Protein AF-0000000067178577 (afdb_homodimer)

Radius of gyration: 28.59 Å; Cα contacts (8 Å, |Δi|>4): 2160; chains: 2; bounding box: 59×85×61 Å

Solvent-accessible surface area (backbone atoms only — not comparable to full-atom values): 43554 Å² total; per-residue (Å²): 126,86,70,77,63,31,31,31,34,26,16,82,76,66,44,74,77,45,76,47,80,61,50,48,73,67,56,50,52,51,50,52,50,36,12,40,58,32,29,72,44,51,40,77,74,46,52,51,67,58,35,16,52,36,34,36,38,38,16,49,49,35,63,75,39,31,67,63,55,16,51,46,43,30,43,27,28,19,38,46,58,71,59,29,42,49,42,39,53,49,30,21,47,35,19,38,48,40,34,74,38,42,62,69,75,52,44,74,42,76,48,83,70,93,67,84,68,65,49,36,33,34,40,61,38,46,64,34,20,30,40,38,37,32,43,59,76,44,62,58,41,61,45,36,52,50,48,38,36,39,44,37,56,26,22,9,31,39,33,34,58,30,43,44,32,54,65,60,43,51,50,49,40,50,44,43,45,71,37,61,51,58,81,22,42,59,37,70,40,55,60,44,75,70,53,48,55,52,49,55,59,32,88,71,40,44,32,38,36,38,40,45,48,53,69,58,46,16,55,51,31,19,53,23,12,53,56,52,28,55,70,34,32,38,30,41,23,56,7,27,33,35,37,70,43,69,95,47,62,68,60,52,36,50,43,51,43,53,29,25,42,46,60,47,11,43,43,51,68,27,38,30,35,34,34,23,26,56,93,50,30,68,62,46,51,53,54,34,49,52,53,41,32,59,56,36,68,86,53,51,25,34,54,27,44,66,57,31,49,54,50,48,52,49,54,49,49,26,40,77,58,59,24,45,80,50,63,62,63,69,70,54,72,9,32,55,46,18,31,39,36,32,67,70,44,86,85,21,75,52,54,67,46,65,66,76,27,37,48,37,37,50,42,78,17,90,41,74,67,50,39,48,50,59,58,48,62,41,64,40,8,21,29,35,30,40,29,53,78,42,69,69,57,48,52,56,50,57,68,67,48,64,36,18,28,32,25,30,60,50,64,87,78,75,51,54,69,46,62,43,38,17,31,60,56,4,26,34,60,47,30,27,27,71,54,24,49,57,66,68,41,41,71,19,34,41,36,37,43,118,124,88,72,77,63,30,30,30,34,27,15,82,76,66,43,72,76,44,74,46,80,60,52,48,74,68,55,51,51,50,49,52,51,36,14,39,58,31,30,70,42,51,39,79,73,46,52,51,67,60,36,17,53,36,34,34,38,38,16,50,49,36,64,74,39,31,68,64,55,17,52,46,44,28,42,26,28,19,39,47,56,73,59,27,40,50,41,39,53,49,29,21,48,35,19,38,50,39,34,74,40,42,61,69,74,50,44,73,41,76,49,85,72,94,67,83,70,65,50,36,34,34,40,58,38,47,63,34,20,30,39,38,36,34,44,56,75,46,62,59,41,58,45,34,51,50,47,38,36,38,44,36,57,25,24,9,32,40,32,34,57,32,44,43,32,53,65,61,43,50,52,49,41,50,44,44,46,72,36,60,51,59,81,23,42,59,39,71,39,55,60,44,72,70,52,46,54,53,51,55,59,34,86,71,39,44,32,39,37,37,40,45,48,53,69,57,45,14,55,51,31,19,52,24,12,52,56,51,28,54,71,33,33,38,30,40,25,56,8,27,33,34,36,69,42,67,94,45,62,69,60,52,36,50,43,52,42,53,29,24,42,45,61,47,11,44,42,52,67,28,39,32,36,34,34,23,26,56,94,49,30,68,64,47,51,54,54,34,50,54,52,39,30,58,57,36,68,86,53,51,25,34,54,27,44,65,59,31,49,53,50,49,52,48,54,51,49,27,40,75,58,58,23,46,79,50,63,64,61,69,70,55,71,8,32,55,46,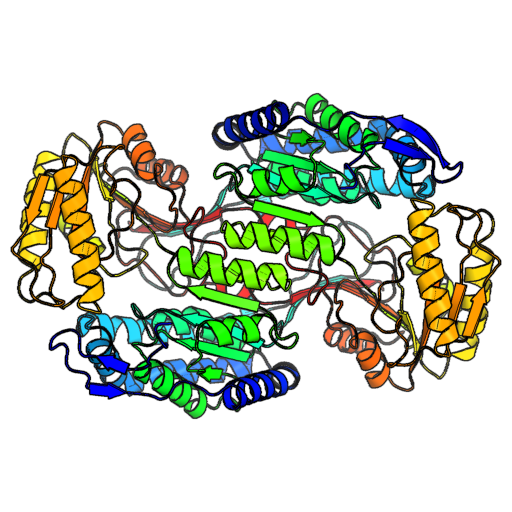18,33,41,36,32,67,71,43,86,85,23,75,53,55,65,46,66,66,75,28,39,49,38,36,50,44,77,18,87,42,73,67,49,39,49,49,58,58,47,62,42,64,40,7,22,30,34,31,40,29,53,78,42,71,68,58,48,53,56,51,55,68,67,49,65,35,18,28,33,26,30,60,50,62,89,80,74,51,54,69,45,62,43,39,17,31,61,56,4,26,34,62,48,30,27,28,72,56,23,49,56,65,68,42,41,71,20,32,41,37,36,42,118

Nearest PDB structures (foldseek):
  5fhz-assembly1_B  TM=9.249E-01  e=3.239E-43  Homo sapiens
  8xxq-assembly1_B  TM=9.413E-01  e=4.805E-36  Homo sapiens
  9izx-assembly1_C  TM=8.988E-01  e=2.623E-32  Homo sapiens
  9izv-assembly1_C  TM=8.817E-01  e=9.646E-31  Homo sapiens
  9izu-assembly1_C  TM=8.817E-01  e=1.367E-30  Homo sapiens

Secondary structure (DSSP, 8-state):
-----EEEE-TTT--EEEEEPPPPHHHHHHHHHHHHHHHHHHHHHS-HHHHHHHHHHHHHHHHHTHHHHHHHHHHHH---HHHHHHHHHHHHHHHHHHHHHHHHHTS-EE---SSSSSEEEEEEEE-SEEEEEE-SSSTTHHHHHHHHHHHHHT-EEEEEE-TT-HHHHHHHHHHHHHHTPPTTSEEE----HHHHHHHHHSTTEEEEEEES-HHHHHHHHHHHHHTT-EEEEE----EEEEES--S-HHHHHHHHHHHHHGGGG--TTSEEEEEEETTTHHHHHHHHHHHHHHTTTTPPPPS-HHHHHHHHHHHHHHHHTT-EEEESS--BTTB---EEEE---TTSGGGGS---SSEEEEEEESSHHHHHHHHH-SSEES--EEE-S-HHHHHHHHHH--SSEEEES-SS---TTS-B--EETTEES-BSHHHHHTTTEEEEEEEE--/-----EEEEETTTTEEEEEEPPPPHHHHHHHHHHHHHHHHHHHHHS-HHHHHHHHHHHHHHHHHTHHHHHHHHHHHH---HHHHHHHHHHHHHHHHHHHHHHHHHTS-EE---SSSSSEEEEEEEE-SEEEEEE-SSSTTHHHHHHHHHHHHHT-EEEEEE-TT-HHHHHHHHHHHHHHTPPTTSEEE----HHHHHHHHHSTTEEEEEEES-HHHHHHHHHHHHHTT-EEEEE----EEEEES--S-HHHHHHHHHHHHHGGGG--TTSEEEEEEETTTHHHHHHHHHHHHHHTTTTPPPPS-HHHHHHHHHHHHHHHHTT-EEEESS--BTTB---EEEE---TTSGGGGS---SSEEEEEEESSHHHHHHHHH-SSEES--EEE-S-HHHHHHHHHH--SSEEEES-SS---TTS-B--EETTEES-BSHHHHHTTTEEEEEEEE--

Organism: Mycolicibacterium smegmatis (strain ATCC 700084 / mc(2)155) (NCBI:txid246196)

Foldseek 3Di:
DPDQWQFAAQQVVRDTPDTDDADDLVRLVVLLVFLLVQLVPVLVPDDLLVLLLLLLLLLVVLVVCLQVQLVLLCRLFFFDSVLSSVLSNQLSQLSNVCSVCVCVLQPKAWDDDPDAFDTKIWGWAFQEEEEEEEESLSQRNRVSLQLRLRVSRRYAYEYAYRSSRVPSLVVSVVSSVVSPDDGSRYDYHSHDPVSLLVVLLDPRYAAYEYEEALVSVVVNVVSNVVNVHYYFYFYAAAAEAEEEDDPDLLVSLVQLLCQCCRSQNQDRQGHAEYEYEQVCQVVNCVNNQVVLQVCLVVRTFGRFLVLQVVLVVLVVQQVVVPWDKDWNDCDDTRRHTAIEIEPRDPPRPCLAPDRRGRYHYYHYDHDLVRSQVSRQPYQWAWEYEYEDPDPVSLVVSQVSHQHPYYHYNHDPPDHQQDWGFIDGSSTDFITGRSRSSVRRIDRDMDGDHD/DPPLWQFAQFQVVRDTPGTDDADDLVRLVVLLVFLLVQLVPVLVPDDLLVLLLLLLLLLVVLVVCLQVQLVLLCRLFFFDSVLSSVLSNQLSQLSNVCSVCVCVLQPKAWDDDPDADDTKIWGWAFQEEEEEEEESLSQRNRVSLQLRLRVSRRYAYEYAYRSSRVPSLVVSVVSSVVSPDDGSRYDYHSHDPVSLLVVLLDPRYAAYEYEEALVSVVVNVVSNVVNVHYYFYFYADAAEAEEEDDPDLLVSLVQLLCQCCRSQNQDRAGHAEYEYEQVCQVVNCVSNQVVLQVCLVVRTFGRFLVLQVVLVVLVVQQVVVPWDKDWNDCDDTRRHTAIEIEPRDPPRPCLAPDRRGRYHYYHYDHDLVRSQVSRQPYQWAWEYEYEDPDPVSLVVSQVSHQHPYYHYPHDPPDHQQDWGFIDGSSTDFITGRSRSSVRRIDRDMDGDHD

Structure (mmCIF, N/CA/C/O backbone):
data_AF-0000000067178577-model_v1
#
loop_
_entity.id
_entity.type
_entity.pdbx_description
1 polymer A0R678_MYCS2
#
loop_
_atom_site.group_PDB
_atom_site.id
_atom_site.type_symbol
_atom_site.label_atom_id
_atom_site.label_alt_id
_atom_site.label_comp_id
_atom_site.label_asym_id
_atom_site.label_entity_id
_atom_site.label_seq_id
_atom_site.pdbx_PDB_ins_code
_atom_site.Cartn_x
_atom_site.Cartn_y
_atom_site.Cartn_z
_atom_site.occupancy
_atom_site.B_iso_or_equiv
_atom_site.auth_seq_id
_atom_site.auth_comp_id
_atom_site.auth_asym_id
_atom_site.auth_atom_id
_atom_site.pdbx_PDB_model_num
ATOM 1 N N . MET A 1 1 ? 18.094 -23.875 16.234 1 33.22 1 MET A N 1
ATOM 2 C CA . MET A 1 1 ? 17.719 -22.781 15.352 1 33.22 1 MET A CA 1
ATOM 3 C C . MET A 1 1 ? 18.109 -23.094 13.914 1 33.22 1 MET A C 1
ATOM 5 O O . MET A 1 1 ? 19.281 -23.344 13.617 1 33.22 1 MET A O 1
ATOM 9 N N . ASN A 1 2 ? 17.438 -23.844 13.188 1 47.34 2 ASN A N 1
ATOM 10 C CA . ASN A 1 2 ? 17.859 -24.391 11.906 1 47.34 2 ASN A CA 1
ATOM 11 C C . ASN A 1 2 ? 18.453 -23.312 11.008 1 47.34 2 ASN A C 1
ATOM 13 O O . ASN A 1 2 ? 17.797 -22.312 10.695 1 47.34 2 ASN A O 1
ATOM 17 N N . MET A 1 3 ? 19.75 -23.172 11.086 1 60.88 3 MET A N 1
ATOM 18 C CA . MET A 1 3 ? 20.547 -22.203 10.344 1 60.88 3 MET A CA 1
ATOM 19 C C . MET A 1 3 ? 20.203 -22.219 8.859 1 60.88 3 MET A C 1
ATOM 21 O O . MET A 1 3 ? 20.094 -23.281 8.258 1 60.88 3 MET A O 1
ATOM 25 N N . THR A 1 4 ? 19.719 -21.078 8.336 1 71.19 4 THR A N 1
ATOM 26 C CA . THR A 1 4 ? 19.516 -20.953 6.895 1 71.19 4 THR A CA 1
ATOM 27 C C . THR A 1 4 ? 20.75 -21.391 6.129 1 71.19 4 THR A C 1
ATOM 29 O O . THR A 1 4 ? 21.859 -20.938 6.418 1 71.19 4 THR A O 1
ATOM 32 N N . GLN A 1 5 ? 20.672 -22.469 5.395 1 86.56 5 GLN A N 1
ATOM 33 C CA . GLN A 1 5 ? 21.75 -22.922 4.535 1 86.56 5 GLN A CA 1
ATOM 34 C C . GLN A 1 5 ? 21.422 -22.688 3.064 1 86.56 5 GLN A C 1
ATOM 36 O O . GLN A 1 5 ? 20.375 -23.109 2.58 1 86.56 5 GLN A O 1
ATOM 41 N N . TYR A 1 6 ? 22.312 -21.906 2.441 1 96.5 6 TYR A N 1
ATOM 42 C CA . TYR A 1 6 ? 22.188 -21.734 0.999 1 96.5 6 TYR A CA 1
ATOM 43 C C . TYR A 1 6 ? 22.906 -22.844 0.253 1 96.5 6 TYR A C 1
ATOM 45 O O . TYR A 1 6 ? 24.125 -23 0.352 1 96.5 6 TYR A O 1
ATOM 53 N N . ALA A 1 7 ? 22.109 -23.641 -0.43 1 97.19 7 ALA A N 1
ATOM 54 C CA . ALA A 1 7 ? 22.656 -24.797 -1.132 1 97.19 7 ALA A CA 1
ATOM 55 C C . ALA A 1 7 ? 21.812 -25.172 -2.34 1 97.19 7 ALA A C 1
ATOM 57 O O . ALA A 1 7 ? 20.594 -24.984 -2.33 1 97.19 7 ALA A O 1
ATOM 58 N N . VAL A 1 8 ? 22.516 -25.641 -3.336 1 97.25 8 VAL A N 1
ATOM 59 C CA . VAL A 1 8 ? 21.828 -26.234 -4.477 1 97.25 8 VAL A CA 1
ATOM 60 C C . VAL A 1 8 ? 21.703 -27.75 -4.273 1 97.25 8 VAL A C 1
ATOM 62 O O . VAL A 1 8 ? 22.719 -28.453 -4.246 1 97.25 8 VAL A O 1
ATOM 65 N N . THR A 1 9 ? 20.516 -28.172 -4.066 1 97.31 9 THR A N 1
ATOM 66 C CA . THR A 1 9 ? 20.203 -29.609 -4.02 1 97.31 9 THR A CA 1
ATOM 67 C C . THR A 1 9 ? 19.375 -30.016 -5.23 1 97.31 9 THR A C 1
ATOM 69 O O . THR A 1 9 ? 18.266 -29.5 -5.426 1 97.31 9 THR A O 1
ATOM 72 N N . ASP A 1 10 ? 19.938 -30.891 -6.016 1 96.56 10 ASP A N 1
ATOM 73 C CA . ASP A 1 10 ? 19.156 -31.391 -7.152 1 96.56 10 ASP A CA 1
ATOM 74 C C . ASP A 1 10 ? 17.953 -32.188 -6.691 1 96.56 10 ASP A C 1
ATOM 76 O O . ASP A 1 10 ? 18.094 -33.25 -6.102 1 96.56 10 ASP A O 1
ATOM 80 N N . PRO A 1 11 ? 16.766 -31.703 -6.973 1 97 11 PRO A N 1
ATOM 81 C CA . PRO A 1 11 ? 15.594 -32.375 -6.426 1 97 11 PRO A CA 1
ATOM 82 C C . PRO A 1 11 ? 15.398 -33.781 -7.008 1 97 11 PRO A C 1
ATOM 84 O O . PRO A 1 11 ? 14.789 -34.656 -6.367 1 97 11 PRO A O 1
ATOM 87 N N . ALA A 1 12 ? 15.867 -34.062 -8.203 1 95.69 12 ALA A N 1
ATOM 88 C CA . ALA A 1 12 ? 15.695 -35.344 -8.852 1 95.69 12 ALA A CA 1
ATOM 89 C C . ALA A 1 12 ? 16.562 -36.406 -8.203 1 95.69 12 ALA A C 1
ATOM 91 O O . ALA A 1 12 ? 16.188 -37.594 -8.133 1 95.69 12 ALA A O 1
ATOM 92 N N . THR A 1 13 ? 17.734 -36 -7.668 1 95.69 13 THR A N 1
ATOM 93 C CA . THR A 1 13 ? 18.688 -36.969 -7.16 1 95.69 13 THR A CA 1
ATOM 94 C C . THR A 1 13 ? 18.891 -36.812 -5.66 1 95.69 13 THR A C 1
ATOM 96 O O . THR A 1 13 ? 19.453 -37.688 -5.004 1 95.69 13 THR A O 1
ATOM 99 N N . ALA A 1 14 ? 18.469 -35.656 -5.137 1 94.62 14 ALA A N 1
ATOM 100 C CA . ALA A 1 14 ? 18.656 -35.281 -3.734 1 94.62 14 ALA A CA 1
ATOM 101 C C . ALA A 1 14 ? 20.125 -35 -3.434 1 94.62 14 ALA A C 1
ATOM 103 O O . ALA A 1 14 ? 20.5 -34.844 -2.271 1 94.62 14 ALA A O 1
ATOM 104 N N . GLU A 1 15 ? 20.906 -34.875 -4.426 1 96.06 15 GLU A N 1
ATOM 105 C CA . GLU A 1 15 ? 22.328 -34.594 -4.258 1 96.06 15 GLU A CA 1
ATOM 106 C C . GLU A 1 15 ? 22.562 -33.094 -4.035 1 96.06 15 GLU A C 1
ATOM 108 O O . GLU A 1 15 ? 22.031 -32.281 -4.762 1 96.06 15 GLU A O 1
ATOM 113 N N . VAL A 1 16 ? 23.312 -32.812 -3.012 1 96.5 16 VAL A N 1
ATOM 114 C CA . VAL A 1 16 ? 23.781 -31.453 -2.828 1 96.5 16 VAL A CA 1
ATOM 115 C C . VAL A 1 16 ? 24.906 -31.156 -3.82 1 96.5 16 VAL A C 1
ATOM 117 O O . VAL A 1 16 ? 26 -31.703 -3.709 1 96.5 16 VAL A O 1
ATOM 120 N N . VAL A 1 17 ? 24.672 -30.281 -4.715 1 94.69 17 VAL A N 1
ATOM 121 C CA . VAL A 1 17 ? 25.594 -30.031 -5.82 1 94.69 17 VAL A CA 1
ATOM 122 C C . VAL A 1 17 ? 26.562 -28.922 -5.438 1 94.69 17 VAL A C 1
ATOM 124 O O . VAL A 1 17 ? 27.688 -28.859 -5.949 1 94.69 17 VAL A O 1
ATOM 127 N N . ALA A 1 18 ? 26.062 -27.984 -4.625 1 96.06 18 ALA A N 1
ATOM 128 C CA . ALA A 1 18 ? 26.891 -26.859 -4.207 1 96.06 18 ALA A CA 1
ATOM 129 C C . ALA A 1 18 ? 26.344 -26.219 -2.928 1 96.06 18 ALA A C 1
ATOM 131 O O . ALA A 1 18 ? 25.141 -26.266 -2.668 1 96.06 18 ALA A O 1
ATOM 132 N N . THR A 1 19 ? 27.188 -25.719 -2.115 1 96.69 19 THR A N 1
ATOM 133 C CA . THR A 1 19 ? 26.828 -24.938 -0.934 1 96.69 19 THR A CA 1
ATOM 134 C C . THR A 1 19 ? 27.391 -23.516 -1.021 1 96.69 19 THR A C 1
ATOM 136 O O . THR A 1 19 ? 28.422 -23.297 -1.645 1 96.69 19 THR A O 1
ATOM 139 N N . TYR A 1 20 ? 26.703 -22.594 -0.507 1 96.19 20 TYR A N 1
ATOM 140 C CA . TYR A 1 20 ? 27.078 -21.188 -0.505 1 96.19 20 TYR A CA 1
ATOM 141 C C . TYR A 1 20 ? 27.062 -20.609 0.911 1 96.19 20 TYR A C 1
ATOM 143 O O . TYR A 1 20 ? 26.188 -20.938 1.707 1 96.19 20 TYR A O 1
ATOM 151 N N . PRO A 1 21 ? 28.047 -19.812 1.221 1 95.12 21 PRO A N 1
ATOM 152 C CA . PRO A 1 21 ? 28.047 -19.234 2.564 1 95.12 21 PRO A CA 1
ATOM 153 C C . PRO A 1 21 ? 26.922 -18.203 2.76 1 95.12 21 PRO A C 1
ATOM 155 O O . PRO A 1 21 ? 26.609 -17.438 1.84 1 95.12 21 PRO A O 1
ATOM 158 N N . THR A 1 22 ? 26.391 -18.188 3.957 1 96.5 22 THR A N 1
ATOM 159 C CA . THR A 1 22 ? 25.469 -17.125 4.363 1 96.5 22 THR A CA 1
ATOM 160 C C . THR A 1 22 ? 26.234 -15.805 4.566 1 96.5 22 THR A C 1
ATOM 162 O O . THR A 1 22 ? 27.359 -15.805 5.039 1 96.5 22 THR A O 1
ATOM 165 N N . ALA A 1 23 ? 25.562 -14.711 4.207 1 97.25 23 ALA A N 1
ATOM 166 C CA . ALA A 1 23 ? 26.203 -13.414 4.391 1 97.25 23 ALA A CA 1
ATOM 167 C C . ALA A 1 23 ? 26.469 -13.133 5.867 1 97.25 23 ALA A C 1
ATOM 169 O O . ALA A 1 23 ? 25.641 -13.453 6.723 1 97.25 23 ALA A O 1
ATOM 170 N N . THR A 1 24 ? 27.594 -12.555 6.164 1 97.5 24 THR A N 1
ATOM 171 C CA . THR A 1 24 ? 27.859 -12.047 7.504 1 97.5 24 THR A CA 1
ATOM 172 C C . THR A 1 24 ? 27.125 -10.727 7.738 1 97.5 24 THR A C 1
ATOM 174 O O . THR A 1 24 ? 26.672 -10.086 6.785 1 97.5 24 THR A O 1
ATOM 177 N N . ASP A 1 25 ? 27.016 -10.352 9.016 1 97.94 25 ASP A N 1
ATOM 178 C CA . ASP A 1 25 ? 26.406 -9.062 9.336 1 97.94 25 ASP A CA 1
ATOM 179 C C . ASP A 1 25 ? 27.141 -7.914 8.656 1 97.94 25 ASP A C 1
ATOM 181 O O . ASP A 1 25 ? 26.516 -6.953 8.203 1 97.94 25 ASP A O 1
ATOM 185 N N . ALA A 1 26 ? 28.453 -8.008 8.609 1 98.19 26 ALA A N 1
ATOM 186 C CA . ALA A 1 26 ? 29.266 -6.973 7.977 1 98.19 26 ALA A CA 1
ATOM 187 C C . ALA A 1 26 ? 28.969 -6.883 6.48 1 98.19 26 ALA A C 1
ATOM 189 O O . ALA A 1 26 ? 28.922 -5.785 5.918 1 98.19 26 ALA A O 1
ATOM 190 N N . GLU A 1 27 ? 28.812 -8.016 5.844 1 97.94 27 GLU A N 1
ATOM 191 C CA . GLU A 1 27 ? 28.484 -8.039 4.422 1 97.94 27 GLU A CA 1
ATOM 192 C C . GLU A 1 27 ? 27.109 -7.453 4.152 1 97.94 27 GLU A C 1
ATOM 194 O O . GLU A 1 27 ? 26.906 -6.758 3.152 1 97.94 27 GLU A O 1
ATOM 199 N N . VAL A 1 28 ? 26.172 -7.75 5.043 1 98.44 28 VAL A N 1
ATOM 200 C CA . VAL A 1 28 ? 24.828 -7.191 4.93 1 98.44 28 VAL A CA 1
ATOM 201 C C . VAL A 1 28 ? 24.891 -5.672 5.055 1 98.44 28 VAL A C 1
ATOM 203 O O . VAL A 1 28 ? 24.312 -4.949 4.246 1 98.44 28 VAL A O 1
ATOM 206 N N . GLN A 1 29 ? 25.656 -5.168 6.012 1 98.38 29 GLN A N 1
ATOM 207 C CA . GLN A 1 29 ? 25.781 -3.729 6.203 1 98.38 29 GLN A CA 1
ATOM 208 C C . GLN A 1 29 ? 26.438 -3.07 4.996 1 98.38 29 GLN A C 1
ATOM 210 O O . GLN A 1 29 ? 26.047 -1.978 4.586 1 98.38 29 GLN A O 1
ATOM 215 N N . ALA A 1 30 ? 27.406 -3.707 4.457 1 98.5 30 ALA A N 1
ATOM 216 C CA . ALA A 1 30 ? 28.078 -3.188 3.268 1 98.5 30 ALA A CA 1
ATOM 217 C C . ALA A 1 30 ? 27.125 -3.107 2.086 1 98.5 30 ALA A C 1
ATOM 219 O O . ALA A 1 30 ? 27.172 -2.162 1.296 1 98.5 30 ALA A O 1
ATOM 220 N N . ALA A 1 31 ? 26.297 -4.121 1.954 1 98.56 31 ALA A N 1
ATOM 221 C CA . ALA A 1 31 ? 25.297 -4.137 0.884 1 98.56 31 ALA A CA 1
ATOM 222 C C . ALA A 1 31 ? 24.312 -2.986 1.039 1 98.56 31 ALA A C 1
ATOM 224 O O . ALA A 1 31 ? 23.984 -2.303 0.066 1 98.56 31 ALA A O 1
ATOM 225 N N . ILE A 1 32 ? 23.828 -2.768 2.275 1 98.75 32 ILE A N 1
ATOM 226 C CA . ILE A 1 32 ? 22.891 -1.675 2.551 1 98.75 32 ILE A CA 1
ATOM 227 C C . ILE A 1 32 ? 23.562 -0.34 2.215 1 98.75 32 ILE A C 1
ATOM 229 O O . ILE A 1 32 ? 22.953 0.514 1.564 1 98.75 32 ILE A O 1
ATOM 233 N N . GLU A 1 33 ? 24.797 -0.179 2.643 1 98.38 33 GLU A N 1
ATOM 234 C CA . GLU A 1 33 ? 25.531 1.058 2.395 1 98.38 33 GLU A CA 1
ATOM 235 C C . GLU A 1 33 ? 25.688 1.31 0.898 1 98.38 33 GLU A C 1
ATOM 237 O O . GLU A 1 33 ? 25.516 2.436 0.429 1 98.38 33 GLU A O 1
ATOM 242 N N . ALA A 1 34 ? 26.062 0.278 0.186 1 98.31 34 ALA A N 1
ATOM 243 C CA . ALA A 1 34 ? 26.266 0.405 -1.256 1 98.31 34 ALA A CA 1
ATOM 244 C C . ALA A 1 34 ? 24.953 0.792 -1.954 1 98.31 34 ALA A C 1
ATOM 246 O O . ALA A 1 34 ? 24.953 1.683 -2.809 1 98.31 34 ALA A O 1
ATOM 247 N N . ALA A 1 35 ? 23.891 0.094 -1.601 1 98.69 35 ALA A N 1
ATOM 248 C CA . ALA A 1 35 ? 22.594 0.382 -2.195 1 98.69 35 ALA A CA 1
ATOM 249 C C . ALA A 1 35 ? 22.141 1.803 -1.871 1 98.69 35 ALA A C 1
ATOM 251 O O . ALA A 1 35 ? 21.609 2.508 -2.736 1 98.69 35 ALA A O 1
ATOM 252 N N . HIS A 1 36 ? 22.344 2.203 -0.641 1 98.25 36 HIS A N 1
ATOM 253 C CA . HIS A 1 36 ? 21.938 3.533 -0.192 1 98.25 36 HIS A CA 1
ATOM 254 C C . HIS A 1 36 ? 22.734 4.617 -0.911 1 98.25 36 HIS A C 1
ATOM 256 O O . HIS A 1 36 ? 22.172 5.605 -1.379 1 98.25 36 HIS A O 1
ATOM 262 N N . LYS A 1 37 ? 24.062 4.438 -0.984 1 97.19 37 LYS A N 1
ATOM 263 C CA . LYS A 1 37 ? 24.922 5.402 -1.655 1 97.19 37 LYS A CA 1
ATOM 264 C C . LYS A 1 37 ? 24.531 5.57 -3.121 1 97.19 37 LYS A C 1
ATOM 266 O O . LYS A 1 37 ? 24.406 6.691 -3.609 1 97.19 37 LYS A O 1
ATOM 271 N N . THR A 1 38 ? 24.328 4.477 -3.814 1 97.94 38 THR A N 1
ATOM 272 C CA . THR A 1 38 ? 23.922 4.508 -5.215 1 97.94 38 THR A CA 1
ATOM 273 C C . THR A 1 38 ? 22.531 5.117 -5.359 1 97.94 38 THR A C 1
ATOM 275 O O . THR A 1 38 ? 22.297 5.945 -6.242 1 97.94 38 THR A O 1
ATOM 278 N N . GLY A 1 39 ? 21.625 4.758 -4.492 1 95.56 39 GLY A N 1
ATOM 279 C CA . GLY A 1 39 ? 20.25 5.258 -4.547 1 95.56 39 GLY A CA 1
ATOM 280 C C . GLY A 1 39 ? 20.172 6.762 -4.398 1 95.56 39 GLY A C 1
ATOM 281 O O . GLY A 1 39 ? 19.266 7.395 -4.949 1 95.56 39 GLY A O 1
ATOM 282 N N . ARG A 1 40 ? 21.062 7.355 -3.746 1 91.81 40 ARG A N 1
ATOM 283 C CA . ARG A 1 40 ? 21.031 8.781 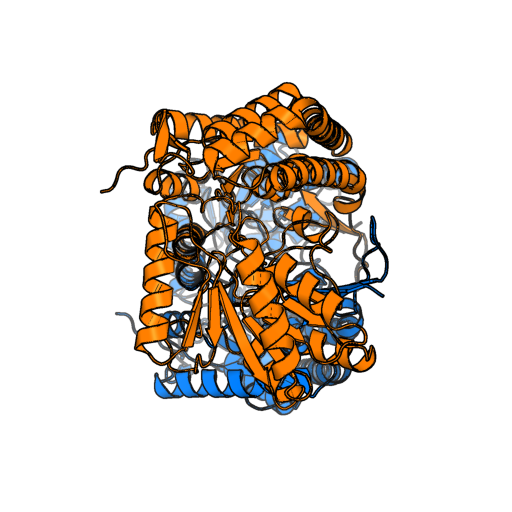-3.453 1 91.81 40 ARG A CA 1
ATOM 284 C C . ARG A 1 40 ? 21.469 9.602 -4.668 1 91.81 40 ARG A C 1
ATOM 286 O O . ARG A 1 40 ? 21.078 10.758 -4.812 1 91.81 40 ARG A O 1
ATOM 293 N N . THR A 1 41 ? 22.203 8.945 -5.594 1 91.31 41 THR A N 1
ATOM 294 C CA . THR A 1 41 ? 22.797 9.758 -6.648 1 91.31 41 THR A CA 1
ATOM 295 C C . THR A 1 41 ? 22.359 9.258 -8.023 1 91.31 41 THR A C 1
ATOM 297 O O . THR A 1 41 ? 22.172 10.047 -8.945 1 91.31 41 THR A O 1
ATOM 300 N N . TRP A 1 42 ? 22.172 7.98 -8.141 1 94 42 TRP A N 1
ATOM 301 C CA . TRP A 1 42 ? 21.969 7.348 -9.445 1 94 42 TRP A CA 1
ATOM 302 C C . TRP A 1 42 ? 20.688 7.848 -10.102 1 94 42 TRP A C 1
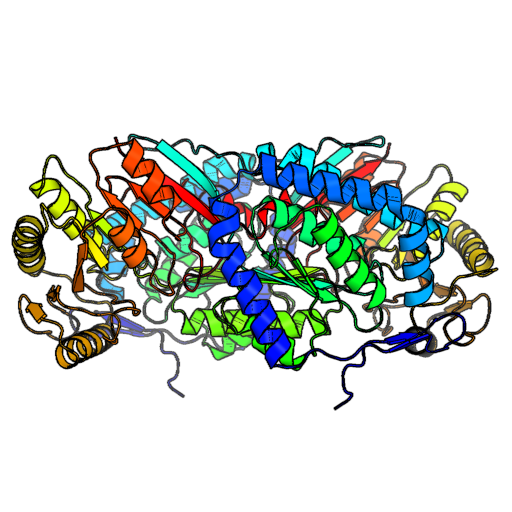ATOM 304 O O . TRP A 1 42 ? 20.703 8.234 -11.273 1 94 42 TRP A O 1
ATOM 314 N N . ALA A 1 43 ? 19.625 7.934 -9.352 1 90.38 43 ALA A N 1
ATOM 315 C CA . ALA A 1 43 ? 18.344 8.367 -9.906 1 90.38 43 ALA A CA 1
ATOM 316 C C . ALA A 1 43 ? 18.391 9.836 -10.305 1 90.38 43 ALA A C 1
ATOM 318 O O . ALA A 1 43 ? 17.75 10.242 -11.281 1 90.38 43 ALA A O 1
ATOM 319 N N . LYS A 1 44 ? 19.125 10.602 -9.578 1 89.75 44 LYS A N 1
ATOM 320 C CA . LYS A 1 44 ? 19.188 12.047 -9.812 1 89.75 44 LYS A CA 1
ATOM 321 C C . LYS A 1 44 ? 20.109 12.375 -10.969 1 89.75 44 LYS A C 1
ATOM 323 O O . LYS A 1 44 ? 19.969 13.422 -11.617 1 89.75 44 LYS A O 1
ATOM 328 N N . SER A 1 45 ? 21.031 11.461 -11.219 1 93.62 45 SER A N 1
ATOM 329 C CA . SER A 1 45 ? 22.047 11.766 -12.219 1 93.62 45 SER A CA 1
ATOM 330 C C . SER A 1 45 ? 21.734 11.07 -13.547 1 93.62 45 SER A C 1
ATOM 332 O O . SER A 1 45 ? 22.531 11.164 -14.492 1 93.62 45 SER A O 1
ATOM 334 N N . THR A 1 46 ? 20.672 10.367 -13.617 1 97.12 46 THR A N 1
ATOM 335 C CA . THR A 1 46 ? 20.312 9.672 -14.852 1 97.12 46 THR A CA 1
ATOM 336 C C . THR A 1 46 ? 18.859 9.977 -15.219 1 97.12 46 THR A C 1
ATOM 338 O O . THR A 1 46 ? 18.062 10.375 -14.367 1 97.12 46 THR A O 1
ATOM 341 N N . THR A 1 47 ? 18.531 9.797 -16.484 1 97.38 47 THR A N 1
ATOM 342 C CA . THR A 1 47 ? 17.156 9.93 -16.953 1 97.38 47 THR A CA 1
ATOM 343 C C . THR A 1 47 ? 16.453 8.57 -16.984 1 97.38 47 THR A C 1
ATOM 345 O O . THR A 1 47 ? 17.109 7.531 -16.922 1 97.38 47 THR A O 1
ATOM 348 N N . VAL A 1 48 ? 15.172 8.57 -17.094 1 98.25 48 VAL A N 1
ATOM 349 C CA . VAL A 1 48 ? 14.406 7.34 -17.234 1 98.25 48 VAL A CA 1
ATOM 350 C C . VAL A 1 48 ? 14.852 6.594 -18.484 1 98.25 48 VAL A C 1
ATOM 352 O O . VAL A 1 48 ? 14.984 5.367 -18.469 1 98.25 48 VAL A O 1
ATOM 355 N N . ALA A 1 49 ? 15.102 7.305 -19.547 1 98.56 49 ALA A N 1
ATOM 356 C CA . ALA A 1 49 ? 15.531 6.711 -20.812 1 98.56 49 ALA A CA 1
ATOM 357 C C . ALA A 1 49 ? 16.859 5.965 -20.641 1 98.56 49 ALA A C 1
ATOM 359 O O . ALA A 1 49 ? 17.031 4.875 -21.188 1 98.56 49 ALA A O 1
ATOM 360 N N . GLU A 1 50 ? 17.766 6.539 -19.906 1 98.62 50 GLU A N 1
ATOM 361 C CA . GLU A 1 50 ? 19.062 5.906 -19.672 1 98.62 50 GLU A CA 1
ATOM 362 C C . GLU A 1 50 ? 18.922 4.625 -18.859 1 98.62 50 GLU A C 1
ATOM 364 O O . GLU A 1 50 ? 19.547 3.615 -19.156 1 98.62 50 GLU A O 1
ATOM 369 N N . ARG A 1 51 ? 18.094 4.691 -17.859 1 98.75 51 ARG A N 1
ATOM 370 C CA . ARG A 1 51 ? 17.875 3.5 -17.047 1 98.75 51 ARG A CA 1
ATOM 371 C C . ARG A 1 51 ? 17.109 2.438 -17.828 1 98.75 51 ARG A C 1
ATOM 373 O O . ARG A 1 51 ? 17.375 1.242 -17.672 1 98.75 51 ARG A O 1
ATOM 380 N N . ALA A 1 52 ? 16.156 2.879 -18.688 1 98.88 52 ALA A N 1
ATOM 381 C CA . ALA A 1 52 ? 15.43 1.961 -19.562 1 98.88 52 ALA A CA 1
ATOM 382 C C . ALA A 1 52 ? 16.391 1.236 -20.516 1 98.88 52 ALA A C 1
ATOM 384 O O . ALA A 1 52 ? 16.203 0.052 -20.797 1 98.88 52 ALA A O 1
ATOM 385 N N . ALA A 1 53 ? 17.391 1.92 -20.969 1 98.88 53 ALA A N 1
ATOM 386 C CA . ALA A 1 53 ? 18.391 1.307 -21.844 1 98.88 53 ALA A CA 1
ATOM 387 C C . ALA A 1 53 ? 19.141 0.189 -21.125 1 98.88 53 ALA A C 1
ATOM 389 O O . ALA A 1 53 ? 19.453 -0.843 -21.719 1 98.88 53 ALA A O 1
ATOM 390 N N . LEU A 1 54 ? 19.453 0.389 -19.844 1 98.88 54 LEU A N 1
ATOM 391 C CA . LEU A 1 54 ? 20.094 -0.655 -19.062 1 98.88 54 LEU A CA 1
ATOM 392 C C . LEU A 1 54 ? 19.172 -1.86 -18.906 1 98.88 54 LEU A C 1
ATOM 394 O O . LEU A 1 54 ? 19.609 -3.004 -19.016 1 98.88 54 LEU A O 1
ATOM 398 N N . ILE A 1 55 ? 17.906 -1.619 -18.688 1 98.88 55 ILE A N 1
ATOM 399 C CA . ILE A 1 55 ? 16.922 -2.68 -18.531 1 98.88 55 ILE A CA 1
ATOM 400 C C . ILE A 1 55 ? 16.797 -3.473 -19.828 1 98.88 55 ILE A C 1
ATOM 402 O O . ILE A 1 55 ? 16.672 -4.699 -19.812 1 98.88 55 ILE A O 1
ATOM 406 N N . ARG A 1 56 ? 16.844 -2.781 -20.953 1 98.88 56 ARG A N 1
ATOM 407 C CA . ARG A 1 56 ? 16.812 -3.434 -22.25 1 98.88 56 ARG A CA 1
ATOM 408 C C . ARG A 1 56 ? 18 -4.375 -22.422 1 98.88 56 ARG A C 1
ATOM 410 O O . ARG A 1 56 ? 17.859 -5.473 -22.969 1 98.88 56 ARG A O 1
ATOM 417 N N . LYS A 1 57 ? 19.109 -3.945 -21.953 1 98.94 57 LYS A N 1
ATOM 418 C CA . LYS A 1 57 ? 20.297 -4.797 -22.016 1 98.94 57 LYS A CA 1
ATOM 419 C C . LYS A 1 57 ? 20.109 -6.059 -21.188 1 98.94 57 LYS A C 1
ATOM 421 O O . LYS A 1 57 ? 20.578 -7.137 -21.562 1 98.94 57 LYS A O 1
ATOM 426 N N . VAL A 1 58 ? 19.484 -5.914 -20.047 1 98.94 58 VAL A N 1
ATOM 427 C CA . VAL A 1 58 ? 19.188 -7.082 -19.219 1 98.94 58 VAL A CA 1
ATOM 428 C C . VAL A 1 58 ? 18.312 -8.062 -19.984 1 98.94 58 VAL A C 1
ATOM 430 O O . VAL A 1 58 ? 18.516 -9.273 -19.938 1 98.94 58 VAL A O 1
ATOM 433 N N . ALA A 1 59 ? 17.297 -7.559 -20.703 1 98.94 59 ALA A N 1
ATOM 434 C CA . ALA A 1 59 ? 16.438 -8.398 -21.547 1 98.94 59 ALA A CA 1
ATOM 435 C C . ALA A 1 59 ? 17.266 -9.164 -22.578 1 98.94 59 ALA A C 1
ATOM 437 O O . ALA A 1 59 ? 17.109 -10.383 -22.719 1 98.94 59 ALA A O 1
ATOM 438 N N . GLU A 1 60 ? 18.172 -8.477 -23.188 1 98.88 60 GLU A N 1
ATOM 439 C CA . GLU A 1 60 ? 19.031 -9.07 -24.203 1 98.88 60 GLU A CA 1
ATOM 440 C C . GLU A 1 60 ? 19.922 -10.156 -23.609 1 98.88 60 GLU A C 1
ATOM 442 O O . GLU A 1 60 ? 20.125 -11.211 -24.219 1 98.88 60 GLU A O 1
ATOM 447 N N . LEU A 1 61 ? 20.438 -9.883 -22.469 1 98.94 61 LEU A N 1
ATOM 448 C CA . LEU A 1 61 ? 21.328 -10.836 -21.812 1 98.94 61 LEU A CA 1
ATOM 449 C C . LEU A 1 61 ? 20.562 -12.102 -21.406 1 98.94 61 LEU A C 1
ATOM 451 O O . LEU A 1 61 ? 21.125 -13.195 -21.438 1 98.94 61 LEU A O 1
ATOM 455 N N . HIS A 1 62 ? 19.312 -11.961 -21.031 1 98.88 62 HIS A N 1
ATOM 456 C CA . HIS A 1 62 ? 18.484 -13.141 -20.781 1 98.88 62 HIS A CA 1
ATOM 457 C C . HIS A 1 62 ? 18.328 -13.984 -22.031 1 98.88 62 HIS A C 1
ATOM 459 O O . HIS A 1 62 ? 18.422 -15.211 -21.984 1 98.88 62 HIS A O 1
ATOM 465 N N . GLU A 1 63 ? 18.094 -13.32 -23.125 1 98.75 63 GLU A N 1
ATOM 466 C CA . GLU A 1 63 ? 17.953 -14.031 -24.391 1 98.75 63 GLU A CA 1
ATOM 467 C C . GLU A 1 63 ? 19.266 -14.727 -24.766 1 98.75 63 GLU A C 1
ATOM 469 O O . GLU A 1 63 ? 19.25 -15.875 -25.219 1 98.75 63 GLU A O 1
ATOM 474 N N . GLN A 1 64 ? 20.344 -14.086 -24.547 1 98.69 64 GLN A N 1
ATOM 475 C CA . GLN A 1 64 ? 21.656 -14.609 -24.922 1 98.69 64 GLN A CA 1
ATOM 476 C C . GLN A 1 64 ? 22.031 -15.805 -24.047 1 98.69 64 GLN A C 1
ATOM 478 O O . GLN A 1 64 ? 22.672 -16.75 -24.516 1 98.69 64 GLN A O 1
ATOM 483 N N . ARG A 1 65 ? 21.609 -15.758 -22.828 1 98.5 65 ARG A N 1
ATOM 484 C CA . ARG A 1 65 ? 22.016 -16.797 -21.875 1 98.5 65 ARG A CA 1
ATOM 485 C C . ARG A 1 65 ? 20.844 -17.719 -21.562 1 98.5 65 ARG A C 1
ATOM 487 O O . ARG A 1 65 ? 20.812 -18.344 -20.5 1 98.5 65 ARG A O 1
ATOM 494 N N . ARG A 1 66 ? 19.922 -17.812 -22.422 1 98.69 66 ARG A N 1
ATOM 495 C CA . ARG A 1 66 ? 18.641 -18.484 -22.25 1 98.69 66 ARG A CA 1
ATOM 496 C C . ARG A 1 66 ? 18.844 -19.922 -21.766 1 98.69 66 ARG A C 1
ATOM 498 O O . ARG A 1 66 ? 18.25 -20.344 -20.766 1 98.69 66 ARG A O 1
ATOM 505 N N . GLU A 1 67 ? 19.75 -20.688 -22.422 1 98.69 67 GLU A N 1
ATOM 506 C CA . GLU A 1 67 ? 19.984 -22.094 -22.109 1 98.69 67 GLU A CA 1
ATOM 507 C C . GLU A 1 67 ? 20.656 -22.266 -20.75 1 98.69 67 GLU A C 1
ATOM 509 O O . GLU A 1 67 ? 20.234 -23.094 -19.938 1 98.69 67 GLU A O 1
ATOM 514 N N . GLN A 1 68 ? 21.641 -21.453 -20.469 1 98.56 68 GLN A N 1
ATOM 515 C CA . GLN A 1 68 ? 22.344 -21.5 -19.188 1 98.56 68 GLN A CA 1
ATOM 516 C C . GLN A 1 68 ? 21.406 -21.203 -18.031 1 98.56 68 GLN A C 1
ATOM 518 O O . GLN A 1 68 ? 21.438 -21.906 -17.016 1 98.56 68 GLN A O 1
ATOM 523 N N . LEU A 1 69 ? 20.625 -20.172 -18.203 1 98.81 69 LEU A N 1
ATOM 524 C CA . LEU A 1 69 ? 19.688 -19.797 -17.141 1 98.81 69 LEU A CA 1
ATOM 525 C C . LEU A 1 69 ? 18.688 -20.906 -16.891 1 98.81 69 LEU A C 1
ATOM 527 O O . LEU A 1 69 ? 18.406 -21.234 -15.734 1 98.81 69 LEU A O 1
ATOM 531 N N . ALA A 1 70 ? 18.156 -21.531 -17.953 1 98.75 70 ALA A N 1
ATOM 532 C CA . ALA A 1 70 ? 17.188 -22.609 -17.812 1 98.75 70 ALA A CA 1
ATOM 533 C C . ALA A 1 70 ? 17.797 -23.812 -17.094 1 98.75 70 ALA A C 1
ATOM 535 O O . ALA A 1 70 ? 17.156 -24.422 -16.25 1 98.75 70 ALA A O 1
ATOM 536 N N . ASP A 1 71 ? 19.031 -24.109 -17.422 1 98.25 71 ASP A N 1
ATOM 537 C CA . ASP A 1 71 ? 19.719 -25.234 -16.797 1 98.25 71 ASP A CA 1
ATOM 538 C C . ASP A 1 71 ? 19.828 -25.062 -15.281 1 98.25 71 ASP A C 1
ATOM 540 O O . ASP A 1 71 ? 19.688 -26.016 -14.523 1 98.25 71 ASP A O 1
ATOM 544 N N . VAL A 1 72 ? 20.078 -23.828 -14.883 1 98.06 72 VAL A N 1
ATOM 545 C CA . VAL A 1 72 ? 20.219 -23.531 -13.469 1 98.06 72 VAL A CA 1
ATOM 546 C C . VAL A 1 72 ? 18.891 -23.719 -12.758 1 98.06 72 VAL A C 1
ATOM 548 O O . VAL A 1 72 ? 18.828 -24.266 -11.648 1 98.06 72 VAL A O 1
ATOM 551 N N . ILE A 1 73 ? 17.766 -23.297 -13.375 1 98.44 73 ILE A N 1
ATOM 552 C CA . ILE A 1 73 ? 16.438 -23.5 -12.797 1 98.44 73 ILE A CA 1
ATOM 553 C C . ILE A 1 73 ? 16.203 -24.984 -12.547 1 98.44 73 ILE A C 1
ATOM 555 O O . ILE A 1 73 ? 15.781 -25.375 -11.461 1 98.44 73 ILE A O 1
ATOM 559 N N . VAL A 1 74 ? 16.469 -25.828 -13.594 1 97.69 74 VAL A N 1
ATOM 560 C CA . VAL A 1 74 ? 16.234 -27.25 -13.508 1 97.69 74 VAL A CA 1
ATOM 561 C C . VAL A 1 74 ? 17.047 -27.844 -12.352 1 97.69 74 VAL A C 1
ATOM 563 O O . VAL A 1 74 ? 16.531 -28.625 -11.555 1 97.69 74 VAL A O 1
ATOM 566 N N . ARG A 1 75 ? 18.234 -27.391 -12.234 1 96.75 75 ARG A N 1
ATOM 567 C CA . ARG A 1 75 ? 19.141 -27.938 -11.242 1 96.75 75 ARG A CA 1
ATOM 568 C C . ARG A 1 75 ? 18.719 -27.531 -9.828 1 96.75 75 ARG A C 1
ATOM 570 O O . ARG A 1 75 ? 18.812 -28.328 -8.898 1 96.75 75 ARG A O 1
ATOM 577 N N . GLU A 1 76 ? 18.25 -26.328 -9.68 1 97.12 76 GLU A N 1
ATOM 578 C CA . GLU A 1 76 ? 17.984 -25.781 -8.359 1 97.12 76 GLU A CA 1
ATOM 579 C C . GLU A 1 76 ? 16.625 -26.219 -7.832 1 97.12 76 GLU A C 1
ATOM 581 O O . GLU A 1 76 ? 16.453 -26.438 -6.629 1 97.12 76 GLU A O 1
ATOM 586 N N . MET A 1 77 ? 15.68 -26.312 -8.766 1 96.81 77 MET A N 1
ATOM 587 C CA . MET A 1 77 ? 14.352 -26.516 -8.18 1 96.81 77 MET A CA 1
ATOM 588 C C . MET A 1 77 ? 13.555 -27.547 -8.977 1 96.81 77 MET A C 1
ATOM 590 O O . MET A 1 77 ? 12.438 -27.891 -8.602 1 96.81 77 MET A O 1
ATOM 594 N N . GLY A 1 78 ? 14.109 -28.094 -10.086 1 97.44 78 GLY A N 1
ATOM 595 C CA . GLY A 1 78 ? 13.57 -29.281 -10.719 1 97.44 78 GLY A CA 1
ATOM 596 C C . GLY A 1 78 ? 12.461 -28.969 -11.719 1 97.44 78 GLY A C 1
ATOM 597 O O . GLY A 1 78 ? 11.781 -29.891 -12.195 1 97.44 78 GLY A O 1
ATOM 598 N N . LYS A 1 79 ? 12.258 -27.672 -12.094 1 98.12 79 LYS A N 1
ATOM 599 C CA . LYS A 1 79 ? 11.234 -27.312 -13.07 1 98.12 79 LYS A CA 1
ATOM 600 C C . LYS A 1 79 ? 11.5 -27.969 -14.414 1 98.12 79 LYS A C 1
ATOM 602 O O . LYS A 1 79 ? 12.648 -28.062 -14.852 1 98.12 79 LYS A O 1
ATOM 607 N N . PRO A 1 80 ? 10.414 -28.375 -15.094 1 97.38 80 PRO A N 1
ATOM 608 C CA . PRO A 1 80 ? 10.641 -28.906 -16.438 1 97.38 80 PRO A CA 1
ATOM 609 C C . PRO A 1 80 ? 11.422 -27.938 -17.328 1 97.38 80 PRO A C 1
ATOM 611 O O . PRO A 1 80 ? 11.195 -26.734 -17.281 1 97.38 80 PRO A O 1
ATOM 614 N N . ARG A 1 81 ? 12.359 -28.5 -18.094 1 97.12 81 ARG A N 1
ATOM 615 C CA . ARG A 1 81 ? 13.305 -27.656 -18.828 1 97.12 81 ARG A CA 1
ATOM 616 C C . ARG A 1 81 ? 12.57 -26.734 -19.797 1 97.12 81 ARG A C 1
ATOM 618 O O . ARG A 1 81 ? 12.945 -25.578 -19.953 1 97.12 81 ARG A O 1
ATOM 625 N N . ASP A 1 82 ? 11.586 -27.266 -20.516 1 97.5 82 ASP A N 1
ATOM 626 C CA . ASP A 1 82 ? 10.844 -26.438 -21.453 1 97.5 82 ASP A CA 1
ATOM 627 C C . ASP A 1 82 ? 10.164 -25.266 -20.75 1 97.5 82 ASP A C 1
ATOM 629 O O . ASP A 1 82 ? 10.141 -24.141 -21.266 1 97.5 82 ASP A O 1
ATOM 633 N N . GLN A 1 83 ? 9.617 -25.516 -19.578 1 98.06 83 GLN A N 1
ATOM 634 C CA . GLN A 1 83 ? 8.984 -24.453 -18.781 1 98.06 83 GLN A CA 1
ATOM 635 C C . GLN A 1 83 ? 10.031 -23.5 -18.219 1 98.06 83 GLN A C 1
ATOM 637 O O . GLN A 1 83 ? 9.758 -22.312 -18.047 1 98.06 83 GLN A O 1
ATOM 642 N N . SER A 1 84 ? 11.227 -23.969 -17.922 1 98.69 84 SER A N 1
ATOM 643 C CA . SER A 1 84 ? 12.336 -23.109 -17.5 1 98.69 84 SER A CA 1
ATOM 644 C C . SER A 1 84 ? 12.742 -22.141 -18.609 1 98.69 84 SER A C 1
ATOM 646 O O . SER A 1 84 ? 12.977 -20.969 -18.359 1 98.69 84 SER A O 1
ATOM 648 N N . LEU A 1 85 ? 12.812 -22.703 -19.844 1 98.75 85 LEU A N 1
ATOM 649 C CA . LEU A 1 85 ? 13.094 -21.859 -20.984 1 98.75 85 LEU A CA 1
ATOM 650 C C . LEU A 1 85 ? 12.016 -20.781 -21.141 1 98.75 85 LEU A C 1
ATOM 652 O O . LEU A 1 85 ? 12.328 -19.609 -21.391 1 98.75 85 LEU A O 1
ATOM 656 N N . GLY A 1 86 ? 10.758 -21.203 -20.984 1 98.5 86 GLY A N 1
ATOM 657 C CA . GLY A 1 86 ? 9.656 -20.25 -21.047 1 98.5 86 GLY A CA 1
ATOM 658 C C . GLY A 1 86 ? 9.758 -19.156 -20.016 1 98.5 86 GLY A C 1
ATOM 659 O O . GLY A 1 86 ? 9.422 -18 -20.281 1 98.5 86 GLY A O 1
ATOM 660 N N . GLU A 1 87 ? 10.195 -19.5 -18.828 1 98.69 87 GLU A N 1
ATOM 661 C CA . GLU A 1 87 ? 10.375 -18.5 -17.766 1 98.69 87 GLU A CA 1
ATOM 662 C C . GLU A 1 87 ? 11.414 -17.453 -18.172 1 98.69 87 GLU A C 1
ATOM 664 O O . GLU A 1 87 ? 11.211 -16.266 -17.984 1 98.69 87 GLU A O 1
ATOM 669 N N . VAL A 1 88 ? 12.555 -17.922 -18.688 1 98.88 88 VAL A N 1
ATOM 670 C CA . VAL A 1 88 ? 13.617 -17 -19.109 1 98.88 88 VAL A CA 1
ATOM 671 C C . VAL A 1 88 ? 13.086 -16.062 -20.188 1 98.88 88 VAL A C 1
ATOM 673 O O . VAL A 1 88 ? 13.32 -14.852 -20.125 1 98.88 88 VAL A O 1
ATOM 676 N N . ASP A 1 89 ? 12.344 -16.641 -21.141 1 98.75 89 ASP A N 1
ATOM 677 C CA . ASP A 1 89 ? 11.758 -15.836 -22.203 1 98.75 89 ASP A CA 1
ATOM 678 C C . ASP A 1 89 ? 10.82 -14.773 -21.641 1 98.75 89 ASP A C 1
ATOM 680 O O . ASP A 1 89 ? 10.828 -13.625 -22.078 1 98.75 89 ASP A O 1
ATOM 684 N N . PHE A 1 90 ? 10.031 -15.164 -20.703 1 98.56 90 PHE A N 1
ATOM 685 C CA . PHE A 1 90 ? 9.07 -14.242 -20.109 1 98.56 90 PHE A CA 1
ATOM 686 C C . PHE A 1 90 ? 9.773 -13.133 -19.344 1 98.56 90 PHE A C 1
ATOM 688 O O . PHE A 1 90 ? 9.328 -11.984 -19.344 1 98.56 90 PHE A O 1
ATOM 695 N N . CYS A 1 91 ? 10.867 -13.469 -18.672 1 98.88 91 CYS A N 1
ATOM 696 C CA . CYS A 1 91 ? 11.664 -12.453 -17.984 1 98.88 91 CYS A CA 1
ATOM 697 C C . CYS A 1 91 ? 12.172 -11.406 -18.969 1 98.88 91 CYS A C 1
ATOM 699 O O . CYS A 1 91 ? 12.086 -10.203 -18.719 1 98.88 91 CYS A O 1
ATOM 701 N N . ALA A 1 92 ? 12.695 -11.891 -20.078 1 98.88 92 ALA A N 1
ATOM 702 C CA . ALA A 1 92 ? 13.156 -10.969 -21.109 1 98.88 92 ALA A CA 1
ATOM 703 C C . ALA A 1 92 ? 12.031 -10.047 -21.578 1 98.88 92 ALA A C 1
ATOM 705 O O . ALA A 1 92 ? 12.234 -8.836 -21.734 1 98.88 92 ALA A O 1
ATOM 706 N N . ALA A 1 93 ? 10.883 -10.609 -21.719 1 98.75 93 ALA A N 1
ATOM 707 C CA . ALA A 1 93 ? 9.719 -9.836 -22.141 1 98.75 93 ALA A CA 1
ATOM 708 C C . ALA A 1 93 ? 9.344 -8.781 -21.109 1 98.75 93 ALA A C 1
ATOM 710 O O . ALA A 1 93 ? 8.961 -7.664 -21.453 1 98.75 93 ALA A O 1
ATOM 711 N N . ILE A 1 94 ? 9.406 -9.125 -19.859 1 98.88 94 ILE A N 1
ATOM 712 C CA . ILE A 1 94 ? 9.078 -8.203 -18.781 1 98.88 94 ILE A CA 1
ATOM 713 C C . ILE A 1 94 ? 10.047 -7.027 -18.781 1 98.88 94 ILE A C 1
ATOM 715 O O . ILE A 1 94 ? 9.633 -5.867 -18.734 1 98.88 94 ILE A O 1
ATOM 719 N N . TYR A 1 95 ? 11.367 -7.328 -18.828 1 98.94 95 TYR A N 1
ATOM 720 C CA . TYR A 1 95 ? 12.359 -6.262 -18.875 1 98.94 95 TYR A CA 1
ATOM 721 C C . TYR A 1 95 ? 12.141 -5.371 -20.094 1 98.94 95 TYR A C 1
ATOM 723 O O . TYR A 1 95 ? 12.172 -4.141 -19.984 1 98.94 95 TYR A O 1
ATOM 731 N N . GLN A 1 96 ? 11.875 -5.98 -21.234 1 98.88 96 GLN A N 1
ATOM 732 C CA . GLN A 1 96 ? 11.625 -5.215 -22.453 1 98.88 96 GLN A CA 1
ATOM 733 C C . GLN A 1 96 ? 10.398 -4.328 -22.312 1 98.88 96 GLN A C 1
ATOM 735 O O . GLN A 1 96 ? 10.406 -3.17 -22.734 1 98.88 96 GLN A O 1
ATOM 740 N N . TYR A 1 97 ? 9.367 -4.844 -21.734 1 98.88 97 TYR A N 1
ATOM 741 C CA . TYR A 1 97 ? 8.125 -4.109 -21.531 1 98.88 97 TYR A CA 1
ATOM 742 C C . TYR A 1 97 ? 8.375 -2.832 -20.734 1 98.88 97 TYR A C 1
ATOM 744 O O . TYR A 1 97 ? 7.906 -1.757 -21.109 1 98.88 97 TYR A O 1
ATOM 752 N N . TYR A 1 98 ? 9.078 -2.943 -19.656 1 98.88 98 TYR A N 1
ATOM 753 C CA . TYR A 1 98 ? 9.328 -1.77 -18.828 1 98.88 98 TYR A CA 1
ATOM 754 C C . TYR A 1 98 ? 10.305 -0.82 -19.5 1 98.88 98 TYR A C 1
ATOM 756 O O . TYR A 1 98 ? 10.18 0.401 -19.375 1 98.88 98 TYR A O 1
ATOM 764 N N . ALA A 1 99 ? 11.289 -1.395 -20.203 1 98.88 99 ALA A N 1
ATOM 765 C CA . ALA A 1 99 ? 12.172 -0.53 -20.969 1 98.88 99 ALA A CA 1
ATOM 766 C C . ALA A 1 99 ? 11.383 0.308 -21.969 1 98.88 99 ALA A C 1
ATOM 768 O O . ALA A 1 99 ? 11.648 1.501 -22.141 1 98.88 99 ALA A O 1
ATOM 769 N N . ASP A 1 100 ? 10.391 -0.303 -22.562 1 98.75 100 ASP A N 1
ATOM 770 C CA . ASP A 1 100 ? 9.633 0.335 -23.641 1 98.75 100 ASP A CA 1
ATOM 771 C C . ASP A 1 100 ? 8.633 1.344 -23.078 1 98.75 100 ASP A C 1
ATOM 773 O O . ASP A 1 100 ? 8.25 2.295 -23.766 1 98.75 100 ASP A O 1
ATOM 777 N N . ASN A 1 101 ? 8.188 1.164 -21.828 1 98.75 101 ASN A N 1
ATOM 778 C CA . ASN A 1 101 ? 7.012 1.905 -21.406 1 98.75 101 ASN A CA 1
ATOM 779 C C . ASN A 1 101 ? 7.316 2.781 -20.188 1 98.75 101 ASN A C 1
ATOM 781 O O . ASN A 1 101 ? 6.477 3.58 -19.766 1 98.75 101 ASN A O 1
ATOM 785 N N . ALA A 1 102 ? 8.477 2.707 -19.625 1 98.31 102 ALA A N 1
ATOM 786 C CA . ALA A 1 102 ? 8.797 3.379 -18.375 1 98.31 102 ALA A CA 1
ATOM 787 C C . ALA A 1 102 ? 8.594 4.887 -18.484 1 98.31 102 ALA A C 1
ATOM 789 O O . ALA A 1 102 ? 8.055 5.52 -17.578 1 98.31 102 ALA A O 1
ATOM 790 N N . GLU A 1 103 ? 9.07 5.488 -19.594 1 98.44 103 GLU A N 1
ATOM 791 C CA . GLU A 1 103 ? 8.93 6.93 -19.75 1 98.44 103 GLU A CA 1
ATOM 792 C C . GLU A 1 103 ? 7.457 7.348 -19.734 1 98.44 103 GLU A C 1
ATOM 794 O O . GLU A 1 103 ? 7.109 8.383 -19.156 1 98.44 103 GLU A O 1
ATOM 799 N N . LYS A 1 104 ? 6.676 6.535 -20.391 1 98.38 104 LYS A N 1
ATOM 800 C CA . LYS A 1 104 ? 5.242 6.812 -20.391 1 98.38 104 LYS A CA 1
ATOM 801 C C . LYS A 1 104 ? 4.652 6.656 -18.984 1 98.38 104 LYS A C 1
ATOM 803 O O . LYS A 1 104 ? 3.908 7.52 -18.531 1 98.38 104 LYS A O 1
ATOM 808 N N . PHE A 1 105 ? 4.992 5.602 -18.297 1 98.25 105 PHE A N 1
ATOM 809 C CA . PHE A 1 105 ? 4.438 5.285 -16.984 1 98.25 105 PHE A CA 1
ATOM 810 C C . PHE A 1 105 ? 4.879 6.312 -15.945 1 98.25 105 PHE A C 1
ATOM 812 O O . PHE A 1 105 ? 4.148 6.594 -14.992 1 98.25 105 PHE A O 1
ATOM 819 N N . LEU A 1 106 ? 6.051 6.891 -16.125 1 98.12 106 LEU A N 1
ATOM 820 C CA . LEU A 1 106 ? 6.637 7.762 -15.109 1 98.12 106 LEU A CA 1
ATOM 821 C C . LEU A 1 106 ? 6.512 9.227 -15.508 1 98.12 106 LEU A C 1
ATOM 823 O O . LEU A 1 106 ? 7.102 10.102 -14.875 1 98.12 106 LEU A O 1
ATOM 827 N N . ALA A 1 107 ? 5.766 9.5 -16.594 1 98.12 107 ALA A N 1
ATOM 828 C CA . ALA A 1 107 ? 5.555 10.875 -17.062 1 98.12 107 ALA A CA 1
ATOM 829 C C . ALA A 1 107 ? 4.809 11.688 -16 1 98.12 107 ALA A C 1
ATOM 831 O O . ALA A 1 107 ? 3.996 11.148 -15.25 1 98.12 107 ALA A O 1
ATOM 832 N N . ASP A 1 108 ? 5.09 12.961 -15.984 1 98 108 ASP A N 1
ATOM 833 C CA . ASP A 1 108 ? 4.363 13.875 -15.117 1 98 108 ASP A 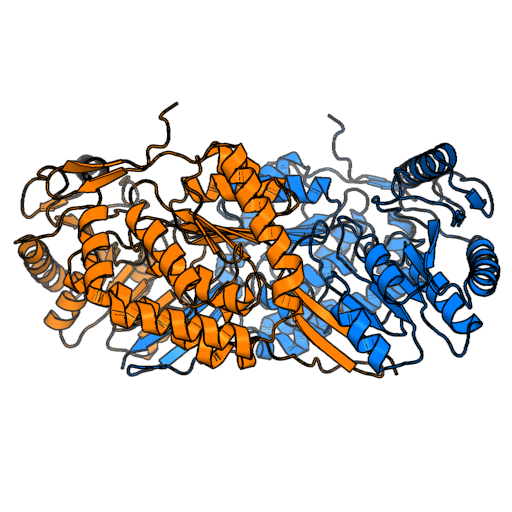CA 1
ATOM 834 C C . ASP A 1 108 ? 2.861 13.828 -15.398 1 98 108 ASP A C 1
ATOM 836 O O . ASP A 1 108 ? 2.445 13.758 -16.547 1 98 108 ASP A O 1
ATOM 840 N N . GLU A 1 109 ? 2.094 13.789 -14.359 1 98.25 109 GLU A N 1
ATOM 841 C CA . GLU A 1 109 ? 0.64 13.734 -14.469 1 98.25 109 GLU A CA 1
ATOM 842 C C . GLU A 1 109 ? -0.003 15.031 -13.984 1 98.25 109 GLU A C 1
ATOM 844 O O . GLU A 1 109 ? -0.11 15.266 -12.781 1 98.25 109 GLU A O 1
ATOM 849 N N . PRO A 1 110 ? -0.464 15.891 -14.914 1 98.38 110 PRO A N 1
ATOM 850 C CA . PRO A 1 110 ? -1.127 17.125 -14.484 1 98.38 110 PRO A CA 1
ATOM 851 C C . PRO A 1 110 ? -2.467 16.859 -13.797 1 98.38 110 PRO A C 1
ATOM 853 O O . PRO A 1 110 ? -3.154 15.898 -14.125 1 98.38 110 PRO A O 1
ATOM 856 N N . ILE A 1 111 ? -2.805 17.641 -12.867 1 98.38 111 ILE A N 1
ATOM 857 C CA . ILE A 1 111 ? -4.105 17.625 -12.203 1 98.38 111 ILE A CA 1
ATOM 858 C C . ILE A 1 111 ? -4.879 18.891 -12.555 1 98.38 111 ILE A C 1
ATOM 860 O O . ILE A 1 111 ? -4.359 20 -12.414 1 98.38 111 ILE A O 1
ATOM 864 N N . GLU A 1 112 ? -6.07 18.734 -13.047 1 97.56 112 GLU A N 1
ATOM 865 C CA . GLU A 1 112 ? -6.941 19.875 -13.258 1 97.56 112 GLU A CA 1
ATOM 866 C C . GLU A 1 112 ? -7.434 20.453 -11.93 1 97.56 112 GLU A C 1
ATOM 868 O O . GLU A 1 112 ? -8.078 19.75 -11.148 1 97.56 112 GLU A O 1
ATOM 873 N N . LEU A 1 113 ? -7.121 21.641 -11.695 1 97.5 113 LEU A N 1
ATOM 874 C CA . LEU A 1 113 ? -7.5 22.281 -10.445 1 97.5 113 LEU A CA 1
ATOM 875 C C . LEU A 1 113 ? -8.992 22.594 -10.422 1 97.5 113 LEU A C 1
ATOM 877 O O . LEU A 1 113 ? -9.547 23.047 -11.43 1 97.5 113 LEU A O 1
ATOM 881 N N . LEU A 1 114 ? -9.648 22.391 -9.328 1 95.94 114 LEU A N 1
ATOM 882 C CA . LEU A 1 114 ? -11.047 22.766 -9.164 1 95.94 114 LEU A CA 1
ATOM 883 C C . LEU A 1 114 ? -11.188 24.266 -8.938 1 95.94 114 LEU A C 1
ATOM 885 O O . LEU A 1 114 ? -12.203 24.859 -9.312 1 95.94 114 LEU A O 1
ATOM 889 N N . ASP A 1 115 ? -10.125 24.781 -8.234 1 91.94 115 ASP A N 1
ATOM 890 C CA . ASP A 1 115 ? -10.102 26.203 -7.926 1 91.94 115 ASP A CA 1
ATOM 891 C C . ASP A 1 115 ? -8.672 26.703 -7.762 1 91.94 115 ASP A C 1
ATOM 893 O O . ASP A 1 115 ? -7.742 25.906 -7.617 1 91.94 115 ASP A O 1
ATOM 897 N N . GLY A 1 116 ? -8.562 27.984 -7.891 1 91.12 116 GLY A N 1
ATOM 898 C CA . GLY A 1 116 ? -7.262 28.609 -7.672 1 91.12 116 GLY A CA 1
ATOM 899 C C . GLY A 1 116 ? -6.449 28.75 -8.945 1 91.12 116 GLY A C 1
ATOM 900 O O . GLY A 1 116 ? -6.777 28.141 -9.969 1 91.12 116 GLY A O 1
ATOM 901 N N . GLU A 1 117 ? -5.375 29.547 -8.898 1 94.75 117 GLU A N 1
ATOM 902 C CA . GLU A 1 117 ? -4.492 29.812 -10.031 1 94.75 117 GLU A CA 1
ATOM 903 C C . GLU A 1 117 ? -3.262 28.906 -9.992 1 94.75 117 GLU A C 1
ATOM 905 O O . GLU A 1 117 ? -2.973 28.281 -8.969 1 94.75 117 GLU A O 1
ATOM 910 N N . GLY A 1 118 ? -2.605 28.812 -11.156 1 97.31 118 GLY A N 1
ATOM 911 C CA . GLY A 1 118 ? -1.372 28.047 -11.219 1 97.31 118 GLY A CA 1
ATOM 912 C C . GLY A 1 118 ? -1.578 26.625 -11.711 1 97.31 118 GLY A C 1
ATOM 913 O O . GLY A 1 118 ? -2.387 26.391 -12.609 1 97.31 118 GLY A O 1
ATOM 914 N N . SER A 1 119 ? -0.747 25.734 -11.18 1 98.19 119 SER A N 1
ATOM 915 C CA . SER A 1 119 ? -0.766 24.375 -11.695 1 98.19 119 SER A CA 1
ATOM 916 C C . SER A 1 119 ? -0.519 23.359 -10.578 1 98.19 119 SER A C 1
ATOM 918 O O . SER A 1 119 ? -0.101 23.719 -9.484 1 98.19 119 SER A O 1
ATOM 920 N N . ALA A 1 120 ? -0.901 22.188 -10.82 1 98.56 120 ALA A N 1
ATOM 921 C CA . ALA A 1 120 ? -0.603 21.031 -9.977 1 98.56 120 ALA A CA 1
ATOM 922 C C . ALA A 1 120 ? -0.189 19.828 -10.82 1 98.56 120 ALA A C 1
ATOM 924 O O . ALA A 1 120 ? -0.762 19.578 -11.883 1 98.56 120 ALA A O 1
ATOM 925 N N . VAL A 1 121 ? 0.808 19.172 -10.398 1 98.62 121 VAL A N 1
ATOM 926 C CA . VAL A 1 121 ? 1.312 18.016 -11.125 1 98.62 121 VAL A CA 1
ATOM 927 C C . VAL A 1 121 ? 1.743 16.938 -10.141 1 98.62 121 VAL A C 1
ATOM 929 O O . VAL A 1 121 ? 2.162 17.234 -9.023 1 98.62 121 VAL A O 1
ATOM 932 N N . ILE A 1 122 ? 1.561 15.656 -10.469 1 98.69 122 ILE A N 1
ATOM 933 C CA . ILE A 1 122 ? 2.137 14.531 -9.75 1 98.69 122 ILE A CA 1
ATOM 934 C C . ILE A 1 122 ? 3.428 14.086 -10.438 1 98.69 122 ILE A C 1
ATOM 936 O O . ILE A 1 122 ? 3.424 13.75 -11.625 1 98.69 122 ILE A O 1
ATOM 940 N N . LYS A 1 123 ? 4.465 14.125 -9.727 1 98.06 123 LYS A N 1
ATOM 941 C CA . LYS A 1 123 ? 5.73 13.57 -10.195 1 98.06 123 LYS A CA 1
ATOM 942 C C . LYS A 1 123 ? 6.059 12.266 -9.477 1 98.06 123 LYS A C 1
ATOM 944 O O . LYS A 1 123 ? 5.859 12.156 -8.266 1 98.06 123 LYS A O 1
ATOM 949 N N . ARG A 1 124 ? 6.52 11.305 -10.234 1 97.81 124 ARG A N 1
ATOM 950 C CA . ARG A 1 124 ? 6.918 10.023 -9.672 1 97.81 124 ARG A CA 1
ATOM 951 C C . ARG A 1 124 ? 8.438 9.945 -9.508 1 97.81 124 ARG A C 1
ATOM 953 O O . ARG A 1 124 ? 9.18 10.164 -10.461 1 97.81 124 ARG A O 1
ATOM 960 N N . SER A 1 125 ? 8.867 9.711 -8.328 1 96.81 125 SER A N 1
ATOM 961 C CA . SER A 1 125 ? 10.289 9.562 -8.016 1 96.81 125 SER A CA 1
ATOM 962 C C . SER A 1 125 ? 10.547 8.328 -7.168 1 96.81 125 SER A C 1
ATOM 964 O O . SER A 1 125 ? 9.633 7.816 -6.516 1 96.81 125 SER A O 1
ATOM 966 N N . PRO A 1 126 ? 11.805 7.754 -7.234 1 97.88 126 PRO A N 1
ATOM 967 C CA . PRO A 1 126 ? 12.102 6.586 -6.402 1 97.88 126 PRO A CA 1
ATOM 968 C C . PRO A 1 126 ? 12 6.887 -4.91 1 97.88 126 PRO A C 1
ATOM 970 O O . PRO A 1 126 ? 12.195 8.031 -4.492 1 97.88 126 PRO A O 1
ATOM 973 N N . ILE A 1 127 ? 11.734 5.883 -4.098 1 97.62 127 ILE A N 1
ATOM 974 C CA . ILE A 1 127 ? 11.625 6.082 -2.658 1 97.62 127 ILE A CA 1
ATOM 975 C C . ILE A 1 127 ? 12.906 5.621 -1.971 1 97.62 127 ILE A C 1
ATOM 977 O O . ILE A 1 127 ? 13.086 5.84 -0.771 1 97.62 127 ILE A O 1
ATOM 981 N N . GLY A 1 128 ? 13.828 4.914 -2.727 1 97.44 128 GLY A N 1
ATOM 982 C CA . GLY A 1 128 ? 15.117 4.578 -2.143 1 97.44 128 GLY A CA 1
ATOM 983 C C . GLY A 1 128 ? 15.469 3.107 -2.277 1 97.44 128 GLY A C 1
ATOM 984 O O . GLY A 1 128 ? 15.297 2.518 -3.344 1 97.44 128 GLY A O 1
ATOM 985 N N . VAL A 1 129 ? 16.062 2.471 -1.179 1 98.75 129 VAL A N 1
ATOM 986 C CA . VAL A 1 129 ? 16.516 1.08 -1.148 1 98.75 129 VAL A CA 1
ATOM 987 C C . VAL A 1 129 ? 15.32 0.168 -0.87 1 98.75 129 VAL A C 1
ATOM 989 O O . VAL A 1 129 ? 14.594 0.362 0.11 1 98.75 129 VAL A O 1
ATOM 992 N N . LEU A 1 130 ? 15.125 -0.764 -1.729 1 98.88 130 LEU A N 1
ATOM 993 C CA . LEU A 1 130 ? 14.062 -1.754 -1.556 1 98.88 130 LEU A CA 1
ATOM 994 C C . LEU A 1 130 ? 14.648 -3.121 -1.218 1 98.88 130 LEU A C 1
ATOM 996 O O . LEU A 1 130 ? 15.68 -3.518 -1.776 1 98.88 130 LEU A O 1
ATOM 1000 N N . LEU A 1 131 ? 13.992 -3.787 -0.326 1 98.94 131 LEU A N 1
ATOM 1001 C CA . LEU A 1 131 ? 14.297 -5.195 -0.089 1 98.94 131 LEU A CA 1
ATOM 1002 C C . LEU A 1 131 ? 13.305 -6.094 -0.821 1 98.94 131 LEU A C 1
ATOM 1004 O O . LEU A 1 131 ? 12.094 -5.957 -0.651 1 98.94 131 LEU A O 1
ATOM 1008 N N . GLY A 1 132 ? 13.812 -6.914 -1.679 1 98.81 132 GLY A N 1
ATOM 1009 C CA . GLY A 1 132 ? 13.023 -7.977 -2.287 1 98.81 132 GLY A CA 1
ATOM 1010 C C . GLY A 1 132 ? 13.312 -9.344 -1.699 1 98.81 132 GLY A C 1
ATOM 1011 O O . GLY A 1 132 ? 14.477 -9.742 -1.576 1 98.81 132 GLY A O 1
ATOM 1012 N N . ILE A 1 133 ? 12.312 -10.055 -1.284 1 98.81 133 ILE A N 1
ATOM 1013 C CA . ILE A 1 133 ? 12.398 -11.438 -0.835 1 98.81 133 ILE A CA 1
ATOM 1014 C C . ILE A 1 133 ? 11.648 -12.344 -1.806 1 98.81 133 ILE A C 1
ATOM 1016 O O . ILE A 1 133 ? 10.422 -12.266 -1.909 1 98.81 133 ILE A O 1
ATOM 1020 N N . MET A 1 134 ? 12.414 -13.195 -2.559 1 98.56 134 MET A N 1
ATOM 1021 C CA . MET A 1 134 ? 11.828 -13.883 -3.701 1 98.56 134 MET A CA 1
ATOM 1022 C C . MET A 1 134 ? 11.93 -15.398 -3.537 1 98.56 134 MET A C 1
ATOM 1024 O O . MET A 1 134 ? 12.93 -15.898 -3.025 1 98.56 134 MET A O 1
ATOM 1028 N N . PRO A 1 135 ? 10.961 -16.125 -3.969 1 98 135 PRO A N 1
ATOM 1029 C CA . PRO A 1 135 ? 10.883 -17.578 -3.77 1 98 135 PRO A CA 1
ATOM 1030 C C . PRO A 1 135 ? 11.609 -18.359 -4.855 1 98 135 PRO A C 1
ATOM 1032 O O . PRO A 1 135 ? 12.211 -17.766 -5.754 1 98 135 PRO A O 1
ATOM 1035 N N . TRP A 1 136 ? 11.477 -19.656 -4.742 1 97.81 136 TRP A N 1
ATOM 1036 C CA . TRP A 1 136 ? 12.289 -20.562 -5.551 1 97.81 136 TRP A CA 1
ATOM 1037 C C . TRP A 1 136 ? 11.523 -21.016 -6.785 1 97.81 136 TRP A C 1
ATOM 1039 O O . TRP A 1 136 ? 12.117 -21.516 -7.746 1 97.81 136 TRP A O 1
ATOM 1049 N N . ASN A 1 137 ? 10.219 -20.875 -6.82 1 97.88 137 ASN A N 1
ATOM 1050 C CA . ASN A 1 137 ? 9.461 -21.641 -7.797 1 97.88 137 ASN A CA 1
ATOM 1051 C C . ASN A 1 137 ? 9.539 -21.031 -9.188 1 97.88 137 ASN A C 1
ATOM 1053 O O . ASN A 1 137 ? 9.328 -21.703 -10.195 1 97.88 137 ASN A O 1
ATOM 1057 N N . TYR A 1 138 ? 9.75 -19.781 -9.297 1 98.44 138 TYR A N 1
ATOM 1058 C CA . TYR A 1 138 ? 10.141 -19.062 -10.5 1 98.44 138 TYR A CA 1
ATOM 1059 C C . TYR A 1 138 ? 11.305 -18.125 -10.219 1 98.44 138 TYR A C 1
ATOM 1061 O O . TYR A 1 138 ? 11.125 -16.906 -10.141 1 98.44 138 TYR A O 1
ATOM 1069 N N . PRO A 1 139 ? 12.469 -18.641 -10.156 1 98.25 139 PRO A N 1
ATOM 1070 C CA . PRO A 1 139 ? 13.594 -17.922 -9.57 1 98.25 139 PRO A CA 1
ATOM 1071 C C . PRO A 1 139 ? 13.945 -16.656 -10.336 1 98.25 139 PRO A C 1
ATOM 1073 O O . PRO A 1 139 ? 14.445 -15.688 -9.742 1 98.25 139 PRO A O 1
ATOM 1076 N N . TYR A 1 140 ? 13.734 -16.609 -11.656 1 98.81 140 TYR A N 1
ATOM 1077 C CA . TYR A 1 140 ? 14.062 -15.414 -12.43 1 98.81 140 TYR A CA 1
ATOM 1078 C C . TYR A 1 140 ? 12.836 -14.516 -12.578 1 98.81 140 TYR A C 1
ATOM 1080 O O . TYR A 1 140 ? 12.945 -13.289 -12.469 1 98.81 140 TYR A O 1
ATOM 1088 N N . TYR A 1 141 ? 11.711 -15.133 -12.789 1 98.69 141 TYR A N 1
ATOM 1089 C CA . TYR A 1 141 ? 10.484 -14.398 -13.055 1 98.69 141 TYR A CA 1
ATOM 1090 C C . TYR A 1 141 ? 10.094 -13.531 -11.859 1 98.69 141 TYR A C 1
ATOM 1092 O O . TYR A 1 141 ? 9.766 -12.352 -12.023 1 98.69 141 TYR A O 1
ATOM 1100 N N . GLN A 1 142 ? 10.133 -14.109 -10.633 1 98.31 142 GLN A N 1
ATOM 1101 C CA . GLN A 1 142 ? 9.773 -13.383 -9.422 1 98.31 142 GLN A CA 1
ATOM 1102 C C . GLN A 1 142 ? 10.664 -12.156 -9.234 1 98.31 142 GLN A C 1
ATOM 1104 O O . GLN A 1 142 ? 10.203 -11.109 -8.781 1 98.31 142 GLN A O 1
ATOM 1109 N N . VAL A 1 143 ? 11.922 -12.234 -9.641 1 98.75 143 VAL A N 1
ATOM 1110 C CA . VAL A 1 143 ? 12.852 -11.117 -9.523 1 98.75 143 VAL A CA 1
ATOM 1111 C C . VAL A 1 143 ? 12.578 -10.094 -10.617 1 98.75 143 VAL A C 1
ATOM 1113 O O . VAL A 1 143 ? 12.602 -8.883 -10.367 1 98.75 143 VAL A O 1
ATOM 1116 N N . ALA A 1 144 ? 12.266 -10.555 -11.844 1 98.88 144 ALA A N 1
ATOM 1117 C CA . ALA A 1 144 ? 12.055 -9.664 -12.984 1 98.88 144 ALA A CA 1
ATOM 1118 C C . ALA A 1 144 ? 10.883 -8.719 -12.727 1 98.88 144 ALA A C 1
ATOM 1120 O O . ALA A 1 144 ? 10.961 -7.527 -13.031 1 98.88 144 ALA A O 1
ATOM 1121 N N . ARG A 1 145 ? 9.797 -9.234 -12.188 1 98.12 145 ARG A N 1
ATOM 1122 C CA . ARG A 1 145 ? 8.602 -8.422 -11.992 1 98.12 145 ARG A CA 1
ATOM 1123 C C . ARG A 1 145 ? 8.797 -7.414 -10.867 1 98.12 145 ARG A C 1
ATOM 1125 O O . ARG A 1 145 ? 8.055 -6.438 -10.766 1 98.12 145 ARG A O 1
ATOM 1132 N N . PHE A 1 146 ? 9.875 -7.633 -10.008 1 98.69 146 PHE A N 1
ATOM 1133 C CA . PHE A 1 146 ? 10.242 -6.695 -8.953 1 98.69 146 PHE A CA 1
ATOM 1134 C C . PHE A 1 146 ? 11.344 -5.758 -9.43 1 98.69 146 PHE A C 1
ATOM 1136 O O . PHE A 1 146 ? 11.203 -4.535 -9.352 1 98.69 146 PHE A O 1
ATOM 1143 N N . ALA A 1 147 ? 12.383 -6.289 -9.977 1 98.88 147 ALA A N 1
ATOM 1144 C CA . ALA A 1 147 ? 13.578 -5.527 -10.328 1 98.88 147 ALA A CA 1
ATOM 1145 C C . ALA A 1 147 ? 13.336 -4.645 -11.547 1 98.88 147 ALA A C 1
ATOM 1147 O O . ALA A 1 147 ? 13.75 -3.484 -11.578 1 98.88 147 ALA A O 1
ATOM 1148 N N . GLY A 1 148 ? 12.648 -5.164 -12.562 1 98.75 148 GLY A N 1
ATOM 1149 C CA . GLY A 1 148 ? 12.422 -4.438 -13.797 1 98.75 148 GLY A CA 1
ATOM 1150 C C . GLY A 1 148 ? 11.828 -3.057 -13.578 1 98.75 148 GLY A C 1
ATOM 1151 O O . GLY A 1 148 ? 12.453 -2.047 -13.891 1 98.75 148 GLY A O 1
ATOM 1152 N N . PRO A 1 149 ? 10.625 -3.084 -12.938 1 98.81 149 PRO A N 1
ATOM 1153 C CA . PRO A 1 149 ? 9.961 -1.791 -12.75 1 98.81 149 PRO A CA 1
ATOM 1154 C C . PRO A 1 149 ? 10.688 -0.897 -11.742 1 98.81 149 PRO A C 1
ATOM 1156 O O . PRO A 1 149 ? 10.711 0.325 -11.906 1 98.81 149 PRO A O 1
ATOM 1159 N N . ASN A 1 150 ? 11.359 -1.411 -10.75 1 98.81 150 ASN A N 1
ATOM 1160 C CA . ASN A 1 150 ? 11.875 -0.579 -9.672 1 98.81 150 ASN A CA 1
ATOM 1161 C C . ASN A 1 150 ? 13.234 0.013 -10.023 1 98.81 150 ASN A C 1
ATOM 1163 O O . ASN A 1 150 ? 13.547 1.138 -9.633 1 98.81 150 ASN A O 1
ATOM 1167 N N . LEU A 1 151 ? 14.023 -0.754 -10.805 1 98.88 151 LEU A N 1
ATOM 1168 C CA . LEU A 1 151 ? 15.312 -0.212 -11.227 1 98.88 151 LEU A CA 1
ATOM 1169 C C . LEU A 1 151 ? 15.125 0.901 -12.25 1 98.88 151 LEU A C 1
ATOM 1171 O O . LEU A 1 151 ? 15.859 1.895 -12.234 1 98.88 151 LEU A O 1
ATOM 1175 N N . VAL A 1 152 ? 14.172 0.779 -13.109 1 98.69 152 VAL A N 1
ATOM 1176 C CA . VAL A 1 152 ? 13.969 1.812 -14.125 1 98.69 152 VAL A CA 1
ATOM 1177 C C . VAL A 1 152 ? 13.43 3.078 -13.469 1 98.69 152 VAL A C 1
ATOM 1179 O O . VAL A 1 152 ? 13.672 4.188 -13.945 1 98.69 152 VAL A O 1
ATOM 1182 N N . VAL A 1 153 ? 12.719 2.998 -12.352 1 98.38 153 VAL A N 1
ATOM 1183 C CA . VAL A 1 153 ? 12.266 4.137 -11.562 1 98.38 153 VAL A CA 1
ATOM 1184 C C . VAL A 1 153 ? 13.469 4.855 -10.953 1 98.38 153 VAL A C 1
ATOM 1186 O O . VAL A 1 153 ? 13.453 6.078 -10.789 1 98.38 153 VAL A O 1
ATOM 1189 N N . GLY A 1 154 ? 14.484 4.098 -10.602 1 98.38 154 GLY A N 1
ATOM 1190 C CA . GLY A 1 154 ? 15.68 4.637 -9.969 1 98.38 154 GLY A CA 1
ATOM 1191 C C . GLY A 1 154 ? 15.875 4.148 -8.547 1 98.38 154 GLY A C 1
ATOM 1192 O O . GLY A 1 154 ? 16.781 4.602 -7.848 1 98.38 154 GLY A O 1
ATOM 1193 N N . ASN A 1 155 ? 14.992 3.258 -8.031 1 98.81 155 ASN A N 1
ATOM 1194 C CA . ASN A 1 155 ? 15.242 2.584 -6.758 1 98.81 155 ASN A CA 1
ATOM 1195 C C . ASN A 1 155 ? 16.438 1.635 -6.848 1 98.81 155 ASN A C 1
ATOM 1197 O O . ASN A 1 155 ? 16.781 1.179 -7.934 1 98.81 155 ASN A O 1
ATOM 1201 N N . THR A 1 156 ? 17.047 1.373 -5.719 1 98.81 156 THR A N 1
ATOM 1202 C CA . THR A 1 156 ? 18.047 0.314 -5.637 1 98.81 156 THR A CA 1
ATOM 1203 C C . THR A 1 156 ? 17.5 -0.887 -4.871 1 98.81 156 THR A C 1
ATOM 1205 O O . THR A 1 156 ? 16.516 -0.766 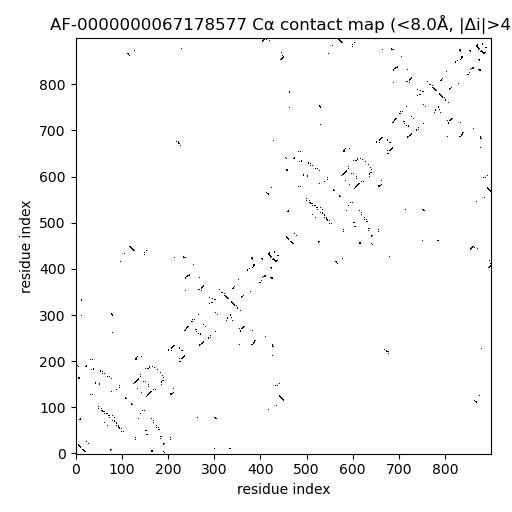-4.133 1 98.81 156 THR A O 1
ATOM 1208 N N . ILE A 1 157 ? 18.125 -2.053 -5.121 1 98.75 157 ILE A N 1
ATOM 1209 C CA . ILE A 1 157 ? 17.484 -3.287 -4.676 1 98.75 157 ILE A CA 1
ATOM 1210 C C . ILE A 1 157 ? 18.484 -4.133 -3.891 1 98.75 157 ILE A C 1
ATOM 1212 O O . ILE A 1 157 ? 19.625 -4.336 -4.336 1 98.75 157 ILE A O 1
ATOM 1216 N N . LEU A 1 158 ? 18.125 -4.531 -2.695 1 98.88 158 LEU A N 1
ATOM 1217 C CA . LEU A 1 158 ? 18.672 -5.688 -1.998 1 98.88 158 LEU A CA 1
ATOM 1218 C C . LEU A 1 158 ? 17.797 -6.918 -2.215 1 98.88 158 LEU A C 1
ATOM 1220 O O . LEU A 1 158 ? 16.594 -6.883 -1.964 1 98.88 158 LEU A O 1
ATOM 1224 N N . LEU A 1 159 ? 18.391 -7.977 -2.701 1 98.62 159 LEU A N 1
ATOM 1225 C CA . LEU A 1 159 ? 17.609 -9.164 -3.01 1 98.62 159 LEU A CA 1
ATOM 1226 C C . LEU A 1 159 ? 17.984 -10.32 -2.092 1 98.62 159 LEU A C 1
ATOM 1228 O O . LEU A 1 159 ? 19.141 -10.742 -2.059 1 98.62 159 LEU A O 1
ATOM 1232 N N . LYS A 1 160 ? 17.109 -10.773 -1.335 1 98.5 160 LYS A N 1
ATOM 1233 C CA . LYS A 1 160 ? 17.219 -12.062 -0.658 1 98.5 160 LYS A CA 1
ATOM 1234 C C . LYS A 1 160 ? 16.438 -13.141 -1.403 1 98.5 160 LYS A C 1
ATOM 1236 O O . LYS A 1 160 ? 15.211 -13.164 -1.362 1 98.5 160 LYS A O 1
ATOM 1241 N N . HIS A 1 161 ? 17.109 -14.047 -2.047 1 98 161 HIS A N 1
ATOM 1242 C CA . HIS A 1 161 ? 16.484 -15.148 -2.773 1 98 161 HIS A CA 1
ATOM 1243 C C . HIS A 1 161 ? 16.312 -16.359 -1.873 1 98 161 HIS A C 1
ATOM 1245 O O . HIS A 1 161 ? 16.891 -16.438 -0.792 1 98 161 HIS A O 1
ATOM 1251 N N . ALA A 1 162 ? 15.445 -17.266 -2.215 1 97.5 162 ALA A N 1
ATOM 1252 C CA . ALA A 1 162 ? 15.289 -18.516 -1.487 1 97.5 162 ALA A CA 1
ATOM 1253 C C . ALA A 1 162 ? 16.625 -19.234 -1.334 1 97.5 162 ALA A C 1
ATOM 1255 O O . ALA A 1 162 ? 17.438 -19.25 -2.26 1 97.5 162 ALA A O 1
ATOM 1256 N N . PRO A 1 163 ? 16.828 -19.875 -0.224 1 97.12 163 PRO A N 1
ATOM 1257 C CA . PRO A 1 163 ? 18.125 -20.5 0.042 1 97.12 163 PRO A CA 1
ATOM 1258 C C . PRO A 1 163 ? 18.453 -21.625 -0.945 1 97.12 163 PRO A C 1
ATOM 1260 O O . PRO A 1 163 ? 19.609 -21.984 -1.123 1 97.12 163 PRO A O 1
ATOM 1263 N N . GLN A 1 164 ? 17.516 -22.156 -1.617 1 96.44 164 GLN A N 1
ATOM 1264 C CA . GLN A 1 164 ? 17.781 -23.266 -2.521 1 96.44 164 GLN A CA 1
ATOM 1265 C C . GLN A 1 164 ? 18.141 -22.766 -3.914 1 96.44 164 GLN A C 1
ATOM 1267 O O . GLN A 1 164 ? 18.531 -23.547 -4.781 1 96.44 164 GLN A O 1
ATOM 1272 N N . CYS A 1 165 ? 18.125 -21.344 -4.102 1 96.06 165 CYS A N 1
ATOM 1273 C CA . CYS A 1 165 ? 18.391 -20.812 -5.43 1 96.06 165 CYS A CA 1
ATOM 1274 C C . CYS A 1 165 ? 19.578 -19.844 -5.398 1 96.06 165 CYS A C 1
ATOM 1276 O O . CYS A 1 165 ? 19.484 -18.734 -5.918 1 96.06 165 CYS A O 1
ATOM 1278 N N . PRO A 1 166 ? 20.688 -20.234 -4.871 1 97.38 166 PRO A N 1
ATOM 1279 C CA . PRO A 1 166 ? 21.812 -19.281 -4.812 1 97.38 166 PRO A CA 1
ATOM 1280 C C . PRO A 1 166 ? 22.469 -19.078 -6.168 1 97.38 166 PRO A C 1
ATOM 1282 O O . PRO A 1 166 ? 23.031 -18 -6.422 1 97.38 166 PRO A O 1
ATOM 1285 N N . GLU A 1 167 ? 22.406 -20.047 -7.039 1 97.06 167 GLU A N 1
ATOM 1286 C CA . GLU A 1 167 ? 23.031 -19.922 -8.352 1 97.06 167 GLU A CA 1
ATOM 1287 C C . GLU A 1 167 ? 22.266 -18.938 -9.227 1 97.06 167 GLU A C 1
ATOM 1289 O O . GLU A 1 167 ? 22.859 -18.094 -9.898 1 97.06 167 GLU A O 1
ATOM 1294 N N . SER A 1 168 ? 20.969 -19.094 -9.227 1 97.75 168 SER A N 1
ATOM 1295 C CA . SER A 1 168 ? 20.141 -18.141 -9.961 1 97.75 168 SER A CA 1
ATOM 1296 C C . SER A 1 168 ? 20.344 -16.719 -9.461 1 97.75 168 SER A C 1
ATOM 1298 O O . SER A 1 168 ? 20.422 -15.773 -10.258 1 97.75 168 SER A O 1
ATOM 1300 N N . ALA A 1 169 ? 20.438 -16.562 -8.172 1 97.69 169 ALA A N 1
ATOM 1301 C CA . ALA A 1 169 ? 20.641 -15.25 -7.559 1 97.69 169 ALA A CA 1
ATOM 1302 C C . ALA A 1 169 ? 21.969 -14.633 -8.008 1 97.69 169 ALA A C 1
ATOM 1304 O O . ALA A 1 169 ? 22.016 -13.461 -8.367 1 97.69 169 ALA A O 1
ATOM 1305 N N . GLU A 1 170 ? 22.953 -15.422 -7.969 1 96.94 170 GLU A N 1
ATOM 1306 C CA . GLU A 1 170 ? 24.281 -14.961 -8.367 1 96.94 170 GLU A CA 1
ATOM 1307 C C . GLU A 1 170 ? 24.312 -14.578 -9.844 1 96.94 170 GLU A C 1
ATOM 1309 O O . GLU A 1 170 ? 24.906 -13.562 -10.211 1 96.94 170 GLU A O 1
ATOM 1314 N N . LEU A 1 171 ? 23.734 -15.398 -10.656 1 97.5 171 LEU A N 1
ATOM 1315 C CA . LEU A 1 171 ? 23.703 -15.133 -12.086 1 97.5 171 LEU A CA 1
ATOM 1316 C C . LEU A 1 171 ? 22.969 -13.836 -12.391 1 97.5 171 LEU A C 1
ATOM 1318 O O . LEU A 1 171 ? 23.375 -13.078 -13.273 1 97.5 171 LEU A O 1
ATOM 1322 N N . LEU A 1 172 ? 21.906 -13.57 -11.688 1 98.5 172 LEU A N 1
ATOM 1323 C CA . LEU A 1 172 ? 21.172 -12.328 -11.898 1 98.5 172 LEU A CA 1
ATOM 1324 C C . LEU A 1 172 ? 22.016 -11.117 -11.555 1 98.5 172 LEU A C 1
ATOM 1326 O O . LEU A 1 172 ? 22.031 -10.133 -12.297 1 98.5 172 LEU A O 1
ATOM 1330 N N . GLN A 1 173 ? 22.688 -11.172 -10.438 1 98 173 GLN A N 1
ATOM 1331 C CA . GLN A 1 173 ? 23.578 -10.062 -10.086 1 98 173 GLN A CA 1
ATOM 1332 C C . GLN A 1 173 ? 24.609 -9.812 -11.18 1 98 173 GLN A C 1
ATOM 1334 O O . GLN A 1 173 ? 24.875 -8.656 -11.531 1 98 173 GLN A O 1
ATOM 1339 N N . LEU A 1 174 ? 25.156 -10.875 -11.703 1 97.88 174 LEU A N 1
ATOM 1340 C CA . LEU A 1 174 ? 26.156 -10.766 -12.766 1 97.88 174 LEU A CA 1
ATOM 1341 C C . LEU A 1 174 ? 25.547 -10.148 -14.023 1 97.88 174 LEU A C 1
ATOM 1343 O O . LEU A 1 174 ? 26.172 -9.336 -14.688 1 97.88 174 LEU A O 1
ATOM 1347 N N . LEU A 1 175 ? 24.297 -10.562 -14.336 1 98.62 175 LEU A N 1
ATOM 1348 C CA . LEU A 1 175 ? 23.625 -10.031 -15.516 1 98.62 175 LEU A CA 1
ATOM 1349 C C . LEU A 1 175 ? 23.391 -8.531 -15.367 1 98.62 175 LEU A C 1
ATOM 1351 O O . LEU A 1 175 ? 23.562 -7.777 -16.328 1 98.62 175 LEU A O 1
ATOM 1355 N N . PHE A 1 176 ? 22.984 -8.086 -14.195 1 98.75 176 PHE A N 1
ATOM 1356 C CA . PHE A 1 176 ? 22.734 -6.668 -13.984 1 98.75 176 PHE A CA 1
ATOM 1357 C C . PHE A 1 176 ? 24.047 -5.879 -14.078 1 98.75 176 PHE A C 1
ATOM 1359 O O . PHE A 1 176 ? 24.078 -4.789 -14.656 1 98.75 176 PHE A O 1
ATOM 1366 N N . LEU A 1 177 ? 25.125 -6.441 -13.562 1 98.38 177 LEU A N 1
ATOM 1367 C CA . LEU A 1 177 ? 26.438 -5.797 -13.664 1 98.38 177 LEU A CA 1
ATOM 1368 C C . LEU A 1 177 ? 26.906 -5.734 -15.117 1 98.38 177 LEU A C 1
ATOM 1370 O O . LEU A 1 177 ? 27.375 -4.695 -15.578 1 98.38 177 LEU A O 1
ATOM 1374 N N . GLU A 1 178 ? 26.719 -6.848 -15.781 1 98.56 178 GLU A N 1
ATOM 1375 C CA . GLU A 1 178 ? 27.141 -6.918 -17.172 1 98.56 178 GLU A CA 1
ATOM 1376 C C . GLU A 1 178 ? 26.344 -5.945 -18.047 1 98.56 178 GLU A C 1
ATOM 1378 O O . GLU A 1 178 ? 26.859 -5.391 -19 1 98.56 178 GLU A O 1
ATOM 1383 N N . ALA A 1 179 ? 25.078 -5.77 -17.703 1 98.75 179 ALA A N 1
ATOM 1384 C CA . ALA A 1 179 ? 24.219 -4.84 -18.438 1 98.75 179 ALA A CA 1
ATOM 1385 C C . ALA A 1 179 ? 24.672 -3.396 -18.234 1 98.75 179 ALA A C 1
ATOM 1387 O O . ALA A 1 179 ? 24.281 -2.502 -18.984 1 98.75 179 ALA A O 1
ATOM 1388 N N . GLY A 1 180 ? 25.469 -3.141 -17.188 1 98.56 180 GLY A N 1
ATOM 1389 C CA . GLY A 1 180 ? 26.031 -1.817 -16.984 1 98.56 180 GLY A CA 1
ATOM 1390 C C . GLY A 1 180 ? 25.469 -1.1 -15.773 1 98.56 180 GLY A C 1
ATOM 1391 O O . GLY A 1 180 ? 25.797 0.064 -15.531 1 98.56 180 GLY A O 1
ATOM 1392 N N . PHE A 1 181 ? 24.656 -1.759 -14.992 1 98.62 181 PHE A N 1
ATOM 1393 C CA . PHE A 1 181 ? 24.141 -1.127 -13.781 1 98.62 181 PHE A CA 1
ATOM 1394 C C . PHE A 1 181 ? 25.281 -0.784 -12.828 1 98.62 181 PHE A C 1
ATOM 1396 O O . PHE A 1 181 ? 26.234 -1.552 -12.68 1 98.62 181 PHE A O 1
ATOM 1403 N N . PRO A 1 182 ? 25.188 0.373 -12.164 1 98.12 182 PRO A N 1
ATOM 1404 C CA . PRO A 1 182 ? 26.219 0.696 -11.18 1 98.12 182 PRO A CA 1
ATOM 1405 C C . PRO A 1 182 ? 26.219 -0.257 -9.992 1 98.12 182 PRO A C 1
ATOM 1407 O O . PRO A 1 182 ? 25.188 -0.851 -9.672 1 98.12 182 PRO A O 1
ATOM 1410 N N . GLN A 1 183 ? 27.375 -0.304 -9.359 1 97 183 GLN A N 1
ATOM 1411 C CA . GLN A 1 183 ? 27.469 -1.072 -8.117 1 97 183 GLN A CA 1
ATOM 1412 C C . GLN A 1 183 ? 26.469 -0.557 -7.082 1 97 183 GLN A C 1
ATOM 1414 O O . GLN A 1 183 ? 26.312 0.654 -6.91 1 97 183 GLN A O 1
ATOM 1419 N N . GLY A 1 184 ? 25.719 -1.426 -6.508 1 98.06 184 GLY A N 1
ATOM 1420 C CA . GLY A 1 184 ? 24.781 -1.044 -5.473 1 98.06 184 GLY A CA 1
ATOM 1421 C C . GLY A 1 184 ? 23.359 -0.935 -5.98 1 98.06 184 GLY A C 1
ATOM 1422 O O . GLY A 1 184 ? 22.406 -0.877 -5.191 1 98.06 184 GLY A O 1
ATOM 1423 N N . ALA A 1 185 ? 23.172 -0.862 -7.32 1 98.69 185 ALA A N 1
ATOM 1424 C CA . ALA A 1 185 ? 21.812 -0.751 -7.863 1 98.69 185 ALA A CA 1
ATOM 1425 C C . ALA A 1 185 ? 21.016 -2.031 -7.617 1 98.69 185 ALA A C 1
ATOM 1427 O O . ALA A 1 185 ? 19.812 -1.979 -7.352 1 98.69 185 ALA A O 1
ATOM 1428 N N . TYR A 1 186 ? 21.672 -3.127 -7.754 1 98.75 186 TYR A N 1
ATOM 1429 C CA . TYR A 1 186 ? 21.156 -4.461 -7.48 1 98.75 186 TYR A CA 1
ATOM 1430 C C . TYR A 1 186 ? 22.172 -5.316 -6.75 1 98.75 186 TYR A C 1
ATOM 1432 O O . TYR A 1 186 ? 23.266 -5.578 -7.273 1 98.75 186 TYR A O 1
ATOM 1440 N N . VAL A 1 187 ? 21.797 -5.77 -5.566 1 98.56 187 VAL A N 1
ATOM 1441 C CA . VAL A 1 187 ? 22.719 -6.555 -4.77 1 98.56 187 VAL A CA 1
ATOM 1442 C C . VAL A 1 187 ? 22.016 -7.797 -4.227 1 98.56 187 VAL A C 1
ATOM 1444 O O . VAL A 1 187 ? 21.031 -7.695 -3.506 1 98.56 187 VAL A O 1
ATOM 1447 N N . ASP A 1 188 ? 22.5 -8.922 -4.582 1 97.56 188 ASP A N 1
ATOM 1448 C CA . ASP A 1 188 ? 22.047 -10.164 -3.973 1 97.56 188 ASP A CA 1
ATOM 1449 C C . ASP A 1 188 ? 22.641 -10.344 -2.576 1 97.56 188 ASP A C 1
ATOM 1451 O O . ASP A 1 188 ? 23.859 -10.281 -2.404 1 97.56 188 ASP A O 1
ATOM 1455 N N . ILE A 1 189 ? 21.734 -10.562 -1.609 1 96.94 189 ILE A N 1
ATOM 1456 C CA . ILE A 1 189 ? 22.203 -10.727 -0.238 1 96.94 189 ILE A CA 1
ATOM 1457 C C . ILE A 1 189 ? 21.781 -12.094 0.296 1 96.94 189 ILE A C 1
ATOM 1459 O O . ILE A 1 189 ? 20.609 -12.336 0.533 1 96.94 189 ILE A O 1
ATOM 1463 N N . ARG A 1 190 ? 22.672 -13.07 0.518 1 97.19 190 ARG A N 1
ATOM 1464 C CA . ARG A 1 190 ? 22.391 -14.375 1.092 1 97.19 190 ARG A CA 1
ATOM 1465 C C . ARG A 1 190 ? 22.141 -14.273 2.594 1 97.19 190 ARG A C 1
ATOM 1467 O O . ARG A 1 190 ? 22.875 -14.883 3.387 1 97.19 190 ARG A O 1
ATOM 1474 N N . ALA A 1 191 ? 21.078 -13.555 2.951 1 97.94 191 ALA A N 1
ATOM 1475 C CA . ALA A 1 191 ? 20.812 -13.188 4.336 1 97.94 191 ALA A CA 1
ATOM 1476 C C . ALA A 1 191 ? 19.984 -14.266 5.043 1 97.94 191 ALA A C 1
ATOM 1478 O O . ALA A 1 191 ? 19.25 -15.008 4.398 1 97.94 191 ALA A O 1
ATOM 1479 N N . THR A 1 192 ? 20.141 -14.352 6.355 1 96.94 192 THR A N 1
ATOM 1480 C CA . THR A 1 192 ? 19.25 -15.148 7.195 1 96.94 192 THR A CA 1
ATOM 1481 C C . THR A 1 192 ? 17.953 -14.406 7.457 1 96.94 192 THR A C 1
ATOM 1483 O O . THR A 1 192 ? 17.828 -13.219 7.141 1 96.94 192 THR A O 1
ATOM 1486 N N . ASN A 1 193 ? 16.984 -15.109 7.996 1 94.69 193 ASN A N 1
ATOM 1487 C CA . ASN A 1 193 ? 15.734 -14.469 8.367 1 94.69 193 ASN A CA 1
ATOM 1488 C C . ASN A 1 193 ? 15.945 -13.391 9.43 1 94.69 193 ASN A C 1
ATOM 1490 O O . ASN A 1 193 ? 15.297 -12.344 9.391 1 94.69 193 ASN A O 1
ATOM 1494 N N . GLU A 1 194 ? 16.781 -13.648 10.359 1 96.12 194 GLU A N 1
ATOM 1495 C CA . GLU A 1 194 ? 17.094 -12.672 11.398 1 96.12 194 GLU A CA 1
ATOM 1496 C C . GLU A 1 194 ? 17.703 -11.406 10.805 1 96.12 194 GLU A C 1
ATOM 1498 O O . GLU A 1 194 ? 17.359 -10.289 11.195 1 96.12 194 GLU A O 1
ATOM 1503 N N . GLN A 1 195 ? 18.625 -11.625 9.906 1 97.94 195 GLN A N 1
ATOM 1504 C CA . GLN A 1 195 ? 19.25 -10.484 9.25 1 97.94 195 GLN A CA 1
ATOM 1505 C C . GLN A 1 195 ? 18.234 -9.68 8.445 1 97.94 195 GLN A C 1
ATOM 1507 O O . GLN A 1 195 ? 18.344 -8.453 8.352 1 97.94 195 GLN A O 1
ATOM 1512 N N . VAL A 1 196 ? 17.281 -10.359 7.855 1 97.94 196 VAL A N 1
ATOM 1513 C CA . VAL A 1 196 ? 16.234 -9.695 7.098 1 97.94 196 VAL A CA 1
ATOM 1514 C C . VAL A 1 196 ? 15.461 -8.742 8.008 1 97.94 196 VAL A C 1
ATOM 1516 O O . VAL A 1 196 ? 15.141 -7.613 7.613 1 97.94 196 VAL A O 1
ATOM 1519 N N . ALA A 1 197 ? 15.141 -9.188 9.219 1 98 197 ALA A N 1
ATOM 1520 C CA . ALA A 1 197 ? 14.453 -8.328 10.18 1 98 197 ALA A CA 1
ATOM 1521 C C . ALA A 1 197 ? 15.25 -7.047 10.438 1 98 197 ALA A C 1
ATOM 1523 O O . ALA A 1 197 ? 14.68 -5.953 10.484 1 98 197 ALA A O 1
ATOM 1524 N N . ASN A 1 198 ? 16.547 -7.188 10.562 1 98.12 198 ASN A N 1
ATOM 1525 C CA . ASN A 1 198 ? 17.422 -6.043 10.789 1 98.12 198 ASN A CA 1
ATOM 1526 C C . ASN A 1 198 ? 17.484 -5.129 9.57 1 98.12 198 ASN A C 1
ATOM 1528 O O . ASN A 1 198 ? 17.562 -3.908 9.703 1 98.12 198 ASN A O 1
ATOM 1532 N N . ILE A 1 199 ? 17.531 -5.758 8.398 1 98.81 199 ILE A N 1
ATOM 1533 C CA . ILE A 1 199 ? 17.562 -4.992 7.156 1 98.81 199 ILE A CA 1
ATOM 1534 C C . ILE A 1 199 ? 16.297 -4.137 7.059 1 98.81 199 ILE A C 1
ATOM 1536 O O . ILE A 1 199 ? 16.375 -2.939 6.766 1 98.81 199 ILE A O 1
ATOM 1540 N N . ILE A 1 200 ? 15.117 -4.703 7.367 1 98.75 200 ILE A N 1
ATOM 1541 C CA . ILE A 1 200 ? 13.852 -3.979 7.293 1 98.75 200 ILE A CA 1
ATOM 1542 C C . ILE A 1 200 ? 13.852 -2.84 8.312 1 98.75 200 ILE A C 1
ATOM 1544 O O . ILE A 1 200 ? 13.359 -1.745 8.023 1 98.75 200 ILE A O 1
ATOM 1548 N N . ALA A 1 201 ? 14.43 -3.07 9.43 1 98.19 201 ALA A N 1
ATOM 1549 C CA . ALA A 1 201 ? 14.43 -2.078 10.5 1 98.19 201 ALA A CA 1
ATOM 1550 C C . ALA A 1 201 ? 15.391 -0.934 10.188 1 98.19 201 ALA A C 1
ATOM 1552 O O . ALA A 1 201 ? 15.32 0.129 10.812 1 98.19 201 ALA A O 1
ATOM 1553 N N . ASP A 1 202 ? 16.391 -1.144 9.305 1 98.5 202 ASP A N 1
ATOM 1554 C CA . ASP A 1 202 ? 17.375 -0.13 8.961 1 98.5 202 ASP A CA 1
ATOM 1555 C C . ASP A 1 202 ? 16.719 1.092 8.328 1 98.5 202 ASP A C 1
ATOM 1557 O O . ASP A 1 202 ? 15.984 0.966 7.344 1 98.5 202 ASP A O 1
ATOM 1561 N N . PRO A 1 203 ? 16.953 2.34 8.859 1 96.69 203 PRO A N 1
ATOM 1562 C CA . PRO A 1 203 ? 16.281 3.541 8.352 1 96.69 203 PRO A CA 1
ATOM 1563 C C . PRO A 1 203 ? 16.625 3.832 6.891 1 96.69 203 PRO A C 1
ATOM 1565 O O . PRO A 1 203 ? 15.922 4.594 6.227 1 96.69 203 PRO A O 1
ATOM 1568 N N . ARG A 1 204 ? 17.734 3.291 6.367 1 97.5 204 ARG A N 1
ATOM 1569 C CA . ARG A 1 204 ? 18.141 3.518 4.984 1 97.5 204 ARG A CA 1
ATOM 1570 C C . ARG A 1 204 ? 17.266 2.705 4.023 1 97.5 204 ARG A C 1
ATOM 1572 O O . ARG A 1 204 ? 17.234 2.996 2.824 1 97.5 204 ARG A O 1
ATOM 1579 N N . VAL A 1 205 ? 16.578 1.61 4.461 1 98.62 205 VAL A N 1
ATOM 1580 C CA . VAL A 1 205 ? 15.719 0.772 3.635 1 98.62 205 VAL A CA 1
ATOM 1581 C C . VAL A 1 205 ? 14.297 1.323 3.652 1 98.62 205 VAL A C 1
ATOM 1583 O O . VAL A 1 205 ? 13.711 1.515 4.719 1 98.62 205 VAL A O 1
ATOM 1586 N N . ALA A 1 206 ? 13.758 1.472 2.48 1 98.25 206 ALA A N 1
ATOM 1587 C CA . ALA A 1 206 ? 12.539 2.268 2.371 1 98.25 206 ALA A CA 1
ATOM 1588 C C . ALA A 1 206 ? 11.297 1.377 2.355 1 98.25 206 ALA A C 1
ATOM 1590 O O . ALA A 1 206 ? 10.219 1.798 2.775 1 98.25 206 ALA A O 1
ATOM 1591 N N . ALA A 1 207 ? 11.391 0.194 1.841 1 98.69 207 ALA A N 1
ATOM 1592 C CA . ALA A 1 207 ? 10.219 -0.657 1.642 1 98.69 207 ALA A CA 1
ATOM 1593 C C . ALA A 1 207 ? 10.633 -2.104 1.385 1 98.69 207 ALA A C 1
ATOM 1595 O O . ALA A 1 207 ? 11.812 -2.398 1.22 1 98.69 207 ALA A O 1
ATOM 1596 N N . VAL A 1 208 ? 9.641 -2.996 1.395 1 98.75 208 VAL A N 1
ATOM 1597 C CA . VAL A 1 208 ? 9.93 -4.414 1.203 1 98.75 208 VAL A CA 1
ATOM 1598 C C . VAL A 1 208 ? 8.859 -5.051 0.327 1 98.75 208 VAL A C 1
ATOM 1600 O O . VAL A 1 208 ? 7.676 -4.707 0.435 1 98.75 208 VAL A O 1
ATOM 1603 N N . SER A 1 209 ? 9.234 -5.895 -0.562 1 98.81 209 SER A N 1
ATOM 1604 C CA . SER A 1 209 ? 8.359 -6.77 -1.339 1 98.81 209 SER A CA 1
ATOM 1605 C C . SER A 1 209 ? 8.672 -8.242 -1.074 1 98.81 209 SER A C 1
ATOM 1607 O O . SER A 1 209 ? 9.836 -8.641 -1.065 1 98.81 209 SER A O 1
ATOM 1609 N N . LEU A 1 210 ? 7.66 -9.016 -0.822 1 98.81 210 LEU A N 1
ATOM 1610 C CA . LEU A 1 210 ? 7.852 -10.445 -0.583 1 98.81 210 LEU A CA 1
ATOM 1611 C C . LEU A 1 210 ? 6.879 -11.273 -1.412 1 98.81 210 LEU A C 1
ATOM 1613 O O . LEU A 1 210 ? 5.684 -10.969 -1.454 1 98.81 210 LEU A O 1
ATOM 1617 N N . THR A 1 211 ? 7.355 -12.164 -2.125 1 98.62 211 THR A N 1
ATOM 1618 C CA . THR A 1 211 ? 6.578 -13.266 -2.688 1 98.62 211 THR A CA 1
ATOM 1619 C C . THR A 1 211 ? 6.887 -14.57 -1.968 1 98.62 211 THR A C 1
ATOM 1621 O O . THR A 1 211 ? 8.047 -14.977 -1.88 1 98.62 211 THR A O 1
ATOM 1624 N N . GLY A 1 212 ? 5.906 -15.18 -1.379 1 97.56 212 GLY A N 1
ATOM 1625 C CA . GLY A 1 212 ? 6.145 -16.391 -0.619 1 97.56 212 GLY A CA 1
ATOM 1626 C C . GLY A 1 212 ? 4.91 -16.891 0.115 1 97.56 212 GLY A C 1
ATOM 1627 O O . GLY A 1 212 ? 3.785 -16.703 -0.359 1 97.56 212 GLY A O 1
ATOM 1628 N N . SER A 1 213 ? 5.145 -17.609 1.226 1 96.31 213 SER A N 1
ATOM 1629 C CA . SER A 1 213 ? 4.055 -18.188 2.002 1 96.31 213 SER A CA 1
ATOM 1630 C C . SER A 1 213 ? 3.367 -17.125 2.863 1 96.31 213 SER A C 1
ATOM 1632 O O . SER A 1 213 ? 3.926 -16.062 3.109 1 96.31 213 SER A O 1
ATOM 1634 N N . GLU A 1 214 ? 2.176 -17.484 3.318 1 96.25 214 GLU A N 1
ATOM 1635 C CA . GLU A 1 214 ? 1.453 -16.625 4.246 1 96.25 214 GLU A CA 1
ATOM 1636 C C . GLU A 1 214 ? 2.26 -16.375 5.52 1 96.25 214 GLU A C 1
ATOM 1638 O O . GLU A 1 214 ? 2.301 -15.258 6.027 1 96.25 214 GLU A O 1
ATOM 1643 N N . ARG A 1 215 ? 2.852 -17.422 5.98 1 96.25 215 ARG A N 1
ATOM 1644 C CA . ARG A 1 215 ? 3.629 -17.328 7.211 1 96.25 215 ARG A CA 1
ATOM 1645 C C . ARG A 1 215 ? 4.777 -16.344 7.051 1 96.25 215 ARG A C 1
ATOM 1647 O O . ARG A 1 215 ? 4.98 -15.469 7.902 1 96.25 215 ARG A O 1
ATOM 1654 N N . ALA A 1 216 ? 5.516 -16.5 5.977 1 97.19 216 ALA A N 1
ATOM 1655 C CA . ALA A 1 216 ? 6.621 -15.586 5.707 1 97.19 216 ALA A CA 1
ATOM 1656 C C . ALA A 1 216 ? 6.121 -14.156 5.492 1 97.19 216 ALA A C 1
ATOM 1658 O O . ALA A 1 216 ? 6.711 -13.203 6 1 97.19 216 ALA A O 1
ATOM 1659 N N . GLY A 1 217 ? 5.023 -14.031 4.723 1 98.31 217 GLY A N 1
ATOM 1660 C CA . GLY A 1 217 ? 4.434 -12.719 4.484 1 98.31 217 GLY A CA 1
ATOM 1661 C C . GLY A 1 217 ? 4.035 -12.008 5.766 1 98.31 217 GLY A C 1
ATOM 1662 O O . GLY A 1 217 ? 4.34 -10.828 5.941 1 98.31 217 GLY A O 1
ATOM 1663 N N . ALA A 1 218 ? 3.4 -12.719 6.645 1 98.5 218 ALA A N 1
ATOM 1664 C CA . ALA A 1 218 ? 2.949 -12.148 7.91 1 98.5 218 ALA A CA 1
ATOM 1665 C C . ALA A 1 218 ? 4.133 -11.703 8.766 1 98.5 218 ALA A C 1
ATOM 1667 O O . ALA A 1 218 ? 4.109 -10.617 9.352 1 98.5 218 ALA A O 1
ATOM 1668 N N . ALA A 1 219 ? 5.148 -12.516 8.805 1 98.5 219 ALA A N 1
ATOM 1669 C CA . ALA A 1 219 ? 6.332 -12.195 9.594 1 98.5 219 ALA A CA 1
ATOM 1670 C C . ALA A 1 219 ? 7.012 -10.93 9.07 1 98.5 219 ALA A C 1
ATOM 1672 O O . ALA A 1 219 ? 7.352 -10.039 9.852 1 98.5 219 ALA A O 1
ATOM 1673 N N . VAL A 1 220 ? 7.176 -10.883 7.777 1 98.62 220 VAL A N 1
ATOM 1674 C CA . VAL A 1 220 ? 7.852 -9.758 7.141 1 98.62 220 VAL A CA 1
ATOM 1675 C C . VAL A 1 220 ? 7.004 -8.492 7.285 1 98.62 220 VAL A C 1
ATOM 1677 O O . VAL A 1 220 ? 7.52 -7.43 7.633 1 98.62 220 VAL A O 1
ATOM 1680 N N . ALA A 1 221 ? 5.723 -8.617 7.059 1 98.75 221 ALA A N 1
ATOM 1681 C CA . ALA A 1 221 ? 4.828 -7.461 7.113 1 98.75 221 ALA A CA 1
ATOM 1682 C C . ALA A 1 221 ? 4.715 -6.922 8.539 1 98.75 221 ALA A C 1
ATOM 1684 O O . ALA A 1 221 ? 4.57 -5.715 8.742 1 98.75 221 ALA A O 1
ATOM 1685 N N . GLU A 1 222 ? 4.754 -7.805 9.508 1 98.75 222 GLU A N 1
ATOM 1686 C CA . GLU A 1 222 ? 4.762 -7.375 10.906 1 98.75 222 GLU A CA 1
ATOM 1687 C C . GLU A 1 222 ? 5.961 -6.473 11.203 1 98.75 222 GLU A C 1
ATOM 1689 O O . GLU A 1 222 ? 5.812 -5.406 11.797 1 98.75 222 GLU A O 1
ATOM 1694 N N . ILE A 1 223 ? 7.141 -6.898 10.758 1 98.75 223 ILE A N 1
ATOM 1695 C CA . ILE A 1 223 ? 8.367 -6.148 10.984 1 98.75 223 ILE A CA 1
ATOM 1696 C C . ILE A 1 223 ? 8.328 -4.844 10.188 1 98.75 223 ILE A C 1
ATOM 1698 O O . ILE A 1 223 ? 8.719 -3.789 10.695 1 98.75 223 ILE A O 1
ATOM 1702 N N . ALA A 1 224 ? 7.867 -4.945 8.938 1 98.69 224 ALA A N 1
ATOM 1703 C CA . ALA A 1 224 ? 7.738 -3.75 8.109 1 98.69 224 ALA A CA 1
ATOM 1704 C C . ALA A 1 224 ? 6.812 -2.727 8.758 1 98.69 224 ALA A C 1
ATOM 1706 O O . ALA A 1 224 ? 7.133 -1.536 8.805 1 98.69 224 ALA A O 1
ATOM 1707 N N . GLY A 1 225 ? 5.664 -3.205 9.266 1 98.5 225 GLY A N 1
ATOM 1708 C CA . GLY A 1 225 ? 4.711 -2.326 9.93 1 98.5 225 GLY A CA 1
ATOM 1709 C C . GLY A 1 225 ? 5.289 -1.616 11.133 1 98.5 225 GLY A C 1
ATOM 1710 O O . GLY A 1 225 ? 5.199 -0.392 11.242 1 98.5 225 GLY A O 1
ATOM 1711 N N . ARG A 1 226 ? 5.957 -2.35 11.969 1 98 226 ARG A N 1
ATOM 1712 C CA . ARG A 1 226 ? 6.562 -1.807 13.18 1 98 226 ARG A CA 1
ATOM 1713 C C . ARG A 1 226 ? 7.562 -0.706 12.852 1 98 226 ARG A C 1
ATOM 1715 O O . ARG A 1 226 ? 7.766 0.218 13.641 1 98 226 ARG A O 1
ATOM 1722 N N . ASN A 1 227 ? 8.117 -0.833 11.68 1 98.38 227 ASN A N 1
ATOM 1723 C CA . ASN A 1 227 ? 9.148 0.112 11.266 1 98.38 227 ASN A CA 1
ATOM 1724 C C . ASN A 1 227 ? 8.633 1.081 10.211 1 98.38 227 ASN A C 1
ATOM 1726 O O . ASN A 1 227 ? 9.422 1.765 9.547 1 98.38 227 ASN A O 1
ATOM 1730 N N . LEU A 1 228 ? 7.332 1.128 9.977 1 98.12 228 LEU A N 1
ATOM 1731 C CA . LEU A 1 228 ? 6.645 2.064 9.094 1 98.12 228 LEU A CA 1
ATOM 1732 C C . LEU A 1 228 ? 7.172 1.952 7.668 1 98.12 228 LEU A C 1
ATOM 1734 O O . LEU A 1 228 ? 7.449 2.965 7.023 1 98.12 228 LEU A O 1
ATOM 1738 N N . LYS A 1 229 ? 7.324 0.669 7.203 1 97.94 229 LYS A N 1
ATOM 1739 C CA . LYS A 1 229 ? 7.746 0.4 5.832 1 97.94 229 LYS A CA 1
ATOM 1740 C C . LYS A 1 229 ? 6.574 -0.095 4.984 1 97.94 229 LYS A C 1
ATOM 1742 O O . LYS A 1 229 ? 5.828 -0.983 5.402 1 97.94 229 LYS A O 1
ATOM 1747 N N . LYS A 1 230 ? 6.391 0.526 3.826 1 97.44 230 LYS A N 1
ATOM 1748 C CA . LYS A 1 230 ? 5.438 -0.016 2.865 1 97.44 230 LYS A CA 1
ATOM 1749 C C . LYS A 1 230 ? 5.832 -1.424 2.43 1 97.44 230 LYS A C 1
ATOM 1751 O O . LYS A 1 230 ? 7.02 -1.725 2.291 1 97.44 230 LYS A O 1
ATOM 1756 N N . CYS A 1 231 ? 4.758 -2.271 2.205 1 97.19 231 CYS A N 1
ATOM 1757 C CA . CYS A 1 231 ? 4.984 -3.646 1.774 1 97.19 231 CYS A CA 1
ATOM 1758 C C . CYS A 1 231 ? 4.105 -3.994 0.58 1 97.19 231 CYS A C 1
ATOM 1760 O O . CYS A 1 231 ? 2.984 -3.498 0.463 1 97.19 231 CYS A O 1
ATOM 1762 N N . VAL A 1 232 ? 4.66 -4.762 -0.307 1 98.5 232 VAL A N 1
ATOM 1763 C CA . VAL A 1 232 ? 3.902 -5.496 -1.312 1 98.5 232 VAL A CA 1
ATOM 1764 C C . VAL A 1 232 ? 4.047 -6.996 -1.074 1 98.5 232 VAL A C 1
ATOM 1766 O O . VAL A 1 232 ? 5.16 -7.504 -0.93 1 98.5 232 VAL A O 1
ATOM 1769 N N . LEU A 1 233 ? 2.916 -7.672 -0.966 1 98.75 233 LEU A N 1
ATOM 1770 C CA . LEU A 1 233 ? 2.916 -9.094 -0.645 1 98.75 233 LEU A CA 1
ATOM 1771 C C . LEU A 1 233 ? 2.195 -9.898 -1.726 1 98.75 233 LEU A C 1
ATOM 1773 O O . LEU A 1 233 ? 1.028 -9.633 -2.023 1 98.75 233 LEU A O 1
ATOM 1777 N N . GLU A 1 234 ? 2.877 -10.727 -2.336 1 98.56 234 GLU A N 1
ATOM 1778 C CA . GLU A 1 234 ? 2.303 -11.766 -3.189 1 98.56 234 GLU A CA 1
ATOM 1779 C C . GLU A 1 234 ? 2.42 -13.141 -2.539 1 98.56 234 GLU A C 1
ATOM 1781 O O . GLU A 1 234 ? 3.521 -13.68 -2.406 1 98.56 234 GLU A O 1
ATOM 1786 N N . LEU A 1 235 ? 1.302 -13.703 -2.16 1 98.19 235 LEU A N 1
ATOM 1787 C CA . LEU A 1 235 ? 1.326 -14.914 -1.347 1 98.19 235 LEU A CA 1
ATOM 1788 C C . LEU A 1 235 ? 0.57 -16.047 -2.035 1 98.19 235 LEU A C 1
ATOM 1790 O O . LEU A 1 235 ? 0.504 -16.094 -3.264 1 98.19 235 LEU A O 1
ATOM 1794 N N . GLY A 1 236 ? 0.175 -17.016 -1.276 1 95.81 236 GLY A N 1
ATOM 1795 C CA . GLY A 1 236 ? -0.369 -18.219 -1.861 1 95.81 236 GLY A CA 1
ATOM 1796 C C . GLY A 1 236 ? -1.755 -18.031 -2.449 1 95.81 236 GLY A C 1
ATOM 1797 O O . GLY A 1 236 ? -2.35 -16.969 -2.318 1 95.81 236 GLY A O 1
ATOM 1798 N N . GLY A 1 237 ? -2.189 -19.016 -3.154 1 96.06 237 GLY A N 1
ATOM 1799 C CA . GLY A 1 237 ? -3.514 -19.078 -3.754 1 96.06 237 GLY A CA 1
ATOM 1800 C C . GLY A 1 237 ? -4.062 -20.5 -3.814 1 96.06 237 GLY A C 1
ATOM 1801 O O . GLY A 1 237 ? -3.312 -21.469 -3.689 1 96.06 237 GLY A O 1
ATOM 1802 N N . SER A 1 238 ? -5.312 -20.609 -3.812 1 97.62 238 SER A N 1
ATOM 1803 C CA . SER A 1 238 ? -6.059 -21.812 -4.156 1 97.62 238 SER A CA 1
ATOM 1804 C C . SER A 1 238 ? -7.07 -21.547 -5.266 1 97.62 238 SER A C 1
ATOM 1806 O O . SER A 1 238 ? -8.281 -21.641 -5.043 1 97.62 238 SER A O 1
ATOM 1808 N N . ASP A 1 239 ? -6.512 -21.328 -6.434 1 98.5 239 ASP A N 1
ATOM 1809 C CA . ASP A 1 239 ? -7.242 -20.719 -7.543 1 98.5 239 ASP A CA 1
ATOM 1810 C C . ASP A 1 239 ? -8.289 -21.688 -8.102 1 98.5 239 ASP A C 1
ATOM 1812 O O . ASP A 1 239 ? -7.965 -22.828 -8.453 1 98.5 239 ASP A O 1
ATOM 1816 N N . PRO A 1 240 ? -9.539 -21.25 -8.203 1 98.88 240 PRO A N 1
ATOM 1817 C CA . PRO A 1 240 ? -10.578 -22.094 -8.797 1 98.88 240 PRO A CA 1
ATOM 1818 C C . PRO A 1 240 ? -10.492 -22.156 -10.32 1 98.88 240 PRO A C 1
ATOM 1820 O O . PRO A 1 240 ? -10.148 -21.156 -10.961 1 98.88 240 PRO A O 1
ATOM 1823 N N . PHE A 1 241 ? -10.727 -23.297 -10.836 1 98.94 241 PHE A N 1
ATOM 1824 C CA . PHE A 1 241 ? -10.984 -23.547 -12.242 1 98.94 241 PHE A CA 1
ATOM 1825 C C . PHE A 1 241 ? -12.438 -23.969 -12.461 1 98.94 241 PHE A C 1
ATOM 1827 O O . PHE A 1 241 ? -12.789 -25.125 -12.227 1 98.94 241 PHE A O 1
ATOM 1834 N N . ILE A 1 242 ? -13.227 -23.031 -12.883 1 98.94 242 ILE A N 1
ATOM 1835 C CA . ILE A 1 242 ? -14.664 -23.234 -12.969 1 98.94 242 ILE A CA 1
ATOM 1836 C C . ILE A 1 242 ? -15.047 -23.625 -14.398 1 98.94 242 ILE A C 1
ATOM 1838 O O . ILE A 1 242 ? -14.688 -22.938 -15.352 1 98.94 242 ILE A O 1
ATOM 1842 N N . VAL A 1 243 ? -15.75 -24.719 -14.555 1 98.94 243 VAL A N 1
ATOM 1843 C CA . VAL A 1 243 ? -16.297 -25.125 -15.852 1 98.94 243 VAL A CA 1
ATOM 1844 C C . VAL A 1 243 ? -17.812 -25.109 -15.805 1 98.94 243 VAL A C 1
ATOM 1846 O O . VAL A 1 243 ? -18.438 -26.016 -15.234 1 98.94 243 VAL A O 1
ATOM 1849 N N . LEU A 1 244 ? -18.359 -24.125 -16.453 1 98.88 244 LEU A N 1
ATOM 1850 C CA . LEU A 1 244 ? -19.812 -23.984 -16.438 1 98.88 244 LEU A CA 1
ATOM 1851 C C . LEU A 1 244 ? -20.422 -24.625 -17.688 1 98.88 244 LEU A C 1
ATOM 1853 O O . LEU A 1 244 ? -21.516 -25.203 -17.609 1 98.88 244 LEU A O 1
ATOM 1857 N N . SER A 1 245 ? -19.812 -24.422 -18.844 1 98.62 245 SER A N 1
ATOM 1858 C CA . SER A 1 245 ? -20.172 -25.047 -20.125 1 98.62 245 SER A CA 1
ATOM 1859 C C . SER A 1 245 ? -18.969 -25.125 -21.062 1 98.62 245 SER A C 1
ATOM 1861 O O . SER A 1 245 ? -17.953 -24.453 -20.828 1 98.62 245 SER A O 1
ATOM 1863 N N . THR A 1 246 ? -19.047 -25.984 -21.984 1 98.06 246 THR A N 1
ATOM 1864 C CA . THR A 1 246 ? -17.984 -26.125 -22.984 1 98.06 246 THR A CA 1
ATOM 1865 C C . THR A 1 246 ? -18.516 -26.734 -24.281 1 98.06 246 THR A C 1
ATOM 1867 O O . THR A 1 246 ? -19.391 -27.594 -24.234 1 98.06 246 THR A O 1
ATOM 1870 N N . ASP A 1 247 ? -17.938 -26.234 -25.359 1 96.69 247 ASP A N 1
ATOM 1871 C CA . ASP A 1 247 ? -18.266 -26.828 -26.656 1 96.69 247 ASP A CA 1
ATOM 1872 C C . ASP A 1 247 ? -17.281 -27.938 -27.016 1 96.69 247 ASP A C 1
ATOM 1874 O O . ASP A 1 247 ? -17.531 -28.734 -27.922 1 96.69 247 ASP A O 1
ATOM 1878 N N . ASP A 1 248 ? -16.203 -27.969 -26.359 1 98.25 248 ASP A N 1
ATOM 1879 C CA . ASP A 1 248 ? -15.148 -28.953 -26.562 1 98.25 248 ASP A CA 1
ATOM 1880 C C . ASP A 1 248 ? -14.578 -29.438 -25.219 1 98.25 248 ASP A C 1
ATOM 1882 O O . ASP A 1 248 ? -13.594 -28.875 -24.719 1 98.25 248 ASP A O 1
ATOM 1886 N N . LEU A 1 249 ? -15.102 -30.469 -24.75 1 98.44 249 LEU A N 1
ATOM 1887 C CA . LEU A 1 249 ? -14.758 -30.969 -23.438 1 98.44 249 LEU A CA 1
ATOM 1888 C C . LEU A 1 249 ? -13.297 -31.391 -23.375 1 98.44 249 LEU A C 1
ATOM 1890 O O . LEU A 1 249 ? -12.609 -31.156 -22.375 1 98.44 249 LEU A O 1
ATOM 1894 N N . ASP A 1 250 ? -12.812 -32.031 -24.438 1 98.56 250 ASP A N 1
ATOM 1895 C CA . ASP A 1 250 ? -11.43 -32.5 -24.469 1 98.56 250 ASP A CA 1
ATOM 1896 C C . ASP A 1 250 ? -10.453 -31.328 -24.359 1 98.56 250 ASP A C 1
ATOM 1898 O O . ASP A 1 250 ? -9.461 -31.406 -23.625 1 98.56 250 ASP A O 1
ATOM 1902 N N . ALA A 1 251 ? -10.75 -30.297 -25.062 1 98.44 251 ALA A N 1
ATOM 1903 C CA . ALA A 1 251 ? -9.898 -29.109 -25 1 98.44 251 ALA A CA 1
ATOM 1904 C C . ALA A 1 251 ? -9.93 -28.469 -23.609 1 98.44 251 ALA A C 1
ATOM 1906 O O . ALA A 1 251 ? -8.906 -28.016 -23.109 1 98.44 251 ALA A O 1
ATOM 1907 N N . THR A 1 252 ? -11.125 -28.391 -23.047 1 98.69 252 THR A N 1
ATOM 1908 C CA . THR A 1 252 ? -11.273 -27.828 -21.703 1 98.69 252 THR A CA 1
ATOM 1909 C C . THR A 1 252 ? -10.516 -28.672 -20.688 1 98.69 252 THR A C 1
ATOM 1911 O O . THR A 1 252 ? -9.844 -28.125 -19.797 1 98.69 252 THR A O 1
ATOM 1914 N N . VAL A 1 253 ? -10.578 -29.953 -20.797 1 98.81 253 VAL A N 1
ATOM 1915 C CA . VAL A 1 253 ? -9.867 -30.875 -19.922 1 98.81 253 VAL A CA 1
ATOM 1916 C C . VAL A 1 253 ? -8.359 -30.656 -20.062 1 98.81 253 VAL A C 1
ATOM 1918 O O . VAL A 1 253 ? -7.633 -30.625 -19.078 1 98.81 253 VAL A O 1
ATOM 1921 N N . GLN A 1 254 ? -7.938 -30.547 -21.312 1 98.62 254 GLN A N 1
ATOM 1922 C CA . GLN A 1 254 ? -6.516 -30.297 -21.516 1 98.62 254 GLN A CA 1
ATOM 1923 C C . GLN A 1 254 ? -6.09 -28.984 -20.844 1 98.62 254 GLN A C 1
ATOM 1925 O O . GLN A 1 254 ? -5.035 -28.938 -20.203 1 98.62 254 GLN A O 1
ATOM 1930 N N . ALA A 1 255 ? -6.879 -27.938 -20.969 1 98.62 255 ALA A N 1
ATOM 1931 C CA . ALA A 1 255 ? -6.594 -26.672 -20.312 1 98.62 255 ALA A CA 1
ATOM 1932 C C . ALA A 1 255 ? -6.516 -26.859 -18.797 1 98.62 255 ALA A C 1
ATOM 1934 O O . ALA A 1 255 ? -5.656 -26.281 -18.141 1 98.62 255 ALA A O 1
ATOM 1935 N N . ALA A 1 256 ? -7.414 -27.625 -18.25 1 98.88 256 ALA A N 1
ATOM 1936 C CA . ALA A 1 256 ? -7.426 -27.906 -16.828 1 98.88 256 ALA A CA 1
ATOM 1937 C C . ALA A 1 256 ? -6.133 -28.594 -16.391 1 98.88 256 ALA A C 1
ATOM 1939 O O . ALA A 1 256 ? -5.543 -28.219 -15.367 1 98.88 256 ALA A O 1
ATOM 1940 N N . VAL A 1 257 ? -5.711 -29.578 -17.188 1 98.75 257 VAL A N 1
ATOM 1941 C CA . VAL A 1 257 ? -4.477 -30.281 -16.891 1 98.75 257 VAL A CA 1
ATOM 1942 C C . VAL A 1 257 ? -3.293 -29.328 -16.969 1 98.75 257 VAL A C 1
ATOM 1944 O O . VAL A 1 257 ? -2.445 -29.297 -16.062 1 98.75 257 VAL A O 1
ATOM 1947 N N . ASP A 1 258 ? -3.277 -28.531 -18 1 98.19 258 ASP A N 1
ATOM 1948 C CA . ASP A 1 258 ? -2.197 -27.562 -18.156 1 98.19 258 ASP A CA 1
ATOM 1949 C C . ASP A 1 258 ? -2.156 -26.578 -16.984 1 98.19 258 ASP A C 1
ATOM 1951 O O . ASP A 1 258 ? -1.08 -26.25 -16.484 1 98.19 258 ASP A O 1
ATOM 1955 N N . GLY A 1 259 ? -3.312 -26.125 -16.562 1 98.12 259 GLY A N 1
ATOM 1956 C CA . GLY A 1 259 ? -3.404 -25.188 -15.445 1 98.12 259 GLY A CA 1
ATOM 1957 C C . GLY A 1 259 ? -2.943 -25.797 -14.133 1 98.12 259 GLY A C 1
ATOM 1958 O O . GLY A 1 259 ? -2.408 -25.078 -13.273 1 98.12 259 GLY A O 1
ATOM 1959 N N . ARG A 1 260 ? -3.107 -27.047 -13.969 1 98.5 260 ARG A N 1
ATOM 1960 C CA . ARG A 1 260 ? -2.75 -27.688 -12.711 1 98.5 260 ARG A CA 1
ATOM 1961 C C . ARG A 1 260 ? -1.274 -28.078 -12.703 1 98.5 260 ARG A C 1
ATOM 1963 O O . ARG A 1 260 ? -0.64 -28.094 -11.641 1 98.5 260 ARG A O 1
ATOM 1970 N N . MET A 1 261 ? -0.701 -28.328 -13.891 1 97.56 261 MET A N 1
ATOM 1971 C CA . MET A 1 261 ? 0.568 -29.047 -13.945 1 97.56 261 MET A CA 1
ATOM 1972 C C . MET A 1 261 ? 1.72 -28.094 -14.25 1 97.56 261 MET A C 1
ATOM 1974 O O . MET A 1 261 ? 2.879 -28.516 -14.289 1 97.56 261 MET A O 1
ATOM 1978 N N . GLU A 1 262 ? 1.397 -26.812 -14.469 1 96.69 262 GLU A N 1
ATOM 1979 C CA . GLU A 1 262 ? 2.5 -25.875 -14.625 1 96.69 262 GLU A CA 1
ATOM 1980 C C . GLU A 1 262 ? 3.471 -25.953 -13.453 1 96.69 262 GLU A C 1
ATOM 1982 O O . GLU A 1 262 ? 3.051 -25.969 -12.289 1 96.69 262 GLU A O 1
ATOM 1987 N N . ASN A 1 263 ? 4.77 -26.109 -13.773 1 98.19 263 ASN A N 1
ATOM 1988 C CA . ASN A 1 263 ? 5.824 -26.266 -12.773 1 98.19 263 ASN A CA 1
ATOM 1989 C C . ASN A 1 263 ? 5.512 -27.406 -11.805 1 98.19 263 ASN A C 1
ATOM 1991 O O . ASN A 1 263 ? 5.723 -27.281 -10.602 1 98.19 263 ASN A O 1
ATOM 1995 N N . THR A 1 264 ? 4.914 -28.5 -12.391 1 98.19 264 THR A N 1
ATOM 1996 C CA . THR A 1 264 ? 4.535 -29.672 -11.617 1 98.19 264 THR A CA 1
ATOM 1997 C C . THR A 1 264 ? 3.604 -29.297 -10.469 1 98.19 264 THR A C 1
ATOM 1999 O O . THR A 1 264 ? 3.754 -29.781 -9.344 1 98.19 264 THR A O 1
ATOM 2002 N N . GLY A 1 265 ? 2.785 -28.312 -10.719 1 98.12 265 GLY A N 1
ATOM 2003 C CA . GLY A 1 265 ? 1.785 -27.859 -9.766 1 98.12 265 GLY A CA 1
ATOM 2004 C C . GLY A 1 265 ? 2.332 -26.891 -8.742 1 98.12 265 GLY A C 1
ATOM 2005 O O . GLY A 1 265 ? 1.624 -26.484 -7.816 1 98.12 265 GLY A O 1
ATOM 2006 N N . GLN A 1 266 ? 3.6 -26.422 -8.859 1 98.38 266 GLN A N 1
ATOM 2007 C CA . GLN A 1 266 ? 4.246 -25.531 -7.902 1 98.38 266 GLN A CA 1
ATOM 2008 C C . GLN A 1 266 ? 4.199 -24.078 -8.383 1 98.38 266 GLN A C 1
ATOM 2010 O O . GLN A 1 266 ? 5.234 -23.422 -8.484 1 98.38 266 GLN A O 1
ATOM 2015 N N . ALA A 1 267 ? 3.045 -23.609 -8.648 1 97.88 267 ALA A N 1
ATOM 2016 C CA . ALA A 1 267 ? 2.764 -22.234 -9.039 1 97.88 267 ALA A CA 1
ATOM 2017 C C . ALA A 1 267 ? 1.642 -21.641 -8.195 1 97.88 267 ALA A C 1
ATOM 2019 O O . ALA A 1 267 ? 0.598 -22.266 -8.008 1 97.88 267 ALA A O 1
ATOM 2020 N N . CYS A 1 268 ? 1.828 -20.5 -7.668 1 97.25 268 CYS A N 1
ATOM 2021 C CA . CYS A 1 268 ? 0.869 -19.875 -6.762 1 97.25 268 CYS A CA 1
ATOM 2022 C C . CYS A 1 268 ? -0.473 -19.656 -7.449 1 97.25 268 CYS A C 1
ATOM 2024 O O . CYS A 1 268 ? -1.525 -19.766 -6.816 1 97.25 268 CYS A O 1
ATOM 2026 N N . ASN A 1 269 ? -0.417 -19.312 -8.766 1 97.06 269 ASN A N 1
ATOM 2027 C CA . ASN A 1 269 ? -1.649 -19.031 -9.5 1 97.06 269 ASN A CA 1
ATOM 2028 C C . ASN A 1 269 ? -2.113 -20.234 -10.305 1 97.06 269 ASN A C 1
ATOM 2030 O O . ASN A 1 269 ? -2.883 -20.094 -11.258 1 97.06 269 ASN A O 1
ATOM 2034 N N . ALA A 1 270 ? -1.642 -21.453 -10.047 1 97.88 270 ALA A N 1
ATOM 2035 C CA . ALA A 1 270 ? -2.105 -22.656 -10.711 1 97.88 270 ALA A CA 1
ATOM 2036 C C . ALA A 1 270 ? -3.561 -22.969 -10.352 1 97.88 270 ALA A C 1
ATOM 2038 O O . ALA A 1 270 ? -4.012 -22.641 -9.25 1 97.88 270 ALA A O 1
ATOM 2039 N N . ALA A 1 271 ? -4.266 -23.625 -11.289 1 98.5 271 ALA A N 1
ATOM 2040 C CA . ALA A 1 271 ? -5.582 -24.156 -10.961 1 98.5 271 ALA A CA 1
ATOM 2041 C C . ALA A 1 271 ? -5.473 -25.266 -9.914 1 98.5 271 ALA A C 1
ATOM 2043 O O . ALA A 1 271 ? -4.664 -26.188 -10.055 1 98.5 271 ALA A O 1
ATOM 2044 N N . LYS A 1 272 ? -6.227 -25.203 -8.859 1 98.62 272 LYS A N 1
ATOM 2045 C CA . LYS A 1 272 ? -6.133 -26.188 -7.781 1 98.62 272 LYS A CA 1
ATOM 2046 C C . LYS A 1 272 ? -7.496 -26.812 -7.484 1 98.62 272 LYS A C 1
ATOM 2048 O O . LYS A 1 272 ? -7.598 -28.016 -7.277 1 98.62 272 LYS A O 1
ATOM 2053 N N . ARG A 1 273 ? -8.523 -25.953 -7.445 1 98.81 273 ARG A N 1
ATOM 2054 C CA . ARG A 1 273 ? -9.891 -26.375 -7.16 1 98.81 273 ARG A CA 1
ATOM 2055 C C . ARG A 1 273 ? -10.742 -26.359 -8.422 1 98.81 273 ARG A C 1
ATOM 2057 O O . ARG A 1 273 ? -11.086 -25.297 -8.93 1 98.81 273 ARG A O 1
ATOM 2064 N N . PHE A 1 274 ? -11.102 -27.516 -8.898 1 98.94 274 PHE A N 1
ATOM 2065 C CA . PHE A 1 274 ? -11.883 -27.641 -10.125 1 98.94 274 PHE A CA 1
ATOM 2066 C C . PHE A 1 274 ? -13.367 -27.766 -9.812 1 98.94 274 PHE A C 1
ATOM 2068 O O . PHE A 1 274 ? -13.797 -28.766 -9.211 1 98.94 274 PHE A O 1
ATOM 2075 N N . ILE A 1 275 ? -14.102 -26.766 -10.172 1 98.94 275 ILE A N 1
ATOM 2076 C CA . ILE A 1 275 ? -15.531 -26.688 -9.883 1 98.94 275 ILE A CA 1
ATOM 2077 C C . ILE A 1 275 ? -16.328 -26.828 -11.172 1 98.94 275 ILE A C 1
ATOM 2079 O O . ILE A 1 275 ? -16.344 -25.938 -12.016 1 98.94 275 ILE A O 1
ATOM 2083 N N . VAL A 1 276 ? -17.016 -27.953 -11.32 1 98.94 276 VAL A N 1
ATOM 2084 C CA . VAL A 1 276 ? -17.578 -28.344 -12.617 1 98.94 276 VAL A CA 1
ATOM 2085 C C . VAL A 1 276 ? -19.094 -28.438 -12.516 1 98.94 276 VAL A C 1
ATOM 2087 O O . VAL A 1 276 ? -19.625 -29.016 -11.562 1 98.94 276 VAL A O 1
ATOM 2090 N N . ASN A 1 277 ? -19.75 -27.875 -13.508 1 98.75 277 ASN A N 1
ATOM 2091 C CA . ASN A 1 277 ? -21.203 -27.969 -13.586 1 98.75 277 ASN A CA 1
ATOM 2092 C C . ASN A 1 277 ? -21.672 -29.422 -13.57 1 98.75 277 ASN A C 1
ATOM 2094 O O . ASN A 1 277 ? -21.062 -30.281 -14.234 1 98.75 277 ASN A O 1
ATOM 2098 N N . GLU A 1 278 ? -22.781 -29.672 -12.945 1 98.5 278 GLU A N 1
ATOM 2099 C CA . GLU A 1 278 ? -23.297 -31.016 -12.734 1 98.5 278 GLU A CA 1
ATOM 2100 C C . GLU A 1 278 ? -23.594 -31.719 -14.055 1 98.5 278 GLU A C 1
ATOM 2102 O O . GLU A 1 278 ? -23.438 -32.938 -14.172 1 98.5 278 GLU A O 1
ATOM 2107 N N . SER A 1 279 ? -23.984 -31.016 -15.055 1 98.25 279 SER A N 1
ATOM 2108 C CA . SER A 1 279 ? -24.422 -31.578 -16.328 1 98.25 279 SER A CA 1
ATOM 2109 C C . SER A 1 279 ? -23.25 -32.188 -17.078 1 98.25 279 SER A C 1
ATOM 2111 O O . SER A 1 279 ? -23.438 -33.031 -17.969 1 98.25 279 SER A O 1
ATOM 2113 N N . ILE A 1 280 ? -22.016 -31.797 -16.75 1 98.44 280 ILE A N 1
ATOM 2114 C CA . ILE A 1 280 ? -20.875 -32.312 -17.484 1 98.44 280 ILE A CA 1
ATOM 2115 C C . ILE A 1 280 ? -19.859 -32.906 -16.516 1 98.44 280 ILE A C 1
ATOM 2117 O O . ILE A 1 280 ? -18.75 -33.281 -16.906 1 98.44 280 ILE A O 1
ATOM 2121 N N . TYR A 1 281 ? -20.188 -32.969 -15.266 1 98.75 281 TYR A N 1
ATOM 2122 C CA . TYR A 1 281 ? -19.281 -33.312 -14.172 1 98.75 281 TYR A CA 1
ATOM 2123 C C . TYR A 1 281 ? -18.672 -34.719 -14.398 1 98.75 281 TYR A C 1
ATOM 2125 O O . TYR A 1 281 ? -17.453 -34.875 -14.359 1 98.75 281 TYR A O 1
ATOM 2133 N N . ASP A 1 282 ? -19.516 -35.719 -14.68 1 98.75 282 ASP A N 1
ATOM 2134 C CA . ASP A 1 282 ? -19.031 -37.094 -14.75 1 98.75 282 ASP A CA 1
ATOM 2135 C C . ASP A 1 282 ? -18.062 -37.281 -15.914 1 98.75 282 ASP A C 1
ATOM 2137 O O . ASP A 1 282 ? -17 -37.906 -15.758 1 98.75 282 ASP A O 1
ATOM 2141 N N . ASP A 1 283 ? -18.438 -36.688 -17.031 1 98.81 283 ASP A N 1
ATOM 2142 C CA . ASP A 1 283 ? -17.562 -36.781 -18.203 1 98.81 283 ASP A CA 1
ATOM 2143 C C . ASP A 1 283 ? -16.25 -36.062 -17.969 1 98.81 283 ASP A C 1
ATOM 2145 O O . ASP A 1 283 ? -15.18 -36.531 -18.312 1 98.81 283 ASP A O 1
ATOM 2149 N N . PHE A 1 284 ? -16.359 -34.875 -17.438 1 98.88 284 PHE A N 1
ATOM 2150 C CA . PHE A 1 284 ? -15.172 -34.094 -17.141 1 98.88 284 PHE A CA 1
ATOM 2151 C C . PHE A 1 284 ? -14.258 -34.844 -16.172 1 98.88 284 PHE A C 1
ATOM 2153 O O . PHE A 1 284 ? -13.055 -34.969 -16.422 1 98.88 284 PHE A O 1
ATOM 2160 N N . LEU A 1 285 ? -14.828 -35.281 -15.055 1 98.88 285 LEU A N 1
ATOM 2161 C CA . LEU A 1 285 ? -14.031 -35.969 -14.023 1 98.88 285 LEU A CA 1
ATOM 2162 C C . LEU A 1 285 ? -13.289 -37.156 -14.602 1 98.88 285 LEU A C 1
ATOM 2164 O O . LEU A 1 285 ? -12.102 -37.344 -14.312 1 98.88 285 LEU A O 1
ATOM 2168 N N . ALA A 1 286 ? -13.977 -37.969 -15.367 1 98.81 286 ALA A N 1
ATOM 2169 C CA . ALA A 1 286 ? -13.367 -39.156 -15.945 1 98.81 286 ALA A CA 1
ATOM 2170 C C . ALA A 1 286 ? -12.203 -38.781 -16.859 1 98.81 286 ALA A C 1
ATOM 2172 O O . ALA A 1 286 ? -11.094 -39.312 -16.703 1 98.81 286 ALA A O 1
ATOM 2173 N N . LYS A 1 287 ? -12.453 -37.906 -17.781 1 98.81 287 LYS A N 1
ATOM 2174 C CA . LYS A 1 287 ? -11.445 -37.5 -18.766 1 98.81 287 LYS A CA 1
ATOM 2175 C C . LYS A 1 287 ? -10.281 -36.781 -18.094 1 98.81 287 LYS A C 1
ATOM 2177 O O . LYS A 1 287 ? -9.117 -37 -18.438 1 98.81 287 LYS A O 1
ATOM 2182 N N . PHE A 1 288 ? -10.656 -35.906 -17.203 1 98.88 288 PHE A N 1
ATOM 2183 C CA . PHE A 1 288 ? -9.641 -35.125 -16.484 1 98.88 288 PHE A CA 1
ATOM 2184 C C . PHE A 1 288 ? -8.734 -36.062 -15.672 1 98.88 288 PHE A C 1
ATOM 2186 O O . PHE A 1 288 ? -7.508 -35.906 -15.711 1 98.88 288 PHE A O 1
ATOM 2193 N N . THR A 1 289 ? -9.32 -36.906 -14.891 1 98.81 289 THR A N 1
ATOM 2194 C CA . THR A 1 289 ? -8.555 -37.844 -14.062 1 98.81 289 THR A CA 1
ATOM 2195 C C . THR A 1 289 ? -7.605 -38.688 -14.922 1 98.81 289 THR A C 1
ATOM 2197 O O . THR A 1 289 ? -6.426 -38.812 -14.602 1 98.81 289 THR A O 1
ATOM 2200 N N . GLU A 1 290 ? -8.141 -39.188 -15.977 1 98.56 290 GLU A N 1
ATOM 2201 C CA . GLU A 1 290 ? -7.328 -40 -16.875 1 98.56 290 GLU A CA 1
ATOM 2202 C C . GLU A 1 290 ? -6.141 -39.219 -17.422 1 98.56 290 GLU A C 1
ATOM 2204 O O . GLU A 1 290 ? -5 -39.656 -17.344 1 98.56 290 GLU A O 1
ATOM 2209 N N . LYS A 1 291 ? -6.414 -38.062 -17.906 1 98.44 291 LYS A N 1
ATOM 2210 C CA . LYS A 1 291 ? -5.375 -37.25 -18.531 1 98.44 291 LYS A CA 1
ATOM 2211 C C . LYS A 1 291 ? -4.367 -36.75 -17.5 1 98.44 291 LYS A C 1
ATOM 2213 O O . LYS A 1 291 ? -3.164 -36.719 -17.766 1 98.44 291 LYS A O 1
ATOM 2218 N N . LEU A 1 292 ? -4.855 -36.375 -16.344 1 98.56 292 LEU A N 1
ATOM 2219 C CA . LEU A 1 292 ? -3.965 -35.875 -15.289 1 98.56 292 LEU A CA 1
ATOM 2220 C C . LEU A 1 292 ? -3.021 -37 -14.828 1 98.56 292 LEU A C 1
ATOM 2222 O O . LEU A 1 292 ? -1.822 -36.75 -14.656 1 98.56 292 LEU A O 1
ATOM 2226 N N . LEU A 1 293 ? -3.535 -38.188 -14.617 1 98.12 293 LEU A N 1
ATOM 2227 C CA . LEU A 1 293 ? -2.709 -39.312 -14.188 1 98.12 293 LEU A CA 1
ATOM 2228 C C . LEU A 1 293 ? -1.686 -39.688 -15.258 1 98.12 293 LEU A C 1
ATOM 2230 O O . LEU A 1 293 ? -0.539 -40 -14.945 1 98.12 293 LEU A O 1
ATOM 2234 N N . ALA A 1 294 ? -2.07 -39.562 -16.484 1 97.25 294 ALA A N 1
ATOM 2235 C CA . ALA A 1 294 ? -1.167 -39.875 -17.594 1 97.25 294 ALA A CA 1
ATOM 2236 C C . ALA A 1 294 ? -0.018 -38.875 -17.656 1 97.25 294 ALA A C 1
ATOM 2238 O O . ALA A 1 294 ? 1.082 -39.188 -18.109 1 97.25 294 ALA A O 1
ATOM 2239 N N . ALA A 1 295 ? -0.25 -37.719 -17.172 1 95 295 ALA A N 1
ATOM 2240 C CA . ALA A 1 295 ? 0.773 -36.656 -17.156 1 95 295 ALA A CA 1
ATOM 2241 C C . ALA A 1 295 ? 1.856 -36.969 -16.125 1 95 295 ALA A C 1
ATOM 2243 O O . ALA A 1 295 ? 2.879 -36.281 -16.062 1 95 295 ALA A O 1
ATOM 2244 N N . GLY A 1 296 ? 1.667 -37.969 -15.336 1 93.88 296 GLY A N 1
ATOM 2245 C CA . GLY A 1 296 ? 2.637 -38.406 -14.344 1 93.88 296 GLY A CA 1
ATOM 2246 C C . GLY A 1 296 ? 3.842 -39.125 -14.953 1 93.88 296 GLY A C 1
ATOM 2247 O O . GLY A 1 296 ? 4.898 -39.188 -14.32 1 93.88 296 GLY A O 1
ATOM 2248 N N . GLU A 1 297 ? 3.668 -39.656 -16.141 1 92.38 297 GLU A N 1
ATOM 2249 C CA . GLU A 1 297 ? 4.797 -40.281 -16.812 1 92.38 297 GLU A CA 1
ATOM 2250 C C . GLU A 1 297 ? 5.887 -39.281 -17.141 1 92.38 297 GLU A C 1
ATOM 2252 O O . GLU A 1 297 ? 5.648 -38.312 -17.875 1 92.38 297 GLU A O 1
ATOM 2257 N N . GLY A 1 298 ? 7.012 -39.469 -16.609 1 92.12 298 GLY A N 1
ATOM 2258 C CA . GLY A 1 298 ? 8.117 -38.531 -16.859 1 92.12 298 GLY A CA 1
ATOM 2259 C C . GLY A 1 298 ? 7.977 -37.219 -16.141 1 92.12 298 GLY A C 1
ATOM 2260 O O . GLY A 1 298 ? 8.547 -36.219 -16.562 1 92.12 298 GLY A O 1
ATOM 2261 N N . ILE A 1 299 ? 7.219 -37.25 -15.094 1 95.62 299 ILE A N 1
ATOM 2262 C CA . ILE A 1 299 ? 6.934 -36.031 -14.359 1 95.62 299 ILE A CA 1
ATOM 2263 C C . ILE A 1 299 ? 8.211 -35.5 -13.703 1 95.62 299 ILE A C 1
ATOM 2265 O O . ILE A 1 299 ? 9.07 -36.281 -13.297 1 95.62 299 ILE A O 1
ATOM 2269 N N . ALA A 1 300 ? 8.391 -34.188 -13.695 1 97.88 300 ALA A N 1
ATOM 2270 C CA . ALA A 1 300 ? 9.492 -33.562 -12.984 1 97.88 300 ALA A CA 1
ATOM 2271 C C . ALA A 1 300 ? 9.273 -33.594 -11.477 1 97.88 300 ALA A C 1
ATOM 2273 O O . ALA A 1 300 ? 8.133 -33.688 -11.016 1 97.88 300 ALA A O 1
ATOM 2274 N N . PRO A 1 301 ? 10.344 -33.562 -10.688 1 98.25 301 PRO A N 1
ATOM 2275 C CA . PRO A 1 301 ? 10.188 -33.594 -9.227 1 98.25 301 PRO A CA 1
ATOM 2276 C C . PRO A 1 301 ? 9.641 -32.281 -8.664 1 98.25 301 PRO A C 1
ATOM 2278 O O . PRO A 1 301 ? 9.695 -31.25 -9.336 1 98.25 301 PRO A O 1
ATOM 2281 N N . LEU A 1 302 ? 9.031 -32.375 -7.457 1 98.5 302 LEU A N 1
ATOM 2282 C CA . LEU A 1 302 ? 8.852 -31.141 -6.672 1 98.5 302 LEU A CA 1
ATOM 2283 C C . LEU A 1 302 ? 10.195 -30.547 -6.281 1 98.5 302 LEU A C 1
ATOM 2285 O O . LEU A 1 302 ? 11.242 -31.188 -6.449 1 98.5 302 LEU A O 1
ATOM 2289 N N . SER A 1 303 ? 10.195 -29.359 -5.773 1 97.94 303 SER A N 1
ATOM 2290 C CA . SER A 1 303 ? 11.398 -28.578 -5.527 1 97.94 303 SER A CA 1
ATOM 2291 C C . SER A 1 303 ? 12.289 -29.25 -4.488 1 97.94 303 SER A C 1
ATOM 2293 O O . SER A 1 303 ? 13.492 -28.969 -4.406 1 97.94 303 SER A O 1
ATOM 2295 N N . SER A 1 304 ? 11.711 -30.094 -3.637 1 97.19 304 SER A N 1
ATOM 2296 C CA . SER A 1 304 ? 12.453 -30.797 -2.592 1 97.19 304 SER A CA 1
ATOM 2297 C C . SER A 1 304 ? 11.672 -32 -2.076 1 97.19 304 SER A C 1
ATOM 2299 O O . SER A 1 304 ? 10.461 -32.094 -2.293 1 97.19 304 SER A O 1
ATOM 2301 N N . GLU A 1 305 ? 12.391 -32.875 -1.428 1 97.25 305 GLU A N 1
ATOM 2302 C CA . GLU A 1 305 ? 11.703 -34 -0.791 1 97.25 305 GLU A CA 1
ATOM 2303 C C . GLU A 1 305 ? 10.789 -33.5 0.334 1 97.25 305 GLU A C 1
ATOM 2305 O O . GLU A 1 305 ? 9.719 -34.062 0.555 1 97.25 305 GLU A O 1
ATOM 2310 N N . GLN A 1 306 ? 11.219 -32.5 0.984 1 96.94 306 GLN A N 1
ATOM 2311 C CA . GLN A 1 306 ? 10.398 -31.953 2.055 1 96.94 306 GLN A CA 1
ATOM 2312 C C . GLN A 1 306 ? 9.062 -31.438 1.516 1 96.94 306 GLN A C 1
ATOM 2314 O O . GLN A 1 306 ? 8.023 -31.609 2.16 1 96.94 306 GLN A O 1
ATOM 2319 N N . ALA A 1 307 ? 9.109 -30.75 0.385 1 97.81 307 ALA A N 1
ATOM 2320 C CA . ALA A 1 307 ? 7.875 -30.297 -0.251 1 97.81 307 ALA A CA 1
ATOM 2321 C C . ALA A 1 307 ? 6.957 -31.484 -0.565 1 97.81 307 ALA A C 1
ATOM 2323 O O . ALA A 1 307 ? 5.742 -31.406 -0.368 1 97.81 307 ALA A O 1
ATOM 2324 N N . ALA A 1 308 ? 7.551 -32.562 -1.019 1 98.44 308 ALA A N 1
ATOM 2325 C CA . ALA A 1 308 ? 6.785 -33.781 -1.352 1 98.44 308 ALA A CA 1
ATOM 2326 C C . ALA A 1 308 ? 6.172 -34.406 -0.102 1 98.44 308 ALA A C 1
ATOM 2328 O O . ALA A 1 308 ? 5.016 -34.812 -0.12 1 98.44 308 ALA A O 1
ATOM 2329 N N . VAL A 1 309 ? 6.93 -34.406 0.946 1 98.44 309 VAL A N 1
ATOM 2330 C CA . VAL A 1 309 ? 6.453 -34.969 2.207 1 98.44 309 VAL A CA 1
ATOM 2331 C C . VAL A 1 309 ? 5.285 -34.156 2.73 1 98.44 309 VAL A C 1
ATOM 2333 O O . VAL A 1 309 ? 4.273 -34.719 3.172 1 98.44 309 VAL A O 1
ATOM 2336 N N . ARG A 1 310 ? 5.414 -32.906 2.715 1 98.19 310 ARG A N 1
ATOM 2337 C CA . ARG A 1 310 ? 4.348 -32 3.164 1 98.19 310 ARG A CA 1
ATOM 2338 C C . ARG A 1 310 ? 3.072 -32.219 2.359 1 98.19 310 ARG A C 1
ATOM 2340 O O . ARG A 1 310 ? 1.978 -32.281 2.924 1 98.19 310 ARG A O 1
ATOM 2347 N N . LEU A 1 311 ? 3.193 -32.312 1.051 1 98.62 311 LEU A N 1
ATOM 2348 C CA . LEU A 1 311 ? 2.041 -32.531 0.187 1 98.62 311 LEU A CA 1
ATOM 2349 C C . LEU A 1 311 ? 1.41 -33.906 0.482 1 98.62 311 LEU A C 1
ATOM 2351 O O . LEU A 1 311 ? 0.183 -34 0.521 1 98.62 311 LEU A O 1
ATOM 2355 N N . GLU A 1 312 ? 2.244 -34.875 0.666 1 98.62 312 GLU A N 1
ATOM 2356 C CA . GLU A 1 312 ? 1.755 -36.188 1.014 1 98.62 312 GLU A CA 1
ATOM 2357 C C . GLU A 1 312 ? 0.943 -36.156 2.305 1 98.62 312 GLU A C 1
ATOM 2359 O O . GLU A 1 312 ? -0.106 -36.812 2.4 1 98.62 312 GLU A O 1
ATOM 2364 N N . ASP A 1 313 ? 1.459 -35.469 3.248 1 98.69 313 ASP A N 1
ATOM 2365 C CA . ASP A 1 313 ? 0.762 -35.344 4.523 1 98.69 313 ASP A CA 1
ATOM 2366 C C . ASP A 1 313 ? -0.6 -34.688 4.34 1 98.69 313 ASP A C 1
ATOM 2368 O O . ASP A 1 313 ? -1.579 -35.062 4.98 1 98.69 313 ASP A O 1
ATOM 2372 N N . GLN A 1 314 ? -0.702 -33.688 3.488 1 98.62 314 GLN A N 1
ATOM 2373 C CA . GLN A 1 314 ? -1.97 -33.031 3.201 1 98.62 314 GLN A CA 1
ATOM 2374 C C . GLN A 1 314 ? -2.955 -34 2.537 1 98.62 314 GLN A C 1
ATOM 2376 O O . GLN A 1 314 ? -4.125 -34.062 2.92 1 98.62 314 GLN A O 1
ATOM 2381 N N . VAL A 1 315 ? -2.496 -34.719 1.576 1 98.62 315 VAL A N 1
ATOM 2382 C CA . VAL A 1 315 ? -3.348 -35.656 0.854 1 98.62 315 VAL A CA 1
ATOM 2383 C C . VAL A 1 315 ? -3.857 -36.719 1.812 1 98.62 315 VAL A C 1
ATOM 2385 O O . VAL A 1 315 ? -5.043 -37.062 1.797 1 98.62 315 VAL A O 1
ATOM 2388 N N . LYS A 1 316 ? -2.932 -37.219 2.648 1 98.31 316 LYS A N 1
ATOM 2389 C CA . LYS A 1 316 ? -3.32 -38.219 3.637 1 98.31 316 LYS A CA 1
ATOM 2390 C C . LYS A 1 316 ? -4.402 -37.688 4.566 1 98.31 316 LYS A C 1
ATOM 2392 O O . LYS A 1 316 ? -5.383 -38.375 4.855 1 98.31 316 LYS A O 1
ATOM 2397 N N . SER A 1 317 ? -4.215 -36.531 5.02 1 98.62 317 SER A N 1
ATOM 2398 C CA . SER A 1 317 ? -5.188 -35.906 5.91 1 98.62 317 SER A CA 1
ATOM 2399 C C . SER A 1 317 ? -6.543 -35.75 5.227 1 98.62 317 SER A C 1
ATOM 2401 O O . SER A 1 317 ? -7.586 -35.875 5.863 1 98.62 317 SER A O 1
ATOM 2403 N N . ALA A 1 318 ? -6.578 -35.406 3.963 1 98.69 318 ALA A N 1
ATOM 2404 C CA . ALA A 1 318 ? -7.812 -35.281 3.191 1 98.69 318 ALA A CA 1
ATOM 2405 C C . ALA A 1 318 ? -8.555 -36.594 3.125 1 98.69 318 ALA A C 1
ATOM 2407 O O . ALA A 1 318 ? -9.773 -36.656 3.344 1 98.69 318 ALA A O 1
ATOM 2408 N N . VAL A 1 319 ? -7.828 -37.656 2.863 1 98.5 319 VAL A N 1
ATOM 2409 C CA . VAL A 1 319 ? -8.414 -38.969 2.729 1 98.5 319 VAL A CA 1
ATOM 2410 C C . VAL A 1 319 ? -8.945 -39.438 4.082 1 98.5 319 VAL A C 1
ATOM 2412 O O . VAL A 1 319 ? -10.047 -40 4.164 1 98.5 319 VAL A O 1
ATOM 2415 N N . GLU A 1 320 ? -8.148 -39.219 5.105 1 98.5 320 GLU A N 1
ATOM 2416 C CA . GLU A 1 320 ? -8.578 -39.562 6.453 1 98.5 320 GLU A CA 1
ATOM 2417 C C . GLU A 1 320 ? -9.867 -38.844 6.836 1 98.5 320 GLU A C 1
ATOM 2419 O O . GLU A 1 320 ? -10.68 -39.375 7.594 1 98.5 320 GLU A O 1
ATOM 2424 N N . ALA A 1 321 ? -10.055 -37.781 6.234 1 98.5 321 ALA A N 1
ATOM 2425 C CA . ALA A 1 321 ? -11.227 -36.969 6.555 1 98.5 321 ALA A CA 1
ATOM 2426 C C . ALA A 1 321 ? -12.375 -37.25 5.594 1 98.5 321 ALA A C 1
ATOM 2428 O O . ALA A 1 321 ? -13.391 -36.562 5.602 1 98.5 321 ALA A O 1
ATOM 2429 N N . GLY A 1 322 ? -12.227 -38.156 4.656 1 98.44 322 GLY A N 1
ATOM 2430 C CA . GLY A 1 322 ? -13.367 -38.656 3.91 1 98.44 322 GLY A CA 1
ATOM 2431 C C . GLY A 1 322 ? -13.25 -38.438 2.414 1 98.44 322 GLY A C 1
ATOM 2432 O O . GLY A 1 322 ? -14.094 -38.906 1.642 1 98.44 322 GLY A O 1
ATOM 2433 N N . ALA A 1 323 ? -12.234 -37.844 1.94 1 98.69 323 ALA A N 1
ATOM 2434 C CA . ALA A 1 323 ? -12.031 -37.625 0.509 1 98.69 323 ALA A CA 1
ATOM 2435 C C . ALA A 1 323 ? -11.664 -38.938 -0.192 1 98.69 323 ALA A C 1
ATOM 2437 O O . ALA A 1 323 ? -11.133 -39.844 0.432 1 98.69 323 ALA A O 1
ATOM 2438 N N . LYS A 1 324 ? -11.977 -39 -1.439 1 98.69 324 LYS A N 1
ATOM 2439 C CA . LYS A 1 324 ? -11.562 -40.125 -2.295 1 98.69 324 LYS A CA 1
ATOM 2440 C C . LYS A 1 324 ? -10.344 -39.719 -3.131 1 98.69 324 LYS A C 1
ATOM 2442 O O . LYS A 1 324 ? -10.328 -38.688 -3.766 1 98.69 324 LYS A O 1
ATOM 2447 N N . LEU A 1 325 ? -9.344 -40.594 -3.084 1 98.5 325 LEU A N 1
ATOM 2448 C CA . LEU A 1 325 ? -8.086 -40.344 -3.787 1 98.5 325 LEU A CA 1
ATOM 2449 C C . LEU A 1 325 ? -7.957 -41.25 -5 1 98.5 325 LEU A C 1
ATOM 2451 O O . LEU A 1 325 ? -8.188 -42.469 -4.902 1 98.5 325 LEU A O 1
ATOM 2455 N N . THR A 1 326 ? -7.703 -40.719 -6.141 1 98.31 326 THR A N 1
ATOM 2456 C CA . THR A 1 326 ? -7.223 -41.438 -7.324 1 98.31 326 THR A CA 1
ATOM 2457 C C . THR A 1 326 ? -5.836 -40.938 -7.723 1 98.31 326 THR A C 1
ATOM 2459 O O . THR A 1 326 ? -5.668 -39.75 -8.055 1 98.31 326 THR A O 1
ATOM 2462 N N . ALA A 1 327 ? -4.859 -41.844 -7.664 1 95.5 327 ALA A N 1
ATOM 2463 C CA . ALA A 1 327 ? -3.482 -41.406 -7.898 1 95.5 327 ALA A CA 1
ATOM 2464 C C . ALA A 1 327 ? -2.787 -42.312 -8.906 1 95.5 327 ALA A C 1
ATOM 2466 O O . ALA A 1 327 ? -3.182 -43.469 -9.078 1 95.5 327 ALA A O 1
ATOM 2467 N N . ALA A 1 328 ? -1.811 -41.812 -9.562 1 89.31 328 ALA A N 1
ATOM 2468 C CA . ALA A 1 328 ? -1.047 -42.562 -10.562 1 89.31 328 ALA A CA 1
ATOM 2469 C C . ALA A 1 328 ? -0.038 -43.5 -9.898 1 89.31 328 ALA A C 1
ATOM 2471 O O . ALA A 1 328 ? 0.554 -44.344 -10.562 1 89.31 328 ALA A O 1
ATOM 2472 N N . GLY A 1 329 ? 0.223 -43.281 -8.609 1 91.88 329 GLY A N 1
ATOM 2473 C CA . GLY A 1 329 ? 1.221 -44.094 -7.906 1 91.88 329 GLY A CA 1
ATOM 2474 C C . GLY A 1 329 ? 1.568 -43.531 -6.543 1 91.88 329 GLY A C 1
ATOM 2475 O O . GLY A 1 329 ? 0.745 -42.844 -5.91 1 91.88 329 GLY A O 1
ATOM 2476 N N . GLU A 1 330 ? 2.838 -43.906 -6.168 1 94.81 330 GLU A N 1
ATOM 2477 C CA . GLU A 1 330 ? 3.32 -43.469 -4.863 1 94.81 330 GLU A CA 1
ATOM 2478 C C . GLU A 1 330 ? 4.469 -42.469 -5.016 1 94.81 330 GLU A C 1
ATOM 2480 O O . GLU A 1 330 ? 5.156 -42.469 -6.039 1 94.81 330 GLU A O 1
ATOM 2485 N N . ARG A 1 331 ? 4.598 -41.688 -4.031 1 96.19 331 ARG A N 1
ATOM 2486 C CA . ARG A 1 331 ? 5.691 -40.719 -3.984 1 96.19 331 ARG A CA 1
ATOM 2487 C C . ARG A 1 331 ? 7.043 -41.406 -3.934 1 96.19 331 ARG A C 1
ATOM 2489 O O . ARG A 1 331 ? 7.203 -42.406 -3.215 1 96.19 331 ARG A O 1
ATOM 2496 N N . LYS A 1 332 ? 8.023 -40.969 -4.66 1 97 332 LYS A N 1
ATOM 2497 C CA . LYS A 1 332 ? 9.422 -41.406 -4.617 1 97 332 LYS A CA 1
ATOM 2498 C C . LYS A 1 332 ? 10.352 -40.188 -4.48 1 97 332 LYS A C 1
ATOM 2500 O O . LYS A 1 332 ? 10.672 -39.531 -5.473 1 97 332 LYS A O 1
ATOM 2505 N N . GLY A 1 333 ? 10.883 -40.031 -3.264 1 97.25 333 GLY A N 1
ATOM 2506 C CA . GLY A 1 333 ? 11.656 -38.812 -3.037 1 97.25 333 GLY A CA 1
ATOM 2507 C C . GLY A 1 333 ? 10.859 -37.531 -3.291 1 97.25 333 GLY A C 1
ATOM 2508 O O . GLY A 1 333 ? 9.766 -37.375 -2.748 1 97.25 333 GLY A O 1
ATOM 2509 N N . ALA A 1 334 ? 11.438 -36.719 -4.168 1 98.31 334 ALA A N 1
ATOM 2510 C CA . ALA A 1 334 ? 10.773 -35.469 -4.496 1 98.31 334 ALA A CA 1
ATOM 2511 C C . ALA A 1 334 ? 9.766 -35.656 -5.629 1 98.31 334 ALA A C 1
ATOM 2513 O O . ALA A 1 334 ? 9.055 -34.719 -5.996 1 98.31 334 ALA A O 1
ATOM 2514 N N . PHE A 1 335 ? 9.68 -36.875 -6.199 1 98.25 335 PHE A N 1
ATOM 2515 C CA . PHE A 1 335 ? 8.734 -37.125 -7.27 1 98.25 335 PHE A CA 1
ATOM 2516 C C . PHE A 1 335 ? 7.359 -37.469 -6.703 1 98.25 335 PHE A C 1
ATOM 2518 O O . PHE A 1 335 ? 7.211 -38.5 -6.016 1 98.25 335 PHE A O 1
ATOM 2525 N N . PHE A 1 336 ? 6.438 -36.656 -6.941 1 98.38 336 PHE A N 1
ATOM 2526 C CA . PHE A 1 336 ? 5.074 -36.844 -6.457 1 98.38 336 PHE A CA 1
ATOM 2527 C C . PHE A 1 336 ? 4.117 -37.094 -7.613 1 98.38 336 PHE A C 1
ATOM 2529 O O . PHE A 1 336 ? 3.988 -36.281 -8.523 1 98.38 336 PHE A O 1
ATOM 2536 N N . PRO A 1 337 ? 3.445 -38.25 -7.617 1 97.44 337 PRO A N 1
ATOM 2537 C CA . PRO A 1 337 ? 2.533 -38.531 -8.727 1 97.44 337 PRO A CA 1
ATOM 2538 C C . PRO A 1 337 ? 1.296 -37.625 -8.719 1 97.44 337 PRO A C 1
ATOM 2540 O O . PRO A 1 337 ? 0.787 -37.281 -7.652 1 97.44 337 PRO A O 1
ATOM 2543 N N . PRO A 1 338 ? 0.795 -37.281 -9.953 1 98.44 338 PRO A N 1
ATOM 2544 C CA . PRO A 1 338 ? -0.464 -36.531 -10.008 1 98.44 338 PRO A CA 1
ATOM 2545 C C . PRO A 1 338 ? -1.622 -37.281 -9.352 1 98.44 338 PRO A C 1
ATOM 2547 O O . PRO A 1 338 ? -1.682 -38.531 -9.414 1 98.44 338 PRO A O 1
ATOM 2550 N N . ALA A 1 339 ? -2.504 -36.562 -8.766 1 98.69 339 ALA A N 1
ATOM 2551 C CA . ALA A 1 339 ? -3.631 -37.156 -8.062 1 98.69 339 ALA A CA 1
ATOM 2552 C C . ALA A 1 339 ? -4.867 -36.281 -8.141 1 98.69 339 ALA A C 1
ATOM 2554 O O . ALA A 1 339 ? -4.762 -35.062 -8.352 1 98.69 339 ALA A O 1
ATOM 2555 N N . VAL A 1 340 ? -5.992 -36.906 -8.008 1 98.88 340 VAL A N 1
ATOM 2556 C CA . VAL A 1 340 ? -7.281 -36.219 -7.977 1 98.88 340 VAL A CA 1
ATOM 2557 C C . VAL A 1 340 ? -8.016 -36.562 -6.684 1 98.88 340 VAL A C 1
ATOM 2559 O O . VAL A 1 340 ? -8.102 -37.75 -6.305 1 98.88 340 VAL A O 1
ATOM 2562 N N . LEU A 1 341 ? -8.398 -35.594 -5.98 1 98.88 341 LEU A N 1
ATOM 2563 C CA . LEU A 1 341 ? -9.258 -35.75 -4.812 1 98.88 341 LEU A CA 1
ATOM 2564 C C . LEU A 1 341 ? -10.695 -35.375 -5.137 1 98.88 341 LEU A C 1
ATOM 2566 O O . LEU A 1 341 ? -10.945 -34.344 -5.789 1 98.88 341 LEU A O 1
ATOM 2570 N N . THR A 1 342 ? -11.648 -36.156 -4.773 1 98.75 342 THR A N 1
ATOM 2571 C CA . THR A 1 342 ? -13.078 -35.844 -4.801 1 98.75 342 THR A CA 1
ATOM 2572 C C . THR A 1 342 ? -13.703 -36.062 -3.43 1 98.75 342 THR A C 1
ATOM 2574 O O . THR A 1 342 ? -13.07 -36.625 -2.535 1 98.75 342 THR A O 1
ATOM 2577 N N . GLY A 1 343 ? -14.859 -35.5 -3.232 1 98.31 343 GLY A N 1
ATOM 2578 C CA . GLY A 1 343 ? -15.547 -35.656 -1.962 1 98.31 343 GLY A CA 1
ATOM 2579 C C . GLY A 1 343 ? -14.953 -34.812 -0.846 1 98.31 343 GLY A C 1
ATOM 2580 O O . GLY A 1 343 ? -15.078 -35.156 0.331 1 98.31 343 GLY A O 1
ATOM 2581 N N . VAL A 1 344 ? -14.219 -33.844 -1.133 1 98.5 344 VAL A N 1
ATOM 2582 C CA . VAL A 1 344 ? -13.688 -32.906 -0.148 1 98.5 344 VAL A CA 1
ATOM 2583 C C . VAL A 1 344 ? -14.797 -31.969 0.317 1 98.5 344 VAL A C 1
ATOM 2585 O O . VAL A 1 344 ? -15.273 -31.125 -0.455 1 98.5 344 VAL A O 1
ATOM 2588 N N . THR A 1 345 ? -15.172 -32.062 1.542 1 97.56 345 THR A N 1
ATOM 2589 C CA . THR A 1 345 ? -16.234 -31.25 2.105 1 97.56 345 THR A CA 1
ATOM 2590 C C . THR A 1 345 ? -15.664 -30.109 2.947 1 97.56 345 THR A C 1
ATOM 2592 O O . THR A 1 345 ? -14.453 -30.047 3.178 1 97.56 345 THR A O 1
ATOM 2595 N N . GLU A 1 346 ? -16.453 -29.203 3.354 1 96.44 346 GLU A N 1
ATOM 2596 C CA . GLU A 1 346 ? -16.047 -28 4.059 1 96.44 346 GLU A CA 1
ATOM 2597 C C . GLU A 1 346 ? -15.273 -28.344 5.332 1 96.44 346 GLU A C 1
ATOM 2599 O O . GLU A 1 346 ? -14.398 -27.578 5.75 1 96.44 346 GLU A O 1
ATOM 2604 N N . ASP A 1 347 ? -15.555 -29.453 5.895 1 96.81 347 ASP A N 1
ATOM 2605 C CA . ASP A 1 347 ? -14.93 -29.828 7.16 1 96.81 347 ASP A CA 1
ATOM 2606 C C . ASP A 1 347 ? -13.602 -30.547 6.922 1 96.81 347 ASP A C 1
ATOM 2608 O O . ASP A 1 347 ? -12.852 -30.797 7.867 1 96.81 347 ASP A O 1
ATOM 2612 N N . ASN A 1 348 ? -13.344 -30.906 5.625 1 98.06 348 ASN A N 1
ATOM 2613 C CA . ASN A 1 348 ? -12.055 -31.5 5.277 1 98.06 348 ASN A CA 1
ATOM 2614 C C . ASN A 1 348 ? -10.914 -30.5 5.445 1 98.06 348 ASN A C 1
ATOM 2616 O O . ASN A 1 348 ? -11.031 -29.344 5.047 1 98.06 348 ASN A O 1
ATOM 2620 N N . PRO A 1 349 ? -9.812 -30.875 6.078 1 96.44 349 PRO A N 1
ATOM 2621 C CA . PRO A 1 349 ? -8.711 -29.938 6.359 1 96.44 349 PRO A CA 1
ATOM 2622 C C . PRO A 1 349 ? -8.148 -29.297 5.102 1 96.44 349 PRO A C 1
ATOM 2624 O O . PRO A 1 349 ? -7.676 -28.156 5.148 1 96.44 349 PRO A O 1
ATOM 2627 N N . VAL A 1 350 ? -8.211 -29.906 3.961 1 97.44 350 VAL A N 1
ATOM 2628 C CA . VAL A 1 350 ? -7.547 -29.391 2.768 1 97.44 350 VAL A CA 1
ATOM 2629 C C . VAL A 1 350 ? -8.5 -28.469 1.996 1 97.44 350 VAL A C 1
ATOM 2631 O O . VAL A 1 350 ? -8.102 -27.844 1.011 1 97.44 350 VAL A O 1
ATOM 2634 N N . TYR A 1 351 ? -9.797 -28.406 2.484 1 97.75 351 TYR A N 1
ATOM 2635 C CA . TYR A 1 351 ? -10.805 -27.578 1.812 1 97.75 351 TYR A CA 1
ATOM 2636 C C . TYR A 1 351 ? -10.336 -26.141 1.685 1 97.75 351 TYR A C 1
ATOM 2638 O O . TYR A 1 351 ? -10.609 -25.469 0.683 1 97.75 351 TYR A O 1
ATOM 2646 N N . ARG A 1 352 ? -9.531 -25.609 2.613 1 95.62 352 ARG A N 1
ATOM 2647 C CA . ARG A 1 352 ? -9.125 -24.219 2.635 1 95.62 352 ARG A CA 1
ATOM 2648 C C . ARG A 1 352 ? -7.602 -24.078 2.605 1 95.62 352 ARG A C 1
ATOM 2650 O O . ARG A 1 352 ? -7.055 -23.062 3.014 1 95.62 352 ARG A O 1
ATOM 2657 N N . GLN A 1 353 ? -6.887 -25.125 2.258 1 97.12 353 GLN A N 1
ATOM 2658 C CA . GLN A 1 353 ? -5.43 -25.109 2.17 1 97.12 353 GLN A CA 1
ATOM 2659 C C . GLN A 1 353 ? -4.969 -25.016 0.718 1 97.12 353 GLN A C 1
ATOM 2661 O O . GLN A 1 353 ? -5.742 -25.281 -0.205 1 97.12 353 GLN A O 1
ATOM 2666 N N . GLU A 1 354 ? -3.812 -24.594 0.543 1 97.94 354 GLU A N 1
ATOM 2667 C CA . GLU A 1 354 ? -3.133 -24.641 -0.749 1 97.94 354 GLU A CA 1
ATOM 2668 C C . GLU A 1 354 ? -2.371 -25.953 -0.926 1 97.94 354 GLU A C 1
ATOM 2670 O O . GLU A 1 354 ? -1.52 -26.297 -0.104 1 97.94 354 GLU A O 1
ATOM 2675 N N . LEU A 1 355 ? -2.723 -26.719 -1.896 1 98.38 355 LEU A N 1
ATOM 2676 C CA . LEU A 1 355 ? -1.936 -27.875 -2.293 1 98.38 355 LEU A CA 1
ATOM 2677 C C . LEU A 1 355 ? -0.907 -27.5 -3.354 1 98.38 355 LEU A C 1
ATOM 2679 O O . LEU A 1 355 ? -1.245 -27.359 -4.531 1 98.38 355 LEU A O 1
ATOM 2683 N N . PHE A 1 356 ? 0.263 -27.375 -2.977 1 98.31 356 PHE A N 1
ATOM 2684 C CA . PHE A 1 356 ? 1.318 -26.844 -3.838 1 98.31 356 PHE A CA 1
ATOM 2685 C C . PHE A 1 356 ? 2.078 -27.984 -4.512 1 98.31 356 PHE A C 1
ATOM 2687 O O . PHE A 1 356 ? 3.242 -28.234 -4.191 1 98.31 356 PHE A O 1
ATOM 2694 N N . GLY A 1 357 ? 1.553 -28.578 -5.449 1 98.5 357 GLY A N 1
ATOM 2695 C CA . GLY A 1 357 ? 1.995 -29.734 -6.215 1 98.5 357 GLY A CA 1
ATOM 2696 C C . GLY A 1 357 ? 0.924 -30.281 -7.137 1 98.5 357 GLY A C 1
ATOM 2697 O O . GLY A 1 357 ? -0.109 -29.656 -7.348 1 98.5 357 GLY A O 1
ATOM 2698 N N . PRO A 1 358 ? 1.143 -31.438 -7.734 1 98.5 358 PRO A N 1
ATOM 2699 C CA . PRO A 1 358 ? 0.269 -31.922 -8.805 1 98.5 358 PRO A CA 1
ATOM 2700 C C . PRO A 1 358 ? -0.945 -32.688 -8.273 1 98.5 358 PRO A C 1
ATOM 2702 O O . PRO A 1 358 ? -1.251 -33.781 -8.758 1 98.5 358 PRO A O 1
ATOM 2705 N N . VAL A 1 359 ? -1.685 -32.094 -7.348 1 98.81 359 VAL A N 1
ATOM 2706 C CA . VAL A 1 359 ? -2.904 -32.656 -6.777 1 98.81 359 VAL A CA 1
ATOM 2707 C C . VAL A 1 359 ? -4.082 -31.719 -7.055 1 98.81 359 VAL A C 1
ATOM 2709 O O . VAL A 1 359 ? -4.02 -30.516 -6.762 1 98.81 359 VAL A O 1
ATOM 2712 N N . ALA A 1 360 ? -5.094 -32.25 -7.656 1 98.81 360 ALA A N 1
ATOM 2713 C CA . ALA A 1 360 ? -6.297 -31.5 -7.996 1 98.81 360 ALA A CA 1
ATOM 2714 C C . ALA A 1 360 ? -7.473 -31.906 -7.121 1 98.81 360 ALA A C 1
ATOM 2716 O O . ALA A 1 360 ? -7.625 -33.094 -6.797 1 98.81 360 ALA A O 1
ATOM 2717 N N . VAL A 1 361 ? -8.258 -30.984 -6.719 1 98.88 361 VAL A N 1
ATOM 2718 C CA . VAL A 1 361 ? -9.523 -31.25 -6.047 1 98.88 361 VAL A CA 1
ATOM 2719 C C . VAL A 1 361 ? -10.688 -30.922 -6.98 1 98.88 361 VAL A C 1
ATOM 2721 O O . VAL A 1 361 ? -10.734 -29.828 -7.559 1 98.88 361 VAL A O 1
ATOM 2724 N N . VAL A 1 362 ? -11.617 -31.844 -7.152 1 98.94 362 VAL A N 1
ATOM 2725 C CA . VAL A 1 362 ? -12.719 -31.609 -8.078 1 98.94 362 VAL A CA 1
ATOM 2726 C C . VAL A 1 362 ? -14.039 -31.547 -7.309 1 98.94 362 VAL A C 1
ATOM 2728 O O . VAL A 1 362 ? -14.336 -32.438 -6.492 1 98.94 362 VAL A O 1
ATOM 2731 N N . TYR A 1 363 ? -14.75 -30.516 -7.535 1 98.88 363 TYR A N 1
ATOM 2732 C CA . TYR A 1 363 ? -16.062 -30.266 -6.945 1 98.88 363 TYR A CA 1
ATOM 2733 C C . TYR A 1 363 ? -17.141 -30.266 -8.008 1 98.88 363 TYR A C 1
ATOM 2735 O O . TYR A 1 363 ? -16.891 -29.938 -9.172 1 98.88 363 TYR A O 1
ATOM 2743 N N . LYS A 1 364 ? -18.312 -30.719 -7.602 1 98.69 364 LYS A N 1
ATOM 2744 C CA . LYS A 1 364 ? -19.516 -30.641 -8.422 1 98.69 364 LYS A CA 1
ATOM 2745 C C . LYS A 1 364 ? -20.391 -29.469 -8.008 1 98.69 364 LYS A C 1
ATOM 2747 O O . LYS A 1 364 ? -20.609 -29.234 -6.812 1 98.69 364 LYS A O 1
ATOM 2752 N N . ALA A 1 365 ? -20.812 -28.656 -8.953 1 98.62 365 ALA A N 1
ATOM 2753 C CA . ALA A 1 365 ? -21.719 -27.547 -8.672 1 98.62 365 ALA A CA 1
ATOM 2754 C C . ALA A 1 365 ? -23.031 -27.688 -9.453 1 98.62 365 ALA A C 1
ATOM 2756 O O . ALA A 1 365 ? -23.016 -27.953 -10.656 1 98.62 365 ALA A O 1
ATOM 2757 N N . GLY A 1 366 ? -24.125 -27.422 -8.797 1 98.44 366 GLY A N 1
ATOM 2758 C CA . GLY A 1 366 ? -25.438 -27.609 -9.414 1 98.44 366 GLY A CA 1
ATOM 2759 C C . GLY A 1 366 ? -25.938 -26.359 -10.109 1 98.44 366 GLY A C 1
ATOM 2760 O O . GLY A 1 366 ? -26.938 -26.406 -10.828 1 98.44 366 GLY A O 1
ATOM 2761 N N . SER A 1 367 ? -25.297 -25.234 -9.875 1 98.25 367 SER A N 1
ATOM 2762 C CA . SER A 1 367 ? -25.703 -23.969 -10.469 1 98.25 367 SER A CA 1
ATOM 2763 C C . SER A 1 367 ? -24.531 -23 -10.555 1 98.25 367 SER A C 1
ATOM 2765 O O . SER A 1 367 ? -23.469 -23.234 -9.961 1 98.25 367 SER A O 1
ATOM 2767 N N . GLU A 1 368 ? -24.688 -22 -11.383 1 98 368 GLU A N 1
ATOM 2768 C CA . GLU A 1 368 ? -23.719 -20.906 -11.469 1 98 368 GLU A CA 1
ATOM 2769 C C . GLU A 1 368 ? -23.469 -20.297 -10.102 1 98 368 GLU A C 1
ATOM 2771 O O . GLU A 1 368 ? -22.312 -20.047 -9.734 1 98 368 GLU A O 1
ATOM 2776 N N . GLU A 1 369 ? -24.484 -20.078 -9.336 1 97.94 369 GLU A N 1
ATOM 2777 C CA . GLU A 1 369 ? -24.391 -19.484 -8.008 1 97.94 369 GLU A CA 1
ATOM 2778 C C . GLU A 1 369 ? -23.594 -20.359 -7.059 1 97.94 369 GLU A C 1
ATOM 2780 O O . GLU A 1 369 ? -22.75 -19.875 -6.297 1 97.94 369 GLU A O 1
ATOM 2785 N N . GLU A 1 370 ? -23.859 -21.609 -7.109 1 98.5 370 GLU A N 1
ATOM 2786 C CA . GLU A 1 370 ? -23.125 -22.547 -6.25 1 98.5 370 GLU A CA 1
ATOM 2787 C C . GLU A 1 370 ? -21.656 -22.609 -6.637 1 98.5 370 GLU A C 1
ATOM 2789 O O . GLU A 1 370 ? -20.781 -22.688 -5.77 1 98.5 370 GLU A O 1
ATOM 2794 N N . ALA A 1 371 ? -21.344 -22.594 -7.953 1 98.75 371 ALA A N 1
ATOM 2795 C CA . ALA A 1 371 ? -19.969 -22.594 -8.422 1 98.75 371 ALA A CA 1
ATOM 2796 C C . ALA A 1 371 ? -19.203 -21.391 -7.871 1 98.75 371 ALA A C 1
ATOM 2798 O O . ALA A 1 371 ? -18.078 -21.531 -7.383 1 98.75 371 ALA A O 1
ATOM 2799 N N . VAL A 1 372 ? -19.828 -20.234 -7.898 1 98.5 372 VAL A N 1
ATOM 2800 C CA . VAL A 1 372 ? -19.219 -19.016 -7.402 1 98.5 372 VAL A CA 1
ATOM 2801 C C . VAL A 1 372 ? -19.047 -19.094 -5.887 1 98.5 372 VAL A C 1
ATOM 2803 O O . VAL A 1 372 ? -18.016 -18.656 -5.348 1 98.5 372 VAL A O 1
ATOM 2806 N N . GLN A 1 373 ? -20.047 -19.641 -5.215 1 98.06 373 GLN A N 1
ATOM 2807 C CA . GLN A 1 373 ? -19.969 -19.812 -3.77 1 98.06 373 GLN A CA 1
ATOM 2808 C C . GLN A 1 373 ? -18.766 -20.688 -3.385 1 98.06 373 GLN A C 1
ATOM 2810 O O . GLN A 1 373 ? -18.016 -20.344 -2.477 1 98.06 373 GLN A O 1
ATOM 2815 N N . ILE A 1 374 ? -18.578 -21.781 -4.051 1 98.44 374 ILE A N 1
ATOM 2816 C CA . ILE A 1 374 ? -17.453 -22.672 -3.783 1 98.44 374 ILE A CA 1
ATOM 2817 C C . ILE A 1 374 ? -16.141 -21.953 -4.102 1 98.44 374 ILE A C 1
ATOM 2819 O O . ILE A 1 374 ? -15.188 -22.031 -3.328 1 98.44 374 ILE A O 1
ATOM 2823 N N . ALA A 1 375 ? -16.125 -21.25 -5.203 1 98.62 375 ALA A N 1
ATOM 2824 C CA . ALA A 1 375 ? -14.93 -20.531 -5.645 1 98.62 375 ALA A CA 1
ATOM 2825 C C . ALA A 1 375 ? -14.469 -19.531 -4.598 1 98.62 375 ALA A C 1
ATOM 2827 O O . ALA A 1 375 ? -13.273 -19.359 -4.367 1 98.62 375 ALA A O 1
ATOM 2828 N N . ASN A 1 376 ? -15.422 -18.891 -3.943 1 97.31 376 ASN A N 1
ATOM 2829 C CA . ASN A 1 376 ? -15.117 -17.797 -3.025 1 97.31 376 ASN A CA 1
ATOM 2830 C C . ASN A 1 376 ? -14.891 -18.297 -1.604 1 97.31 376 ASN A C 1
ATOM 2832 O O . ASN A 1 376 ? -14.398 -17.562 -0.748 1 97.31 376 ASN A O 1
ATOM 2836 N N . ASP A 1 377 ? -15.266 -19.578 -1.336 1 97.44 377 ASP A N 1
ATOM 2837 C CA . ASP A 1 377 ? -15.195 -20.109 0.016 1 97.44 377 ASP A CA 1
ATOM 2838 C C . ASP A 1 377 ? -13.789 -20.609 0.332 1 97.44 377 ASP A C 1
ATOM 2840 O O . ASP A 1 377 ? -13.578 -21.812 0.566 1 97.44 377 ASP A O 1
ATOM 2844 N N . THR A 1 378 ? -12.867 -19.734 0.355 1 97 378 THR A N 1
ATOM 2845 C CA . THR A 1 378 ? -11.453 -19.922 0.659 1 97 378 THR A CA 1
ATOM 2846 C C . THR A 1 378 ? -10.852 -18.625 1.211 1 97 378 THR A C 1
ATOM 2848 O O . THR A 1 378 ? -11.367 -17.531 0.956 1 97 378 THR A O 1
ATOM 2851 N N . PRO A 1 379 ? -9.82 -18.734 2.057 1 96.62 379 PRO A N 1
ATOM 2852 C CA . PRO A 1 379 ? -9.172 -17.516 2.539 1 96.62 379 PRO A CA 1
ATOM 2853 C C . PRO A 1 379 ? -8.328 -16.828 1.47 1 96.62 379 PRO A C 1
ATOM 2855 O O . PRO A 1 379 ? -7.844 -15.711 1.678 1 96.62 379 PRO A O 1
ATOM 2858 N N . PHE A 1 380 ? -8.156 -17.438 0.323 1 97.75 380 PHE A N 1
ATOM 2859 C CA . PHE A 1 380 ? -7.285 -16.922 -0.728 1 97.75 380 PHE A CA 1
ATOM 2860 C C . PHE A 1 380 ? -8.086 -16.156 -1.77 1 97.75 380 PHE A C 1
ATOM 2862 O O . PHE A 1 380 ? -9.312 -16.266 -1.832 1 97.75 380 PHE A O 1
ATOM 2869 N N . GLY A 1 381 ? -7.457 -15.273 -2.549 1 98.31 381 GLY A N 1
ATOM 2870 C CA . GLY A 1 381 ? -8.039 -14.516 -3.648 1 98.31 381 GLY A CA 1
ATOM 2871 C C . GLY A 1 381 ? -7.008 -14.086 -4.68 1 98.31 381 GLY A C 1
ATOM 2872 O O . GLY A 1 381 ? -6.953 -12.906 -5.051 1 98.31 381 GLY A O 1
ATOM 2873 N N . LEU A 1 382 ? -6.172 -15.016 -5.184 1 98.44 382 LEU A N 1
ATOM 2874 C CA . LEU A 1 382 ? -5.113 -14.68 -6.125 1 98.44 382 LEU A CA 1
ATOM 2875 C C . LEU A 1 382 ? -5.637 -14.688 -7.559 1 98.44 382 LEU A C 1
ATOM 2877 O O . LEU A 1 382 ? -5.98 -13.641 -8.109 1 98.44 382 LEU A O 1
ATOM 2881 N N . GLY A 1 383 ? -5.715 -15.875 -8.148 1 98.19 383 GLY A N 1
ATOM 2882 C CA . GLY A 1 383 ? -6.203 -16.016 -9.508 1 98.19 383 GLY A CA 1
ATOM 2883 C C . GLY A 1 383 ? -7.441 -16.875 -9.617 1 98.19 383 GLY A C 1
ATOM 2884 O O . GLY A 1 383 ? -7.961 -17.359 -8.602 1 98.19 383 GLY A O 1
ATOM 2885 N N . SER A 1 384 ? -7.938 -17.047 -10.844 1 98.75 384 SER A N 1
ATOM 2886 C CA . SER A 1 384 ? -9.094 -17.891 -11.133 1 98.75 384 SER A CA 1
ATOM 2887 C C . SER A 1 384 ? -9.234 -18.125 -12.633 1 98.75 384 SER A C 1
ATOM 2889 O O . SER A 1 384 ? -8.703 -17.359 -13.445 1 98.75 384 SER A O 1
ATOM 2891 N N . TYR A 1 385 ? -9.93 -19.172 -12.969 1 98.88 385 TYR A N 1
ATOM 2892 C CA . TYR A 1 385 ? -10.242 -19.531 -14.344 1 98.88 385 TYR A CA 1
ATOM 2893 C C . TYR A 1 385 ? -11.727 -19.844 -14.5 1 98.88 385 TYR A C 1
ATOM 2895 O O . TYR A 1 385 ? -12.32 -20.516 -13.648 1 98.88 385 TYR A O 1
ATOM 2903 N N . VAL A 1 386 ? -12.32 -19.328 -15.523 1 98.88 386 VAL A N 1
ATOM 2904 C CA . VAL A 1 386 ? -13.734 -19.578 -15.812 1 98.88 386 VAL A CA 1
ATOM 2905 C C . VAL A 1 386 ? -13.898 -20.016 -17.266 1 98.88 386 VAL A C 1
ATOM 2907 O O . VAL A 1 386 ? -13.469 -19.328 -18.188 1 98.88 386 VAL A O 1
ATOM 2910 N N . PHE A 1 387 ? -14.469 -21.141 -17.453 1 98.88 387 PHE A N 1
ATOM 2911 C CA . PHE A 1 387 ? -14.773 -21.641 -18.797 1 98.88 387 PHE A CA 1
ATOM 2912 C C . PHE A 1 387 ? -16.281 -21.719 -19 1 98.88 387 PHE A C 1
ATOM 2914 O O . PHE A 1 387 ? -17 -22.312 -18.203 1 98.88 387 PHE A O 1
ATOM 2921 N N . THR A 1 388 ? -16.812 -21.125 -19.969 1 98.69 388 THR A N 1
ATOM 2922 C CA . THR A 1 388 ? -18.219 -21.078 -20.344 1 98.69 388 THR A CA 1
ATOM 2923 C C . THR A 1 388 ? -18.375 -20.703 -21.812 1 98.69 388 THR A C 1
ATOM 2925 O O . THR A 1 388 ? -17.484 -20.062 -22.391 1 98.69 388 THR A O 1
ATOM 2928 N N . THR A 1 389 ? -19.406 -21.125 -22.469 1 98.19 389 THR A N 1
ATOM 2929 C CA . THR A 1 389 ? -19.703 -20.766 -23.844 1 98.19 389 THR A CA 1
ATOM 2930 C C . THR A 1 389 ? -20.562 -19.5 -23.922 1 98.19 389 THR A C 1
ATOM 2932 O O . THR A 1 389 ? -20.844 -19 -25 1 98.19 389 THR A O 1
ATOM 2935 N N . ASP A 1 390 ? -20.984 -18.984 -22.797 1 98.06 390 ASP A N 1
ATOM 2936 C CA . ASP A 1 390 ? -21.875 -17.844 -22.672 1 98.06 390 ASP A CA 1
ATOM 2937 C C . ASP A 1 390 ? -21.125 -16.609 -22.203 1 98.06 390 ASP A C 1
ATOM 2939 O O . ASP A 1 390 ? -20.781 -16.484 -21.031 1 98.06 390 ASP A O 1
ATOM 2943 N N . SER A 1 391 ? -20.938 -15.648 -23.109 1 97.5 391 SER A N 1
ATOM 2944 C CA . SER A 1 391 ? -20.141 -14.469 -22.812 1 97.5 391 SER A CA 1
ATOM 2945 C C . SER A 1 391 ? -20.766 -13.641 -21.703 1 97.5 391 SER A C 1
ATOM 2947 O O . SER A 1 391 ? -20.062 -13.016 -20.906 1 97.5 391 SER A O 1
ATOM 2949 N N . GLU A 1 392 ? -22.094 -13.594 -21.625 1 97.94 392 GLU A N 1
ATOM 2950 C CA . GLU A 1 392 ? -22.75 -12.867 -20.547 1 97.94 392 GLU A CA 1
ATOM 2951 C C . GLU A 1 392 ? -22.531 -13.555 -19.203 1 97.94 392 GLU A C 1
ATOM 2953 O O . GLU A 1 392 ? -22.328 -12.883 -18.188 1 97.94 392 GLU A O 1
ATOM 2958 N N . GLN A 1 393 ? -22.578 -14.891 -19.234 1 98.25 393 GLN A N 1
ATOM 2959 C CA . GLN A 1 393 ? -22.281 -15.656 -18.016 1 98.25 393 GLN A CA 1
ATOM 2960 C C . GLN A 1 393 ? -20.844 -15.453 -17.562 1 98.25 393 GLN A C 1
ATOM 2962 O O . GLN A 1 393 ? -20.578 -15.312 -16.375 1 98.25 393 GLN A O 1
ATOM 2967 N N . ALA A 1 394 ? -19.938 -15.453 -18.562 1 98.19 394 ALA A N 1
ATOM 2968 C CA . ALA A 1 394 ? -18.531 -15.211 -18.25 1 98.19 394 ALA A CA 1
ATOM 2969 C C . ALA A 1 394 ? -18.344 -13.898 -17.5 1 98.19 394 ALA A C 1
ATOM 2971 O O . ALA A 1 394 ? -17.641 -13.836 -16.484 1 98.19 394 ALA A O 1
ATOM 2972 N N . ALA A 1 395 ? -19 -12.875 -17.969 1 97.25 395 ALA A N 1
ATOM 2973 C CA . ALA A 1 395 ? -18.875 -11.547 -17.391 1 97.25 395 ALA A CA 1
ATOM 2974 C C . ALA A 1 395 ? -19.438 -11.508 -15.961 1 97.25 395 ALA A C 1
ATOM 2976 O O . ALA A 1 395 ? -18.797 -10.977 -15.055 1 97.25 395 ALA A O 1
ATOM 2977 N N . ARG A 1 396 ? -20.625 -12.078 -15.727 1 96.31 396 ARG A N 1
ATOM 2978 C CA . ARG A 1 396 ? -21.266 -12.062 -14.414 1 96.31 396 ARG A CA 1
ATOM 2979 C C . ARG A 1 396 ? -20.453 -12.852 -13.398 1 96.31 396 ARG A C 1
ATOM 2981 O O . ARG A 1 396 ? -20.281 -12.43 -12.25 1 96.31 396 ARG A O 1
ATOM 2988 N N . VAL A 1 397 ? -19.953 -14 -13.844 1 98.38 397 VAL A N 1
ATOM 2989 C CA . VAL A 1 397 ? -19.188 -14.867 -12.945 1 98.38 397 VAL A CA 1
ATOM 2990 C C . VAL A 1 397 ? -17.844 -14.219 -12.609 1 98.38 397 VAL A C 1
ATOM 2992 O O . VAL A 1 397 ? -17.438 -14.195 -11.453 1 98.38 397 VAL A O 1
ATOM 2995 N N . ALA A 1 398 ? -17.172 -13.68 -13.617 1 98.38 398 ALA A N 1
ATOM 2996 C CA . ALA A 1 398 ? -15.898 -12.992 -13.391 1 98.38 398 ALA A CA 1
ATOM 2997 C C . ALA A 1 398 ? -16.062 -11.859 -12.391 1 98.38 398 ALA A C 1
ATOM 2999 O O . ALA A 1 398 ? -15.203 -11.656 -11.523 1 98.38 398 ALA A O 1
ATOM 3000 N N . ASP A 1 399 ? -17.156 -11.148 -12.477 1 96.12 399 ASP A N 1
ATOM 3001 C CA . ASP A 1 399 ? -17.438 -10.031 -11.578 1 96.12 399 ASP A CA 1
ATOM 3002 C C . ASP A 1 399 ? -17.625 -10.508 -10.141 1 96.12 399 ASP A C 1
ATOM 3004 O O . ASP A 1 399 ? -17.25 -9.812 -9.195 1 96.12 399 ASP A O 1
ATOM 3008 N N . LYS A 1 400 ? -18.188 -11.672 -9.984 1 96.75 400 LYS A N 1
ATOM 3009 C CA . LYS A 1 400 ? -18.594 -12.156 -8.664 1 96.75 400 LYS A CA 1
ATOM 3010 C C . LYS A 1 400 ? -17.453 -12.875 -7.961 1 96.75 400 LYS A C 1
ATOM 3012 O O . LYS A 1 400 ? -17.484 -13.07 -6.746 1 96.75 400 LYS A O 1
ATOM 3017 N N . ILE A 1 401 ? -16.438 -13.289 -8.695 1 98.06 401 ILE A N 1
ATOM 3018 C CA . ILE A 1 401 ? -15.297 -13.984 -8.102 1 98.06 401 ILE A CA 1
ATOM 3019 C C . ILE A 1 401 ? -14.469 -13.016 -7.273 1 98.06 401 ILE A C 1
ATOM 3021 O O . ILE A 1 401 ? -14.164 -11.906 -7.723 1 98.06 401 ILE A O 1
ATOM 3025 N N . GLU A 1 402 ? -14.156 -13.406 -6.043 1 97.19 402 GLU A N 1
ATOM 3026 C CA . GLU A 1 402 ? -13.375 -12.578 -5.129 1 97.19 402 GLU A CA 1
ATOM 3027 C C . GLU A 1 402 ? -11.883 -12.914 -5.23 1 97.19 402 GLU A C 1
ATOM 3029 O O . GLU A 1 402 ? -11.32 -13.516 -4.316 1 97.19 402 GLU A O 1
ATOM 3034 N N . ALA A 1 403 ? -11.242 -12.5 -6.316 1 98.5 403 ALA A N 1
ATOM 3035 C CA . ALA A 1 403 ? -9.82 -12.711 -6.602 1 98.5 403 ALA A CA 1
ATOM 3036 C C . ALA A 1 403 ? -9.227 -11.523 -7.348 1 98.5 403 ALA A C 1
ATOM 3038 O O . ALA A 1 403 ? -9.961 -10.648 -7.824 1 98.5 403 ALA A O 1
ATOM 3039 N N . GLY A 1 404 ? -7.938 -11.492 -7.375 1 98.62 404 GLY A N 1
ATOM 3040 C CA . GLY A 1 404 ? -7.25 -10.406 -8.07 1 98.62 404 GLY A CA 1
ATOM 3041 C C . GLY A 1 404 ? -7.219 -10.594 -9.57 1 98.62 404 GLY A C 1
ATOM 3042 O O . GLY A 1 404 ? -7.059 -9.625 -10.32 1 98.62 404 GLY A O 1
ATOM 3043 N N . MET A 1 405 ? -7.383 -11.852 -10.031 1 98.88 405 MET A N 1
ATOM 3044 C CA . MET A 1 405 ? -7.32 -12.133 -11.461 1 98.88 405 MET A CA 1
ATOM 3045 C C . MET A 1 405 ? -8.359 -13.172 -11.859 1 98.88 405 MET A C 1
ATOM 3047 O O . MET A 1 405 ? -8.57 -14.148 -11.133 1 98.88 405 MET A O 1
ATOM 3051 N N . VAL A 1 406 ? -8.969 -12.961 -12.984 1 98.88 406 VAL A N 1
ATOM 3052 C CA . VAL A 1 406 ? -9.883 -13.93 -13.594 1 98.88 406 VAL A CA 1
ATOM 3053 C C . VAL A 1 406 ? -9.531 -14.117 -15.062 1 98.88 406 VAL A C 1
ATOM 3055 O O . VAL A 1 406 ? -9.531 -13.156 -15.836 1 98.88 406 VAL A O 1
ATOM 3058 N N . PHE A 1 407 ? -9.227 -15.273 -15.445 1 98.88 407 PHE A N 1
ATOM 3059 C CA . PHE A 1 407 ? -8.984 -15.648 -16.828 1 98.88 407 PHE A CA 1
ATOM 3060 C C . PHE A 1 407 ? -10.164 -16.422 -17.391 1 98.88 407 PHE A C 1
ATOM 3062 O O . PHE A 1 407 ? -10.539 -17.469 -16.844 1 98.88 407 PHE A O 1
ATOM 3069 N N . VAL A 1 408 ? -10.742 -15.969 -18.438 1 98.81 408 VAL A N 1
ATOM 3070 C CA . VAL A 1 408 ? -11.922 -16.578 -19.047 1 98.81 408 VAL A CA 1
ATOM 3071 C C . VAL A 1 408 ? -11.531 -17.344 -20.297 1 98.81 408 VAL A C 1
ATOM 3073 O O . VAL A 1 408 ? -10.969 -16.766 -21.234 1 98.81 408 VAL A O 1
ATOM 3076 N N . ASN A 1 409 ? -11.727 -18.641 -20.312 1 98.38 409 ASN A N 1
ATOM 3077 C CA . ASN A 1 409 ? -11.562 -19.562 -21.422 1 98.38 409 ASN A CA 1
ATOM 3078 C C . ASN A 1 409 ? -10.094 -19.688 -21.844 1 98.38 409 ASN A C 1
ATOM 3080 O O . ASN A 1 409 ? -9.789 -19.844 -23.016 1 98.38 409 ASN A O 1
ATOM 3084 N N . ALA A 1 410 ? -9.273 -19.531 -20.797 1 96.5 410 ALA A N 1
ATOM 3085 C CA . ALA A 1 410 ? -7.848 -19.672 -21.109 1 96.5 410 ALA A CA 1
ATOM 3086 C C . ALA A 1 410 ? -7.043 -19.969 -19.844 1 96.5 410 ALA A C 1
ATOM 3088 O O . ALA A 1 410 ? -7.41 -19.531 -18.75 1 96.5 410 ALA A O 1
ATOM 3089 N N . VAL A 1 411 ? -6.02 -20.703 -19.984 1 97 411 VAL A N 1
ATOM 3090 C CA . VAL A 1 411 ? -4.918 -20.828 -19.047 1 97 411 VAL A CA 1
ATOM 3091 C C . VAL A 1 411 ? -3.619 -20.359 -19.688 1 97 411 VAL A C 1
ATOM 3093 O O . VAL A 1 411 ? -3.482 -20.375 -20.922 1 97 411 VAL A O 1
ATOM 3096 N N . GLY A 1 412 ? -2.721 -19.797 -18.938 1 93.5 412 GLY A N 1
ATOM 3097 C CA . GLY A 1 412 ? -1.446 -19.344 -19.484 1 93.5 412 GLY A CA 1
ATOM 3098 C C . GLY A 1 412 ? -1.549 -18.062 -20.266 1 93.5 412 GLY A C 1
ATOM 3099 O O . GLY A 1 412 ? -0.71 -17.781 -21.125 1 93.5 412 GLY A O 1
ATOM 3100 N N . ALA A 1 413 ? -2.594 -17.297 -20.031 1 95.88 413 ALA A N 1
ATOM 3101 C CA . ALA A 1 413 ? -2.824 -16.062 -20.766 1 95.88 413 ALA A CA 1
ATOM 3102 C C . ALA A 1 413 ? -2.256 -14.859 -20.031 1 95.88 413 ALA A C 1
ATOM 3104 O O . ALA A 1 413 ? -2.793 -13.75 -20.125 1 95.88 413 ALA A O 1
ATOM 3105 N N . GLU A 1 414 ? -1.198 -15.055 -19.281 1 94.94 414 GLU A N 1
ATOM 3106 C CA . GLU A 1 414 ? -0.504 -13.977 -18.578 1 94.94 414 GLU A CA 1
ATOM 3107 C C . GLU A 1 414 ? 0.305 -13.117 -19.547 1 94.94 414 GLU A C 1
ATOM 3109 O O . GLU A 1 414 ? 0.55 -13.516 -20.688 1 94.94 414 GLU A O 1
ATOM 3114 N N . GLY A 1 415 ? 0.704 -11.977 -19.141 1 97.31 415 GLY A N 1
ATOM 3115 C CA . GLY A 1 415 ? 1.514 -11.039 -19.906 1 97.31 415 GLY A CA 1
ATOM 3116 C C . GLY A 1 415 ? 2.191 -9.992 -19.047 1 97.31 415 GLY A C 1
ATOM 3117 O O . GLY A 1 415 ? 1.755 -9.734 -17.922 1 97.31 415 GLY A O 1
ATOM 3118 N N . ALA A 1 416 ? 3.24 -9.406 -19.641 1 98.5 416 ALA A N 1
ATOM 3119 C CA . ALA A 1 416 ? 4.008 -8.398 -18.906 1 98.5 416 ALA A CA 1
ATOM 3120 C C . ALA A 1 416 ? 3.143 -7.18 -18.594 1 98.5 416 ALA A C 1
ATOM 3122 O O . ALA A 1 416 ? 3.361 -6.504 -17.578 1 98.5 416 ALA A O 1
ATOM 3123 N N . GLU A 1 417 ? 2.146 -6.926 -19.438 1 98.56 417 GLU A N 1
ATOM 3124 C CA . GLU A 1 417 ? 1.299 -5.746 -19.297 1 98.56 417 GLU A CA 1
ATOM 3125 C C . GLU A 1 417 ? 0.127 -6.012 -18.359 1 98.56 417 GLU A C 1
ATOM 3127 O O . GLU A 1 417 ? -0.625 -5.098 -18.016 1 98.56 417 GLU A O 1
ATOM 3132 N N . LEU A 1 418 ? -0.054 -7.242 -17.953 1 98.69 418 LEU A N 1
ATOM 3133 C CA . LEU A 1 418 ? -1.192 -7.637 -17.125 1 98.69 418 LEU A CA 1
ATOM 3134 C C . LEU A 1 418 ? -0.798 -7.719 -15.656 1 98.69 418 LEU A C 1
ATOM 3136 O O . LEU A 1 418 ? 0.117 -8.461 -15.289 1 98.69 418 LEU A O 1
ATOM 3140 N N . PRO A 1 419 ? -1.488 -6.969 -14.812 1 98.38 419 PRO A N 1
ATOM 3141 C CA . PRO A 1 419 ? -1.107 -6.957 -13.398 1 98.38 419 PRO A CA 1
ATOM 3142 C C . PRO A 1 419 ? -1.317 -8.305 -12.719 1 98.38 419 PRO A C 1
ATOM 3144 O O . PRO A 1 419 ? -2.273 -9.016 -13.031 1 98.38 419 PRO A O 1
ATOM 3147 N N . PHE A 1 420 ? -0.4 -8.578 -11.844 1 98.5 420 PHE A N 1
ATOM 3148 C CA . PHE A 1 420 ? -0.388 -9.789 -11.039 1 98.5 420 PHE A CA 1
ATOM 3149 C C . PHE A 1 420 ? -0.537 -9.469 -9.562 1 98.5 420 PHE A C 1
ATOM 3151 O O . PHE A 1 420 ? 0.178 -8.617 -9.031 1 98.5 420 PHE A O 1
ATOM 3158 N N . GLY A 1 421 ? -1.443 -10.07 -8.867 1 97.75 421 GLY A N 1
ATOM 3159 C CA . GLY A 1 421 ? -1.617 -9.898 -7.434 1 97.75 421 GLY A CA 1
ATOM 3160 C C . GLY A 1 421 ? -3.008 -10.266 -6.949 1 97.75 421 GLY A C 1
ATOM 3161 O O . GLY A 1 421 ? -3.92 -10.461 -7.758 1 97.75 421 GLY A O 1
ATOM 3162 N N . GLY A 1 422 ? -3.166 -10.461 -5.699 1 97.56 422 GLY A N 1
ATOM 3163 C CA . GLY A 1 422 ? -4.418 -10.953 -5.148 1 97.56 422 GLY A CA 1
ATOM 3164 C C . GLY A 1 422 ? -4.949 -10.094 -4.016 1 97.56 422 GLY A C 1
ATOM 3165 O O . GLY A 1 422 ? -4.516 -8.953 -3.838 1 97.56 422 GLY A O 1
ATOM 3166 N N . VAL A 1 423 ? -6.016 -10.562 -3.4 1 97.56 423 VAL A N 1
ATOM 3167 C CA . VAL A 1 423 ? -6.68 -9.992 -2.234 1 97.56 423 VAL A CA 1
ATOM 3168 C C . VAL A 1 423 ? -6.793 -11.039 -1.134 1 97.56 423 VAL A C 1
ATOM 3170 O O . VAL A 1 423 ? -6.215 -12.125 -1.239 1 97.56 423 VAL A O 1
ATOM 3173 N N . LYS A 1 424 ? -7.473 -10.75 -0.061 1 97.25 424 LYS A N 1
ATOM 3174 C CA . LYS A 1 424 ? -7.598 -11.648 1.083 1 97.25 424 LYS A CA 1
ATOM 3175 C C . LYS A 1 424 ? -6.223 -12.078 1.589 1 97.25 424 LYS A C 1
ATOM 3177 O O . LYS A 1 424 ? -5.344 -11.242 1.805 1 97.25 424 LYS A O 1
ATOM 3182 N N . ARG A 1 425 ? -6.031 -13.336 1.846 1 97.56 425 ARG A N 1
ATOM 3183 C CA . ARG A 1 425 ? -4.77 -13.805 2.412 1 97.56 425 ARG A CA 1
ATOM 3184 C C . ARG A 1 425 ? -3.74 -14.07 1.318 1 97.56 425 ARG A C 1
ATOM 3186 O O . ARG A 1 425 ? -2.627 -14.508 1.6 1 97.56 425 ARG A O 1
ATOM 3193 N N . SER A 1 426 ? -4.094 -13.789 0.07 1 98.38 426 SER A N 1
ATOM 3194 C CA . SER A 1 426 ? -3.145 -13.891 -1.033 1 98.38 426 SER A CA 1
ATOM 3195 C C . SER A 1 426 ? -2.256 -12.656 -1.116 1 98.38 426 SER A C 1
ATOM 3197 O O . SER A 1 426 ? -1.326 -12.602 -1.924 1 98.38 426 SER A O 1
ATOM 3199 N N . GLY A 1 427 ? -2.539 -11.633 -0.245 1 97.88 427 GLY A N 1
ATOM 3200 C CA . GLY A 1 427 ? -1.636 -10.5 -0.127 1 97.88 427 GLY A CA 1
ATOM 3201 C C . GLY A 1 427 ? -2.244 -9.195 -0.617 1 97.88 427 GLY A C 1
ATOM 3202 O O . GLY A 1 427 ? -3.467 -9.039 -0.617 1 97.88 427 GLY A O 1
ATOM 3203 N N . PHE A 1 428 ? -1.399 -8.195 -0.863 1 98.12 428 PHE A N 1
ATOM 3204 C CA . PHE A 1 428 ? -1.829 -6.891 -1.348 1 98.12 428 PHE A CA 1
ATOM 3205 C C . PHE A 1 428 ? -0.726 -6.227 -2.162 1 98.12 428 PHE A C 1
ATOM 3207 O O . PHE A 1 428 ? 0.458 -6.5 -1.955 1 98.12 428 PHE A O 1
ATOM 3214 N N . GLY A 1 429 ? -1.144 -5.273 -3.059 1 97.69 429 GLY A N 1
ATOM 3215 C CA . GLY A 1 429 ? -0.274 -4.711 -4.078 1 97.69 429 GLY A CA 1
ATOM 3216 C C . GLY A 1 429 ? -0.377 -5.422 -5.414 1 97.69 429 GLY A C 1
ATOM 3217 O O . GLY A 1 429 ? -1.047 -6.453 -5.523 1 97.69 429 GLY A O 1
ATOM 3218 N N . ARG A 1 430 ? 0.146 -4.859 -6.41 1 98.44 430 ARG A N 1
ATOM 3219 C CA . ARG A 1 430 ? 0.175 -5.461 -7.738 1 98.44 430 ARG A CA 1
ATOM 3220 C C . ARG A 1 430 ? 1.584 -5.438 -8.32 1 98.44 430 ARG A C 1
ATOM 3222 O O . ARG A 1 430 ? 2.359 -4.52 -8.047 1 98.44 430 ARG A O 1
ATOM 3229 N N . GLU A 1 431 ? 1.855 -6.43 -9.023 1 97.94 431 GLU A N 1
ATOM 3230 C CA . GLU A 1 431 ? 3.072 -6.551 -9.82 1 97.94 431 GLU A CA 1
ATOM 3231 C C . GLU A 1 431 ? 2.752 -6.637 -11.312 1 97.94 431 GLU A C 1
ATOM 3233 O O . GLU A 1 431 ? 1.626 -6.965 -11.688 1 97.94 431 GLU A O 1
ATOM 3238 N N . LEU A 1 432 ? 3.736 -6.219 -12.133 1 98.44 432 LEU A N 1
ATOM 3239 C CA . LEU A 1 432 ? 3.629 -6.203 -13.594 1 98.44 432 LEU A CA 1
ATOM 3240 C C . LEU A 1 432 ? 2.719 -5.074 -14.055 1 98.44 432 LEU A C 1
ATOM 3242 O O . LEU A 1 432 ? 2.082 -4.406 -13.242 1 98.44 432 LEU A O 1
ATOM 3246 N N . GLY A 1 433 ? 2.754 -4.809 -15.305 1 97.94 433 GLY A N 1
ATOM 3247 C CA . GLY A 1 433 ? 1.94 -3.766 -15.906 1 97.94 433 GLY A CA 1
ATOM 3248 C C . GLY A 1 433 ? 2.223 -2.387 -15.336 1 97.94 433 GLY A C 1
ATOM 3249 O O . GLY A 1 433 ? 3.299 -2.145 -14.789 1 97.94 433 GLY A O 1
ATOM 3250 N N . ARG A 1 434 ? 1.29 -1.563 -15.484 1 97.38 434 ARG A N 1
ATOM 3251 C CA . ARG A 1 434 ? 1.436 -0.185 -15.023 1 97.38 434 ARG A CA 1
ATOM 3252 C C . ARG A 1 434 ? 1.392 -0.102 -13.508 1 97.38 434 ARG A C 1
ATOM 3254 O O . ARG A 1 434 ? 2.076 0.729 -12.906 1 97.38 434 ARG A O 1
ATOM 3261 N N . TYR A 1 435 ? 0.658 -0.996 -12.891 1 97.94 435 TYR A N 1
ATOM 3262 C CA . TYR A 1 435 ? 0.477 -0.925 -11.445 1 97.94 435 TYR A CA 1
ATOM 3263 C C . TYR A 1 435 ? 1.735 -1.377 -10.719 1 97.94 435 TYR A C 1
ATOM 3265 O O . TYR A 1 435 ? 2.023 -0.909 -9.609 1 97.94 435 TYR A O 1
ATOM 3273 N N . GLY A 1 436 ? 2.535 -2.277 -11.367 1 98.19 436 GLY A N 1
ATOM 3274 C CA . GLY A 1 436 ? 3.768 -2.74 -10.75 1 98.19 436 GLY A CA 1
ATOM 3275 C C . GLY A 1 436 ? 4.801 -1.641 -10.578 1 98.19 436 GLY A C 1
ATOM 3276 O O . GLY A 1 436 ? 5.461 -1.556 -9.547 1 98.19 436 GLY A O 1
ATOM 3277 N N . ILE A 1 437 ? 4.965 -0.768 -11.602 1 98.31 437 ILE A N 1
ATOM 3278 C CA . ILE A 1 437 ? 5.977 0.285 -11.562 1 98.31 437 ILE A CA 1
ATOM 3279 C C . ILE A 1 437 ? 5.508 1.416 -10.648 1 98.31 437 ILE A C 1
ATOM 3281 O O . ILE A 1 437 ? 6.316 2.221 -10.18 1 98.31 437 ILE A O 1
ATOM 3285 N N . ASP A 1 438 ? 4.219 1.428 -10.305 1 97.69 438 ASP A N 1
ATOM 3286 C CA . ASP A 1 438 ? 3.621 2.516 -9.539 1 97.69 438 ASP A CA 1
ATOM 3287 C C . ASP A 1 438 ? 3.648 2.213 -8.039 1 97.69 438 ASP A C 1
ATOM 3289 O O . ASP A 1 438 ? 3.279 3.059 -7.223 1 97.69 438 ASP A O 1
ATOM 3293 N N . GLU A 1 439 ? 4.074 1.039 -7.605 1 98 439 GLU A N 1
ATOM 3294 C CA . GLU A 1 439 ? 3.953 0.606 -6.219 1 98 439 GLU A CA 1
ATOM 3295 C C . GLU A 1 439 ? 4.984 1.302 -5.332 1 98 439 GLU A C 1
ATOM 3297 O O . GLU A 1 439 ? 4.668 1.711 -4.211 1 98 439 GLU A O 1
ATOM 3302 N N . PHE A 1 440 ? 6.211 1.431 -5.824 1 98.25 440 PHE A N 1
ATOM 3303 C CA . PHE A 1 440 ? 7.273 1.951 -4.973 1 98.25 440 PHE A CA 1
ATOM 3304 C C . PHE A 1 440 ? 7.816 3.262 -5.527 1 98.25 440 PHE A C 1
ATOM 3306 O O . PHE A 1 440 ? 9.023 3.387 -5.77 1 98.25 440 PHE A O 1
ATOM 3313 N N . VAL A 1 441 ? 6.926 4.211 -5.707 1 98.19 441 VAL A N 1
ATOM 3314 C CA . VAL A 1 441 ? 7.266 5.57 -6.121 1 98.19 441 VAL A CA 1
ATOM 3315 C C . VAL A 1 441 ? 6.672 6.574 -5.137 1 98.19 441 VAL A C 1
ATOM 3317 O O . VAL A 1 441 ? 5.66 6.297 -4.488 1 98.19 441 VAL A O 1
ATOM 3320 N N . ASN A 1 442 ? 7.34 7.641 -4.949 1 98.19 442 ASN A N 1
ATOM 33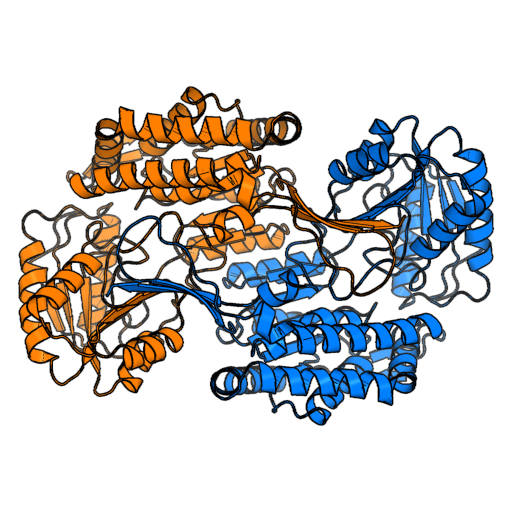21 C CA . ASN A 1 442 ? 6.742 8.82 -4.336 1 98.19 442 ASN A CA 1
ATOM 3322 C C . ASN A 1 442 ? 5.875 9.594 -5.324 1 98.19 442 ASN A C 1
ATOM 3324 O O . ASN A 1 442 ? 6.391 10.273 -6.215 1 98.19 442 ASN A O 1
ATOM 3328 N N . LYS A 1 443 ? 4.574 9.484 -5.254 1 98.31 443 LYS A N 1
ATOM 3329 C CA . LYS A 1 443 ? 3.668 10.305 -6.051 1 98.31 443 LYS A CA 1
ATOM 3330 C C . LYS A 1 443 ? 3.572 11.719 -5.488 1 98.31 443 LYS A C 1
ATOM 3332 O O . LYS A 1 443 ? 2.578 12.07 -4.852 1 98.31 443 LYS A O 1
ATOM 3337 N N . LYS A 1 444 ? 4.559 12.5 -5.797 1 98.69 444 LYS A N 1
ATOM 3338 C CA . LYS A 1 444 ? 4.715 13.82 -5.191 1 98.69 444 LYS A CA 1
ATOM 3339 C C . LYS A 1 444 ? 3.809 14.844 -5.863 1 98.69 444 LYS A C 1
ATOM 3341 O O . LYS A 1 444 ? 3.889 15.055 -7.078 1 98.69 444 LYS A O 1
ATOM 3346 N N . LEU A 1 445 ? 3.004 15.461 -5.098 1 98.88 445 LEU A N 1
ATOM 3347 C CA . LEU A 1 445 ? 2.244 16.609 -5.562 1 98.88 445 LEU A CA 1
ATOM 3348 C C . LEU A 1 445 ? 3.115 17.875 -5.582 1 98.88 445 LEU A C 1
ATOM 3350 O O . LEU A 1 445 ? 3.754 18.203 -4.582 1 98.88 445 LEU A O 1
ATOM 3354 N N . ILE A 1 446 ? 3.213 18.516 -6.648 1 98.81 446 ILE A N 1
ATOM 3355 C CA . ILE A 1 446 ? 3.781 19.844 -6.742 1 98.81 446 ILE A CA 1
ATOM 3356 C C . ILE A 1 446 ? 2.703 20.844 -7.176 1 98.81 446 ILE A C 1
ATOM 3358 O O . ILE A 1 446 ? 2.195 20.766 -8.297 1 98.81 446 ILE A O 1
ATOM 3362 N N . ARG A 1 447 ? 2.266 21.641 -6.324 1 98.75 447 ARG A N 1
ATOM 3363 C CA . ARG A 1 447 ? 1.251 22.672 -6.523 1 98.75 447 ARG A CA 1
ATOM 3364 C C . ARG A 1 447 ? 1.885 24.062 -6.605 1 98.75 447 ARG A C 1
ATOM 3366 O O . ARG A 1 447 ? 2.5 24.531 -5.645 1 98.75 447 ARG A O 1
ATOM 3373 N N . VAL A 1 448 ? 1.808 24.734 -7.73 1 98.5 448 VAL A N 1
ATOM 3374 C CA . VAL A 1 448 ? 2.449 26.016 -7.973 1 98.5 448 VAL A CA 1
ATOM 3375 C C . VAL A 1 448 ? 1.388 27.109 -8.102 1 98.5 448 VAL A C 1
ATOM 3377 O O . VAL A 1 448 ? 0.436 26.969 -8.875 1 98.5 448 VAL A O 1
ATOM 3380 N N . VAL A 1 449 ? 1.529 28.094 -7.328 1 96.44 449 VAL A N 1
ATOM 3381 C CA . VAL A 1 449 ? 0.661 29.266 -7.449 1 96.44 449 VAL A CA 1
ATOM 3382 C C . VAL A 1 449 ? 1.423 30.406 -8.109 1 96.44 449 VAL A C 1
ATOM 3384 O O . VAL A 1 449 ? 2.539 30.734 -7.699 1 96.44 449 VAL A O 1
ATOM 3387 N N . ASP A 1 450 ? 0.909 30.969 -9.195 1 85.5 450 ASP A N 1
ATOM 3388 C CA . ASP A 1 450 ? 1.554 32 -9.992 1 85.5 450 ASP A CA 1
ATOM 3389 C C . ASP A 1 450 ? 1.516 33.344 -9.273 1 85.5 450 ASP A C 1
ATOM 3391 O O . ASP A 1 450 ? 0.555 33.656 -8.57 1 85.5 450 ASP A O 1
ATOM 3395 N N . MET B 1 1 ? -3.191 0.587 33.656 1 32.88 1 MET B N 1
ATOM 3396 C CA . MET B 1 1 ? -3.49 0.558 32.219 1 32.88 1 MET B CA 1
ATOM 3397 C C . MET B 1 1 ? -4.406 1.715 31.844 1 32.88 1 MET B C 1
ATOM 3399 O O . MET B 1 1 ? -5.504 1.853 32.375 1 32.88 1 MET B O 1
ATOM 3403 N N . ASN B 1 2 ? -3.982 2.852 31.641 1 47.53 2 ASN B N 1
ATOM 3404 C CA . ASN B 1 2 ? -4.797 4.055 31.516 1 47.53 2 ASN B CA 1
ATOM 3405 C C . ASN B 1 2 ? -5.973 3.84 30.562 1 47.53 2 ASN B C 1
ATOM 3407 O O . ASN B 1 2 ? -5.777 3.49 29.391 1 47.53 2 ASN B O 1
ATOM 3411 N N . MET B 1 3 ? -7.098 3.453 31.125 1 60.47 3 MET B N 1
ATOM 3412 C CA . MET B 1 3 ? -8.344 3.158 30.422 1 60.47 3 MET B CA 1
ATOM 3413 C C . MET B 1 3 ? -8.703 4.281 29.469 1 60.47 3 MET B C 1
ATOM 3415 O O . MET B 1 3 ? -8.648 5.457 29.828 1 60.47 3 MET B O 1
ATOM 3419 N N . THR B 1 4 ? -8.766 3.959 28.141 1 70.31 4 THR B N 1
ATOM 3420 C CA . THR B 1 4 ? -9.273 4.914 27.156 1 70.31 4 THR B CA 1
ATOM 3421 C C . THR B 1 4 ? -10.602 5.508 27.625 1 70.31 4 THR B C 1
ATOM 3423 O O . THR B 1 4 ? -11.523 4.773 27.969 1 70.31 4 THR B O 1
ATOM 3426 N N . GLN B 1 5 ? -10.625 6.766 27.922 1 86.31 5 GLN B N 1
ATOM 3427 C CA . GLN B 1 5 ? -11.852 7.465 28.281 1 86.31 5 GLN B CA 1
ATOM 3428 C C . GLN B 1 5 ? -12.289 8.406 27.156 1 86.31 5 GLN B C 1
ATOM 3430 O O . GLN B 1 5 ? -11.516 9.25 26.719 1 86.31 5 GLN B O 1
ATOM 3435 N N . TYR B 1 6 ? -13.5 8.125 26.672 1 96.44 6 TYR B N 1
ATOM 3436 C CA . TYR B 1 6 ? -14.094 9.039 25.703 1 96.44 6 TYR B CA 1
ATOM 3437 C C . TYR B 1 6 ? -14.82 10.18 26.406 1 96.44 6 TYR B C 1
ATOM 3439 O O . TYR B 1 6 ? -15.805 9.953 27.125 1 96.44 6 TYR B O 1
ATOM 3447 N N . ALA B 1 7 ? -14.258 11.367 26.234 1 97.12 7 ALA B N 1
ATOM 3448 C CA . ALA B 1 7 ? -14.828 12.531 26.922 1 97.12 7 ALA B CA 1
ATOM 3449 C C . ALA B 1 7 ? -14.555 13.812 26.141 1 97.12 7 ALA B C 1
ATOM 3451 O O . ALA B 1 7 ? -13.531 13.93 25.469 1 97.12 7 ALA B O 1
ATOM 3452 N N . VAL B 1 8 ? -15.516 14.695 26.25 1 97.25 8 VAL B N 1
ATOM 3453 C CA . VAL B 1 8 ? -15.312 16.047 25.734 1 97.25 8 VAL B CA 1
ATOM 3454 C C . VAL B 1 8 ? -14.805 16.953 26.859 1 97.25 8 VAL B C 1
ATOM 3456 O O . VAL B 1 8 ? -15.516 17.203 27.828 1 97.25 8 VAL B O 1
ATOM 3459 N N . THR B 1 9 ? -13.586 17.328 26.734 1 97.25 9 THR B N 1
ATOM 3460 C CA . THR B 1 9 ? -13 18.328 27.625 1 97.25 9 THR B CA 1
ATOM 3461 C C . THR B 1 9 ? -12.742 19.641 26.859 1 97.25 9 THR B C 1
ATOM 3463 O O . THR B 1 9 ? -11.984 19.656 25.891 1 97.25 9 THR B O 1
ATOM 3466 N N . ASP B 1 10 ? -13.414 20.672 27.312 1 96.56 10 ASP B N 1
ATOM 3467 C CA . ASP B 1 10 ? -13.156 21.969 26.688 1 96.56 10 ASP B CA 1
ATOM 3468 C C . ASP B 1 10 ? -11.734 22.438 26.953 1 96.56 10 ASP B C 1
ATOM 3470 O O . ASP B 1 10 ? -11.375 22.734 28.094 1 96.56 10 ASP B O 1
ATOM 3474 N N . PRO B 1 11 ? -10.93 22.562 25.922 1 97 11 PRO B N 1
ATOM 3475 C CA . PRO B 1 11 ? -9.523 22.875 26.172 1 97 11 PRO B CA 1
ATOM 3476 C C . PRO B 1 11 ? -9.336 24.281 26.75 1 97 11 PRO B C 1
ATOM 3478 O O . PRO B 1 11 ? -8.336 24.547 27.438 1 97 11 PRO B O 1
ATOM 3481 N N . ALA B 1 12 ? -10.219 25.203 26.5 1 95.62 12 ALA B N 1
ATOM 3482 C CA . ALA B 1 12 ? -10.102 26.578 26.969 1 95.62 12 ALA B CA 1
ATOM 3483 C C . ALA B 1 12 ? -10.352 26.672 28.469 1 95.62 12 ALA B C 1
ATOM 3485 O O . ALA B 1 12 ? -9.75 27.5 29.156 1 95.62 12 ALA B O 1
ATOM 3486 N N . THR B 1 13 ? -11.195 25.766 29 1 95.56 13 THR B N 1
ATOM 3487 C CA . THR B 1 13 ? -11.586 25.875 30.406 1 95.56 13 THR B CA 1
ATOM 3488 C C . THR B 1 13 ? -11.125 24.656 31.203 1 95.56 13 THR B C 1
ATOM 3490 O O . THR B 1 13 ? -11.141 24.672 32.438 1 95.56 13 THR B O 1
ATOM 3493 N N . ALA B 1 14 ? -10.758 23.594 30.484 1 94.56 14 ALA B N 1
ATOM 3494 C CA . ALA B 1 14 ? -10.352 22.328 31.078 1 94.56 14 ALA B CA 1
ATOM 3495 C C . ALA B 1 14 ? -11.547 21.625 31.703 1 94.56 14 ALA B C 1
ATOM 3497 O O . ALA B 1 14 ? -11.383 20.609 32.406 1 94.56 14 ALA B O 1
ATOM 3498 N N . GLU B 1 15 ? -12.695 22.062 31.422 1 96 15 GLU B N 1
ATOM 3499 C CA . GLU B 1 15 ? -13.914 21.453 31.969 1 96 15 GLU B CA 1
ATOM 3500 C C . GLU B 1 15 ? -14.328 20.234 31.141 1 96 15 GLU B C 1
ATOM 3502 O O . GLU B 1 15 ? -14.359 20.281 29.922 1 96 15 GLU B O 1
ATOM 3507 N N . VAL B 1 16 ? -14.562 19.156 31.828 1 96.44 16 VAL B N 1
ATOM 3508 C CA . VAL B 1 16 ? -15.18 18 31.188 1 96.44 16 VAL B CA 1
ATOM 3509 C C . VAL B 1 16 ? -16.656 18.266 30.953 1 96.44 16 VAL B C 1
ATOM 3511 O O . VAL B 1 16 ? -17.453 18.344 31.891 1 96.44 16 VAL B O 1
ATOM 3514 N N . VAL B 1 17 ? -17.047 18.359 29.734 1 94.62 17 VAL B N 1
ATOM 3515 C CA . VAL B 1 17 ? -18.406 18.766 29.375 1 94.62 17 VAL B CA 1
ATOM 3516 C C . VAL B 1 17 ? -19.297 17.547 29.25 1 94.62 17 VAL B C 1
ATOM 3518 O O . VAL B 1 17 ? -20.516 17.641 29.422 1 94.62 17 VAL B O 1
ATOM 3521 N N . ALA B 1 18 ? -18.688 16.453 28.812 1 96 18 ALA B N 1
ATOM 3522 C CA . ALA B 1 18 ? -19.453 15.219 28.609 1 96 18 ALA B CA 1
ATOM 3523 C C . ALA B 1 18 ? -18.531 14 28.609 1 96 18 ALA B C 1
ATOM 3525 O O . ALA B 1 18 ? -17.359 14.094 28.234 1 96 18 ALA B O 1
ATOM 3526 N N . THR B 1 19 ? -19 12.906 29.078 1 96.62 19 THR B N 1
ATOM 3527 C CA . THR B 1 19 ? -18.312 11.625 29.016 1 96.62 19 THR B CA 1
ATOM 3528 C C . THR B 1 19 ? -19.125 10.609 28.219 1 96.62 19 THR B C 1
ATOM 3530 O O . THR B 1 19 ? -20.359 10.68 28.203 1 96.62 19 THR B O 1
ATOM 3533 N N . TYR B 1 20 ? -18.5 9.75 27.547 1 96.19 20 TYR B N 1
ATOM 3534 C CA . TYR B 1 20 ? -19.109 8.711 26.719 1 96.19 20 TYR B CA 1
ATOM 3535 C C . TYR B 1 20 ? -18.562 7.336 27.078 1 96.19 20 TYR B C 1
ATOM 3537 O O . TYR B 1 20 ? -17.375 7.176 27.328 1 96.19 20 TYR B O 1
ATOM 3545 N N . PRO B 1 21 ? -19.453 6.383 27.125 1 95.12 21 PRO B N 1
ATOM 3546 C CA . PRO B 1 21 ? -18.953 5.039 27.453 1 95.12 21 PRO B CA 1
ATOM 3547 C C . PRO B 1 21 ? -18.109 4.43 26.328 1 95.12 21 PRO B C 1
ATOM 3549 O O . PRO B 1 21 ? -18.422 4.621 25.156 1 95.12 21 PRO B O 1
ATOM 3552 N N . THR B 1 22 ? -17.094 3.697 26.719 1 96.5 22 THR B N 1
ATOM 3553 C CA . THR B 1 22 ? -16.328 2.873 25.797 1 96.5 22 THR B CA 1
ATOM 3554 C C . THR B 1 22 ? -17.156 1.681 25.328 1 96.5 22 THR B C 1
ATOM 3556 O O . THR B 1 22 ? -17.938 1.115 26.094 1 96.5 22 THR B O 1
ATOM 3559 N N . ALA B 1 23 ? -16.984 1.326 24.062 1 97.25 23 ALA B N 1
ATOM 3560 C CA . ALA B 1 23 ? -17.719 0.179 23.531 1 97.25 23 ALA B CA 1
ATOM 3561 C C . ALA B 1 23 ? -17.328 -1.104 24.266 1 97.25 23 ALA B C 1
ATOM 3563 O O . ALA B 1 23 ? -16.156 -1.314 24.578 1 97.25 23 ALA B O 1
ATOM 3564 N N . THR B 1 24 ? -18.281 -1.941 24.547 1 97.5 24 THR B N 1
ATOM 3565 C CA . THR B 1 24 ? -18.016 -3.285 25.031 1 97.5 24 THR B CA 1
ATOM 3566 C C . THR B 1 24 ? -17.531 -4.191 23.906 1 97.5 24 THR B C 1
ATOM 3568 O O . THR B 1 24 ? -17.703 -3.859 22.719 1 97.5 24 THR B O 1
ATOM 3571 N N . ASP B 1 25 ? -16.953 -5.328 24.281 1 98 25 ASP B N 1
ATOM 3572 C CA . ASP B 1 25 ? -16.531 -6.297 23.266 1 98 25 ASP B CA 1
ATOM 3573 C C . ASP B 1 25 ? -17.719 -6.754 22.422 1 98 25 ASP B C 1
ATOM 3575 O O . ASP B 1 25 ? -17.594 -6.957 21.219 1 98 25 ASP B O 1
ATOM 3579 N N . ALA B 1 26 ? -18.859 -6.934 23.062 1 98.19 26 ALA B N 1
ATOM 3580 C CA . ALA B 1 26 ? -20.062 -7.359 22.359 1 98.19 26 ALA B CA 1
ATOM 3581 C C . ALA B 1 26 ? -20.5 -6.309 21.344 1 98.19 26 ALA B C 1
ATOM 3583 O O . ALA B 1 26 ? -20.953 -6.648 20.234 1 98.19 26 ALA B O 1
ATOM 3584 N N . GLU B 1 27 ? -20.422 -5.055 21.719 1 97.94 27 GLU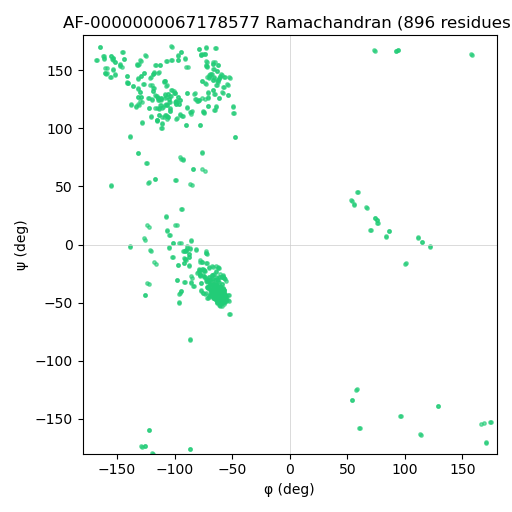 B N 1
ATOM 3585 C CA . GLU B 1 27 ? -20.797 -3.969 20.828 1 97.94 27 GLU B CA 1
ATOM 3586 C C . GLU B 1 27 ? -19.844 -3.893 19.625 1 97.94 27 GLU B C 1
ATOM 3588 O O . GLU B 1 27 ? -20.266 -3.617 18.5 1 97.94 27 GLU B O 1
ATOM 3593 N N . VAL B 1 28 ? -18.578 -4.125 19.906 1 98.44 28 VAL B N 1
ATOM 3594 C CA . VAL B 1 28 ? -17.578 -4.148 18.828 1 98.44 28 VAL B CA 1
ATOM 3595 C C . VAL B 1 28 ? -17.891 -5.281 17.859 1 98.44 28 VAL B C 1
ATOM 3597 O O . VAL B 1 28 ? -17.891 -5.078 16.641 1 98.44 28 VAL B O 1
ATOM 3600 N N . GLN B 1 29 ? -18.203 -6.453 18.375 1 98.38 29 GLN B N 1
ATOM 3601 C CA . GLN B 1 29 ? -18.531 -7.594 17.516 1 98.38 29 GLN B CA 1
ATOM 3602 C C . GLN B 1 29 ? -19.781 -7.328 16.703 1 98.38 29 GLN B C 1
ATOM 3604 O O . GLN B 1 29 ? -19.859 -7.695 15.523 1 98.38 29 GLN B O 1
ATOM 3609 N N . ALA B 1 30 ? -20.734 -6.719 17.297 1 98.5 30 ALA B N 1
ATOM 3610 C CA . ALA B 1 30 ? -21.969 -6.371 16.594 1 98.5 30 ALA B CA 1
ATOM 3611 C C . ALA B 1 30 ? -21.688 -5.395 15.453 1 98.5 30 ALA B C 1
ATOM 3613 O O . ALA B 1 30 ? -22.297 -5.492 14.383 1 98.5 30 ALA B O 1
ATOM 3614 N N . ALA B 1 31 ? -20.828 -4.445 15.719 1 98.56 31 ALA B N 1
ATOM 3615 C CA . ALA B 1 31 ? -20.453 -3.473 14.695 1 98.56 31 ALA B CA 1
ATOM 3616 C C . ALA B 1 31 ? -19.766 -4.156 13.516 1 98.56 31 ALA B C 1
ATOM 3618 O O . ALA B 1 31 ? -20.078 -3.869 12.359 1 98.56 31 ALA B O 1
ATOM 3619 N N . ILE B 1 32 ? -18.828 -5.07 13.812 1 98.75 32 ILE B N 1
ATOM 3620 C CA . ILE B 1 32 ? -18.125 -5.812 12.766 1 98.75 32 ILE B CA 1
ATOM 3621 C C . ILE B 1 32 ? -19.125 -6.617 11.945 1 98.75 32 ILE B C 1
ATOM 3623 O O . ILE B 1 32 ? -19.078 -6.613 10.711 1 98.75 32 ILE B O 1
ATOM 3627 N N . GLU B 1 33 ? -20.031 -7.293 12.625 1 98.38 33 GLU B N 1
ATOM 3628 C CA . GLU B 1 33 ? -21.031 -8.109 11.961 1 98.38 33 GLU B CA 1
ATOM 3629 C C . GLU B 1 33 ? -21.922 -7.262 11.039 1 98.38 33 GLU B C 1
ATOM 3631 O O . GLU B 1 33 ? -22.203 -7.66 9.906 1 98.38 33 GLU B O 1
ATOM 3636 N N . ALA B 1 34 ? -22.344 -6.141 11.555 1 98.31 34 ALA B N 1
ATOM 3637 C CA . ALA B 1 34 ? -23.203 -5.254 10.773 1 98.31 34 ALA B CA 1
ATOM 3638 C C . ALA B 1 34 ? -22.484 -4.754 9.523 1 98.31 34 ALA B C 1
ATOM 3640 O O . ALA B 1 34 ? -23.047 -4.754 8.43 1 98.31 34 ALA B O 1
ATOM 3641 N N . ALA B 1 35 ? -21.25 -4.305 9.719 1 98.69 35 ALA B N 1
ATOM 3642 C CA . ALA B 1 35 ? -20.453 -3.811 8.594 1 98.69 35 ALA B CA 1
ATOM 3643 C C . ALA B 1 35 ? -20.219 -4.91 7.566 1 98.69 35 ALA B C 1
ATOM 3645 O O . ALA B 1 35 ? -20.312 -4.672 6.359 1 98.69 35 ALA B O 1
ATOM 3646 N N . HIS B 1 36 ? -19.906 -6.086 8.047 1 98.25 36 HIS B N 1
ATOM 3647 C CA . HIS B 1 36 ? -19.641 -7.227 7.172 1 98.25 36 HIS B CA 1
ATOM 3648 C C . HIS B 1 36 ? -20.875 -7.621 6.379 1 98.25 36 HIS B C 1
ATOM 3650 O O . HIS B 1 36 ? -20.797 -7.84 5.168 1 98.25 36 HIS B O 1
ATOM 3656 N N . LYS B 1 37 ? -22.016 -7.727 7.07 1 97.19 37 LYS B N 1
ATOM 3657 C CA . LYS B 1 37 ? -23.266 -8.086 6.422 1 97.19 37 LYS B CA 1
ATOM 3658 C C . LYS B 1 37 ? -23.641 -7.086 5.328 1 97.19 37 LYS B C 1
ATOM 3660 O O . LYS B 1 37 ? -23.984 -7.48 4.211 1 97.19 37 LYS B O 1
ATOM 3665 N N . THR B 1 38 ? -23.547 -5.812 5.629 1 97.88 38 THR B N 1
ATOM 3666 C CA . THR B 1 38 ? -23.828 -4.766 4.656 1 97.88 38 THR B CA 1
ATOM 3667 C C . THR B 1 38 ? -22.828 -4.785 3.516 1 97.88 38 THR B C 1
ATOM 3669 O O . THR B 1 38 ? -23.203 -4.676 2.346 1 97.88 38 THR B O 1
ATOM 3672 N N . GLY B 1 39 ? -21.578 -4.957 3.824 1 95.44 39 GLY B N 1
ATOM 3673 C CA . GLY B 1 39 ? -20.531 -4.973 2.818 1 95.44 39 GLY B CA 1
ATOM 3674 C C . GLY B 1 39 ? -20.688 -6.078 1.795 1 95.44 39 GLY B C 1
ATOM 3675 O O . GLY B 1 39 ? -20.297 -5.926 0.636 1 95.44 39 GLY B O 1
ATOM 3676 N N . ARG B 1 40 ? -21.281 -7.125 2.133 1 91.62 40 ARG B N 1
ATOM 3677 C CA . ARG B 1 40 ? -21.438 -8.297 1.274 1 91.62 40 ARG B CA 1
ATOM 3678 C C . ARG B 1 40 ? -22.547 -8.086 0.247 1 91.62 40 ARG B C 1
ATOM 3680 O O . ARG B 1 40 ? -22.516 -8.695 -0.825 1 91.62 40 ARG B O 1
ATOM 3687 N N . THR B 1 41 ? -23.469 -7.152 0.558 1 91.25 41 THR B N 1
ATOM 3688 C CA . THR B 1 41 ? -24.641 -7.078 -0.302 1 91.25 41 THR B CA 1
ATOM 3689 C C . THR B 1 41 ? -24.781 -5.684 -0.901 1 91.25 41 THR B C 1
ATOM 3691 O O . THR B 1 41 ? -25.188 -5.535 -2.057 1 91.25 41 THR B O 1
ATOM 3694 N N . TRP B 1 42 ? -24.406 -4.695 -0.163 1 93.88 42 TRP B N 1
ATOM 3695 C CA . TRP B 1 42 ? -24.688 -3.309 -0.52 1 93.88 42 TRP B CA 1
ATOM 3696 C C . TRP B 1 42 ? -23.969 -2.924 -1.811 1 93.88 42 TRP B C 1
ATOM 3698 O O . TRP B 1 42 ? -24.578 -2.354 -2.719 1 93.88 42 TRP B O 1
ATOM 3708 N N . ALA B 1 43 ? -22.719 -3.295 -1.946 1 90.19 43 ALA B N 1
ATOM 3709 C CA . ALA B 1 43 ? -21.953 -2.93 -3.131 1 90.19 43 ALA B CA 1
ATOM 3710 C C . ALA B 1 43 ? -22.469 -3.658 -4.367 1 90.19 43 ALA B C 1
ATOM 3712 O O . ALA B 1 43 ? -22.453 -3.111 -5.473 1 90.19 43 ALA B O 1
ATOM 3713 N N . LYS B 1 44 ? -22.953 -4.836 -4.184 1 89.56 44 LYS B N 1
ATOM 3714 C CA . LYS B 1 44 ? -23.406 -5.664 -5.293 1 89.56 44 LYS B CA 1
ATOM 3715 C C . LYS B 1 44 ? -24.797 -5.262 -5.742 1 89.56 44 LYS B C 1
ATOM 3717 O O . LYS B 1 44 ? -25.172 -5.484 -6.895 1 89.56 44 LYS B O 1
ATOM 3722 N N . SER B 1 45 ? -25.516 -4.656 -4.816 1 93.62 45 SER B N 1
ATOM 3723 C CA . SER B 1 45 ? -26.906 -4.367 -5.117 1 93.62 45 SER B CA 1
ATOM 3724 C C . SER B 1 45 ? -27.109 -2.902 -5.492 1 93.62 45 SER B C 1
ATOM 3726 O O . SER B 1 45 ? -28.234 -2.459 -5.719 1 93.62 45 SER B O 1
ATOM 3728 N N . THR B 1 46 ? -26.078 -2.152 -5.516 1 97.12 46 THR B N 1
ATOM 3729 C CA . THR B 1 46 ? -26.156 -0.739 -5.867 1 97.12 46 THR B CA 1
ATOM 3730 C C . THR B 1 46 ? -25.141 -0.383 -6.941 1 97.12 46 THR B C 1
ATOM 3732 O O . THR B 1 46 ? -24.141 -1.094 -7.121 1 97.12 46 THR B O 1
ATOM 3735 N N . THR B 1 47 ? -25.391 0.699 -7.652 1 97.31 47 THR B N 1
ATOM 3736 C CA . THR B 1 47 ? -24.438 1.23 -8.625 1 97.31 47 THR B CA 1
ATOM 3737 C C . THR B 1 47 ? -23.562 2.316 -8 1 97.31 47 THR B C 1
ATOM 3739 O O . THR B 1 47 ? -23.891 2.838 -6.934 1 97.31 47 THR B O 1
ATOM 3742 N N . VAL B 1 48 ? -22.516 2.656 -8.656 1 98.25 48 VAL B N 1
ATOM 3743 C CA . VAL B 1 48 ? -21.656 3.75 -8.211 1 98.25 48 VAL B CA 1
ATOM 3744 C C . VAL B 1 48 ? -22.469 5.051 -8.172 1 98.25 48 VAL B C 1
ATOM 3746 O O . VAL B 1 48 ? -22.328 5.844 -7.234 1 98.25 48 VAL B O 1
ATOM 3749 N N . ALA B 1 49 ? -23.312 5.262 -9.133 1 98.56 49 ALA B N 1
ATOM 3750 C CA . ALA B 1 49 ? -24.141 6.465 -9.211 1 98.56 49 ALA B CA 1
ATOM 3751 C C . ALA B 1 49 ? -25.047 6.582 -7.996 1 98.56 49 ALA B C 1
ATOM 3753 O O . ALA B 1 49 ? -25.234 7.672 -7.441 1 98.56 49 ALA B O 1
ATOM 3754 N N . GLU B 1 50 ? -25.625 5.484 -7.578 1 98.62 50 GLU B N 1
ATOM 3755 C CA . GLU B 1 50 ? -26.516 5.477 -6.414 1 98.62 50 GLU B CA 1
ATOM 3756 C C . GLU B 1 50 ? -25.75 5.805 -5.137 1 98.62 50 GLU B C 1
ATOM 3758 O O . GLU B 1 50 ? -26.219 6.57 -4.297 1 98.62 50 GLU B O 1
ATOM 3763 N N . ARG B 1 51 ? -24.594 5.227 -5.008 1 98.75 51 ARG B N 1
ATOM 3764 C CA . ARG B 1 51 ? -23.781 5.508 -3.828 1 98.75 51 ARG B CA 1
ATOM 3765 C C . ARG B 1 51 ? -23.25 6.938 -3.855 1 98.75 51 ARG B C 1
ATOM 3767 O O . ARG B 1 51 ? -23.156 7.59 -2.812 1 98.75 51 ARG B O 1
ATOM 3774 N N . ALA B 1 52 ? -22.922 7.449 -5.074 1 98.88 52 ALA B N 1
ATOM 3775 C CA . ALA B 1 52 ? -22.5 8.836 -5.238 1 98.88 52 ALA B CA 1
ATOM 3776 C C . ALA B 1 52 ? -23.609 9.797 -4.805 1 98.88 52 ALA B C 1
ATOM 3778 O O . ALA B 1 52 ? -23.328 10.844 -4.215 1 98.88 52 ALA B O 1
ATOM 3779 N N . ALA B 1 53 ? -24.828 9.453 -5.078 1 98.88 53 ALA B N 1
ATOM 3780 C CA . ALA B 1 53 ? -25.953 10.281 -4.668 1 98.88 53 ALA B CA 1
ATOM 3781 C C . ALA B 1 53 ? -26.047 10.375 -3.148 1 98.88 53 ALA B C 1
ATOM 3783 O O . ALA B 1 53 ? -26.375 11.43 -2.605 1 98.88 53 ALA B O 1
ATOM 3784 N N . LEU B 1 54 ? -25.781 9.266 -2.455 1 98.88 54 LEU B N 1
ATOM 3785 C CA . LEU B 1 54 ? -25.75 9.281 -0.997 1 98.88 54 LEU B CA 1
ATOM 3786 C C . LEU B 1 54 ? -24.641 10.18 -0.479 1 98.88 54 LEU B C 1
ATOM 3788 O O . LEU B 1 54 ? -24.828 10.938 0.471 1 98.88 54 LEU B O 1
ATOM 3792 N N . ILE B 1 55 ? -23.5 10.125 -1.105 1 98.88 55 ILE B N 1
ATOM 3793 C CA . ILE B 1 55 ? -22.344 10.938 -0.724 1 98.88 55 ILE B CA 1
ATOM 3794 C C . ILE B 1 55 ? -22.672 12.422 -0.924 1 98.88 55 ILE B C 1
ATOM 3796 O O . ILE B 1 55 ? -22.297 13.258 -0.104 1 98.88 55 ILE B O 1
ATOM 3800 N N . ARG B 1 56 ? -23.359 12.734 -2.006 1 98.88 56 ARG B N 1
ATOM 3801 C CA . ARG B 1 56 ? -23.797 14.109 -2.271 1 98.88 56 ARG B CA 1
ATOM 3802 C C . ARG B 1 56 ? -24.703 14.617 -1.158 1 98.88 56 ARG B C 1
ATOM 3804 O O . ARG B 1 56 ? -24.594 15.773 -0.749 1 98.88 56 ARG B O 1
ATOM 3811 N N . LYS B 1 57 ? -25.547 13.766 -0.7 1 98.94 57 LYS B N 1
ATOM 3812 C CA . LYS B 1 57 ? -26.422 14.141 0.402 1 98.94 57 LYS B CA 1
ATOM 3813 C C . LYS B 1 57 ? -25.625 14.445 1.665 1 98.94 57 LYS B C 1
ATOM 3815 O O . LYS B 1 57 ? -25.969 15.352 2.426 1 98.94 57 LYS B O 1
ATOM 3820 N N . VAL B 1 58 ? -24.578 13.68 1.896 1 98.94 58 VAL B N 1
ATOM 3821 C CA . VAL B 1 58 ? -23.703 13.945 3.037 1 98.94 58 VAL B CA 1
ATOM 3822 C C . VAL B 1 58 ? -23.094 15.336 2.902 1 98.94 58 VAL B C 1
ATOM 3824 O O . VAL B 1 58 ? -23 16.078 3.883 1 98.94 58 VAL B O 1
ATOM 3827 N N . ALA B 1 59 ? -22.656 15.719 1.695 1 98.94 59 ALA B N 1
ATOM 3828 C CA . ALA B 1 59 ? -22.125 17.047 1.443 1 98.94 59 ALA B CA 1
ATOM 3829 C C . ALA B 1 59 ? -23.141 18.125 1.795 1 98.94 59 ALA B C 1
ATOM 3831 O O . ALA B 1 59 ? -22.828 19.094 2.5 1 98.94 59 ALA B O 1
ATOM 3832 N N . GLU B 1 60 ? -24.359 17.906 1.383 1 98.88 60 GLU B N 1
ATOM 3833 C CA . GLU B 1 60 ? -25.438 18.844 1.639 1 98.88 60 GLU B CA 1
ATOM 3834 C C . GLU B 1 60 ? -25.719 18.984 3.133 1 98.88 60 GLU B C 1
ATOM 3836 O O . GLU B 1 60 ? -25.953 20.078 3.633 1 98.88 60 GLU B O 1
ATOM 3841 N N . LEU B 1 61 ? -25.688 17.891 3.795 1 98.94 61 LEU B N 1
ATOM 3842 C CA . LEU B 1 61 ? -25.969 17.891 5.23 1 98.94 61 LEU B CA 1
ATOM 3843 C C . LEU B 1 61 ? -24.859 18.625 5.992 1 98.94 61 LEU B C 1
ATOM 3845 O O . LEU B 1 61 ? -25.125 19.266 7.004 1 98.94 61 LEU B O 1
ATOM 3849 N N . HIS B 1 62 ? -23.641 18.516 5.535 1 98.88 62 HIS B N 1
ATOM 3850 C CA . HIS B 1 62 ? -22.562 19.312 6.133 1 98.88 62 HIS B CA 1
ATOM 3851 C C . HIS B 1 62 ? -22.828 20.797 5.965 1 98.88 62 HIS B C 1
ATOM 3853 O O . HIS B 1 62 ? -22.625 21.578 6.902 1 98.88 62 HIS B O 1
ATOM 3859 N N . GLU B 1 63 ? -23.25 21.156 4.797 1 98.75 63 GLU B N 1
ATOM 3860 C CA . GLU B 1 63 ? -23.562 22.562 4.543 1 98.75 63 GLU B CA 1
ATOM 3861 C C . GLU B 1 63 ? -24.719 23.031 5.418 1 98.75 63 GLU B C 1
ATOM 3863 O O . GLU B 1 63 ? -24.672 24.141 5.977 1 98.75 63 GLU B O 1
ATOM 3868 N N . GLN B 1 64 ? -25.688 22.219 5.59 1 98.69 64 GLN B N 1
ATOM 3869 C CA . GLN B 1 64 ? -26.875 22.562 6.352 1 98.69 64 GLN B CA 1
ATOM 3870 C C . GLN B 1 64 ? -26.562 22.688 7.84 1 98.69 64 GLN B C 1
ATOM 3872 O O . GLN B 1 64 ? -27.141 23.516 8.539 1 98.69 64 GLN B O 1
ATOM 3877 N N . ARG B 1 65 ? -25.641 21.875 8.273 1 98.5 65 ARG B N 1
ATOM 3878 C CA . ARG B 1 65 ? -25.344 21.812 9.703 1 98.5 65 ARG B CA 1
ATOM 3879 C C . ARG B 1 65 ? -24 22.469 10 1 98.5 65 ARG B C 1
ATOM 3881 O O . ARG B 1 65 ? -23.359 22.156 11 1 98.5 65 ARG B O 1
ATOM 3888 N N . ARG B 1 66 ? -23.578 23.328 9.18 1 98.69 66 ARG B N 1
ATOM 3889 C CA . ARG B 1 66 ? -22.25 23.938 9.164 1 98.69 66 ARG B CA 1
ATOM 3890 C C . ARG B 1 66 ? -21.906 24.547 10.523 1 98.69 66 ARG B C 1
ATOM 3892 O O . ARG B 1 66 ? -20.859 24.25 11.094 1 98.69 66 ARG B O 1
ATOM 3899 N N . GLU B 1 67 ? -22.828 25.344 11.125 1 98.69 67 GLU B N 1
ATOM 3900 C CA . GLU B 1 67 ? -22.594 26.031 12.391 1 98.69 67 GLU B CA 1
ATOM 3901 C C . GLU B 1 67 ? -22.531 25.047 13.555 1 98.69 67 GLU B C 1
ATOM 3903 O O . GLU B 1 67 ? -21.625 25.125 14.391 1 98.69 67 GLU B O 1
ATOM 3908 N N . GLN B 1 68 ? -23.406 24.078 13.578 1 98.56 68 GLN B N 1
ATOM 3909 C CA . GLN B 1 68 ? -23.438 23.062 14.633 1 98.56 68 GLN B CA 1
ATOM 3910 C C . GLN B 1 68 ? -22.156 22.25 14.633 1 98.56 68 GLN B C 1
ATOM 3912 O O . GLN B 1 68 ? -21.562 22 15.695 1 98.56 68 GLN B O 1
ATOM 3917 N N . LEU B 1 69 ? -21.766 21.828 13.461 1 98.81 69 LEU B N 1
ATOM 3918 C CA . LEU B 1 69 ? -20.562 21.016 13.336 1 98.81 69 LEU B CA 1
ATOM 3919 C C . LEU B 1 69 ? -19.328 21.797 13.797 1 98.81 69 LEU B C 1
ATOM 3921 O O . LEU B 1 69 ? -18.5 21.281 14.531 1 98.81 69 LEU B O 1
ATOM 3925 N N . ALA B 1 70 ? -19.234 23.078 13.414 1 98.75 70 ALA B N 1
ATOM 3926 C CA . ALA B 1 70 ? -18.109 23.922 13.805 1 98.75 70 ALA B CA 1
ATOM 3927 C C . ALA B 1 70 ? -18.062 24.109 15.32 1 98.75 70 ALA B C 1
ATOM 3929 O O . ALA B 1 70 ? -16.984 24.062 15.93 1 98.75 70 ALA B O 1
ATOM 3930 N N . ASP B 1 71 ? -19.203 24.281 15.93 1 98.25 71 ASP B N 1
ATOM 3931 C CA . ASP B 1 71 ? -19.297 24.469 17.375 1 98.25 71 ASP B CA 1
ATOM 3932 C C . ASP B 1 71 ? -18.734 23.266 18.125 1 98.25 71 ASP B C 1
ATOM 3934 O O . ASP B 1 71 ? -18.062 23.406 19.141 1 98.25 71 ASP B O 1
ATOM 3938 N N . VAL B 1 72 ? -19.031 22.094 17.594 1 98.06 72 VAL B N 1
ATOM 3939 C CA . VAL B 1 72 ? -18.562 20.859 18.219 1 98.06 72 VAL B CA 1
ATOM 3940 C C . VAL B 1 72 ? -17.047 20.781 18.125 1 98.06 72 VAL B C 1
ATOM 3942 O O . VAL B 1 72 ? -16.375 20.375 19.078 1 98.06 72 VAL B O 1
ATOM 3945 N N . ILE B 1 73 ? -16.438 21.156 16.984 1 98.44 73 ILE B N 1
ATOM 3946 C CA . ILE B 1 73 ? -14.992 21.156 16.828 1 98.44 73 ILE B CA 1
ATOM 3947 C C . ILE B 1 73 ? -14.367 22.047 17.891 1 98.44 73 ILE B C 1
ATOM 3949 O O . ILE B 1 73 ? -13.43 21.641 18.578 1 98.44 73 ILE B O 1
ATOM 3953 N N . VAL B 1 74 ? -14.914 23.297 18.047 1 97.75 74 VAL B N 1
ATOM 3954 C CA . VAL B 1 74 ? -14.367 24.25 18.984 1 97.75 74 VAL B CA 1
ATOM 3955 C C . VAL B 1 74 ? -14.422 23.672 20.406 1 97.75 74 VAL B C 1
ATOM 3957 O O . VAL B 1 74 ? -13.445 23.75 21.156 1 97.75 74 VAL B O 1
ATOM 3960 N N . ARG B 1 75 ? -15.484 23.031 20.688 1 96.81 75 ARG B N 1
ATOM 3961 C CA . ARG B 1 75 ? -15.703 22.516 22.031 1 96.81 75 ARG B CA 1
ATOM 3962 C C . ARG B 1 75 ? -14.789 21.328 22.312 1 96.81 75 ARG B C 1
ATOM 3964 O O . ARG B 1 75 ? -14.266 21.203 23.422 1 96.81 75 ARG B O 1
ATOM 3971 N N . GLU B 1 76 ? -14.555 20.516 21.344 1 97.12 76 GLU B N 1
ATOM 3972 C CA . GLU B 1 76 ? -13.844 19.25 21.562 1 97.12 76 GLU B CA 1
ATOM 3973 C C . GLU B 1 76 ? -12.336 19.469 21.531 1 97.12 76 GLU B C 1
ATOM 3975 O O . GLU B 1 76 ? -11.594 18.797 22.266 1 97.12 76 GLU B O 1
ATOM 3980 N N . MET B 1 77 ? -11.922 20.391 20.656 1 96.81 77 MET B N 1
ATOM 3981 C CA . MET B 1 77 ? -10.469 20.391 20.516 1 96.81 77 MET B CA 1
ATOM 3982 C C . MET B 1 77 ? -9.922 21.812 20.438 1 96.81 77 MET B C 1
ATOM 3984 O O . MET B 1 77 ? -8.711 22.016 20.375 1 96.81 77 MET B O 1
ATOM 3988 N N . GLY B 1 78 ? -10.781 22.844 20.469 1 97.44 78 GLY B N 1
ATOM 3989 C CA . GLY B 1 78 ? -10.359 24.219 20.719 1 97.44 78 GLY B CA 1
ATOM 3990 C C . GLY B 1 78 ? -9.922 24.938 19.453 1 97.44 78 GLY B C 1
ATOM 3991 O O . GLY B 1 78 ? -9.359 26.031 19.531 1 97.44 78 GLY B O 1
ATOM 3992 N N . LYS B 1 79 ? -10.195 24.359 18.25 1 98.12 79 LYS B N 1
ATOM 3993 C CA . LYS B 1 79 ? -9.828 25.016 16.984 1 98.12 79 LYS B CA 1
ATOM 3994 C C . LYS B 1 79 ? -10.539 26.359 16.844 1 98.12 79 LYS B C 1
ATOM 3996 O O . LYS B 1 79 ? -11.711 26.484 17.188 1 98.12 79 LYS B O 1
ATOM 4001 N N . PRO B 1 80 ? -9.812 27.328 16.281 1 97.38 80 PRO B N 1
ATOM 4002 C CA . PRO B 1 80 ? -10.516 28.594 16.016 1 97.38 80 PRO B CA 1
ATOM 4003 C C . PRO B 1 80 ? -11.797 28.406 15.203 1 97.38 80 PRO B C 1
ATOM 4005 O O . PRO B 1 80 ? -11.828 27.594 14.281 1 97.38 80 PRO B O 1
ATOM 4008 N N . ARG B 1 81 ? -12.844 29.109 15.609 1 97.12 81 ARG B N 1
ATOM 4009 C CA . ARG B 1 81 ? -14.172 28.875 15.047 1 97.12 81 ARG B CA 1
ATOM 4010 C C . ARG B 1 81 ? -14.172 29.078 13.539 1 97.12 81 ARG B C 1
ATOM 4012 O O . ARG B 1 81 ? -14.812 28.312 12.805 1 97.12 81 ARG B O 1
ATOM 4019 N N . ASP B 1 82 ? -13.547 30.156 13.062 1 97.5 82 ASP B N 1
ATOM 4020 C CA . ASP B 1 82 ? -13.5 30.406 11.625 1 97.5 82 ASP B CA 1
ATOM 4021 C C . ASP B 1 82 ? -12.836 29.25 10.883 1 97.5 82 ASP B C 1
ATOM 4023 O O . ASP B 1 82 ? -13.281 28.859 9.805 1 97.5 82 ASP B O 1
ATOM 4027 N N . GLN B 1 83 ? -11.766 28.703 11.445 1 98.06 83 GLN B N 1
ATOM 4028 C CA . GLN B 1 83 ? -11.086 27.562 10.844 1 98.06 83 GLN B CA 1
ATOM 4029 C C . GLN B 1 83 ? -11.93 26.297 10.953 1 98.06 83 GLN B C 1
ATOM 4031 O O . GLN B 1 83 ? -11.859 25.422 10.086 1 98.06 83 GLN B O 1
ATOM 4036 N N . SER B 1 84 ? -12.727 26.156 11.992 1 98.69 84 SER B N 1
ATOM 4037 C CA . SER B 1 84 ? -13.672 25.062 12.125 1 98.69 84 SER B CA 1
ATOM 4038 C C . SER B 1 84 ? -14.727 25.094 11.023 1 98.69 84 SER B C 1
ATOM 4040 O O . SER B 1 84 ? -15.062 24.062 10.438 1 98.69 84 SER B O 1
ATOM 4042 N N . LEU B 1 85 ? -15.234 26.328 10.789 1 98.75 85 LEU B N 1
ATOM 4043 C CA . LEU B 1 85 ? -16.172 26.5 9.688 1 98.75 85 LEU B CA 1
ATOM 4044 C C . LEU B 1 85 ? -15.539 26.109 8.359 1 98.75 85 LEU B C 1
ATOM 4046 O O . LEU B 1 85 ? -16.172 25.422 7.543 1 98.75 85 LEU B O 1
ATOM 4050 N N . GLY B 1 86 ? -14.297 26.531 8.164 1 98.5 86 GLY B N 1
ATOM 4051 C CA . GLY B 1 86 ? -13.562 26.156 6.961 1 98.5 86 GLY B CA 1
ATOM 4052 C C . GLY B 1 86 ? -13.406 24.656 6.797 1 98.5 86 GLY B C 1
ATOM 4053 O O . GLY B 1 86 ? -13.492 24.141 5.684 1 98.5 86 GLY B O 1
ATOM 4054 N N . GLU B 1 87 ? -13.172 23.969 7.887 1 98.69 87 GLU B N 1
ATOM 4055 C CA . GLU B 1 87 ? -13.055 22.516 7.836 1 98.69 87 GLU B CA 1
ATOM 4056 C C . GLU B 1 87 ? -14.359 21.875 7.363 1 98.69 87 GLU B C 1
ATOM 4058 O O . GLU B 1 87 ? -14.344 20.969 6.527 1 98.69 87 GLU B O 1
ATOM 4063 N N . VAL B 1 88 ? -15.477 22.312 7.926 1 98.88 88 VAL B N 1
ATOM 4064 C CA . VAL B 1 88 ? -16.781 21.766 7.539 1 98.88 88 VAL B CA 1
ATOM 4065 C C . VAL B 1 88 ? -17.016 22 6.051 1 98.88 88 VAL B C 1
ATOM 4067 O O . VAL B 1 88 ? -17.438 21.094 5.336 1 98.88 88 VAL B O 1
ATOM 4070 N N . ASP B 1 89 ? -16.688 23.219 5.598 1 98.81 89 ASP B N 1
ATOM 4071 C CA . ASP B 1 89 ? -16.828 23.547 4.18 1 98.81 89 ASP B CA 1
ATOM 4072 C C . ASP B 1 89 ? -15.977 22.625 3.318 1 98.81 89 ASP B C 1
ATOM 4074 O O . ASP B 1 89 ? -16.422 22.156 2.271 1 98.81 89 ASP B O 1
ATOM 4078 N N . PHE B 1 90 ? -14.789 22.391 3.742 1 98.56 90 PHE B N 1
ATOM 4079 C CA . PHE B 1 90 ? -13.875 21.547 2.975 1 98.56 90 PHE B CA 1
ATOM 4080 C C . PHE B 1 90 ? -14.375 20.109 2.936 1 98.56 90 PHE B C 1
ATOM 4082 O O . PHE B 1 90 ? -14.219 19.422 1.922 1 98.56 90 PHE B O 1
ATOM 4089 N N . CYS B 1 91 ? -14.938 19.625 4.031 1 98.88 91 CYS B N 1
ATOM 4090 C CA . CYS B 1 91 ? -15.531 18.297 4.055 1 98.88 91 CYS B CA 1
ATOM 4091 C C . CYS B 1 91 ? -16.641 18.172 3.016 1 98.88 91 CYS B C 1
ATOM 4093 O O . CYS B 1 91 ? -16.688 17.188 2.271 1 98.88 91 CYS B O 1
ATOM 4095 N N . ALA B 1 92 ? -17.5 19.188 2.988 1 98.88 92 ALA B N 1
ATOM 4096 C CA . ALA B 1 92 ? -18.562 19.188 1.987 1 98.88 92 ALA B CA 1
ATOM 4097 C C . ALA B 1 92 ? -17.984 19.109 0.576 1 98.88 92 ALA B C 1
ATOM 4099 O O . ALA B 1 92 ? -18.484 18.359 -0.266 1 98.88 92 ALA B O 1
ATOM 4100 N N . ALA B 1 93 ? -16.938 19.828 0.369 1 98.75 93 ALA B N 1
ATOM 4101 C CA . ALA B 1 93 ? -16.281 19.859 -0.939 1 98.75 93 ALA B CA 1
ATOM 4102 C C . ALA B 1 93 ? -15.703 18.484 -1.285 1 98.75 93 ALA B C 1
ATOM 4104 O O . ALA B 1 93 ? -15.773 18.047 -2.436 1 98.75 93 ALA B O 1
ATOM 4105 N N . ILE B 1 94 ? -15.117 17.828 -0.34 1 98.88 94 ILE B N 1
ATOM 4106 C CA . ILE B 1 94 ? -14.531 16.5 -0.551 1 98.88 94 ILE B CA 1
ATOM 4107 C C . ILE B 1 94 ? -15.617 15.508 -0.938 1 98.88 94 ILE B C 1
ATOM 4109 O O . ILE B 1 94 ? -15.477 14.766 -1.911 1 98.88 94 ILE B O 1
ATOM 4113 N N . TYR B 1 95 ? -16.719 15.469 -0.145 1 98.94 95 TYR B N 1
ATOM 4114 C CA . TYR B 1 95 ? -17.812 14.57 -0.469 1 98.94 95 TYR B CA 1
ATOM 4115 C C . TYR B 1 95 ? -18.375 14.867 -1.857 1 98.94 95 TYR B C 1
ATOM 4117 O O . TYR B 1 95 ? -18.594 13.953 -2.65 1 98.94 95 TYR B O 1
ATOM 4125 N N . GLN B 1 96 ? -18.531 16.141 -2.174 1 98.88 96 GLN B N 1
ATOM 4126 C CA . GLN B 1 96 ? -19.031 16.531 -3.488 1 98.88 96 GLN B CA 1
ATOM 4127 C C . GLN B 1 96 ? -18.078 16.078 -4.594 1 98.88 96 GLN B C 1
ATOM 4129 O O . GLN B 1 96 ? -18.531 15.602 -5.641 1 98.88 96 GLN B O 1
ATOM 4134 N N . TYR B 1 97 ? -16.844 16.25 -4.391 1 98.88 97 TYR B N 1
ATOM 4135 C CA . TYR B 1 97 ? -15.82 15.859 -5.359 1 98.88 97 TYR B CA 1
ATOM 4136 C C . TYR B 1 97 ? -15.938 14.383 -5.711 1 98.88 97 TYR B C 1
ATOM 4138 O O . TYR B 1 97 ? -15.922 14.016 -6.891 1 98.88 97 TYR B O 1
ATOM 4146 N N . TYR B 1 98 ? -16.016 13.547 -4.723 1 98.88 98 TYR B N 1
ATOM 4147 C CA . TYR B 1 98 ? -16.094 12.117 -4.984 1 98.88 98 TYR B CA 1
ATOM 4148 C C . TYR B 1 98 ? -17.453 11.742 -5.578 1 98.88 98 TYR B C 1
ATOM 4150 O O . TYR B 1 98 ? -17.547 10.852 -6.43 1 98.88 98 TYR B O 1
ATOM 4158 N N . ALA B 1 99 ? -18.5 12.414 -5.102 1 98.88 99 ALA B N 1
ATOM 4159 C CA . ALA B 1 99 ? -19.797 12.188 -5.73 1 98.88 99 ALA B CA 1
ATOM 4160 C C . ALA B 1 99 ? -19.75 12.484 -7.227 1 98.88 99 ALA B C 1
ATOM 4162 O O . ALA B 1 99 ? -20.297 11.727 -8.039 1 98.88 99 ALA B O 1
ATOM 4163 N N . ASP B 1 100 ? -19.031 13.531 -7.574 1 98.75 100 ASP B N 1
ATOM 4164 C CA . ASP B 1 100 ? -19 14.008 -8.953 1 98.75 100 ASP B CA 1
ATOM 4165 C C . ASP B 1 100 ? -18.094 13.133 -9.812 1 98.75 100 ASP B C 1
ATOM 4167 O O . ASP B 1 100 ? -18.266 13.047 -11.031 1 98.75 100 ASP B O 1
ATOM 4171 N N . ASN B 1 101 ? -17.094 12.469 -9.211 1 98.75 101 ASN B N 1
ATOM 4172 C CA . ASN B 1 101 ? -16.031 11.906 -10.031 1 98.75 101 ASN B CA 1
ATOM 4173 C C . ASN B 1 101 ? -15.922 10.391 -9.852 1 98.75 101 ASN B C 1
ATOM 4175 O O . ASN B 1 101 ? -15.172 9.727 -10.562 1 98.75 101 ASN B O 1
ATOM 4179 N N . ALA B 1 102 ? -16.656 9.812 -8.961 1 98.31 102 ALA B N 1
ATOM 4180 C CA . ALA B 1 102 ? -16.5 8.406 -8.602 1 98.31 102 ALA B CA 1
ATOM 4181 C C . ALA B 1 102 ? -16.703 7.5 -9.82 1 98.31 102 ALA B C 1
ATOM 4183 O O . ALA B 1 102 ? -15.945 6.547 -10.023 1 98.31 102 ALA B O 1
ATOM 4184 N N . GLU B 1 103 ? -17.734 7.777 -10.633 1 98.5 103 GLU B N 1
ATOM 4185 C CA . GLU B 1 103 ? -17.984 6.934 -11.797 1 98.5 103 GLU B CA 1
ATOM 4186 C C . GLU B 1 103 ? -16.797 6.941 -12.75 1 98.5 103 GLU B C 1
ATOM 4188 O O . GLU B 1 103 ? -16.438 5.91 -13.32 1 98.5 103 GLU B O 1
ATOM 4193 N N . LYS B 1 104 ? -16.25 8.117 -12.891 1 98.38 104 LYS B N 1
ATOM 4194 C CA . LYS B 1 104 ? -15.062 8.227 -13.742 1 98.38 104 LYS B CA 1
ATOM 4195 C C . LYS B 1 104 ? -13.883 7.469 -13.141 1 98.38 104 LYS B C 1
ATOM 4197 O O . LYS B 1 104 ? -13.211 6.711 -13.836 1 98.38 104 LYS B O 1
ATOM 4202 N N . PHE B 1 105 ? -13.641 7.625 -11.859 1 98.25 105 PHE B N 1
ATOM 4203 C CA . PHE B 1 105 ? -12.5 7.031 -11.18 1 98.25 105 PHE B CA 1
ATOM 4204 C C . PHE B 1 105 ? -12.617 5.516 -11.133 1 98.25 105 PHE B C 1
ATOM 4206 O O . PHE B 1 105 ? -11.609 4.805 -11.148 1 98.25 105 PHE B O 1
ATOM 4213 N N . LEU B 1 106 ? -13.836 5.004 -11.109 1 98.12 106 LEU B N 1
ATOM 4214 C CA . LEU B 1 106 ? -14.062 3.576 -10.906 1 98.12 106 LEU B CA 1
ATOM 4215 C C . LEU B 1 106 ? -14.445 2.891 -12.211 1 98.12 106 LEU B C 1
ATOM 4217 O O . LEU B 1 106 ? -14.844 1.724 -12.211 1 98.12 106 LEU B O 1
ATOM 4221 N N . ALA B 1 107 ? -14.352 3.629 -13.336 1 98.12 107 ALA B N 1
ATOM 4222 C CA . ALA B 1 107 ? -14.664 3.061 -14.641 1 98.12 107 ALA B CA 1
ATOM 4223 C C . ALA B 1 107 ? -13.711 1.923 -14.992 1 98.12 107 ALA B C 1
ATOM 4225 O O . ALA B 1 107 ? -12.547 1.928 -14.57 1 98.12 107 ALA B O 1
ATOM 4226 N N . ASP B 1 108 ? -14.211 0.982 -15.75 1 98 108 ASP B N 1
ATOM 4227 C CA . ASP B 1 108 ? -13.375 -0.102 -16.25 1 98 108 ASP B CA 1
ATOM 4228 C C . ASP B 1 108 ? -12.195 0.443 -17.062 1 98 108 ASP B C 1
ATOM 4230 O O . ASP B 1 108 ? -12.352 1.393 -17.828 1 98 108 ASP B O 1
ATOM 4234 N N . GLU B 1 109 ? -11.047 -0.096 -16.812 1 98.25 109 GLU B N 1
ATOM 4235 C CA . GLU B 1 109 ? -9.836 0.327 -17.5 1 98.25 109 GLU B CA 1
ATOM 4236 C C . GLU B 1 109 ? -9.32 -0.761 -18.438 1 98.25 109 GLU B C 1
ATOM 4238 O O . GLU B 1 109 ? -8.742 -1.752 -18 1 98.25 109 GLU B O 1
ATOM 4243 N N . PRO B 1 110 ? -9.516 -0.593 -19.766 1 98.38 110 PRO B N 1
ATOM 4244 C CA . PRO B 1 110 ? -9 -1.597 -20.688 1 98.38 110 PRO B CA 1
ATOM 4245 C C . PRO B 1 110 ? -7.477 -1.629 -20.75 1 98.38 110 PRO B C 1
ATOM 4247 O O . PRO B 1 110 ? -6.828 -0.6 -20.547 1 98.38 110 PRO B O 1
ATOM 4250 N N . ILE B 1 111 ? -6.926 -2.742 -20.938 1 98.38 111 ILE B N 1
ATOM 4251 C CA . ILE B 1 111 ? -5.492 -2.926 -21.156 1 98.38 111 ILE B CA 1
ATOM 4252 C C . ILE B 1 111 ? -5.246 -3.383 -22.594 1 98.38 111 ILE B C 1
ATOM 4254 O O . ILE B 1 111 ? -5.867 -4.34 -23.062 1 98.38 111 ILE B O 1
ATOM 4258 N N . GLU B 1 112 ? -4.398 -2.676 -23.297 1 97.62 112 GLU B N 1
ATOM 4259 C CA . GLU B 1 112 ? -3.977 -3.129 -24.625 1 97.62 112 GLU B CA 1
ATOM 4260 C C . GLU B 1 112 ? -3.066 -4.348 -24.516 1 97.62 112 GLU B C 1
ATOM 4262 O O . GLU B 1 112 ? -2.002 -4.289 -23.906 1 97.62 112 GLU B O 1
ATOM 4267 N N . LEU B 1 113 ? -3.48 -5.391 -25.078 1 97.5 113 LEU B N 1
ATOM 4268 C CA . LEU B 1 113 ? -2.715 -6.633 -25.031 1 97.5 113 LEU B CA 1
ATOM 4269 C C . LEU B 1 113 ? -1.486 -6.547 -25.922 1 97.5 113 LEU B C 1
ATOM 4271 O O . LEU B 1 113 ? -1.562 -6.035 -27.047 1 97.5 113 LEU B O 1
ATOM 4275 N N . LEU B 1 114 ? -0.37 -7.039 -25.484 1 96.06 114 LEU B N 1
ATOM 4276 C CA . LEU B 1 114 ? 0.838 -7.117 -26.297 1 96.06 114 LEU B CA 1
ATOM 4277 C C . LEU B 1 114 ? 0.747 -8.266 -27.281 1 96.06 114 LEU B C 1
ATOM 4279 O O . LEU B 1 114 ? 1.329 -8.203 -28.375 1 96.06 114 LEU B O 1
ATOM 4283 N N . ASP B 1 115 ? 0.044 -9.328 -26.781 1 92.19 115 ASP B N 1
ATOM 4284 C CA . ASP B 1 115 ? -0.131 -10.516 -27.609 1 92.19 115 ASP B CA 1
ATOM 4285 C C . ASP B 1 115 ? -1.402 -11.273 -27.219 1 92.19 115 ASP B C 1
ATOM 4287 O O . ASP B 1 115 ? -1.975 -11.031 -26.156 1 92.19 115 ASP B O 1
ATOM 4291 N N . GLY B 1 116 ? -1.83 -12.078 -28.141 1 91.31 116 GLY B N 1
ATOM 4292 C CA . GLY B 1 116 ? -2.984 -12.922 -27.875 1 91.31 116 GLY B CA 1
ATOM 4293 C C . GLY B 1 116 ? -4.297 -12.289 -28.297 1 91.31 116 GLY B C 1
ATOM 4294 O O . GLY B 1 116 ? -4.355 -11.086 -28.562 1 91.31 116 GLY B O 1
ATOM 4295 N N . GLU B 1 117 ? -5.363 -13.078 -28.344 1 94.75 117 GLU B N 1
ATOM 4296 C CA . GLU B 1 117 ? -6.699 -12.633 -28.734 1 94.75 117 GLU B CA 1
ATOM 4297 C C . GLU B 1 117 ? -7.559 -12.305 -27.516 1 94.75 117 GLU B C 1
ATOM 4299 O O . GLU B 1 117 ? -7.215 -12.672 -26.391 1 94.75 117 GLU B O 1
ATOM 4304 N N . GLY B 1 118 ? -8.641 -11.562 -27.781 1 97.31 118 GLY B N 1
ATOM 4305 C CA . GLY B 1 118 ? -9.57 -11.25 -26.719 1 97.31 118 GLY B CA 1
ATOM 4306 C C . GLY B 1 118 ? -9.32 -9.898 -26.078 1 97.31 118 GLY B C 1
ATOM 4307 O O . GLY B 1 118 ? -8.977 -8.938 -26.766 1 97.31 118 GLY B O 1
ATOM 4308 N N . SER B 1 119 ? -9.617 -9.844 -24.781 1 98.19 119 SER B N 1
ATOM 4309 C CA . SER B 1 119 ? -9.555 -8.547 -24.109 1 98.19 119 SER B CA 1
ATOM 4310 C C . SER B 1 119 ? -9.055 -8.695 -22.688 1 98.19 119 SER B C 1
ATOM 4312 O O . SER B 1 119 ? -8.992 -9.805 -22.141 1 98.19 119 SER B O 1
ATOM 4314 N N . ALA B 1 120 ? -8.586 -7.66 -22.156 1 98.56 120 ALA B N 1
ATOM 4315 C CA . ALA B 1 120 ? -8.219 -7.531 -20.75 1 98.56 120 ALA B CA 1
ATOM 4316 C C . ALA B 1 120 ? -8.711 -6.207 -20.172 1 98.56 120 ALA B C 1
ATOM 4318 O O . ALA B 1 120 ? -8.648 -5.168 -20.844 1 98.56 120 ALA B O 1
ATOM 4319 N N . VAL B 1 121 ? -9.242 -6.266 -19.031 1 98.62 121 VAL B N 1
ATOM 4320 C CA . VAL B 1 121 ? -9.773 -5.07 -18.375 1 98.62 121 VAL B CA 1
ATOM 4321 C C . VAL B 1 121 ? -9.469 -5.117 -16.891 1 98.62 121 VAL B C 1
ATOM 4323 O O . VAL B 1 121 ? -9.375 -6.195 -16.297 1 98.62 121 VAL B O 1
ATOM 4326 N N . ILE B 1 122 ? -9.203 -3.982 -16.25 1 98.69 122 ILE B N 1
ATOM 4327 C CA . ILE B 1 122 ? -9.141 -3.842 -14.805 1 98.69 122 ILE B CA 1
ATOM 4328 C C . ILE B 1 122 ? -10.477 -3.326 -14.273 1 98.69 122 ILE B C 1
ATOM 4330 O O . ILE B 1 122 ? -10.945 -2.264 -14.688 1 98.69 122 ILE B O 1
ATOM 4334 N N . LYS B 1 123 ? -11.055 -4.062 -13.438 1 98.06 123 LYS B N 1
ATOM 4335 C CA . LYS B 1 123 ? -12.25 -3.621 -12.727 1 98.06 123 LYS B CA 1
ATOM 4336 C C . LYS B 1 123 ? -11.938 -3.316 -11.266 1 98.06 123 LYS B C 1
ATOM 4338 O O . LYS B 1 123 ? -11.211 -4.066 -10.609 1 98.06 123 LYS B O 1
ATOM 4343 N N . ARG B 1 124 ? -12.461 -2.225 -10.797 1 97.81 124 ARG B N 1
ATOM 4344 C CA . ARG B 1 124 ? -12.289 -1.834 -9.398 1 97.81 124 ARG B CA 1
ATOM 4345 C C . ARG B 1 124 ? -13.508 -2.209 -8.57 1 97.81 124 ARG B C 1
ATOM 4347 O O . ARG B 1 124 ? -14.633 -1.84 -8.906 1 97.81 124 ARG B O 1
ATOM 4354 N N . SER B 1 125 ? -13.297 -2.965 -7.559 1 96.81 125 SER B N 1
ATOM 4355 C CA . SER B 1 125 ? -14.359 -3.379 -6.645 1 96.81 125 SER B CA 1
ATOM 4356 C C . SER B 1 125 ? -13.938 -3.193 -5.188 1 96.81 125 SER B C 1
ATOM 4358 O O . SER B 1 125 ? -12.742 -3.111 -4.887 1 96.81 125 SER B O 1
ATOM 4360 N N . PRO B 1 126 ? -14.945 -3.027 -4.25 1 97.88 126 PRO B N 1
ATOM 4361 C CA . PRO B 1 126 ? -14.578 -2.887 -2.836 1 97.88 126 PRO B CA 1
ATOM 4362 C C . PRO B 1 126 ? -13.875 -4.125 -2.283 1 97.88 126 PRO B C 1
ATOM 4364 O O . PRO B 1 126 ? -14.094 -5.234 -2.775 1 97.88 126 PRO B O 1
ATOM 4367 N N . ILE B 1 127 ? -13.07 -3.955 -1.251 1 97.56 127 ILE B N 1
ATOM 4368 C CA . ILE B 1 127 ? -12.359 -5.082 -0.66 1 97.56 127 ILE B CA 1
ATOM 4369 C C . ILE B 1 127 ? -13.062 -5.52 0.625 1 97.56 127 ILE B C 1
ATOM 4371 O O . ILE B 1 127 ? -12.711 -6.547 1.212 1 97.56 127 ILE B O 1
ATOM 4375 N N . GLY B 1 128 ? -14.055 -4.699 1.13 1 97.38 128 GLY B N 1
ATOM 4376 C CA . GLY B 1 128 ? -14.836 -5.152 2.273 1 97.38 128 GLY B CA 1
ATOM 4377 C C . GLY B 1 128 ? -14.898 -4.129 3.393 1 97.38 128 GLY B C 1
ATOM 4378 O O . GLY B 1 128 ? -15.117 -2.943 3.145 1 97.38 128 GLY B O 1
ATOM 4379 N N . VAL B 1 129 ? -14.781 -4.594 4.711 1 98.75 129 VAL B N 1
ATOM 4380 C CA . VAL B 1 129 ? -14.859 -3.76 5.902 1 98.75 129 VAL B CA 1
ATOM 4381 C C . VAL B 1 129 ? -13.516 -3.086 6.152 1 98.75 129 VAL B C 1
ATOM 4383 O O . VAL B 1 129 ? -12.484 -3.758 6.227 1 98.75 129 VAL B O 1
ATOM 4386 N N . LEU B 1 130 ? -13.547 -1.808 6.25 1 98.88 130 LEU B N 1
ATOM 4387 C CA . LEU B 1 130 ? -12.344 -1.037 6.559 1 98.88 130 LEU B CA 1
ATOM 4388 C C . LEU B 1 130 ? -12.414 -0.469 7.969 1 98.88 130 LEU B C 1
ATOM 4390 O O . LEU B 1 130 ? -13.469 -0.015 8.414 1 98.88 130 LEU B O 1
ATOM 4394 N N . LEU B 1 131 ? -11.297 -0.501 8.625 1 98.94 131 LEU B N 1
ATOM 4395 C CA . LEU B 1 131 ? -11.156 0.221 9.883 1 98.94 131 LEU B CA 1
ATOM 4396 C C . LEU B 1 131 ? -10.445 1.553 9.672 1 98.94 131 LEU B C 1
ATOM 4398 O O . LEU B 1 131 ? -9.344 1.59 9.117 1 98.94 131 LEU B O 1
ATOM 4402 N N . GLY B 1 132 ? -11.102 2.607 10.016 1 98.81 132 GLY B N 1
ATOM 4403 C CA . GLY B 1 132 ? -10.477 3.92 10.07 1 98.81 132 GLY B CA 1
ATOM 4404 C C . GLY B 1 132 ? -10.172 4.375 11.484 1 98.81 132 GLY B C 1
ATOM 4405 O O . GLY B 1 132 ? -11.039 4.316 12.359 1 98.81 132 GLY B O 1
ATOM 4406 N N . ILE B 1 133 ? -8.969 4.773 11.758 1 98.81 133 ILE B N 1
ATOM 4407 C CA . ILE B 1 133 ? -8.555 5.379 13.016 1 98.81 133 ILE B CA 1
ATOM 4408 C C . ILE B 1 133 ? -8.156 6.832 12.789 1 98.81 133 ILE B C 1
ATOM 4410 O O . ILE B 1 133 ? -7.16 7.109 12.117 1 98.81 133 ILE B O 1
ATOM 4414 N N . MET B 1 134 ? -8.984 7.777 13.328 1 98.56 134 MET B N 1
ATOM 4415 C CA . MET B 1 134 ? -8.859 9.172 12.922 1 98.56 134 MET B CA 1
ATOM 4416 C C . MET B 1 134 ? -8.562 10.062 14.125 1 98.56 134 MET B C 1
ATOM 4418 O O . MET B 1 134 ? -9.094 9.844 15.211 1 98.56 134 MET B O 1
ATOM 4422 N N . PRO B 1 135 ? -7.766 11.062 13.961 1 98.06 135 PRO B N 1
ATOM 4423 C CA . PRO B 1 135 ? -7.301 11.922 15.047 1 98.06 135 PRO B CA 1
ATOM 4424 C C . PRO B 1 135 ? -8.266 13.07 15.344 1 98.06 135 PRO B C 1
ATOM 4426 O O . PRO B 1 135 ? -9.32 13.172 14.711 1 98.06 135 PRO B O 1
ATOM 4429 N N . TRP B 1 136 ? -7.832 13.898 16.25 1 97.81 136 TRP B N 1
ATOM 4430 C CA . TRP B 1 136 ? -8.711 14.922 16.828 1 97.81 136 TRP B CA 1
ATOM 4431 C C . TRP B 1 136 ? -8.516 16.266 16.125 1 97.81 136 TRP B C 1
ATOM 4433 O O . TRP B 1 136 ? -9.367 17.141 16.219 1 97.81 136 TRP B O 1
ATOM 4443 N N . ASN B 1 137 ? -7.43 16.453 15.406 1 97.81 137 ASN B N 1
ATOM 4444 C CA . ASN B 1 137 ? -7.059 17.828 15.07 1 97.81 137 ASN B CA 1
ATOM 4445 C C . ASN B 1 137 ? -7.898 18.375 13.922 1 97.81 137 ASN B C 1
ATOM 4447 O O . ASN B 1 137 ? -8.039 19.578 13.773 1 97.81 137 ASN B O 1
ATOM 4451 N N . TYR B 1 138 ? -8.375 17.547 13.07 1 98.44 138 TYR B N 1
ATOM 4452 C CA . TYR B 1 138 ? -9.414 17.828 12.094 1 98.44 138 TYR B CA 1
ATOM 4453 C C . TYR B 1 138 ? -10.492 16.75 12.109 1 98.44 138 TYR B C 1
ATOM 4455 O O . TYR B 1 138 ? -10.547 15.906 11.219 1 98.44 138 TYR B O 1
ATOM 4463 N N . PRO B 1 139 ? -11.359 16.812 13.047 1 98.25 139 PRO B N 1
ATOM 4464 C CA . PRO B 1 139 ? -12.219 15.68 13.375 1 98.25 139 PRO B CA 1
ATOM 4465 C C . PRO B 1 139 ? -13.141 15.281 12.227 1 98.25 139 PRO B C 1
ATOM 4467 O O . PRO B 1 139 ? -13.5 14.109 12.094 1 98.25 139 PRO B O 1
ATOM 4470 N N . TYR B 1 140 ? -13.57 16.219 11.375 1 98.81 140 TYR B N 1
ATOM 4471 C CA . TYR B 1 140 ? -14.453 15.891 10.258 1 98.81 140 TYR B CA 1
ATOM 4472 C C . TYR B 1 140 ? -13.648 15.633 8.984 1 98.81 140 TYR B C 1
ATOM 4474 O O . TYR B 1 140 ? -13.945 14.711 8.234 1 98.81 140 TYR B O 1
ATOM 4482 N N . TYR B 1 141 ? -12.641 16.438 8.797 1 98.69 141 TYR B N 1
ATOM 4483 C CA . TYR B 1 141 ? -11.852 16.391 7.57 1 98.69 141 TYR B CA 1
ATOM 4484 C C . TYR B 1 141 ? -11.148 15.039 7.43 1 98.69 141 TYR B C 1
ATOM 4486 O O . TYR B 1 141 ? -11.18 14.43 6.359 1 98.69 141 TYR B O 1
ATOM 4494 N N . GLN B 1 142 ? -10.5 14.562 8.523 1 98.31 142 GLN B N 1
ATOM 4495 C CA . GLN B 1 142 ? -9.789 13.289 8.508 1 98.31 142 GLN B CA 1
ATOM 4496 C C . GLN B 1 142 ? -10.734 12.141 8.148 1 98.31 142 GLN B C 1
ATOM 4498 O O . GLN B 1 142 ? -10.344 11.211 7.441 1 98.31 142 GLN B O 1
ATOM 4503 N N . VAL B 1 143 ? -11.977 12.219 8.555 1 98.75 143 VAL B N 1
ATOM 4504 C CA . VAL B 1 143 ? -12.961 11.18 8.266 1 98.75 143 VAL B CA 1
ATOM 4505 C C . VAL B 1 143 ? -13.438 11.312 6.82 1 98.75 143 VAL B C 1
ATOM 4507 O O . VAL B 1 143 ? -13.594 10.312 6.117 1 98.75 143 VAL B O 1
ATOM 4510 N N . ALA B 1 144 ? -13.641 12.555 6.344 1 98.88 144 ALA B N 1
ATOM 4511 C CA . ALA B 1 144 ? -14.156 12.789 5 1 98.88 144 ALA B CA 1
ATOM 4512 C C . ALA B 1 144 ? -13.219 12.219 3.941 1 98.88 144 ALA B C 1
ATOM 4514 O O . ALA B 1 144 ? -13.672 11.602 2.969 1 98.88 144 ALA B O 1
ATOM 4515 N N . ARG B 1 145 ? -11.922 12.406 4.102 1 98.12 145 ARG B N 1
ATOM 4516 C CA . ARG B 1 145 ? -10.969 11.969 3.092 1 98.12 145 ARG B CA 1
ATOM 4517 C C . ARG B 1 145 ? -10.836 10.453 3.084 1 98.12 145 ARG B C 1
ATOM 4519 O O . ARG B 1 145 ? -10.352 9.867 2.113 1 98.12 145 ARG B O 1
ATOM 4526 N N . PHE B 1 146 ? -11.336 9.773 4.199 1 98.69 146 PHE B N 1
ATOM 4527 C CA . PHE B 1 146 ? -11.367 8.32 4.277 1 98.69 146 PHE B CA 1
ATOM 4528 C C . PHE B 1 146 ? -12.734 7.789 3.863 1 98.69 146 PHE B C 1
ATOM 4530 O O . PHE B 1 146 ? -12.836 6.934 2.982 1 98.69 146 PHE B O 1
ATOM 4537 N N . ALA B 1 147 ? -13.773 8.328 4.406 1 98.88 147 ALA B N 1
ATOM 4538 C CA . ALA B 1 147 ? -15.125 7.809 4.227 1 98.88 147 ALA B CA 1
ATOM 4539 C C . ALA B 1 147 ? -15.648 8.117 2.828 1 98.88 147 ALA B C 1
ATOM 4541 O O . ALA B 1 147 ? -16.266 7.262 2.186 1 98.88 147 ALA B O 1
ATOM 4542 N N . GLY B 1 148 ? -15.414 9.328 2.328 1 98.75 148 GLY B N 1
ATOM 4543 C CA . GLY B 1 148 ? -15.93 9.742 1.034 1 98.75 148 GLY B CA 1
ATOM 4544 C C . GLY B 1 148 ? -15.602 8.773 -0.082 1 98.75 148 GLY B C 1
ATOM 4545 O O . GLY B 1 148 ? -16.5 8.18 -0.681 1 98.75 148 GLY B O 1
ATOM 4546 N N . PRO B 1 149 ? -14.258 8.594 -0.261 1 98.81 149 PRO B N 1
ATOM 4547 C CA . PRO B 1 149 ? -13.867 7.723 -1.371 1 98.81 149 PRO B CA 1
ATOM 4548 C C . PRO B 1 149 ? -14.219 6.258 -1.125 1 98.81 149 PRO B C 1
ATOM 4550 O O . PRO B 1 149 ? -14.57 5.535 -2.064 1 98.81 149 PRO B O 1
ATOM 4553 N N . ASN B 1 150 ? -14.25 5.762 0.078 1 98.81 150 ASN B N 1
ATOM 4554 C CA . ASN B 1 150 ? -14.375 4.328 0.316 1 98.81 150 ASN B CA 1
ATOM 4555 C C . ASN B 1 150 ? -15.836 3.891 0.326 1 98.81 150 ASN B C 1
ATOM 4557 O O . ASN B 1 150 ? -16.156 2.785 -0.113 1 98.81 150 ASN B O 1
ATOM 4561 N N . LEU B 1 151 ? -16.719 4.805 0.804 1 98.88 151 LEU B N 1
ATOM 4562 C CA . LEU B 1 151 ? -18.141 4.461 0.782 1 98.88 151 LEU B CA 1
ATOM 4563 C C . LEU B 1 151 ? -18.672 4.461 -0.646 1 98.88 151 LEU B C 1
ATOM 4565 O O . LEU B 1 151 ? -19.5 3.621 -1.002 1 98.88 151 LEU B O 1
ATOM 4569 N N . VAL B 1 152 ? -18.219 5.352 -1.458 1 98.69 152 VAL B N 1
ATOM 4570 C CA . VAL B 1 152 ? -18.719 5.406 -2.826 1 98.69 152 VAL B CA 1
ATOM 4571 C C . VAL B 1 152 ? -18.219 4.195 -3.611 1 98.69 152 VAL B C 1
ATOM 4573 O O . VAL B 1 152 ? -18.875 3.734 -4.547 1 98.69 152 VAL B O 1
ATOM 4576 N N . VAL B 1 153 ? -17.078 3.613 -3.268 1 98.44 153 VAL B N 1
ATOM 4577 C CA . VAL B 1 153 ? -16.562 2.379 -3.852 1 98.44 153 VAL B CA 1
ATOM 4578 C C . VAL B 1 153 ? -17.469 1.211 -3.479 1 98.44 153 VAL B C 1
ATOM 4580 O O . VAL B 1 153 ? -17.641 0.265 -4.254 1 98.44 153 VAL B O 1
ATOM 4583 N N . GLY B 1 154 ? -18.031 1.264 -2.283 1 98.38 154 GLY B N 1
ATOM 4584 C CA . GLY B 1 154 ? -18.891 0.206 -1.776 1 98.38 154 GLY B CA 1
ATOM 4585 C C . GLY B 1 154 ? -18.312 -0.504 -0.567 1 98.38 154 GLY B C 1
ATOM 4586 O O . GLY B 1 154 ? -18.875 -1.489 -0.089 1 98.38 154 GLY B O 1
ATOM 4587 N N . ASN B 1 155 ? -17.125 -0.081 -0.057 1 98.81 155 ASN B N 1
ATOM 4588 C CA . ASN B 1 155 ? -16.625 -0.567 1.222 1 98.81 155 ASN B CA 1
ATOM 4589 C C . ASN B 1 155 ? -17.5 -0.105 2.383 1 98.81 155 ASN B C 1
ATOM 4591 O O . ASN B 1 155 ? -18.203 0.902 2.275 1 98.81 155 ASN B O 1
ATOM 4595 N N . THR B 1 156 ? -17.469 -0.845 3.461 1 98.81 156 THR B N 1
ATOM 4596 C CA . THR B 1 156 ? -18.078 -0.388 4.707 1 98.81 156 THR B CA 1
ATOM 4597 C C . THR B 1 156 ? -17 0.006 5.719 1 98.81 156 THR B C 1
ATOM 4599 O O . THR B 1 156 ? -15.844 -0.387 5.582 1 98.81 156 THR B O 1
ATOM 4602 N N . ILE B 1 157 ? -17.406 0.837 6.68 1 98.75 157 ILE B N 1
ATOM 4603 C CA . ILE B 1 157 ? -16.406 1.494 7.5 1 98.75 157 ILE B CA 1
ATOM 4604 C C . ILE B 1 157 ? -16.734 1.309 8.977 1 98.75 157 ILE B C 1
ATOM 4606 O O . ILE B 1 157 ? -17.875 1.529 9.398 1 98.75 157 ILE B O 1
ATOM 4610 N N . LEU B 1 158 ? -15.789 0.817 9.75 1 98.88 158 LEU B N 1
ATOM 4611 C CA . LEU B 1 158 ? -15.711 0.995 11.195 1 98.88 158 LEU B CA 1
ATOM 4612 C C . LEU B 1 158 ? -14.797 2.164 11.547 1 98.88 158 LEU B C 1
ATOM 4614 O O . LEU B 1 158 ? -13.648 2.215 11.109 1 98.88 158 LEU B O 1
ATOM 4618 N N . LEU B 1 159 ? -15.305 3.102 12.289 1 98.62 159 LEU B N 1
ATOM 4619 C CA . LEU B 1 159 ? -14.523 4.293 12.602 1 98.62 159 LEU B CA 1
ATOM 4620 C C . LEU B 1 159 ? -14.195 4.352 14.086 1 98.62 159 LEU B C 1
ATOM 4622 O O . LEU B 1 159 ? -15.094 4.375 14.93 1 98.62 159 LEU B O 1
ATOM 4626 N N . LYS B 1 160 ? -13 4.297 14.414 1 98.56 160 LYS B N 1
ATOM 4627 C CA . LYS B 1 160 ? -12.516 4.672 15.742 1 98.56 160 LYS B CA 1
ATOM 4628 C C . LYS B 1 160 ? -11.961 6.09 15.742 1 98.56 160 LYS B C 1
ATOM 4630 O O . LYS B 1 160 ? -10.867 6.336 15.219 1 98.56 160 LYS B O 1
ATOM 4635 N N . HIS B 1 161 ? -12.633 7.02 16.344 1 98 161 HIS B N 1
ATOM 4636 C CA . HIS B 1 161 ? -12.203 8.406 16.438 1 98 161 HIS B CA 1
ATOM 4637 C C . HIS B 1 161 ? -11.391 8.641 17.703 1 98 161 HIS B C 1
ATOM 4639 O O . HIS B 1 161 ? -11.391 7.805 18.609 1 98 161 HIS B O 1
ATOM 4645 N N . ALA B 1 162 ? -10.602 9.672 17.75 1 97.5 162 ALA B N 1
ATOM 4646 C CA . ALA B 1 162 ? -9.883 10.047 18.969 1 97.5 162 ALA B CA 1
ATOM 4647 C C . ALA B 1 162 ? -10.82 10.148 20.156 1 97.5 162 ALA B C 1
ATOM 4649 O O . ALA B 1 162 ? -11.945 10.641 20.031 1 97.5 162 ALA B O 1
ATOM 4650 N N . PRO B 1 163 ? -10.375 9.75 21.297 1 97.12 163 PRO B N 1
ATOM 4651 C CA . PRO B 1 163 ? -11.242 9.727 22.484 1 97.12 163 PRO B CA 1
ATOM 4652 C C . PRO B 1 163 ? -11.734 11.117 22.875 1 97.12 163 PRO B C 1
ATOM 4654 O O . PRO B 1 163 ? -12.75 11.242 23.562 1 97.12 163 PRO B O 1
ATOM 4657 N N . GLN B 1 164 ? -11.117 12.141 22.453 1 96.31 164 GLN B N 1
ATOM 4658 C CA . GLN B 1 164 ? -11.523 13.477 22.875 1 96.31 164 GLN B CA 1
ATOM 4659 C C . GLN B 1 164 ? -12.586 14.047 21.938 1 96.31 164 GLN B C 1
ATOM 4661 O O . GLN B 1 164 ? -13.156 15.109 22.203 1 96.31 164 GLN B O 1
ATOM 4666 N N . CYS B 1 165 ? -12.938 13.219 20.812 1 96 165 CYS B N 1
ATOM 4667 C CA . CYS B 1 165 ? -13.891 13.742 19.844 1 96 165 CYS B CA 1
ATOM 4668 C C . CYS B 1 165 ? -15.094 12.82 19.719 1 96 165 CYS B C 1
ATOM 4670 O O . CYS B 1 165 ? -15.484 12.445 18.609 1 96 165 CYS B O 1
ATOM 4672 N N . PRO B 1 166 ? -15.742 12.484 20.781 1 97.38 166 PRO B N 1
ATOM 4673 C CA . PRO B 1 166 ? -16.875 11.562 20.656 1 97.38 166 PRO B CA 1
ATOM 4674 C C . PRO B 1 166 ? -18.125 12.234 20.078 1 97.38 166 PRO B C 1
ATOM 4676 O O . PRO B 1 166 ? -18.938 11.57 19.438 1 97.38 166 PRO B O 1
ATOM 4679 N N . GLU B 1 167 ? -18.25 13.523 20.266 1 97.06 167 GLU B N 1
ATOM 4680 C CA . GLU B 1 167 ? -19.422 14.227 19.75 1 97.06 167 GLU B CA 1
ATOM 4681 C C . GLU B 1 167 ? -19.359 14.336 18.219 1 97.06 167 GLU B C 1
ATOM 4683 O O . GLU B 1 167 ? -20.359 14.125 17.531 1 97.06 167 GLU B O 1
ATOM 4688 N N . SER B 1 168 ? -18.203 14.711 17.734 1 97.75 168 SER B N 1
ATOM 4689 C CA . SER B 1 168 ? -18.016 14.758 16.281 1 97.75 168 SER B CA 1
ATOM 4690 C C . SER B 1 168 ? -18.266 13.391 15.656 1 97.75 168 SER B C 1
ATOM 4692 O O . SER B 1 168 ? -18.891 13.297 14.594 1 97.75 168 SER B O 1
ATOM 4694 N N . ALA B 1 169 ? -17.781 12.352 16.297 1 97.69 169 ALA B N 1
ATOM 4695 C CA . ALA B 1 169 ? -17.953 10.992 15.789 1 97.69 169 ALA B CA 1
ATOM 4696 C C . ALA B 1 169 ? -19.438 10.617 15.719 1 97.69 169 ALA B C 1
ATOM 4698 O O . ALA B 1 169 ? -19.891 10.062 14.719 1 97.69 169 ALA B O 1
ATOM 4699 N N . GLU B 1 170 ? -20.109 10.93 16.75 1 96.94 170 GLU B N 1
ATOM 4700 C CA . GLU B 1 170 ? -21.547 10.625 16.812 1 96.94 170 GLU B CA 1
ATOM 4701 C C . GLU B 1 170 ? -22.312 11.398 15.75 1 96.94 170 GLU B C 1
ATOM 4703 O O . GLU B 1 170 ? -23.219 10.844 15.102 1 96.94 170 GLU B O 1
ATOM 4708 N N . LEU B 1 171 ? -22.016 12.641 15.609 1 97.5 171 LEU B N 1
ATOM 4709 C CA . LEU B 1 171 ? -22.703 13.477 14.633 1 97.5 171 LEU B CA 1
ATOM 4710 C C . LEU B 1 171 ? -22.469 12.961 13.219 1 97.5 171 LEU B C 1
ATOM 4712 O O . LEU B 1 171 ? -23.391 12.977 12.383 1 97.5 171 LEU B O 1
ATOM 4716 N N . LEU B 1 172 ? -21.297 12.5 12.922 1 98.5 172 LEU B N 1
ATOM 4717 C CA . LEU B 1 172 ? -21 11.961 11.602 1 98.5 172 LEU B CA 1
ATOM 4718 C C . LEU B 1 172 ? -21.828 10.711 11.328 1 98.5 172 LEU B C 1
ATOM 4720 O O . LEU B 1 172 ? -22.391 10.562 10.234 1 98.5 172 LEU B O 1
ATOM 4724 N N . GLN B 1 173 ? -21.891 9.828 12.289 1 97.94 173 GLN B N 1
ATOM 4725 C CA . GLN B 1 173 ? -22.734 8.648 12.109 1 97.94 173 GLN B CA 1
ATOM 4726 C C . GLN B 1 173 ? -24.172 9.031 11.797 1 97.94 173 GLN B C 1
ATOM 4728 O O . GLN B 1 173 ? -24.797 8.445 10.914 1 97.94 173 GLN B O 1
ATOM 4733 N N . LEU B 1 174 ? -24.672 10.016 12.516 1 97.88 174 LEU B N 1
ATOM 4734 C CA . LEU B 1 174 ? -26.047 10.477 12.312 1 97.88 174 LEU B CA 1
ATOM 4735 C C . LEU B 1 174 ? -26.203 11.07 10.914 1 97.88 174 LEU B C 1
ATOM 4737 O O . LEU B 1 174 ? -27.234 10.852 10.266 1 97.88 174 LEU B O 1
ATOM 4741 N N . LEU B 1 175 ? -25.203 11.828 10.477 1 98.62 175 LEU B N 1
ATOM 4742 C CA . LEU B 1 175 ? -25.266 12.43 9.148 1 98.62 175 LEU B CA 1
ATOM 4743 C C . LEU B 1 175 ? -25.297 11.359 8.062 1 98.62 175 LEU B C 1
ATOM 4745 O O . LEU B 1 175 ? -26.047 11.484 7.09 1 98.62 175 LEU B O 1
ATOM 4749 N N . PHE B 1 176 ? -24.5 10.32 8.203 1 98.75 176 PHE B N 1
ATOM 4750 C CA . PHE B 1 176 ? -24.484 9.25 7.207 1 98.75 176 PHE B CA 1
ATOM 4751 C C . PHE B 1 176 ? -25.828 8.516 7.199 1 98.75 176 PHE B C 1
ATOM 4753 O O . PHE B 1 176 ? -26.344 8.164 6.133 1 98.75 176 PHE B O 1
ATOM 4760 N N . LEU B 1 177 ? -26.406 8.305 8.375 1 98.38 177 LEU B N 1
ATOM 4761 C CA . LEU B 1 177 ? -27.719 7.664 8.461 1 98.38 177 LEU B CA 1
ATOM 4762 C C . LEU B 1 177 ? -28.797 8.547 7.836 1 98.38 177 LEU B C 1
ATOM 4764 O O . LEU B 1 177 ? -29.625 8.07 7.066 1 98.38 177 LEU B O 1
ATOM 4768 N N . GLU B 1 178 ? -28.719 9.805 8.172 1 98.56 178 GLU B N 1
ATOM 4769 C CA . GLU B 1 178 ? -29.703 10.758 7.645 1 98.56 178 GLU B CA 1
ATOM 4770 C C . GLU B 1 178 ? -29.594 10.867 6.125 1 98.56 178 GLU B C 1
ATOM 4772 O O . GLU B 1 178 ? -30.609 11.062 5.445 1 98.56 178 GLU B O 1
ATOM 4777 N N . ALA B 1 179 ? -28.391 10.766 5.605 1 98.75 179 ALA B N 1
ATOM 4778 C CA . ALA B 1 179 ? -28.172 10.82 4.164 1 98.75 179 ALA B CA 1
ATOM 4779 C C . ALA B 1 179 ? -28.781 9.602 3.469 1 98.75 179 ALA B C 1
ATOM 4781 O O . ALA B 1 179 ? -28.953 9.602 2.248 1 98.75 179 ALA B O 1
ATOM 4782 N N . GLY B 1 180 ? -29.047 8.531 4.223 1 98.56 180 GLY B N 1
ATOM 4783 C CA . GLY B 1 180 ? -29.719 7.375 3.658 1 98.56 180 GLY B CA 1
ATOM 4784 C C . GLY B 1 180 ? -28.828 6.152 3.555 1 98.56 180 GLY B C 1
ATOM 4785 O O . GLY B 1 180 ? -29.234 5.121 3.014 1 98.56 180 GLY B O 1
ATOM 4786 N N . PHE B 1 181 ? -27.641 6.219 4.082 1 98.62 181 PHE B N 1
ATOM 4787 C CA . PHE B 1 181 ? -26.766 5.047 4.059 1 98.62 181 PHE B CA 1
ATOM 4788 C C . PHE B 1 181 ? -27.391 3.902 4.855 1 98.62 181 PHE B C 1
ATOM 4790 O O . PHE B 1 181 ? -27.984 4.125 5.906 1 98.62 181 PHE B O 1
ATOM 4797 N N . PRO B 1 182 ? -27.234 2.684 4.359 1 98.06 182 PRO B N 1
ATOM 4798 C CA . PRO B 1 182 ? -27.75 1.557 5.141 1 98.06 182 PRO B CA 1
ATOM 4799 C C . PRO B 1 182 ? -27 1.361 6.457 1 98.06 182 PRO B C 1
ATOM 4801 O O . PRO B 1 182 ? -25.844 1.755 6.578 1 98.06 182 PRO B O 1
ATOM 4804 N N . GLN B 1 183 ? -27.719 0.699 7.359 1 96.94 183 GLN B N 1
ATOM 4805 C CA . GLN B 1 183 ? -27.062 0.332 8.617 1 96.94 183 GLN B CA 1
ATOM 4806 C C . GLN B 1 183 ? -25.844 -0.538 8.367 1 96.94 183 GLN B C 1
ATOM 4808 O O . GLN B 1 183 ? -25.875 -1.448 7.531 1 96.94 183 GLN B O 1
ATOM 4813 N N . GLY B 1 184 ? -24.75 -0.198 8.961 1 98.06 184 GLY B N 1
ATOM 4814 C CA . GLY B 1 184 ? -23.547 -0.986 8.82 1 98.06 184 GLY B CA 1
ATOM 4815 C C . GLY B 1 184 ? -22.562 -0.405 7.816 1 98.06 184 GLY B C 1
ATOM 4816 O O . GLY B 1 184 ? -21.391 -0.803 7.777 1 98.06 184 GLY B O 1
ATOM 4817 N N . ALA B 1 185 ? -23.031 0.526 6.953 1 98.62 185 ALA B N 1
ATOM 4818 C CA . ALA B 1 185 ? -22.125 1.114 5.965 1 98.62 185 ALA B CA 1
ATOM 4819 C C . ALA B 1 185 ? -21.062 1.977 6.637 1 98.62 185 ALA B C 1
ATOM 4821 O O . ALA B 1 185 ? -19.906 2.004 6.195 1 98.62 185 ALA B O 1
ATOM 4822 N N . TYR B 1 186 ? -21.469 2.68 7.629 1 98.75 186 TYR B N 1
ATOM 4823 C CA . TYR B 1 186 ? -20.609 3.506 8.477 1 98.75 186 TYR B CA 1
ATOM 4824 C C . TYR B 1 186 ? -20.984 3.355 9.945 1 98.75 186 TYR B C 1
ATOM 4826 O O . TYR B 1 186 ? -22.109 3.678 10.344 1 98.75 186 TYR B O 1
ATOM 4834 N N . VAL B 1 187 ? -20.016 2.908 10.727 1 98.56 187 VAL B N 1
ATOM 4835 C CA . VAL B 1 187 ? -20.297 2.682 12.141 1 98.56 187 VAL B CA 1
ATOM 4836 C C . VAL B 1 187 ? -19.188 3.293 12.992 1 98.56 187 VAL B C 1
ATOM 4838 O O . VAL B 1 187 ? -18.016 2.92 12.859 1 98.56 187 VAL B O 1
ATOM 4841 N N . ASP B 1 188 ? -19.516 4.211 13.789 1 97.62 188 ASP B N 1
ATOM 4842 C CA . ASP B 1 188 ? -18.609 4.723 14.805 1 97.62 188 ASP B CA 1
ATOM 4843 C C . ASP B 1 188 ? -18.453 3.734 15.953 1 97.62 188 ASP B C 1
ATOM 4845 O O . ASP B 1 188 ? -19.438 3.322 16.562 1 97.62 188 ASP B O 1
ATOM 4849 N N . ILE B 1 189 ? -17.172 3.395 16.219 1 97 189 ILE B N 1
ATOM 4850 C CA . ILE B 1 189 ? -16.922 2.441 17.297 1 97 189 ILE B CA 1
ATOM 4851 C C . ILE B 1 189 ? -16.047 3.084 18.359 1 97 189 ILE B C 1
ATOM 4853 O O . ILE B 1 189 ? -14.859 3.354 18.109 1 97 189 ILE B O 1
ATOM 4857 N N . ARG B 1 190 ? -16.516 3.385 19.578 1 97.25 190 ARG B N 1
ATOM 4858 C CA . ARG B 1 190 ? -15.727 3.932 20.672 1 97.25 190 ARG B CA 1
ATOM 4859 C C . ARG B 1 190 ? -14.852 2.855 21.312 1 97.25 190 ARG B C 1
ATOM 4861 O O . ARG B 1 190 ? -14.992 2.555 22.5 1 97.25 190 ARG B O 1
ATOM 4868 N N . ALA B 1 191 ? -13.906 2.35 20.531 1 97.94 191 ALA B N 1
ATOM 4869 C CA . ALA B 1 191 ? -13.117 1.179 20.906 1 97.94 191 ALA B CA 1
ATOM 4870 C C . ALA B 1 191 ? -11.859 1.584 21.672 1 97.94 191 ALA B C 1
ATOM 4872 O O . ALA B 1 191 ? -11.352 2.693 21.5 1 97.94 191 ALA B O 1
ATOM 4873 N N . THR B 1 192 ? -11.383 0.694 22.516 1 96.94 192 THR B N 1
ATOM 4874 C CA . THR B 1 192 ? -10.062 0.826 23.125 1 96.94 192 THR B CA 1
ATOM 4875 C C . THR B 1 192 ? -8.969 0.409 22.156 1 96.94 192 THR B C 1
ATOM 4877 O O . THR B 1 192 ? -9.258 -0.152 21.094 1 96.94 192 THR B O 1
ATOM 4880 N N . ASN B 1 193 ? -7.746 0.701 22.5 1 94.75 193 ASN B N 1
ATOM 4881 C CA . ASN B 1 193 ? -6.625 0.266 21.672 1 94.75 193 ASN B CA 1
ATOM 4882 C C . ASN B 1 193 ? -6.547 -1.256 21.594 1 94.75 193 ASN B C 1
ATOM 4884 O O . ASN B 1 193 ? -6.223 -1.809 20.547 1 94.75 193 ASN B O 1
ATOM 4888 N N . GLU B 1 194 ? -6.793 -1.905 22.656 1 96.25 194 GLU B N 1
ATOM 4889 C CA . GLU B 1 194 ? -6.785 -3.365 22.672 1 96.25 194 GLU B CA 1
ATOM 4890 C C . GLU B 1 194 ? -7.855 -3.934 21.75 1 96.25 194 GLU B C 1
ATOM 4892 O O . GLU B 1 194 ? -7.605 -4.895 21.016 1 96.25 194 GLU B O 1
ATOM 4897 N N . GLN B 1 195 ? -9.008 -3.359 21.844 1 97.94 195 GLN B N 1
ATOM 4898 C CA . GLN B 1 195 ? -10.094 -3.801 20.969 1 97.94 195 GLN B CA 1
ATOM 4899 C C . GLN B 1 195 ? -9.742 -3.568 19.5 1 97.94 195 GLN B C 1
ATOM 4901 O O . GLN B 1 195 ? -10.133 -4.355 18.625 1 97.94 195 GLN B O 1
ATOM 4906 N N . VAL B 1 196 ? -9.055 -2.498 19.219 1 98 196 VAL B N 1
ATOM 4907 C CA . VAL B 1 196 ? -8.625 -2.191 17.859 1 98 196 VAL B CA 1
ATOM 4908 C C . VAL B 1 196 ? -7.738 -3.32 17.328 1 98 196 VAL B C 1
ATOM 4910 O O . VAL B 1 196 ? -7.883 -3.74 16.172 1 98 196 VAL B O 1
ATOM 4913 N N . ALA B 1 197 ? -6.816 -3.795 18.156 1 98.06 197 ALA B N 1
ATOM 4914 C CA . ALA B 1 197 ? -5.961 -4.91 17.75 1 98.06 197 ALA B CA 1
ATOM 4915 C C . ALA B 1 197 ? -6.793 -6.129 17.359 1 98.06 197 ALA B C 1
ATOM 4917 O O . ALA B 1 197 ? -6.512 -6.785 16.359 1 98.06 197 ALA B O 1
ATOM 4918 N N . ASN B 1 198 ? -7.84 -6.391 18.125 1 98.19 198 ASN B N 1
ATOM 4919 C CA . ASN B 1 198 ? -8.727 -7.516 17.844 1 98.19 198 ASN B CA 1
ATOM 4920 C C . ASN B 1 198 ? -9.531 -7.285 16.562 1 98.19 198 ASN B C 1
ATOM 4922 O O . ASN B 1 198 ? -9.789 -8.227 15.805 1 98.19 198 ASN B O 1
ATOM 4926 N N . ILE B 1 199 ? -9.977 -6.051 16.391 1 98.81 199 ILE B N 1
ATOM 4927 C CA . ILE B 1 199 ? -10.719 -5.699 15.18 1 98.81 199 ILE B CA 1
ATOM 4928 C C . ILE B 1 199 ? -9.852 -5.953 13.953 1 98.81 199 ILE B C 1
ATOM 4930 O O . ILE B 1 199 ? -10.297 -6.574 12.984 1 98.81 199 ILE B O 1
ATOM 4934 N N . ILE B 1 200 ? -8.578 -5.539 13.977 1 98.75 200 ILE B N 1
ATOM 4935 C CA . ILE B 1 200 ? -7.664 -5.719 12.852 1 98.75 200 ILE B CA 1
ATOM 4936 C C . ILE B 1 200 ? -7.441 -7.207 12.602 1 98.75 200 ILE B C 1
ATOM 4938 O O . ILE B 1 200 ? -7.371 -7.645 11.445 1 98.75 200 ILE B O 1
ATOM 4942 N N . ALA B 1 201 ? -7.383 -7.961 13.633 1 98.19 201 ALA B N 1
ATOM 4943 C CA . ALA B 1 201 ? -7.102 -9.391 13.516 1 98.19 201 ALA B CA 1
ATOM 4944 C C . ALA B 1 201 ? -8.312 -10.141 12.984 1 98.19 201 ALA B C 1
ATOM 4946 O O . ALA B 1 201 ? -8.195 -11.289 12.539 1 98.19 201 ALA B O 1
ATOM 4947 N N . ASP B 1 202 ? -9.531 -9.578 13.109 1 98.5 202 ASP B N 1
ATOM 4948 C CA . ASP B 1 202 ? -10.758 -10.234 12.656 1 98.5 202 ASP B CA 1
ATOM 4949 C C . ASP B 1 202 ? -10.734 -10.484 11.156 1 98.5 202 ASP B C 1
ATOM 4951 O O . ASP B 1 202 ? -10.516 -9.555 10.367 1 98.5 202 ASP B O 1
ATOM 4955 N N . PRO B 1 203 ? -10.953 -11.758 10.672 1 96.69 203 PRO B N 1
ATOM 4956 C CA . PRO B 1 203 ? -10.859 -12.086 9.25 1 96.69 203 PRO B CA 1
ATOM 4957 C C . PRO B 1 203 ? -11.875 -11.32 8.398 1 96.69 203 PRO B C 1
ATOM 4959 O O . PRO B 1 203 ? -11.719 -11.227 7.18 1 96.69 203 PRO B O 1
ATOM 4962 N N . ARG B 1 204 ? -12.953 -10.805 8.992 1 97.5 204 ARG B N 1
ATOM 4963 C CA . ARG B 1 204 ? -13.977 -10.07 8.266 1 97.5 204 ARG B CA 1
ATOM 4964 C C . ARG B 1 204 ? -13.5 -8.664 7.922 1 97.5 204 ARG B C 1
ATOM 4966 O O . ARG B 1 204 ? -14.062 -8.008 7.043 1 97.5 204 ARG B O 1
ATOM 4973 N N . VAL B 1 205 ? -12.477 -8.086 8.617 1 98.62 205 VAL B N 1
ATOM 4974 C CA . VAL B 1 205 ? -11.93 -6.758 8.367 1 98.62 205 VAL B CA 1
ATOM 4975 C C . VAL B 1 205 ? -10.805 -6.848 7.336 1 98.62 205 VAL B C 1
ATOM 4977 O O . VAL B 1 205 ? -9.852 -7.613 7.512 1 98.62 205 VAL B O 1
ATOM 4980 N N . ALA B 1 206 ? -10.906 -6.004 6.352 1 98.25 206 ALA B N 1
ATOM 4981 C CA . ALA B 1 206 ? -10.062 -6.215 5.176 1 98.25 206 ALA B CA 1
ATOM 4982 C C . ALA B 1 206 ? -8.812 -5.34 5.23 1 98.25 206 ALA B C 1
ATOM 4984 O O . ALA B 1 206 ? -7.773 -5.695 4.672 1 98.25 206 ALA B O 1
ATOM 4985 N N . ALA B 1 207 ? -8.875 -4.191 5.824 1 98.69 207 ALA B N 1
ATOM 4986 C CA . ALA B 1 207 ? -7.777 -3.23 5.777 1 98.69 207 ALA B CA 1
ATOM 4987 C C . ALA B 1 207 ? -7.945 -2.15 6.844 1 98.69 207 ALA B C 1
ATOM 4989 O O . ALA B 1 207 ? -8.992 -2.076 7.5 1 98.69 207 ALA B O 1
ATOM 4990 N N . VAL B 1 208 ? -6.898 -1.347 7.027 1 98.75 208 VAL B N 1
ATOM 4991 C CA . VAL B 1 208 ? -6.945 -0.311 8.055 1 98.75 208 VAL B CA 1
ATOM 4992 C C . VAL B 1 208 ? -6.281 0.962 7.531 1 98.75 208 VAL B C 1
ATOM 4994 O O . VAL B 1 208 ? -5.281 0.899 6.812 1 98.75 208 VAL B O 1
ATOM 4997 N N . SER B 1 209 ? -6.84 2.08 7.809 1 98.81 209 SER B N 1
ATOM 4998 C CA . SER B 1 209 ? -6.254 3.402 7.605 1 98.81 209 SER B CA 1
ATOM 4999 C C . SER B 1 209 ? -6.102 4.148 8.93 1 98.81 209 SER B C 1
ATOM 5001 O O . SER B 1 209 ? -7.023 4.172 9.742 1 98.81 209 SER B O 1
ATOM 5003 N N . LEU B 1 210 ? -4.949 4.711 9.156 1 98.81 210 LEU B N 1
ATOM 5004 C CA . LEU B 1 210 ? -4.715 5.469 10.375 1 98.81 210 LEU B CA 1
ATOM 5005 C C . LEU B 1 210 ? -4.074 6.816 10.07 1 98.81 210 LEU B C 1
ATOM 5007 O O . LEU B 1 210 ? -3.121 6.891 9.289 1 98.81 210 LEU B O 1
ATOM 5011 N N . THR B 1 211 ? -4.625 7.828 10.523 1 98.62 211 THR B N 1
ATOM 5012 C CA . THR B 1 211 ? -3.979 9.133 10.633 1 98.62 211 THR B CA 1
ATOM 5013 C C . THR B 1 211 ? -3.648 9.453 12.086 1 98.62 211 THR B C 1
ATOM 5015 O O . THR B 1 211 ? -4.527 9.43 12.953 1 98.62 211 THR B O 1
ATOM 5018 N N . GLY B 1 212 ? -2.414 9.648 12.398 1 97.56 212 GLY B N 1
ATOM 5019 C CA . GLY B 1 212 ? -2.02 9.898 13.773 1 97.56 212 GLY B CA 1
ATOM 5020 C C . GLY B 1 212 ? -0.515 9.969 13.961 1 97.56 212 GLY B C 1
ATOM 5021 O O . GLY B 1 212 ? 0.207 10.406 13.062 1 97.56 212 GLY B O 1
ATOM 5022 N N . SER B 1 213 ? -0.062 9.625 15.18 1 96.25 213 SER B N 1
ATOM 5023 C CA . SER B 1 213 ? 1.356 9.695 15.516 1 96.25 213 SER B CA 1
ATOM 5024 C C . SER B 1 213 ? 2.125 8.516 14.93 1 96.25 213 SER B C 1
ATOM 5026 O O . SER B 1 213 ? 1.527 7.504 14.562 1 96.25 213 SER B O 1
ATOM 5028 N N . GLU B 1 214 ? 3.432 8.68 14.875 1 96.25 214 GLU B N 1
ATOM 5029 C CA . GLU B 1 214 ? 4.301 7.586 14.438 1 96.25 214 GLU B CA 1
ATOM 5030 C C . GLU B 1 214 ? 4.129 6.355 15.328 1 96.25 214 GLU B C 1
ATOM 5032 O O . GLU B 1 214 ? 4.09 5.227 14.836 1 96.25 214 GLU B O 1
ATOM 5037 N N . ARG B 1 215 ? 4.047 6.629 16.594 1 96.31 215 ARG B N 1
ATOM 5038 C CA . ARG B 1 215 ? 3.912 5.531 17.547 1 96.31 215 ARG B CA 1
ATOM 5039 C C . ARG B 1 215 ? 2.639 4.734 17.281 1 96.31 215 ARG B C 1
ATOM 5041 O O . ARG B 1 215 ? 2.672 3.504 17.234 1 96.31 215 ARG B O 1
ATOM 5048 N N . ALA B 1 216 ? 1.549 5.445 17.156 1 97.25 216 ALA B N 1
ATOM 5049 C CA . ALA B 1 216 ? 0.278 4.785 16.859 1 97.25 216 ALA B CA 1
ATOM 5050 C C . ALA B 1 216 ? 0.323 4.074 15.508 1 97.25 216 ALA B C 1
ATOM 5052 O O . ALA B 1 216 ? -0.151 2.943 15.383 1 97.25 216 ALA B O 1
ATOM 5053 N N . GLY B 1 217 ? 0.893 4.758 14.5 1 98.31 217 GLY B N 1
ATOM 5054 C CA . GLY B 1 217 ? 1.025 4.156 13.188 1 98.31 217 GLY B CA 1
ATOM 5055 C C . GLY B 1 217 ? 1.804 2.855 13.195 1 98.31 217 GLY B C 1
ATOM 5056 O O . GLY B 1 217 ? 1.379 1.866 12.602 1 98.31 217 GLY B O 1
ATOM 5057 N N . ALA B 1 218 ? 2.912 2.857 13.891 1 98.5 218 ALA B N 1
ATOM 5058 C CA . ALA B 1 218 ? 3.76 1.671 13.969 1 98.5 218 ALA B CA 1
ATOM 5059 C C . ALA B 1 218 ? 3.029 0.522 14.664 1 98.5 218 ALA B C 1
ATOM 5061 O O . ALA B 1 218 ? 3.092 -0.623 14.211 1 98.5 218 ALA B O 1
ATOM 5062 N N . ALA B 1 219 ? 2.338 0.833 15.727 1 98.5 219 ALA B N 1
ATOM 5063 C CA . ALA B 1 219 ? 1.606 -0.188 16.469 1 98.5 219 ALA B CA 1
ATOM 5064 C C . ALA B 1 219 ? 0.519 -0.823 15.609 1 98.5 219 ALA B C 1
ATOM 5066 O O . ALA B 1 219 ? 0.396 -2.049 15.555 1 98.5 219 ALA B O 1
ATOM 5067 N N . VAL B 1 220 ? -0.221 0.018 14.938 1 98.62 220 VAL B N 1
ATOM 5068 C CA . VAL B 1 220 ? -1.33 -0.441 14.109 1 98.62 220 VAL B CA 1
ATOM 5069 C C . VAL B 1 220 ? -0.792 -1.223 12.914 1 98.62 220 VAL B C 1
ATOM 5071 O O . VAL B 1 220 ? -1.299 -2.299 12.586 1 98.62 220 VAL B O 1
ATOM 5074 N N . ALA B 1 221 ? 0.229 -0.713 12.289 1 98.75 221 ALA B N 1
ATOM 5075 C CA . ALA B 1 221 ? 0.785 -1.35 11.102 1 98.75 221 ALA B CA 1
ATOM 5076 C C . ALA B 1 221 ? 1.422 -2.693 11.445 1 98.75 221 ALA B C 1
ATOM 5078 O O . ALA B 1 221 ? 1.387 -3.627 10.633 1 98.75 221 ALA B O 1
ATOM 5079 N N . GLU B 1 222 ? 2.023 -2.785 12.609 1 98.75 222 GLU B N 1
ATOM 5080 C CA . GLU B 1 222 ? 2.564 -4.062 13.07 1 98.75 222 GLU B CA 1
ATOM 5081 C C . GLU B 1 222 ? 1.475 -5.129 13.141 1 98.75 222 GLU B C 1
ATOM 5083 O O . GLU B 1 222 ? 1.657 -6.242 12.648 1 98.75 222 GLU B O 1
ATOM 5088 N N . ILE B 1 223 ? 0.344 -4.773 13.742 1 98.75 223 ILE B N 1
ATOM 5089 C CA . ILE B 1 223 ? -0.775 -5.695 13.891 1 98.75 223 ILE B CA 1
ATOM 5090 C C . ILE B 1 223 ? -1.374 -6.012 12.523 1 98.75 223 ILE B C 1
ATOM 5092 O O . ILE B 1 223 ? -1.696 -7.164 12.234 1 98.75 223 ILE B O 1
ATOM 5096 N N . ALA B 1 224 ? -1.527 -4.969 11.695 1 98.69 224 ALA B N 1
ATOM 5097 C CA . ALA B 1 224 ? -2.043 -5.168 10.344 1 98.69 224 ALA B CA 1
ATOM 5098 C C . ALA B 1 224 ? -1.158 -6.129 9.555 1 98.69 224 ALA B C 1
ATOM 5100 O O . ALA B 1 224 ? -1.658 -7.039 8.891 1 98.69 224 ALA B O 1
ATOM 5101 N N . GLY B 1 225 ? 0.168 -5.918 9.648 1 98.5 225 GLY B N 1
ATOM 5102 C CA . GLY B 1 225 ? 1.11 -6.777 8.953 1 98.5 225 GLY B CA 1
ATOM 5103 C C . GLY B 1 225 ? 1.014 -8.234 9.375 1 98.5 225 GLY B C 1
ATOM 5104 O O . GLY B 1 225 ? 0.885 -9.125 8.531 1 98.5 225 GLY B O 1
ATOM 5105 N N . ARG B 1 226 ? 0.969 -8.461 10.656 1 98 226 ARG B N 1
ATOM 5106 C CA . ARG B 1 226 ? 0.889 -9.805 11.203 1 98 226 ARG B CA 1
ATOM 5107 C C . ARG B 1 226 ? -0.357 -10.531 10.703 1 98 226 ARG B C 1
ATOM 5109 O O . ARG B 1 226 ? -0.359 -11.758 10.578 1 98 226 ARG B O 1
ATOM 5116 N N . ASN B 1 227 ? -1.346 -9.734 10.414 1 98.38 227 ASN B N 1
ATOM 5117 C CA . ASN B 1 227 ? -2.623 -10.305 9.992 1 98.38 227 ASN B CA 1
ATOM 5118 C C . ASN B 1 227 ? -2.863 -10.117 8.5 1 98.38 227 ASN B C 1
ATOM 5120 O O . ASN B 1 227 ? -3.986 -10.281 8.023 1 98.38 227 ASN B O 1
ATOM 5124 N N . LEU B 1 228 ? -1.852 -9.719 7.746 1 98.19 228 LEU B N 1
ATOM 5125 C CA . LEU B 1 228 ? -1.855 -9.586 6.293 1 98.19 228 LEU B CA 1
ATOM 5126 C C . LEU B 1 228 ? -2.938 -8.617 5.836 1 98.19 228 LEU B C 1
ATOM 5128 O O . LEU B 1 228 ? -3.682 -8.906 4.898 1 98.19 228 LEU B O 1
ATOM 5132 N N . LYS B 1 229 ? -3.021 -7.445 6.555 1 97.94 229 LYS B N 1
ATOM 5133 C CA . LYS B 1 229 ? -3.953 -6.383 6.188 1 97.94 229 LYS B CA 1
ATOM 5134 C C . LYS B 1 229 ? -3.223 -5.211 5.543 1 97.94 229 LYS B C 1
ATOM 5136 O O . LYS B 1 229 ? -2.199 -4.75 6.055 1 97.94 229 LYS B O 1
ATOM 5141 N N . LYS B 1 230 ? -3.713 -4.781 4.395 1 97.38 230 LYS B N 1
ATOM 5142 C CA . LYS B 1 230 ? -3.211 -3.537 3.818 1 97.38 230 LYS B CA 1
ATOM 5143 C C . LYS B 1 230 ? -3.459 -2.357 4.754 1 97.38 230 LYS B C 1
ATOM 5145 O O . LYS B 1 230 ? -4.488 -2.301 5.43 1 97.38 230 LYS B O 1
ATOM 5150 N N . CYS B 1 231 ? -2.459 -1.401 4.738 1 97.19 231 CYS B N 1
ATOM 5151 C CA . CYS B 1 231 ? -2.564 -0.212 5.578 1 97.19 231 CYS B CA 1
ATOM 5152 C C . CYS B 1 231 ? -2.273 1.049 4.773 1 97.19 231 CYS B C 1
ATOM 5154 O O . CYS B 1 231 ? -1.459 1.028 3.85 1 97.19 231 CYS B O 1
ATOM 5156 N N . VAL B 1 232 ? -3.002 2.082 5.078 1 98.5 232 VAL B N 1
ATOM 5157 C CA . VAL B 1 232 ? -2.65 3.447 4.699 1 98.5 232 VAL B CA 1
ATOM 5158 C C . VAL B 1 232 ? -2.354 4.27 5.953 1 98.5 232 VAL B C 1
ATOM 5160 O O . VAL B 1 232 ? -3.15 4.285 6.895 1 98.5 232 VAL B O 1
ATOM 5163 N N . LEU B 1 233 ? -1.188 4.883 5.973 1 98.75 233 LEU B N 1
ATOM 5164 C CA . LEU B 1 233 ? -0.746 5.621 7.148 1 98.75 233 LEU B CA 1
ATOM 5165 C C . LEU B 1 233 ? -0.449 7.074 6.797 1 98.75 233 LEU B C 1
ATOM 5167 O O . LEU B 1 233 ? 0.37 7.352 5.918 1 98.75 233 LEU B O 1
ATOM 5171 N N . GLU B 1 234 ? -1.143 7.934 7.363 1 98.56 234 GLU B N 1
ATOM 5172 C CA . GLU B 1 234 ? -0.821 9.359 7.367 1 98.56 234 GLU B CA 1
ATOM 5173 C C . GLU B 1 234 ? -0.343 9.812 8.742 1 98.56 234 GLU B C 1
ATOM 5175 O O . GLU B 1 234 ? -1.124 9.852 9.695 1 98.56 234 GLU B O 1
ATOM 5180 N N . LEU B 1 235 ? 0.917 10.156 8.836 1 98.19 235 LEU B N 1
ATOM 5181 C CA . LEU B 1 235 ? 1.516 10.398 10.141 1 98.19 235 LEU B CA 1
ATOM 5182 C C . LEU B 1 235 ? 2.092 11.805 10.227 1 98.19 235 LEU B C 1
ATOM 5184 O O . LEU B 1 235 ? 1.596 12.727 9.562 1 98.19 235 LEU B O 1
ATOM 5188 N N . GLY B 1 236 ? 2.977 12.016 11.125 1 95.62 236 GLY B N 1
ATOM 5189 C CA . GLY B 1 236 ? 3.432 13.359 11.414 1 95.62 236 GLY B CA 1
ATOM 5190 C C . GLY B 1 236 ? 4.328 13.938 10.336 1 95.62 236 GLY B C 1
ATOM 5191 O O . GLY B 1 236 ? 4.688 13.242 9.383 1 95.62 236 GLY B O 1
ATOM 5192 N N . GLY B 1 237 ? 4.582 15.195 10.43 1 95.94 237 GLY B N 1
ATOM 5193 C CA . GLY B 1 237 ? 5.473 15.938 9.555 1 95.94 237 GLY B CA 1
ATOM 5194 C C . GLY B 1 237 ? 6.219 17.047 10.266 1 95.94 237 GLY B C 1
ATOM 5195 O O . GLY B 1 237 ? 5.828 17.469 11.359 1 95.94 237 GLY B O 1
ATOM 5196 N N . SER B 1 238 ? 7.332 17.375 9.789 1 97.56 238 SER B N 1
ATOM 5197 C CA . SER B 1 238 ? 8.078 18.594 10.109 1 97.56 238 SER B CA 1
ATOM 5198 C C . SER B 1 238 ? 8.391 19.391 8.852 1 97.56 238 SER B C 1
ATOM 5200 O O . SER B 1 238 ? 9.555 19.547 8.477 1 97.56 238 SER B O 1
ATOM 5202 N N . ASP B 1 239 ? 7.324 19.953 8.32 1 98.56 239 ASP B N 1
ATOM 5203 C CA . ASP B 1 239 ? 7.316 20.484 6.953 1 98.56 239 ASP B CA 1
ATOM 5204 C C . ASP B 1 239 ? 8.164 21.75 6.848 1 98.56 239 ASP B C 1
ATOM 5206 O O . ASP B 1 239 ? 7.957 22.703 7.594 1 98.56 239 ASP B O 1
ATOM 5210 N N . PRO B 1 240 ? 9.109 21.781 5.922 1 98.88 240 PRO B N 1
ATOM 5211 C CA . PRO B 1 240 ? 9.914 22.984 5.711 1 98.88 240 PRO B CA 1
ATOM 5212 C C . PRO B 1 240 ? 9.156 24.078 4.961 1 98.88 240 PRO B C 1
ATOM 5214 O O . PRO B 1 240 ? 8.367 23.781 4.066 1 98.88 240 PRO B O 1
ATOM 5217 N N . PHE B 1 241 ? 9.367 25.266 5.379 1 98.94 241 PHE B N 1
ATOM 5218 C CA . PHE B 1 241 ? 8.992 26.484 4.672 1 98.94 241 PHE B CA 1
ATOM 5219 C C . PHE B 1 241 ? 10.234 27.219 4.195 1 98.94 241 PHE B C 1
ATOM 5221 O O . PHE B 1 241 ? 10.891 27.922 4.977 1 98.94 241 PHE B O 1
ATOM 5228 N N . ILE B 1 242 ? 10.539 27.047 2.945 1 98.94 242 ILE B N 1
ATOM 5229 C CA . ILE B 1 242 ? 11.797 27.547 2.391 1 98.94 242 ILE B CA 1
ATOM 5230 C C . ILE B 1 242 ? 11.562 28.891 1.714 1 98.94 242 ILE B C 1
ATOM 5232 O O . ILE B 1 242 ? 10.672 29.031 0.867 1 98.94 242 ILE B O 1
ATOM 5236 N N . VAL B 1 243 ? 12.32 29.906 2.076 1 98.94 243 VAL B N 1
ATOM 5237 C CA . VAL B 1 243 ? 12.281 31.188 1.407 1 98.94 243 VAL B CA 1
ATOM 5238 C C . VAL B 1 243 ? 13.617 31.469 0.73 1 98.94 243 VAL B C 1
ATOM 5240 O O . VAL B 1 243 ? 14.602 31.812 1.397 1 98.94 243 VAL B O 1
ATOM 5243 N N . LEU B 1 244 ? 13.586 31.359 -0.561 1 98.88 244 LEU B N 1
ATOM 5244 C CA . LEU B 1 244 ? 14.82 31.562 -1.324 1 98.88 244 LEU B CA 1
ATOM 5245 C C . LEU B 1 244 ? 14.922 33 -1.828 1 98.88 244 LEU B C 1
ATOM 5247 O O . LEU B 1 244 ? 16.016 33.562 -1.867 1 98.88 244 LEU B O 1
ATOM 5251 N N . SER B 1 245 ? 13.812 33.562 -2.316 1 98.62 245 SER B N 1
ATOM 5252 C CA . SER B 1 245 ? 13.672 34.938 -2.729 1 98.62 245 SER B CA 1
ATOM 5253 C C . SER B 1 245 ? 12.227 35.406 -2.637 1 98.62 245 SER B C 1
ATOM 5255 O O . SER B 1 245 ? 11.312 34.594 -2.518 1 98.62 245 SER B O 1
ATOM 5257 N N . THR B 1 246 ? 12.031 36.688 -2.576 1 98.06 246 THR B N 1
ATOM 5258 C CA . THR B 1 246 ? 10.688 37.25 -2.537 1 98.06 246 THR B CA 1
ATOM 5259 C C . THR B 1 246 ? 10.695 38.688 -3.061 1 98.06 246 THR B C 1
ATOM 5261 O O . THR B 1 246 ? 11.648 39.438 -2.834 1 98.06 246 THR B O 1
ATOM 5264 N N . ASP B 1 247 ? 9.602 38.969 -3.734 1 96.69 247 ASP B N 1
ATOM 5265 C CA . ASP B 1 247 ? 9.414 40.375 -4.176 1 96.69 247 ASP B CA 1
ATOM 5266 C C . ASP B 1 247 ? 8.641 41.156 -3.143 1 96.69 247 ASP B C 1
ATOM 5268 O O . ASP B 1 247 ? 8.617 42.406 -3.197 1 96.69 247 ASP B O 1
ATOM 5272 N N . ASP B 1 248 ? 8.016 40.5 -2.268 1 98.31 248 ASP B N 1
ATOM 5273 C CA . ASP B 1 248 ? 7.211 41.094 -1.203 1 98.31 248 ASP B CA 1
ATOM 5274 C C . ASP B 1 248 ? 7.422 40.375 0.119 1 98.31 248 ASP B C 1
ATOM 5276 O O . ASP B 1 248 ? 6.676 39.438 0.451 1 98.31 248 ASP B O 1
ATOM 5280 N N . LEU B 1 249 ? 8.305 40.844 0.859 1 98.44 249 LEU B N 1
ATOM 5281 C CA . LEU B 1 249 ? 8.711 40.188 2.09 1 98.44 249 LEU B CA 1
ATOM 5282 C C . LEU B 1 249 ? 7.559 40.125 3.088 1 98.44 249 LEU B C 1
ATOM 5284 O O . LEU B 1 249 ? 7.371 39.125 3.777 1 98.44 249 LEU B O 1
ATOM 5288 N N . ASP B 1 250 ? 6.805 41.219 3.186 1 98.56 250 ASP B N 1
ATOM 5289 C CA . ASP B 1 250 ? 5.688 41.25 4.129 1 98.56 250 ASP B CA 1
ATOM 5290 C C . ASP B 1 250 ? 4.648 40.188 3.807 1 98.56 250 ASP B C 1
ATOM 5292 O O . ASP B 1 250 ? 4.129 39.531 4.711 1 98.56 250 ASP B O 1
ATOM 5296 N N . ALA B 1 251 ? 4.371 40.031 2.561 1 98.44 251 ALA B N 1
ATOM 5297 C CA . ALA B 1 251 ? 3.416 39 2.143 1 98.44 251 ALA B CA 1
ATOM 5298 C C . ALA B 1 251 ? 3.945 37.625 2.441 1 98.44 251 ALA B C 1
ATOM 5300 O O . ALA B 1 251 ? 3.191 36.719 2.857 1 98.44 251 ALA B O 1
ATOM 5301 N N . THR B 1 252 ? 5.219 37.406 2.135 1 98.69 252 THR B N 1
ATOM 5302 C CA . THR B 1 252 ? 5.84 36.125 2.404 1 98.69 252 THR B CA 1
ATOM 5303 C C . THR B 1 252 ? 5.82 35.812 3.898 1 98.69 252 THR B C 1
ATOM 5305 O O . THR B 1 252 ? 5.539 34.688 4.301 1 98.69 252 THR B O 1
ATOM 5308 N N . VAL B 1 253 ? 6.094 36.781 4.707 1 98.81 253 VAL B N 1
ATOM 5309 C CA . VAL B 1 253 ? 6.066 36.625 6.16 1 98.81 253 VAL B CA 1
ATOM 5310 C C . VAL B 1 253 ? 4.652 36.281 6.617 1 98.81 253 VAL B C 1
ATOM 5312 O O . VAL B 1 253 ? 4.473 35.406 7.473 1 98.81 253 VAL B O 1
ATOM 5315 N N . GLN B 1 254 ? 3.691 37 6.055 1 98.62 254 GLN B N 1
ATOM 5316 C CA . GLN B 1 254 ? 2.312 36.656 6.406 1 98.62 254 GLN B CA 1
ATOM 5317 C C . GLN B 1 254 ? 1.982 35.219 6.059 1 98.62 254 GLN B C 1
ATOM 5319 O O . GLN B 1 254 ? 1.34 34.531 6.844 1 98.62 254 GLN B O 1
ATOM 5324 N N . ALA B 1 255 ? 2.387 34.781 4.891 1 98.62 255 ALA B N 1
ATOM 5325 C CA . ALA B 1 255 ? 2.18 33.375 4.492 1 98.62 255 ALA B CA 1
ATOM 5326 C C . ALA B 1 255 ? 2.842 32.406 5.48 1 98.62 255 ALA B C 1
ATOM 5328 O O . ALA B 1 255 ? 2.275 31.375 5.82 1 98.62 255 ALA B O 1
ATOM 5329 N N . ALA B 1 256 ? 4.023 32.75 5.898 1 98.88 256 ALA B N 1
ATOM 5330 C CA . ALA B 1 256 ? 4.75 31.922 6.871 1 98.88 256 ALA B CA 1
ATOM 5331 C C . ALA B 1 256 ? 3.969 31.812 8.18 1 98.88 256 ALA B C 1
ATOM 5333 O O . ALA B 1 256 ? 3.844 30.719 8.742 1 98.88 256 ALA B O 1
ATOM 5334 N N . VAL B 1 257 ? 3.438 32.969 8.625 1 98.75 257 VAL B N 1
ATOM 5335 C CA . VAL B 1 257 ? 2.652 33 9.859 1 98.75 257 VAL B CA 1
ATOM 5336 C C . VAL B 1 257 ? 1.397 32.125 9.68 1 98.75 257 VAL B C 1
ATOM 5338 O O . VAL B 1 257 ? 1.068 31.312 10.539 1 98.75 257 VAL B O 1
ATOM 5341 N N . ASP B 1 258 ? 0.75 32.312 8.562 1 98.19 258 ASP B N 1
ATOM 5342 C CA . ASP B 1 258 ? -0.459 31.547 8.281 1 98.19 258 ASP B CA 1
ATOM 5343 C C . ASP B 1 258 ? -0.163 30.047 8.25 1 98.19 258 ASP B C 1
ATOM 5345 O O . ASP B 1 258 ? -0.935 29.25 8.781 1 98.19 258 ASP B O 1
ATOM 5349 N N . GLY B 1 259 ? 0.934 29.688 7.625 1 98.12 259 GLY B N 1
ATOM 5350 C CA . GLY B 1 259 ? 1.327 28.281 7.535 1 98.12 259 GLY B CA 1
ATOM 5351 C C . GLY B 1 259 ? 1.652 27.672 8.883 1 98.12 259 GLY B C 1
ATOM 5352 O O . GLY B 1 259 ? 1.439 26.469 9.094 1 98.12 259 GLY B O 1
ATOM 5353 N N . ARG B 1 260 ? 2.129 28.438 9.781 1 98.5 260 ARG B N 1
ATOM 5354 C CA . ARG B 1 260 ? 2.523 27.922 11.086 1 98.5 260 ARG B CA 1
ATOM 5355 C C . ARG B 1 260 ? 1.333 27.859 12.039 1 98.5 260 ARG B C 1
ATOM 5357 O O . ARG B 1 260 ? 1.264 27 12.906 1 98.5 260 ARG B O 1
ATOM 5364 N N . MET B 1 261 ? 0.347 28.75 11.836 1 97.56 261 MET B N 1
ATOM 5365 C CA . MET B 1 261 ? -0.626 29.016 12.891 1 97.56 261 MET B CA 1
ATOM 5366 C C . MET B 1 261 ? -1.962 28.359 12.578 1 97.56 261 MET B C 1
ATOM 5368 O O . MET B 1 261 ? -2.896 28.422 13.383 1 97.56 261 MET B O 1
ATOM 5372 N N . GLU B 1 262 ? -2.049 27.703 11.398 1 96.69 262 GLU B N 1
ATOM 5373 C CA . GLU B 1 262 ? -3.271 26.953 11.156 1 96.69 262 GLU B CA 1
ATOM 5374 C C . GLU B 1 262 ? -3.559 25.984 12.297 1 96.69 262 GLU B C 1
ATOM 5376 O O . GLU B 1 262 ? -2.668 25.25 12.742 1 96.69 262 GLU B O 1
ATOM 5381 N N . ASN B 1 263 ? -4.797 26.047 12.82 1 98.25 263 ASN B N 1
ATOM 5382 C CA . ASN B 1 263 ? -5.227 25.234 13.953 1 98.25 263 ASN B CA 1
ATOM 5383 C C . ASN B 1 263 ? -4.277 25.375 15.141 1 98.25 263 ASN B C 1
ATOM 5385 O O . ASN B 1 263 ? -3.941 24.391 15.805 1 98.25 263 ASN B O 1
ATOM 5389 N N . THR B 1 264 ? -3.795 26.656 15.328 1 98.25 264 THR B N 1
ATOM 5390 C CA . THR B 1 264 ? -2.867 26.984 16.406 1 98.25 264 THR B CA 1
ATOM 5391 C C . THR B 1 264 ? -1.622 26.094 16.328 1 98.25 264 THR B C 1
ATOM 5393 O O . THR B 1 264 ? -1.145 25.609 17.359 1 98.25 264 THR B O 1
ATOM 5396 N N . GLY B 1 265 ? -1.229 25.781 15.141 1 98.12 265 GLY B N 1
ATOM 5397 C CA . GLY B 1 265 ? -0.022 25.016 14.891 1 98.12 265 GLY B CA 1
ATOM 5398 C C . GLY B 1 265 ? -0.238 23.516 15.008 1 98.12 265 GLY B C 1
ATOM 5399 O O . GLY B 1 265 ? 0.712 22.734 14.906 1 98.12 265 GLY B O 1
ATOM 5400 N N . GLN B 1 266 ? -1.488 23.016 15.188 1 98.38 266 GLN B N 1
ATOM 5401 C CA . GLN B 1 266 ? -1.799 21.609 15.367 1 98.38 266 GLN B CA 1
ATOM 5402 C C . GLN B 1 266 ? -2.283 20.969 14.07 1 98.38 266 GLN B C 1
ATOM 5404 O O . GLN B 1 266 ? -3.361 20.375 14.023 1 98.38 266 GLN B O 1
ATOM 5409 N N . ALA B 1 267 ? -1.5 21.078 13.07 1 97.88 267 ALA B N 1
ATOM 5410 C CA . ALA B 1 267 ? -1.724 20.484 11.758 1 97.88 267 ALA B CA 1
ATOM 5411 C C . ALA B 1 267 ? -0.492 19.719 11.289 1 97.88 267 ALA B C 1
ATOM 5413 O O . ALA B 1 267 ? 0.63 20.219 11.359 1 97.88 267 ALA B O 1
ATOM 5414 N N . CYS B 1 268 ? -0.659 18.531 10.852 1 97.19 268 CYS B N 1
ATOM 5415 C CA . CYS B 1 268 ? 0.453 17.672 10.461 1 97.19 268 CYS B CA 1
ATOM 5416 C C . CYS B 1 268 ? 1.258 18.281 9.328 1 97.19 268 CYS B C 1
ATOM 5418 O O . CYS B 1 268 ? 2.479 18.125 9.273 1 97.19 268 CYS B O 1
ATOM 5420 N N . ASN B 1 269 ? 0.539 18.984 8.406 1 97 269 ASN B N 1
ATOM 5421 C CA . ASN B 1 269 ? 1.217 19.562 7.246 1 97 269 ASN B CA 1
ATOM 5422 C C . ASN B 1 269 ? 1.504 21.047 7.445 1 97 269 ASN B C 1
ATOM 5424 O O . ASN B 1 269 ? 1.719 21.766 6.477 1 97 269 ASN B O 1
ATOM 5428 N N . ALA B 1 270 ? 1.461 21.578 8.656 1 97.88 270 ALA B N 1
ATOM 5429 C CA . ALA B 1 270 ? 1.818 22.969 8.938 1 97.88 270 ALA B CA 1
ATOM 5430 C C . ALA B 1 270 ? 3.303 23.219 8.68 1 97.88 270 ALA B C 1
ATOM 5432 O O . ALA B 1 270 ? 4.125 22.312 8.852 1 97.88 270 ALA B O 1
ATOM 5433 N N . ALA B 1 271 ? 3.633 24.469 8.312 1 98.5 271 ALA B N 1
ATOM 5434 C CA . ALA B 1 271 ? 5.035 24.875 8.273 1 98.5 271 ALA B CA 1
ATOM 5435 C C . ALA B 1 271 ? 5.648 24.859 9.672 1 98.5 271 ALA B C 1
ATOM 5437 O O . ALA B 1 271 ? 5.066 25.406 10.609 1 98.5 271 ALA B O 1
ATOM 5438 N N . LYS B 1 272 ? 6.766 24.234 9.844 1 98.62 272 LYS B N 1
ATOM 5439 C CA . LYS B 1 272 ? 7.379 24.125 11.164 1 98.62 272 LYS B CA 1
ATOM 5440 C C . LYS B 1 272 ? 8.82 24.625 11.141 1 98.62 272 LYS B C 1
ATOM 5442 O O . LYS B 1 272 ? 9.258 25.312 12.062 1 98.62 272 LYS B O 1
ATOM 5447 N N . ARG B 1 273 ? 9.555 24.234 10.102 1 98.81 273 ARG B N 1
ATOM 5448 C CA . ARG B 1 273 ? 10.961 24.609 9.938 1 98.81 273 ARG B CA 1
ATOM 5449 C C . ARG B 1 273 ? 11.117 25.656 8.852 1 98.81 273 ARG B C 1
ATOM 5451 O O . ARG B 1 273 ? 10.961 25.359 7.664 1 98.81 273 ARG B O 1
ATOM 5458 N N . PHE B 1 274 ? 11.453 26.859 9.234 1 98.94 274 PHE B N 1
ATOM 5459 C CA . PHE B 1 274 ? 11.594 27.969 8.305 1 98.94 274 PHE B CA 1
ATOM 5460 C C . PHE B 1 274 ? 13.055 28.141 7.887 1 98.94 274 PHE B C 1
ATOM 5462 O O . PHE B 1 274 ? 13.906 28.484 8.719 1 98.94 274 PHE B O 1
ATOM 5469 N N . ILE B 1 275 ? 13.312 27.859 6.652 1 98.94 275 ILE B N 1
ATOM 5470 C CA . ILE B 1 275 ? 14.664 27.891 6.094 1 98.94 275 ILE B CA 1
ATOM 5471 C C . ILE B 1 275 ? 14.797 29.078 5.137 1 98.94 275 ILE B C 1
ATOM 5473 O O . ILE B 1 275 ? 14.242 29.047 4.035 1 98.94 275 ILE B O 1
ATOM 5477 N N . VAL B 1 276 ? 15.555 30.078 5.531 1 98.94 276 VAL B N 1
ATOM 5478 C CA . VAL B 1 276 ? 15.531 31.375 4.855 1 98.94 276 VAL B CA 1
ATOM 5479 C C . VAL B 1 276 ? 16.906 31.672 4.277 1 98.94 276 VAL B C 1
ATOM 5481 O O . VAL B 1 276 ? 17.922 31.516 4.957 1 98.94 276 VAL B O 1
ATOM 5484 N N . ASN B 1 277 ? 16.906 32.125 3.047 1 98.75 277 ASN B N 1
ATOM 5485 C CA . ASN B 1 277 ? 18.156 32.531 2.41 1 98.75 277 ASN B CA 1
ATOM 5486 C C . ASN B 1 277 ? 18.875 33.625 3.223 1 98.75 277 ASN B C 1
ATOM 5488 O O . ASN B 1 277 ? 18.234 34.531 3.738 1 98.75 277 ASN B O 1
ATOM 5492 N N . GLU B 1 278 ? 20.172 33.562 3.223 1 98.56 278 GLU B N 1
ATOM 5493 C CA . GLU B 1 278 ? 20.984 34.438 4.062 1 98.56 278 GLU B CA 1
ATOM 5494 C C . GLU B 1 278 ? 20.781 35.906 3.697 1 98.56 278 GLU B C 1
ATOM 5496 O O . GLU B 1 278 ? 20.859 36.781 4.562 1 98.56 278 GLU B O 1
ATOM 5501 N N . SER B 1 279 ? 20.531 36.219 2.479 1 98.19 279 SER B N 1
ATOM 5502 C CA . SER B 1 279 ? 20.453 37.594 1.993 1 98.19 279 SER B CA 1
ATOM 5503 C C . SER B 1 279 ? 19.203 38.281 2.537 1 98.19 279 SER B C 1
ATOM 5505 O O . SER B 1 279 ? 19.156 39.531 2.564 1 98.19 279 SER B O 1
ATOM 5507 N N . ILE B 1 280 ? 18.219 37.531 2.99 1 98.44 280 ILE B N 1
ATOM 5508 C CA . ILE B 1 280 ? 17 38.156 3.475 1 98.44 280 ILE B CA 1
ATOM 5509 C C . ILE B 1 280 ? 16.688 37.688 4.891 1 98.44 280 ILE B C 1
ATOM 5511 O O . ILE B 1 280 ? 15.633 37.969 5.438 1 98.44 280 ILE B O 1
ATOM 5515 N N . TYR B 1 281 ? 17.547 36.906 5.473 1 98.75 281 TYR B N 1
ATOM 5516 C CA . TYR B 1 281 ? 17.344 36.188 6.727 1 98.75 281 TYR B CA 1
ATOM 5517 C C . TYR B 1 281 ? 17 37.156 7.852 1 98.75 281 TYR B C 1
ATOM 5519 O O . TYR B 1 281 ? 15.992 37 8.547 1 98.75 281 TYR B O 1
ATOM 5527 N N . ASP B 1 282 ? 17.812 38.219 8.031 1 98.75 282 ASP B N 1
ATOM 5528 C CA . ASP B 1 282 ? 17.641 39.094 9.18 1 98.75 282 ASP B CA 1
ATOM 5529 C C . ASP B 1 282 ? 16.312 39.844 9.117 1 98.75 282 ASP B C 1
ATOM 5531 O O . ASP B 1 282 ? 15.602 39.938 10.125 1 98.75 282 ASP B O 1
ATOM 5535 N N . ASP B 1 283 ? 16 40.312 7.934 1 98.81 283 ASP B N 1
ATOM 5536 C CA . ASP B 1 283 ? 14.742 41.031 7.758 1 98.81 283 ASP B CA 1
ATOM 5537 C C . ASP B 1 283 ? 13.555 40.094 7.957 1 98.81 283 ASP B C 1
ATOM 5539 O O . ASP B 1 283 ? 12.562 40.438 8.594 1 98.81 283 ASP B O 1
ATOM 5543 N N . PHE B 1 284 ? 13.648 38.938 7.387 1 98.88 284 PHE B N 1
ATOM 5544 C CA . PHE B 1 284 ? 12.586 37.969 7.531 1 98.88 284 PHE B CA 1
ATOM 5545 C C . PHE B 1 284 ? 12.391 37.594 9 1 98.88 284 PHE B C 1
ATOM 5547 O O . PHE B 1 284 ? 11.266 37.594 9.5 1 98.88 284 PHE B O 1
ATOM 5554 N N . LEU B 1 285 ? 13.492 37.25 9.664 1 98.88 285 LEU B N 1
ATOM 5555 C CA . LEU B 1 285 ? 13.414 36.781 11.055 1 98.88 285 LEU B CA 1
ATOM 5556 C C . LEU B 1 285 ? 12.758 37.844 11.93 1 98.88 285 LEU B C 1
ATOM 5558 O O . LEU B 1 285 ? 11.906 37.531 12.758 1 98.88 285 LEU B O 1
ATOM 5562 N N . ALA B 1 286 ? 13.18 39.094 11.773 1 98.81 286 ALA B N 1
ATOM 5563 C CA . ALA B 1 286 ? 12.633 40.188 12.578 1 98.81 286 ALA B CA 1
ATOM 5564 C C . ALA B 1 286 ? 11.133 40.344 12.352 1 98.81 286 ALA B C 1
ATOM 5566 O O . ALA B 1 286 ? 10.352 40.344 13.305 1 98.81 286 ALA B O 1
ATOM 5567 N N . LYS B 1 287 ? 10.742 40.438 11.086 1 98.81 287 LYS B N 1
ATOM 5568 C CA . LYS B 1 287 ? 9.336 40.656 10.742 1 98.81 287 LYS B CA 1
ATOM 5569 C C . LYS B 1 287 ? 8.484 39.438 11.125 1 98.81 287 LYS B C 1
ATOM 5571 O O . LYS B 1 287 ? 7.367 39.594 11.625 1 98.81 287 LYS B O 1
ATOM 5576 N N . PHE B 1 288 ? 9.039 38.281 10.836 1 98.88 288 PHE B N 1
ATOM 5577 C CA . PHE B 1 288 ? 8.32 37.062 11.141 1 98.88 288 PHE B CA 1
ATOM 5578 C C . PHE B 1 288 ? 8.102 36.906 12.641 1 98.88 288 PHE B C 1
ATOM 5580 O O . PHE B 1 288 ? 6.992 36.594 13.086 1 98.88 288 PHE B O 1
ATOM 5587 N N . THR B 1 289 ? 9.148 37.062 13.406 1 98.81 289 THR B N 1
ATOM 5588 C CA . THR B 1 289 ? 9.047 36.969 14.859 1 98.81 289 THR B CA 1
ATOM 5589 C C . THR B 1 289 ? 8.008 37.938 15.406 1 98.81 289 THR B C 1
ATOM 5591 O O . THR B 1 289 ? 7.16 37.562 16.219 1 98.81 289 THR B O 1
ATOM 5594 N N . GLU B 1 290 ? 8.102 39.156 14.961 1 98.56 290 GLU B N 1
ATOM 5595 C CA . GLU B 1 290 ? 7.152 40.156 15.414 1 98.56 290 GLU B CA 1
ATOM 5596 C C . GLU B 1 290 ? 5.719 39.75 15.102 1 98.56 290 GLU B C 1
ATOM 5598 O O . GLU B 1 290 ? 4.852 39.781 15.977 1 98.56 290 GLU B O 1
ATOM 5603 N N . LYS B 1 291 ? 5.488 39.375 13.906 1 98.44 291 LYS B N 1
ATOM 5604 C CA . LYS B 1 291 ? 4.133 39.031 13.469 1 98.44 291 LYS B CA 1
ATOM 5605 C C . LYS B 1 291 ? 3.635 37.781 14.148 1 98.44 291 LYS B C 1
ATOM 5607 O O . LYS B 1 291 ? 2.461 37.688 14.516 1 98.44 291 LYS B O 1
ATOM 5612 N N . LEU B 1 292 ? 4.508 36.781 14.273 1 98.56 292 LEU B N 1
ATOM 5613 C CA . LEU B 1 292 ? 4.113 35.531 14.922 1 98.56 292 LEU B CA 1
ATOM 5614 C C . LEU B 1 292 ? 3.736 35.781 16.375 1 98.56 292 LEU B C 1
ATOM 5616 O O . LEU B 1 292 ? 2.736 35.25 16.859 1 98.56 292 LEU B O 1
ATOM 5620 N N . LEU B 1 293 ? 4.531 36.562 17.109 1 98.12 293 LEU B N 1
ATOM 5621 C CA . LEU B 1 293 ? 4.242 36.844 18.516 1 98.12 293 LEU B CA 1
ATOM 5622 C C . LEU B 1 293 ? 2.943 37.625 18.641 1 98.12 293 LEU B C 1
ATOM 5624 O O . LEU B 1 293 ? 2.16 37.375 19.562 1 98.12 293 LEU B O 1
ATOM 5628 N N . ALA B 1 294 ? 2.688 38.5 17.734 1 97.25 294 ALA B N 1
ATOM 5629 C CA . ALA B 1 294 ? 1.462 39.281 17.75 1 97.25 294 ALA B CA 1
ATOM 5630 C C . ALA B 1 294 ? 0.234 38.406 17.531 1 97.25 294 ALA B C 1
ATOM 5632 O O . ALA B 1 294 ? -0.854 38.719 18.031 1 97.25 294 ALA B O 1
ATOM 5633 N N . ALA B 1 295 ? 0.414 37.312 16.891 1 95 295 ALA B N 1
ATOM 5634 C CA . ALA B 1 295 ? -0.682 36.375 16.641 1 95 295 ALA B CA 1
ATOM 5635 C C . ALA B 1 295 ? -1.085 35.656 17.906 1 95 295 ALA B C 1
ATOM 5637 O O . ALA B 1 295 ? -2.09 34.938 17.922 1 95 295 ALA B O 1
ATOM 5638 N N . GLY B 1 296 ? -0.349 35.844 18.953 1 93.81 296 GLY B N 1
ATOM 5639 C CA . GLY B 1 296 ? -0.645 35.219 20.25 1 93.81 296 GLY B CA 1
ATOM 5640 C C . GLY B 1 296 ? -1.822 35.875 20.953 1 93.81 296 GLY B C 1
ATOM 5641 O O . GLY B 1 296 ? -2.434 35.281 21.828 1 93.81 296 GLY B O 1
ATOM 5642 N N . GLU B 1 297 ? -2.098 37.094 20.609 1 92.31 297 GLU B N 1
ATOM 5643 C CA . GLU B 1 297 ? -3.246 37.781 21.203 1 92.31 297 GLU B CA 1
ATOM 5644 C C . GLU B 1 297 ? -4.555 37.094 20.812 1 92.31 297 GLU B C 1
ATOM 5646 O O . GLU B 1 297 ? -4.883 37.031 19.625 1 92.31 297 GLU B O 1
ATOM 5651 N N . GLY B 1 298 ? -5.262 36.625 21.734 1 92.06 298 GLY B N 1
ATOM 5652 C CA . GLY B 1 298 ? -6.523 35.969 21.453 1 92.06 298 GLY B CA 1
ATOM 5653 C C . GLY B 1 298 ? -6.348 34.594 20.844 1 92.06 298 GLY B C 1
ATOM 5654 O O . GLY B 1 298 ? -7.246 34.094 20.156 1 92.06 298 GLY B O 1
ATOM 5655 N N . ILE B 1 299 ? -5.211 34 21.078 1 95.62 299 ILE B N 1
ATOM 5656 C CA . ILE B 1 299 ? -4.879 32.719 20.484 1 95.62 299 ILE B CA 1
ATOM 5657 C C . ILE B 1 299 ? -5.797 31.641 21.047 1 95.62 299 ILE B C 1
ATOM 5659 O O . ILE B 1 299 ? -6.203 31.719 22.219 1 95.62 299 ILE B O 1
ATOM 5663 N N . ALA B 1 300 ? -6.223 30.719 20.219 1 97.88 300 ALA B N 1
ATOM 5664 C CA . ALA B 1 300 ? -6.984 29.547 20.641 1 97.88 300 ALA B CA 1
ATOM 5665 C C . ALA B 1 300 ? -6.094 28.562 21.391 1 97.88 300 ALA B C 1
ATOM 5667 O O . ALA B 1 300 ? -4.875 28.547 21.203 1 97.88 300 ALA B O 1
ATOM 5668 N N . PRO B 1 301 ? -6.664 27.75 22.281 1 98.25 301 PRO B N 1
ATOM 5669 C CA . PRO B 1 301 ? -5.859 26.781 23.031 1 98.25 301 PRO B CA 1
ATOM 5670 C C . PRO B 1 301 ? -5.402 25.609 22.156 1 98.25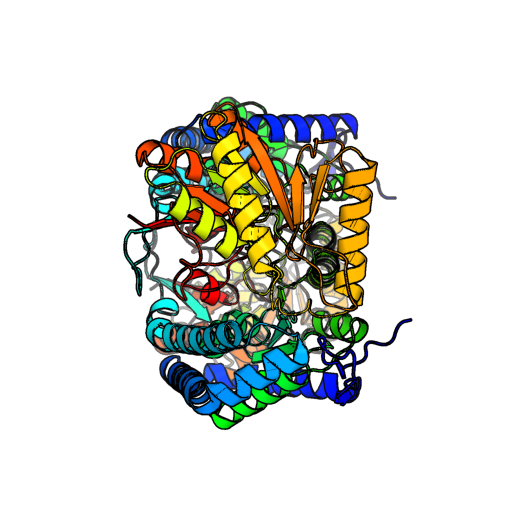 301 PRO B C 1
ATOM 5672 O O . PRO B 1 301 ? -5.973 25.375 21.094 1 98.25 301 PRO B O 1
ATOM 5675 N N . LEU B 1 302 ? -4.312 24.938 22.609 1 98.5 302 LEU B N 1
ATOM 5676 C CA . LEU B 1 302 ? -4.055 23.609 22.094 1 98.5 302 LEU B CA 1
ATOM 5677 C C . LEU B 1 302 ? -5.164 22.641 22.5 1 98.5 302 LEU B C 1
ATOM 5679 O O . LEU B 1 302 ? -6.008 22.984 23.344 1 98.5 302 LEU B O 1
ATOM 5683 N N . SER B 1 303 ? -5.176 21.484 21.938 1 98 303 SER B N 1
ATOM 5684 C CA . SER B 1 303 ? -6.27 20.531 22.078 1 98 303 SER B CA 1
ATOM 5685 C C . SER B 1 303 ? -6.43 20.062 23.516 1 98 303 SER B C 1
ATOM 5687 O O . SER B 1 303 ? -7.492 19.578 23.906 1 98 303 SER B O 1
ATOM 5689 N N . SER B 1 304 ? -5.375 20.156 24.312 1 97.19 304 SER B N 1
ATOM 5690 C CA . SER B 1 304 ? -5.395 19.75 25.703 1 97.19 304 SER B CA 1
ATOM 5691 C C . SER B 1 304 ? -4.23 20.359 26.484 1 97.19 304 SER B C 1
ATOM 5693 O O . SER B 1 304 ? -3.262 20.844 25.875 1 97.19 304 SER B O 1
ATOM 5695 N N . GLU B 1 305 ? -4.367 20.344 27.781 1 97.25 305 GLU B N 1
ATOM 5696 C CA . GLU B 1 305 ? -3.252 20.797 28.594 1 97.25 305 GLU B CA 1
ATOM 5697 C C . GLU B 1 305 ? -2.049 19.875 28.453 1 97.25 305 GLU B C 1
ATOM 5699 O O . GLU B 1 305 ? -0.902 20.312 28.484 1 97.25 305 GLU B O 1
ATOM 5704 N N . GLN B 1 306 ? -2.336 18.641 28.297 1 96.88 306 GLN B N 1
ATOM 5705 C CA . GLN B 1 306 ? -1.252 17.672 28.109 1 96.88 306 GLN B CA 1
ATOM 5706 C C . GLN B 1 306 ? -0.449 17.984 26.859 1 96.88 306 GLN B C 1
ATOM 5708 O O . GLN B 1 306 ? 0.776 17.859 26.844 1 96.88 306 GLN B O 1
ATOM 5713 N N . ALA B 1 307 ? -1.153 18.312 25.781 1 97.81 307 ALA B N 1
ATOM 5714 C CA . ALA B 1 307 ? -0.469 18.703 24.547 1 97.81 307 ALA B CA 1
ATOM 5715 C C . ALA B 1 307 ? 0.43 19.922 24.797 1 97.81 307 ALA B C 1
ATOM 5717 O O . ALA B 1 307 ? 1.554 19.984 24.297 1 97.81 307 ALA B O 1
ATOM 5718 N N . ALA B 1 308 ? -0.058 20.859 25.594 1 98.44 308 ALA B N 1
ATOM 5719 C CA . ALA B 1 308 ? 0.706 22.062 25.906 1 98.44 308 ALA B CA 1
ATOM 5720 C C . ALA B 1 308 ? 1.937 21.734 26.75 1 98.44 308 ALA B C 1
ATOM 5722 O O . ALA B 1 308 ? 3.018 22.281 26.516 1 98.44 308 ALA B O 1
ATOM 5723 N N . VAL B 1 309 ? 1.756 20.844 27.672 1 98.44 309 VAL B N 1
ATOM 5724 C CA . VAL B 1 309 ? 2.857 20.422 28.547 1 98.44 309 VAL B CA 1
ATOM 5725 C C . VAL B 1 309 ? 3.938 19.734 27.703 1 98.44 309 VAL B C 1
ATOM 5727 O O . VAL B 1 309 ? 5.129 20.016 27.875 1 98.44 309 VAL B O 1
ATOM 5730 N N . ARG B 1 310 ? 3.555 18.875 26.875 1 98.19 310 ARG B N 1
ATOM 5731 C CA . ARG B 1 310 ? 4.5 18.172 26 1 98.19 310 ARG B CA 1
ATOM 5732 C C . ARG B 1 310 ? 5.285 19.156 25.141 1 98.19 310 ARG B C 1
ATOM 5734 O O . ARG B 1 310 ? 6.5 19.031 24.984 1 98.19 310 ARG B O 1
ATOM 5741 N N . LEU B 1 311 ? 4.594 20.109 24.531 1 98.62 311 LEU B N 1
ATOM 5742 C CA . LEU B 1 311 ? 5.25 21.125 23.703 1 98.62 311 LEU B CA 1
ATOM 5743 C C . LEU B 1 311 ? 6.215 21.953 24.531 1 98.62 311 LEU B C 1
ATOM 5745 O O . LEU B 1 311 ? 7.32 22.266 24.078 1 98.62 311 LEU B O 1
ATOM 5749 N N . GLU B 1 312 ? 5.785 22.312 25.703 1 98.62 312 GLU B N 1
ATOM 5750 C CA . GLU B 1 312 ? 6.645 23.078 26.609 1 98.62 312 GLU B CA 1
ATOM 5751 C C . GLU B 1 312 ? 7.93 22.312 26.922 1 98.62 312 GLU B C 1
ATOM 5753 O O . GLU B 1 312 ? 9.016 22.891 26.953 1 98.62 312 GLU B O 1
ATOM 5758 N N . ASP B 1 313 ? 7.766 21.062 27.172 1 98.69 313 ASP B N 1
ATOM 5759 C CA . ASP B 1 313 ? 8.922 20.219 27.453 1 98.69 313 ASP B CA 1
ATOM 5760 C C . ASP B 1 313 ? 9.875 20.188 26.266 1 98.69 313 ASP B C 1
ATOM 5762 O O . ASP B 1 313 ? 11.102 20.203 26.453 1 98.69 313 ASP B O 1
ATOM 5766 N N . GLN B 1 314 ? 9.367 20.141 25.078 1 98.62 314 GLN B N 1
ATOM 5767 C CA . GLN B 1 314 ? 10.203 20.156 23.875 1 98.62 314 GLN B CA 1
ATOM 5768 C C . GLN B 1 314 ? 10.953 21.484 23.734 1 98.62 314 GLN B C 1
ATOM 5770 O O . GLN B 1 314 ? 12.148 21.5 23.453 1 98.62 314 GLN B O 1
ATOM 5775 N N . VAL B 1 315 ? 10.266 22.562 23.938 1 98.62 315 VAL B N 1
ATOM 5776 C CA . VAL B 1 315 ? 10.867 23.891 23.828 1 98.62 315 VAL B CA 1
ATOM 5777 C C . VAL B 1 315 ? 11.969 24.047 24.875 1 98.62 315 VAL B C 1
ATOM 5779 O O . VAL B 1 315 ? 13.062 24.531 24.562 1 98.62 315 VAL B O 1
ATOM 5782 N N . LYS B 1 316 ? 11.656 23.594 26.094 1 98.31 316 LYS B N 1
ATOM 5783 C CA . LYS B 1 316 ? 12.656 23.656 27.156 1 98.31 316 LYS B CA 1
ATOM 5784 C C . LYS B 1 316 ? 13.906 22.859 26.797 1 98.31 316 LYS B C 1
ATOM 5786 O O . LYS B 1 316 ? 15.023 23.328 27 1 98.31 316 LYS B O 1
ATOM 5791 N N . SER B 1 317 ? 13.703 21.719 26.297 1 98.56 317 SER B N 1
ATOM 5792 C CA . SER B 1 317 ? 14.82 20.875 25.906 1 98.56 317 SER B CA 1
ATOM 5793 C C . SER B 1 317 ? 15.648 21.531 24.797 1 98.56 317 SER B C 1
ATOM 5795 O O . SER B 1 317 ? 16.875 21.391 24.766 1 98.56 317 SER B O 1
ATOM 5797 N N . ALA B 1 318 ? 15.031 22.188 23.859 1 98.69 318 ALA B N 1
ATOM 5798 C CA . ALA B 1 318 ? 15.719 22.906 22.781 1 98.69 318 ALA B CA 1
ATOM 5799 C C . ALA B 1 318 ? 16.609 24.016 23.344 1 98.69 318 ALA B C 1
ATOM 5801 O O . ALA B 1 318 ? 17.766 24.141 22.953 1 98.69 318 ALA B O 1
ATOM 5802 N N . VAL B 1 319 ? 16.078 24.75 24.281 1 98.5 319 VAL B N 1
ATOM 5803 C CA . VAL B 1 319 ? 16.797 25.875 24.875 1 98.5 319 VAL B CA 1
ATOM 5804 C C . VAL B 1 319 ? 17.969 25.359 25.703 1 98.5 319 VAL B C 1
ATOM 5806 O O . VAL B 1 319 ? 19.078 25.891 25.625 1 98.5 319 VAL B O 1
ATOM 5809 N N . GLU B 1 320 ? 17.703 24.297 26.453 1 98.5 320 GLU B N 1
ATOM 5810 C CA . GLU B 1 320 ? 18.766 23.688 27.234 1 98.5 320 GLU B CA 1
ATOM 5811 C C . GLU B 1 320 ? 19.906 23.188 26.359 1 98.5 320 GLU B C 1
ATOM 5813 O O . GLU B 1 320 ? 21.062 23.188 26.766 1 98.5 320 GLU B O 1
ATOM 5818 N N . ALA B 1 321 ? 19.562 22.922 25.188 1 98.5 321 ALA B N 1
ATOM 5819 C CA . ALA B 1 321 ? 20.562 22.406 24.25 1 98.5 321 ALA B CA 1
ATOM 5820 C C . ALA B 1 321 ? 21.172 23.516 23.422 1 98.5 321 ALA B C 1
ATOM 5822 O O . ALA B 1 321 ? 21.922 23.25 22.469 1 98.5 321 ALA B O 1
ATOM 5823 N N . GLY B 1 322 ? 20.812 24.766 23.609 1 98.44 322 GLY B N 1
ATOM 5824 C CA . GLY B 1 322 ? 21.562 25.859 23.031 1 98.44 322 GLY B CA 1
ATOM 5825 C C . GLY B 1 322 ? 20.734 26.734 22.125 1 98.44 322 GLY B C 1
ATOM 5826 O O . GLY B 1 322 ? 21.203 27.781 21.656 1 98.44 322 GLY B O 1
ATOM 5827 N N . ALA B 1 323 ? 19.5 26.453 21.891 1 98.75 323 ALA B N 1
ATOM 5828 C CA . ALA B 1 323 ? 18.625 27.266 21.062 1 98.75 323 ALA B CA 1
ATOM 5829 C C . ALA B 1 323 ? 18.266 28.578 21.766 1 98.75 323 ALA B C 1
ATOM 5831 O O . ALA B 1 323 ? 18.266 28.641 23 1 98.75 323 ALA B O 1
ATOM 5832 N N . LYS B 1 324 ? 17.984 29.562 21 1 98.69 324 LYS B N 1
ATOM 5833 C CA . LYS B 1 324 ? 17.469 30.828 21.516 1 98.69 324 LYS B CA 1
ATOM 5834 C C . LYS B 1 324 ? 15.953 30.906 21.344 1 98.69 324 LYS B C 1
ATOM 5836 O O . LYS B 1 324 ? 15.43 30.625 20.25 1 98.69 324 LYS B O 1
ATOM 5841 N N . LEU B 1 325 ? 15.281 31.25 22.422 1 98.5 325 LEU B N 1
ATOM 5842 C CA . LEU B 1 325 ? 13.828 31.312 22.438 1 98.5 325 LEU B CA 1
ATOM 5843 C C . LEU B 1 325 ? 13.344 32.75 22.484 1 98.5 325 LEU B C 1
ATOM 5845 O O . LEU B 1 325 ? 13.844 33.562 23.281 1 98.5 325 LEU B O 1
ATOM 5849 N N . THR B 1 326 ? 12.508 33.156 21.594 1 98.38 326 THR B N 1
ATOM 5850 C CA . THR B 1 326 ? 11.703 34.375 21.672 1 98.38 326 THR B CA 1
ATOM 5851 C C . THR B 1 326 ? 10.219 34.031 21.734 1 98.38 326 THR B C 1
ATOM 5853 O O . THR B 1 326 ? 9.672 33.406 20.797 1 98.38 326 THR B O 1
ATOM 5856 N N . ALA B 1 327 ? 9.578 34.406 22.844 1 95.81 327 ALA B N 1
ATOM 5857 C CA . ALA B 1 327 ? 8.195 33.969 23.031 1 95.81 327 ALA B CA 1
ATOM 5858 C C . ALA B 1 327 ? 7.324 35.156 23.453 1 95.81 327 ALA B C 1
ATOM 5860 O O . ALA B 1 327 ? 7.828 36.156 24 1 95.81 327 ALA B O 1
ATOM 5861 N N . ALA B 1 328 ? 6.066 35.094 23.188 1 89.12 328 ALA B N 1
ATOM 5862 C CA . ALA B 1 328 ? 5.102 36.125 23.516 1 89.12 328 ALA B CA 1
ATOM 5863 C C . ALA B 1 328 ? 4.715 36.094 25 1 89.12 328 ALA B C 1
ATOM 5865 O O . ALA B 1 328 ? 4.039 37 25.5 1 89.12 328 ALA B O 1
ATOM 5866 N N . GLY B 1 329 ? 5.07 35 25.688 1 91.81 329 GLY B N 1
ATOM 5867 C CA . GLY B 1 329 ? 4.684 34.844 27.078 1 91.81 329 GLY B CA 1
ATOM 5868 C C . GLY B 1 329 ? 4.883 33.438 27.578 1 91.81 329 GLY B C 1
ATOM 5869 O O . GLY B 1 329 ? 5.754 32.688 27.094 1 91.81 329 GLY B O 1
ATOM 5870 N N . GLU B 1 330 ? 4.031 33.156 28.641 1 94.75 330 GLU B N 1
ATOM 5871 C CA . GLU B 1 330 ? 4.117 31.844 29.25 1 94.75 330 GLU B CA 1
ATOM 5872 C C . GLU B 1 330 ? 2.848 31.031 28.984 1 94.75 330 GLU B C 1
ATOM 5874 O O . GLU B 1 330 ? 1.784 31.594 28.734 1 94.75 330 GLU B O 1
ATOM 5879 N N . ARG B 1 331 ? 3.023 29.781 29.016 1 96.12 331 ARG B N 1
ATOM 5880 C CA . ARG B 1 331 ? 1.897 28.859 28.859 1 96.12 331 ARG B CA 1
ATOM 5881 C C . ARG B 1 331 ? 0.897 29.031 30 1 96.12 331 ARG B C 1
ATOM 5883 O O . ARG B 1 331 ? 1.288 29.172 31.156 1 96.12 331 ARG B O 1
ATOM 5890 N N . LYS B 1 332 ? -0.375 29.031 29.734 1 96.94 332 LYS B N 1
ATOM 5891 C CA . LYS B 1 332 ? -1.479 29 30.688 1 96.94 332 LYS B CA 1
ATOM 5892 C C . LYS B 1 332 ? -2.469 27.891 30.344 1 96.94 332 LYS B C 1
ATOM 5894 O O . LYS B 1 332 ? -3.34 28.078 29.5 1 96.94 332 LYS B O 1
ATOM 5899 N N . GLY B 1 333 ? -2.406 26.797 31.125 1 97.19 333 GLY B N 1
ATOM 5900 C CA . GLY B 1 333 ? -3.221 25.656 30.75 1 97.19 333 GLY B CA 1
ATOM 5901 C C . GLY B 1 333 ? -2.918 25.141 29.359 1 97.19 333 GLY B C 1
ATOM 5902 O O . GLY B 1 333 ? -1.761 24.875 29.031 1 97.19 333 GLY B O 1
ATOM 5903 N N . ALA B 1 334 ? -3.986 25.094 28.578 1 98.31 334 ALA B N 1
ATOM 5904 C CA . ALA B 1 334 ? -3.826 24.609 27.203 1 98.31 334 ALA B CA 1
ATOM 5905 C C . ALA B 1 334 ? -3.432 25.75 26.266 1 98.31 334 ALA B C 1
ATOM 5907 O O . ALA B 1 334 ? -3.172 25.516 25.078 1 98.31 334 ALA B O 1
ATOM 5908 N N . PHE B 1 335 ? -3.365 26.984 26.766 1 98.25 335 PHE B N 1
ATOM 5909 C CA . PHE B 1 335 ? -2.979 28.109 25.922 1 98.25 335 PHE B CA 1
ATOM 5910 C C . PHE B 1 335 ? -1.461 28.25 25.859 1 98.25 335 PHE B C 1
ATOM 5912 O O . PHE B 1 335 ? -0.806 28.484 26.875 1 98.25 335 PHE B O 1
ATOM 5919 N N . PHE B 1 336 ? -0.944 28.047 24.734 1 98.38 336 PHE B N 1
ATOM 5920 C CA . PHE B 1 336 ? 0.494 28.094 24.5 1 98.38 336 PHE B CA 1
ATOM 5921 C C . PHE B 1 336 ? 0.854 29.297 23.625 1 98.38 336 PHE B C 1
ATOM 5923 O O . PHE B 1 336 ? 0.371 29.406 22.5 1 98.38 336 PHE B O 1
ATOM 5930 N N . PRO B 1 337 ? 1.679 30.203 24.109 1 97.44 337 PRO B N 1
ATOM 5931 C CA . PRO B 1 337 ? 2.023 31.359 23.297 1 97.44 337 PRO B CA 1
ATOM 5932 C C . PRO B 1 337 ? 2.908 31.016 22.109 1 97.44 337 PRO B C 1
ATOM 5934 O O . PRO B 1 337 ? 3.766 30.125 22.203 1 97.44 337 PRO B O 1
ATOM 5937 N N . PRO B 1 338 ? 2.709 31.75 20.969 1 98.38 338 PRO B N 1
ATOM 5938 C CA . PRO B 1 338 ? 3.619 31.547 19.828 1 98.38 338 PRO B CA 1
ATOM 5939 C C . PRO B 1 338 ? 5.074 31.828 20.188 1 98.38 338 PRO B C 1
ATOM 5941 O O . PRO B 1 338 ? 5.355 32.719 21 1 98.38 338 PRO B O 1
ATOM 5944 N N . ALA B 1 339 ? 5.957 31.094 19.594 1 98.69 339 ALA B N 1
ATOM 5945 C CA . ALA B 1 339 ? 7.379 31.234 19.891 1 98.69 339 ALA B CA 1
ATOM 5946 C C . ALA B 1 339 ? 8.234 30.953 18.656 1 98.69 339 ALA B C 1
ATOM 5948 O O . ALA B 1 339 ? 7.793 30.25 17.75 1 98.69 339 ALA B O 1
ATOM 5949 N N . VAL B 1 340 ? 9.383 31.531 18.656 1 98.88 340 VAL B N 1
ATOM 5950 C CA . VAL B 1 340 ? 10.375 31.312 17.609 1 98.88 340 VAL B CA 1
ATOM 5951 C C . VAL B 1 340 ? 11.672 30.781 18.234 1 98.88 340 VAL B C 1
ATOM 5953 O O . VAL B 1 340 ? 12.164 31.328 19.219 1 98.88 340 VAL B O 1
ATOM 5956 N N . LEU B 1 341 ? 12.117 29.703 17.75 1 98.88 341 LEU B N 1
ATOM 5957 C CA . LEU B 1 341 ? 13.43 29.172 18.109 1 98.88 341 LEU B CA 1
ATOM 5958 C C . LEU B 1 341 ? 14.445 29.438 17 1 98.88 341 LEU B C 1
ATOM 5960 O O . LEU B 1 341 ? 14.148 29.25 15.82 1 98.88 341 LEU B O 1
ATOM 5964 N N . THR B 1 342 ? 15.594 29.922 17.312 1 98.75 342 THR B N 1
ATOM 5965 C CA . THR B 1 342 ? 16.75 30.031 16.438 1 98.75 342 THR B CA 1
ATOM 5966 C C . THR B 1 342 ? 17.969 29.344 17.062 1 98.75 342 THR B C 1
ATOM 5968 O O . THR B 1 342 ? 17.938 28.969 18.234 1 98.75 342 THR B O 1
ATOM 5971 N N . GLY B 1 343 ? 18.938 29.062 16.234 1 98.31 343 GLY B N 1
ATOM 5972 C CA . GLY B 1 343 ? 20.141 28.438 16.734 1 98.31 343 GLY B CA 1
ATOM 5973 C C . GLY B 1 343 ? 19.969 26.953 17.016 1 98.31 343 GLY B C 1
ATOM 5974 O O . GLY B 1 343 ? 20.703 26.375 17.828 1 98.31 343 GLY B O 1
ATOM 5975 N N . VAL B 1 344 ? 19 26.328 16.5 1 98.5 344 VAL B N 1
ATOM 5976 C CA . VAL B 1 344 ? 18.797 24.891 16.625 1 98.5 344 VAL B CA 1
ATOM 5977 C C . VAL B 1 344 ? 19.781 24.156 15.711 1 98.5 344 VAL B C 1
ATOM 5979 O O . VAL B 1 344 ? 19.672 24.25 14.484 1 98.5 344 VAL B O 1
ATOM 5982 N N . THR B 1 345 ? 20.672 23.422 16.281 1 97.56 345 THR B N 1
ATOM 5983 C CA . THR B 1 345 ? 21.672 22.688 15.516 1 97.56 345 THR B CA 1
ATOM 5984 C C . THR B 1 345 ? 21.328 21.203 15.438 1 97.56 345 THR B C 1
ATOM 5986 O O . THR B 1 345 ? 20.359 20.75 16.062 1 97.56 345 THR B O 1
ATOM 5989 N N . GLU B 1 346 ? 22 20.469 14.672 1 96.5 346 GLU B N 1
ATOM 5990 C CA . GLU B 1 346 ? 21.719 19.062 14.391 1 96.5 346 GLU B CA 1
ATOM 5991 C C . GLU B 1 346 ? 21.703 18.234 15.68 1 96.5 346 GLU B C 1
ATOM 5993 O O . GLU B 1 346 ? 20.969 17.234 15.773 1 96.5 346 GLU B O 1
ATOM 5998 N N . ASP B 1 347 ? 22.438 18.656 16.641 1 96.88 347 ASP B N 1
ATOM 5999 C CA . ASP B 1 347 ? 22.547 17.891 17.875 1 96.88 347 ASP B CA 1
ATOM 6000 C C . ASP B 1 347 ? 21.438 18.266 18.859 1 96.88 347 ASP B C 1
ATOM 6002 O O . ASP B 1 347 ? 21.266 17.625 19.891 1 96.88 347 ASP B O 1
ATOM 6006 N N . ASN B 1 348 ? 20.703 19.375 18.516 1 98.06 348 ASN B N 1
ATOM 6007 C CA . ASN B 1 348 ? 19.562 19.75 19.328 1 98.06 348 ASN B CA 1
ATOM 6008 C C . ASN B 1 348 ? 18.438 18.719 19.25 1 98.06 348 ASN B C 1
ATOM 6010 O O . ASN B 1 348 ? 18.109 18.234 18.156 1 98.06 348 ASN B O 1
ATOM 6014 N N . PRO B 1 349 ? 17.844 18.297 20.359 1 96.5 349 PRO B N 1
ATOM 6015 C CA . PRO B 1 349 ? 16.828 17.234 20.359 1 96.5 349 PRO B CA 1
ATOM 6016 C C . PRO B 1 349 ? 15.633 17.562 19.469 1 96.5 349 PRO B C 1
ATOM 6018 O O . PRO B 1 349 ? 15.008 16.656 18.906 1 96.5 349 PRO B O 1
ATOM 6021 N N . VAL B 1 350 ? 15.289 18.797 19.25 1 97.5 350 VAL B N 1
ATOM 6022 C CA . VAL B 1 350 ? 14.062 19.156 18.547 1 97.5 350 VAL B CA 1
ATOM 6023 C C . VAL B 1 350 ? 14.344 19.266 17.047 1 97.5 350 VAL B C 1
ATOM 6025 O O . VAL B 1 350 ? 13.414 19.438 16.25 1 97.5 350 VAL B O 1
ATOM 6028 N N . TYR B 1 351 ? 15.688 19.141 16.672 1 97.75 351 TYR B N 1
ATOM 6029 C CA . TYR B 1 351 ? 16.078 19.281 15.266 1 97.75 351 TYR B CA 1
ATOM 6030 C C . TYR B 1 351 ? 15.312 18.281 14.391 1 97.75 351 TYR B C 1
ATOM 6032 O O . TYR B 1 351 ? 14.953 18.594 13.25 1 97.75 351 TYR B O 1
ATOM 6040 N N . ARG B 1 352 ? 14.922 17.109 14.898 1 95.62 352 ARG B N 1
ATOM 6041 C CA . ARG B 1 352 ? 14.289 16.062 14.109 1 95.62 352 ARG B CA 1
ATOM 6042 C C . ARG B 1 352 ? 12.938 15.672 14.695 1 95.62 352 ARG B C 1
ATOM 6044 O O . ARG B 1 352 ? 12.445 14.562 14.461 1 95.62 352 ARG B O 1
ATOM 6051 N N . GLN B 1 353 ? 12.367 16.484 15.555 1 97.19 353 GLN B N 1
ATOM 6052 C CA . GLN B 1 353 ? 11.062 16.234 16.156 1 97.19 353 GLN B CA 1
ATOM 6053 C C . GLN B 1 353 ? 9.984 17.094 15.508 1 97.19 353 GLN B C 1
ATOM 6055 O O . GLN B 1 353 ? 10.289 18.078 14.836 1 97.19 353 GLN B O 1
ATOM 6060 N N . GLU B 1 354 ? 8.812 16.688 15.641 1 97.94 354 GLU B N 1
ATOM 6061 C CA . GLU B 1 354 ? 7.645 17.484 15.273 1 97.94 354 GLU B CA 1
ATOM 6062 C C . GLU B 1 354 ? 7.18 18.344 16.453 1 97.94 354 GLU B C 1
ATOM 6064 O O . GLU B 1 354 ? 6.883 17.828 17.531 1 97.94 354 GLU B O 1
ATOM 6069 N N . LEU B 1 355 ? 7.215 19.625 16.297 1 98.38 355 LEU B N 1
ATOM 6070 C CA . LEU B 1 355 ? 6.594 20.531 17.25 1 98.38 355 LEU B CA 1
ATOM 6071 C C . LEU B 1 355 ? 5.141 20.812 16.875 1 98.38 355 LEU B C 1
ATOM 6073 O O . LEU B 1 355 ? 4.871 21.625 15.984 1 98.38 355 LEU B O 1
ATOM 6077 N N . PHE B 1 356 ? 4.27 20.219 17.531 1 98.31 356 PHE B N 1
ATOM 6078 C CA . PHE B 1 356 ? 2.855 20.25 17.188 1 98.31 356 PHE B CA 1
ATOM 6079 C C . PHE B 1 356 ? 2.129 21.344 17.953 1 98.31 356 PHE B C 1
ATOM 6081 O O . PHE B 1 356 ? 1.315 21.047 18.844 1 98.31 356 PHE B O 1
ATOM 6088 N N . GLY B 1 357 ? 2.285 22.516 17.641 1 98.5 357 GLY B N 1
ATOM 6089 C CA . GLY B 1 357 ? 1.795 23.75 18.234 1 98.5 357 GLY B CA 1
ATOM 6090 C C . GLY B 1 357 ? 2.418 25 17.641 1 98.5 357 GLY B C 1
ATOM 6091 O O . GLY B 1 357 ? 3.082 24.922 16.594 1 98.5 357 GLY B O 1
ATOM 6092 N N . PRO B 1 358 ? 2.193 26.141 18.203 1 98.5 358 PRO B N 1
ATOM 6093 C CA . PRO B 1 358 ? 2.564 27.406 17.578 1 98.5 358 PRO B CA 1
ATOM 6094 C C . PRO B 1 358 ? 4.016 27.797 17.844 1 98.5 358 PRO B C 1
ATOM 6096 O O . PRO B 1 358 ? 4.289 28.938 18.219 1 98.5 358 PRO B O 1
ATOM 6099 N N . VAL B 1 359 ? 4.961 26.891 17.594 1 98.81 359 VAL B N 1
ATOM 6100 C CA . VAL B 1 359 ? 6.395 27.125 17.75 1 98.81 359 VAL B CA 1
ATOM 6101 C C . VAL B 1 359 ? 7.094 26.938 16.406 1 98.81 359 VAL B C 1
ATOM 6103 O O . VAL B 1 359 ? 6.918 25.906 15.742 1 98.81 359 VAL B O 1
ATOM 6106 N N . ALA B 1 360 ? 7.805 27.938 15.984 1 98.81 360 ALA B N 1
ATOM 6107 C CA . ALA B 1 360 ? 8.531 27.906 14.719 1 98.81 360 ALA B CA 1
ATOM 6108 C C . ALA B 1 360 ? 10.039 27.812 14.953 1 98.81 360 ALA B C 1
ATOM 6110 O O . ALA B 1 360 ? 10.562 28.422 15.891 1 98.81 360 ALA B O 1
ATOM 6111 N N . VAL B 1 361 ? 10.703 27.062 14.164 1 98.88 361 VAL B N 1
ATOM 6112 C CA . VAL B 1 361 ? 12.164 27.047 14.141 1 98.88 361 VAL B CA 1
ATOM 6113 C C . VAL B 1 361 ? 12.672 27.719 12.867 1 98.88 361 VAL B C 1
ATOM 6115 O O . VAL B 1 361 ? 12.219 27.406 11.766 1 98.88 361 VAL B O 1
ATOM 6118 N N . VAL B 1 362 ? 13.594 28.656 13 1 98.94 362 VAL B N 1
ATOM 6119 C CA . VAL B 1 362 ? 14.086 29.391 11.836 1 98.94 362 VAL B CA 1
ATOM 6120 C C . VAL B 1 362 ? 15.562 29.078 11.602 1 98.94 362 VAL B C 1
ATOM 6122 O O . VAL B 1 362 ? 16.375 29.156 12.531 1 98.94 362 VAL B O 1
ATOM 6125 N N . TYR B 1 363 ? 15.844 28.672 10.422 1 98.88 363 TYR B N 1
ATOM 6126 C CA . TYR B 1 363 ? 17.203 28.359 9.977 1 98.88 363 TYR B CA 1
ATOM 6127 C C . TYR B 1 363 ? 17.656 29.344 8.906 1 98.88 363 TYR B C 1
ATOM 6129 O O . TYR B 1 363 ? 16.844 29.891 8.164 1 98.88 363 TYR B O 1
ATOM 6137 N N . LYS B 1 364 ? 18.953 29.594 8.914 1 98.69 364 LYS B N 1
ATOM 6138 C CA . LYS B 1 364 ? 19.594 30.375 7.863 1 98.69 364 LYS B CA 1
ATOM 6139 C C . LYS B 1 364 ? 20.297 29.453 6.863 1 98.69 364 LYS B C 1
ATOM 6141 O O . LYS B 1 364 ? 20.984 28.516 7.254 1 98.69 364 LYS B O 1
ATOM 6146 N N . ALA B 1 365 ? 20.078 29.672 5.582 1 98.62 365 ALA B N 1
ATOM 6147 C CA . ALA B 1 365 ? 20.75 28.906 4.539 1 98.62 365 ALA B CA 1
ATOM 6148 C C . ALA B 1 365 ? 21.547 29.828 3.621 1 98.62 365 ALA B C 1
ATOM 6150 O O . ALA B 1 365 ? 21.047 30.844 3.158 1 98.62 365 ALA B O 1
ATOM 6151 N N . GLY B 1 366 ? 22.766 29.406 3.277 1 98.44 366 GLY B N 1
ATOM 6152 C CA . GLY B 1 366 ? 23.641 30.234 2.475 1 98.44 366 GLY B CA 1
ATOM 6153 C C . GLY B 1 366 ? 23.516 29.984 0.985 1 98.44 366 GLY B C 1
ATOM 6154 O O . GLY B 1 366 ? 24.062 30.719 0.172 1 98.44 366 GLY B O 1
ATOM 6155 N N . SER B 1 367 ? 22.828 28.922 0.617 1 98.25 367 SER B N 1
ATOM 6156 C CA . SER B 1 367 ? 22.641 28.562 -0.784 1 98.25 367 SER B CA 1
ATOM 6157 C C . SER B 1 367 ? 21.391 27.719 -0.974 1 98.25 367 SER B C 1
ATOM 6159 O O . SER B 1 367 ? 20.797 27.234 0 1 98.25 367 SER B O 1
ATOM 6161 N N . GLU B 1 368 ? 20.938 27.656 -2.201 1 97.94 368 GLU B N 1
ATOM 6162 C CA . GLU B 1 368 ? 19.844 26.781 -2.574 1 97.94 368 GLU B CA 1
ATOM 6163 C C . GLU B 1 368 ? 20.109 25.344 -2.141 1 97.94 368 GLU B C 1
ATOM 6165 O O . GLU B 1 368 ? 19.219 24.672 -1.596 1 97.94 368 GLU B O 1
ATOM 6170 N N . GLU B 1 369 ? 21.297 24.859 -2.342 1 97.94 369 GLU B N 1
ATOM 6171 C CA . GLU B 1 369 ? 21.688 23.5 -1.992 1 97.94 369 GLU B CA 1
ATOM 6172 C C . GLU B 1 369 ? 21.609 23.266 -0.487 1 97.94 369 GLU B C 1
ATOM 6174 O O . GLU B 1 369 ? 21.125 22.219 -0.04 1 97.94 369 GLU B O 1
ATOM 6179 N N . GLU B 1 370 ? 22.078 24.219 0.239 1 98.5 370 GLU B N 1
ATOM 6180 C CA . GLU B 1 370 ? 22.031 24.094 1.693 1 98.5 370 GLU B CA 1
ATOM 6181 C C . GLU B 1 370 ? 20.578 24.094 2.197 1 98.5 370 GLU B C 1
ATOM 6183 O O . GLU B 1 370 ? 20.234 23.359 3.125 1 98.5 370 GLU B O 1
ATOM 6188 N N . ALA B 1 371 ? 19.719 24.969 1.61 1 98.81 371 ALA B N 1
ATOM 6189 C CA . ALA B 1 371 ? 18.312 25 1.982 1 98.81 371 ALA B CA 1
ATOM 6190 C C . ALA B 1 371 ? 17.656 23.641 1.783 1 98.81 371 ALA B C 1
ATOM 6192 O O . ALA B 1 371 ? 16.922 23.156 2.66 1 98.81 371 ALA B O 1
ATOM 6193 N N . VAL B 1 372 ? 17.938 23 0.677 1 98.5 372 VAL B N 1
ATOM 6194 C CA . VAL B 1 372 ? 17.391 21.703 0.366 1 98.5 372 VAL B CA 1
ATOM 6195 C C . VAL B 1 372 ? 17.938 20.656 1.331 1 98.5 372 VAL B C 1
ATOM 6197 O O . VAL B 1 372 ? 17.219 19.766 1.782 1 98.5 372 VAL B O 1
ATOM 6200 N N . GLN B 1 373 ? 19.234 20.766 1.628 1 98.06 373 GLN B N 1
ATOM 6201 C CA . GLN B 1 373 ? 19.844 19.844 2.574 1 98.06 373 GLN B CA 1
ATOM 6202 C C . GLN B 1 373 ? 19.172 19.906 3.938 1 98.06 373 GLN B C 1
ATOM 6204 O O . GLN B 1 373 ? 18.859 18.875 4.535 1 98.06 373 GLN B O 1
ATOM 6209 N N . ILE B 1 374 ? 18.938 21.094 4.438 1 98.44 374 ILE B N 1
ATOM 6210 C CA . ILE B 1 374 ? 18.266 21.266 5.723 1 98.44 374 ILE B CA 1
ATOM 6211 C C . ILE B 1 374 ? 16.844 20.734 5.641 1 98.44 374 ILE B C 1
ATOM 6213 O O . ILE B 1 374 ? 16.375 20.047 6.551 1 98.44 374 ILE B O 1
ATOM 6217 N N . ALA B 1 375 ? 16.172 21.031 4.551 1 98.62 375 ALA B N 1
ATOM 6218 C CA . ALA B 1 375 ? 14.789 20.609 4.344 1 98.62 375 ALA B CA 1
ATOM 6219 C C . ALA B 1 375 ? 14.664 19.094 4.414 1 98.62 375 ALA B C 1
ATOM 6221 O O . ALA B 1 375 ? 13.688 18.562 4.961 1 98.62 375 ALA B O 1
ATOM 6222 N N . ASN B 1 376 ? 15.648 18.391 3.893 1 97.31 376 ASN B N 1
ATOM 6223 C CA . ASN B 1 376 ? 15.57 16.938 3.764 1 97.31 376 ASN B CA 1
ATOM 6224 C C . ASN B 1 376 ? 16.141 16.234 4.996 1 97.31 376 ASN B C 1
ATOM 6226 O O . ASN B 1 376 ? 15.945 15.039 5.172 1 97.31 376 ASN B O 1
ATOM 6230 N N . ASP B 1 377 ? 16.844 17 5.863 1 97.5 377 ASP B N 1
ATOM 6231 C CA . ASP B 1 377 ? 17.516 16.391 7.02 1 97.5 377 ASP B CA 1
ATOM 6232 C C . ASP B 1 377 ? 16.531 16.219 8.18 1 97.5 377 ASP B C 1
ATOM 6234 O O . ASP B 1 377 ? 16.703 16.828 9.242 1 97.5 377 ASP B O 1
ATOM 6238 N N . THR B 1 378 ? 15.562 15.414 7.996 1 97 378 THR B N 1
ATOM 6239 C CA . THR B 1 378 ? 14.516 15.031 8.93 1 97 378 THR B CA 1
ATOM 6240 C C . THR B 1 378 ? 13.969 13.648 8.602 1 97 378 THR B C 1
ATOM 6242 O O . THR B 1 378 ? 14.07 13.188 7.457 1 97 378 THR B O 1
ATOM 6245 N N . PRO B 1 379 ? 13.492 12.906 9.602 1 96.69 379 PRO B N 1
ATOM 6246 C CA . PRO B 1 379 ? 12.906 11.602 9.297 1 96.69 379 PRO B CA 1
ATOM 6247 C C . PRO B 1 379 ? 11.539 11.719 8.625 1 96.69 379 PRO B C 1
ATOM 6249 O O . PRO B 1 379 ? 10.984 10.711 8.172 1 96.69 379 PRO B O 1
ATOM 6252 N N . PHE B 1 380 ? 11 12.906 8.508 1 97.75 380 PHE B N 1
ATOM 6253 C CA . PHE B 1 380 ? 9.656 13.117 7.977 1 97.75 380 PHE B CA 1
ATOM 6254 C C . PHE B 1 380 ? 9.711 13.492 6.5 1 97.75 380 PHE B C 1
ATOM 6256 O O . PHE B 1 380 ? 10.766 13.875 5.988 1 97.75 380 PHE B O 1
ATOM 6263 N N . GLY B 1 381 ? 8.633 13.312 5.738 1 98.31 381 GLY B N 1
ATOM 6264 C CA . GLY B 1 381 ? 8.477 13.688 4.348 1 98.31 381 GLY B CA 1
ATOM 6265 C C . GLY B 1 381 ? 7.027 13.906 3.947 1 98.31 381 GLY B C 1
ATOM 6266 O O . GLY B 1 381 ? 6.566 13.359 2.943 1 98.31 381 GLY B O 1
ATOM 6267 N N . LEU B 1 382 ? 6.266 14.719 4.715 1 98.44 382 LEU B N 1
ATOM 6268 C CA . LEU B 1 382 ? 4.848 14.938 4.449 1 98.44 382 LEU B CA 1
ATOM 6269 C C . LEU B 1 382 ? 4.652 16.062 3.438 1 98.44 382 LEU B C 1
ATOM 6271 O O . LEU B 1 382 ? 4.48 15.805 2.242 1 98.44 382 LEU B O 1
ATOM 6275 N N . GLY B 1 383 ? 4.711 17.297 3.906 1 98.19 383 GLY B N 1
ATOM 6276 C CA . GLY B 1 383 ? 4.539 18.453 3.041 1 98.19 383 GLY B CA 1
ATOM 6277 C C . GLY B 1 383 ? 5.746 19.375 3.027 1 98.19 383 GLY B C 1
ATOM 6278 O O . GLY B 1 383 ? 6.762 19.094 3.67 1 98.19 383 GLY B O 1
ATOM 6279 N N . SER B 1 384 ? 5.652 20.453 2.26 1 98.75 384 SER B N 1
ATOM 6280 C CA . SER B 1 384 ? 6.691 21.484 2.166 1 98.75 384 SER B CA 1
ATOM 6281 C C . SER B 1 384 ? 6.18 22.719 1.445 1 98.75 384 SER B C 1
ATOM 6283 O O . SER B 1 384 ? 5.191 22.656 0.714 1 98.75 384 SER B O 1
ATOM 6285 N N . TYR B 1 385 ? 6.852 23.812 1.682 1 98.88 385 TYR B N 1
ATOM 6286 C CA . TYR B 1 385 ? 6.574 25.094 1.05 1 98.88 385 TYR B CA 1
ATOM 6287 C C . TYR B 1 385 ? 7.855 25.719 0.507 1 98.88 385 TYR B C 1
ATOM 6289 O O . TYR B 1 385 ? 8.891 25.703 1.17 1 98.88 385 TYR B O 1
ATOM 6297 N N . VAL B 1 386 ? 7.793 26.203 -0.693 1 98.88 386 VAL B N 1
ATOM 6298 C CA . VAL B 1 386 ? 8.93 26.859 -1.32 1 98.88 386 VAL B CA 1
ATOM 6299 C C . VAL B 1 386 ? 8.508 28.219 -1.87 1 98.88 386 VAL B C 1
ATOM 6301 O O . VAL B 1 386 ? 7.57 28.312 -2.67 1 98.88 386 VAL B O 1
ATOM 6304 N N . PHE B 1 387 ? 9.148 29.25 -1.447 1 98.88 387 PHE B N 1
ATOM 6305 C CA . PHE B 1 387 ? 8.914 30.594 -1.959 1 98.88 387 PHE B CA 1
ATOM 6306 C C . PHE B 1 387 ? 10.133 31.094 -2.715 1 98.88 387 PHE B C 1
ATOM 6308 O O . PHE B 1 387 ? 11.25 31.094 -2.186 1 98.88 387 PHE B O 1
ATOM 6315 N N . THR B 1 388 ? 10.031 31.484 -3.893 1 98.75 388 THR B N 1
ATOM 6316 C CA . THR B 1 388 ? 11.07 32.031 -4.766 1 98.75 388 THR B CA 1
ATOM 6317 C C . THR B 1 388 ? 10.453 32.812 -5.91 1 98.75 388 THR B C 1
ATOM 6319 O O . THR B 1 388 ? 9.289 32.625 -6.262 1 98.75 388 THR B O 1
ATOM 6322 N N . THR B 1 389 ? 11.133 33.781 -6.438 1 98.19 389 THR B N 1
ATOM 6323 C CA . THR B 1 389 ? 10.68 34.562 -7.574 1 98.19 389 THR B CA 1
ATOM 6324 C C . THR B 1 389 ? 11.141 33.938 -8.891 1 98.19 389 THR B C 1
ATOM 6326 O O . THR B 1 389 ? 10.789 34.438 -9.969 1 98.19 389 THR B O 1
ATOM 6329 N N . ASP B 1 390 ? 11.906 32.906 -8.836 1 98.06 390 ASP B N 1
ATOM 6330 C CA . ASP B 1 390 ? 12.492 32.219 -9.992 1 98.06 390 ASP B CA 1
ATOM 6331 C C . ASP B 1 390 ? 11.789 30.875 -10.258 1 98.06 390 ASP B C 1
ATOM 6333 O O . ASP B 1 390 ? 12.016 29.906 -9.547 1 98.06 390 ASP B O 1
ATOM 6337 N N . SER B 1 391 ? 11.039 30.828 -11.344 1 97.56 391 SER B N 1
ATOM 6338 C CA . SER B 1 391 ? 10.234 29.656 -11.648 1 97.56 391 SER B CA 1
ATOM 6339 C C . SER B 1 391 ? 11.117 28.438 -11.906 1 97.56 391 SER B C 1
ATOM 6341 O O . SER B 1 391 ? 10.734 27.312 -11.586 1 97.56 391 SER B O 1
ATOM 6343 N N . GLU B 1 392 ? 12.281 28.625 -12.5 1 98 392 GLU B N 1
ATOM 6344 C CA . GLU B 1 392 ? 13.195 27.516 -12.719 1 98 392 GLU B CA 1
ATOM 6345 C C . GLU B 1 392 ? 13.758 26.984 -11.406 1 98 392 GLU B C 1
ATOM 6347 O O . GLU B 1 392 ? 13.922 25.781 -11.227 1 98 392 GLU B O 1
ATOM 6352 N N . GLN B 1 393 ? 14.062 27.938 -10.5 1 98.25 393 GLN B N 1
ATOM 6353 C CA . GLN B 1 393 ? 14.531 27.547 -9.172 1 98.25 393 GLN B CA 1
ATOM 6354 C C . GLN B 1 393 ? 13.445 26.781 -8.414 1 98.25 393 GLN B C 1
ATOM 6356 O O . GLN B 1 393 ? 13.727 25.797 -7.738 1 98.25 393 GLN B O 1
ATOM 6361 N N . ALA B 1 394 ? 12.195 27.297 -8.539 1 98.25 394 ALA B N 1
ATOM 6362 C CA . ALA B 1 394 ? 11.07 26.625 -7.895 1 98.25 394 ALA B CA 1
ATOM 6363 C C . ALA B 1 394 ? 10.984 25.172 -8.336 1 98.25 394 ALA B C 1
ATOM 6365 O O . ALA B 1 394 ? 10.812 24.266 -7.5 1 98.25 394 ALA B O 1
ATOM 6366 N N . ALA B 1 395 ? 11.133 24.938 -9.602 1 97.31 395 ALA B N 1
ATOM 6367 C CA . ALA B 1 395 ? 11.016 23.594 -10.164 1 97.31 395 ALA B CA 1
ATOM 6368 C C . ALA B 1 395 ? 12.141 22.688 -9.672 1 97.31 395 ALA B C 1
ATOM 6370 O O . ALA B 1 395 ? 11.891 21.547 -9.258 1 97.31 395 ALA B O 1
ATOM 6371 N N . ARG B 1 396 ? 13.398 23.156 -9.688 1 96.38 396 ARG B N 1
ATOM 6372 C CA . ARG B 1 396 ? 14.539 22.359 -9.266 1 96.38 396 ARG B CA 1
ATOM 6373 C C . ARG B 1 396 ? 14.453 22.016 -7.781 1 96.38 396 ARG B C 1
ATOM 6375 O O . ARG B 1 396 ? 14.742 20.875 -7.387 1 96.38 396 ARG B O 1
ATOM 6382 N N . VAL B 1 397 ? 14.062 23 -6.992 1 98.38 397 VAL B N 1
ATOM 6383 C CA . VAL B 1 397 ? 13.992 22.797 -5.551 1 98.38 397 VAL B CA 1
ATOM 6384 C C . VAL B 1 397 ? 12.844 21.844 -5.215 1 98.38 397 VAL B C 1
ATOM 6386 O O . VAL B 1 397 ? 13.008 20.922 -4.406 1 98.38 397 VAL B O 1
ATOM 6389 N N . ALA B 1 398 ? 11.68 22.047 -5.832 1 98.38 398 ALA B N 1
ATOM 6390 C CA . ALA B 1 398 ? 10.547 21.156 -5.613 1 98.38 398 ALA B CA 1
ATOM 6391 C C . ALA B 1 398 ? 10.906 19.703 -5.945 1 98.38 398 ALA B C 1
ATOM 6393 O O . ALA B 1 398 ? 10.516 18.781 -5.227 1 98.38 398 ALA B O 1
ATOM 6394 N N . ASP B 1 399 ? 11.664 19.516 -6.988 1 96.19 399 ASP B N 1
ATOM 6395 C CA . ASP B 1 399 ? 12.078 18.188 -7.418 1 96.19 399 ASP B CA 1
ATOM 6396 C C . ASP B 1 399 ? 13 17.531 -6.387 1 96.19 399 ASP B C 1
ATOM 6398 O O . ASP B 1 399 ? 12.953 16.312 -6.191 1 96.19 399 ASP B O 1
ATOM 6402 N N . LYS B 1 400 ? 13.797 18.328 -5.727 1 96.75 400 LYS B N 1
ATOM 6403 C CA . LYS B 1 400 ? 14.852 17.812 -4.855 1 96.75 400 LYS B CA 1
ATOM 6404 C C . LYS B 1 400 ? 14.32 17.562 -3.445 1 96.75 400 LYS B C 1
ATOM 6406 O O . LYS B 1 400 ? 14.945 16.859 -2.656 1 96.75 400 LYS B O 1
ATOM 6411 N N . ILE B 1 401 ? 13.195 18.156 -3.098 1 98.06 401 ILE B N 1
ATOM 6412 C CA . ILE B 1 401 ? 12.633 17.969 -1.765 1 98.06 401 ILE B CA 1
ATOM 6413 C C . ILE B 1 401 ? 12.086 16.562 -1.62 1 98.06 401 ILE B C 1
ATOM 6415 O O . ILE B 1 401 ? 11.383 16.062 -2.506 1 98.06 401 ILE B O 1
ATOM 6419 N N . GLU B 1 402 ? 12.461 15.891 -0.528 1 97.25 402 GLU B N 1
ATOM 6420 C CA . GLU B 1 402 ? 12.023 14.523 -0.257 1 97.25 402 GLU B CA 1
ATOM 6421 C C . GLU B 1 402 ? 10.758 14.508 0.599 1 97.25 402 GLU B C 1
ATOM 6423 O O . GLU B 1 402 ? 10.805 14.141 1.774 1 97.25 402 GLU B O 1
ATOM 6428 N N . ALA B 1 403 ? 9.617 14.867 0.006 1 98.5 403 ALA B N 1
ATOM 6429 C CA . ALA B 1 403 ? 8.312 14.914 0.648 1 98.5 403 ALA B CA 1
ATOM 6430 C C . ALA B 1 403 ? 7.207 14.523 -0.327 1 98.5 403 ALA B C 1
ATOM 6432 O O . ALA B 1 403 ? 7.441 14.422 -1.533 1 98.5 403 ALA B O 1
ATOM 6433 N N . GLY B 1 404 ? 6.062 14.25 0.222 1 98.62 404 GLY B N 1
ATOM 6434 C CA . GLY B 1 404 ? 4.93 13.867 -0.605 1 98.62 404 GLY B CA 1
ATOM 6435 C C . GLY B 1 404 ? 4.262 15.047 -1.283 1 98.62 404 GLY B C 1
ATOM 6436 O O . GLY B 1 404 ? 3.588 14.883 -2.303 1 98.62 404 GLY B O 1
ATOM 6437 N N . MET B 1 405 ? 4.453 16.25 -0.713 1 98.88 405 MET B N 1
ATOM 6438 C CA . MET B 1 405 ? 3.805 17.438 -1.269 1 98.88 405 MET B CA 1
ATOM 6439 C C . MET B 1 405 ? 4.738 18.641 -1.219 1 98.88 405 MET B C 1
ATOM 6441 O O . MET B 1 405 ? 5.453 18.844 -0.235 1 98.88 405 MET B O 1
ATOM 6445 N N . VAL B 1 406 ? 4.719 19.406 -2.26 1 98.88 406 VAL B N 1
ATOM 6446 C CA . VAL B 1 406 ? 5.434 20.688 -2.326 1 98.88 406 VAL B CA 1
ATOM 6447 C C . VAL B 1 406 ? 4.496 21.781 -2.832 1 98.88 406 VAL B C 1
ATOM 6449 O O . VAL B 1 406 ? 3.945 21.672 -3.932 1 98.88 406 VAL B O 1
ATOM 6452 N N . PHE B 1 407 ? 4.293 22.766 -2.084 1 98.88 407 PHE B N 1
ATOM 6453 C CA . PHE B 1 407 ? 3.531 23.938 -2.467 1 98.88 407 PHE B CA 1
ATOM 6454 C C . PHE B 1 407 ? 4.461 25.109 -2.76 1 98.88 407 PHE B C 1
ATOM 6456 O O . PHE B 1 407 ? 5.246 25.531 -1.9 1 98.88 407 PHE B O 1
ATOM 6463 N N . VAL B 1 408 ? 4.391 25.656 -3.922 1 98.81 408 VAL B N 1
ATOM 6464 C CA . VAL B 1 408 ? 5.27 26.75 -4.359 1 98.81 408 VAL B CA 1
ATOM 6465 C C . VAL B 1 408 ? 4.516 28.062 -4.328 1 98.81 408 VAL B C 1
ATOM 6467 O O . VAL B 1 408 ? 3.488 28.219 -4.988 1 98.81 408 VAL B O 1
ATOM 6470 N N . ASN B 1 409 ? 4.957 28.984 -3.518 1 98.44 409 ASN B N 1
ATOM 6471 C CA . ASN B 1 409 ? 4.496 30.375 -3.389 1 98.44 409 ASN B CA 1
ATOM 6472 C C . ASN B 1 409 ? 3.064 30.438 -2.861 1 98.44 409 ASN B C 1
ATOM 6474 O O . ASN B 1 409 ? 2.291 31.312 -3.262 1 98.44 409 ASN B O 1
ATOM 6478 N N . ALA B 1 410 ? 2.781 29.438 -2.018 1 96.5 410 ALA B N 1
ATOM 6479 C CA . ALA B 1 410 ? 1.439 29.438 -1.44 1 96.5 410 ALA B CA 1
ATOM 6480 C C . ALA B 1 410 ? 1.379 28.594 -0.178 1 96.5 410 ALA B C 1
ATOM 6482 O O . ALA B 1 410 ? 2.117 27.609 -0.048 1 96.5 410 ALA B O 1
ATOM 6483 N N . VAL B 1 411 ? 0.58 28.969 0.715 1 97 411 VAL B N 1
ATOM 6484 C CA . VAL B 1 411 ? 0.088 28.156 1.826 1 97 411 VAL B CA 1
ATOM 6485 C C . VAL B 1 411 ? -1.43 28.016 1.729 1 97 411 VAL B C 1
ATOM 6487 O O . VAL B 1 411 ? -2.102 28.859 1.136 1 97 411 VAL B O 1
ATOM 6490 N N . GLY B 1 412 ? -1.982 26.922 2.166 1 93.5 412 GLY B N 1
ATOM 6491 C CA . GLY B 1 412 ? -3.426 26.734 2.141 1 93.5 412 GLY B CA 1
ATOM 6492 C C . GLY B 1 412 ? -3.965 26.438 0.756 1 93.5 412 GLY B C 1
ATOM 6493 O O . GLY B 1 412 ? -5.141 26.688 0.473 1 93.5 412 GLY B O 1
ATOM 6494 N N . ALA B 1 413 ? -3.117 25.969 -0.131 1 95.81 413 ALA B N 1
ATOM 6495 C CA . ALA B 1 413 ? -3.516 25.703 -1.512 1 95.81 413 ALA B CA 1
ATOM 6496 C C . ALA B 1 413 ? -3.922 24.25 -1.698 1 95.81 413 ALA B C 1
ATOM 6498 O O . ALA B 1 413 ? -3.732 23.672 -2.775 1 95.81 413 ALA B O 1
ATOM 6499 N N . GLU B 1 414 ? -4.453 23.641 -0.675 1 94.94 414 GLU B N 1
ATOM 6500 C CA . GLU B 1 414 ? -4.957 22.266 -0.735 1 94.94 414 GLU B CA 1
ATOM 6501 C C . GLU B 1 414 ? -6.273 22.188 -1.5 1 94.94 414 GLU B C 1
ATOM 6503 O O . GLU B 1 414 ? -6.926 23.219 -1.725 1 94.94 414 GLU B O 1
ATOM 6508 N N . GLY B 1 415 ? -6.668 21.062 -1.902 1 97.31 415 GLY B N 1
ATOM 6509 C CA . GLY B 1 415 ? -7.91 20.797 -2.609 1 97.31 415 GLY B CA 1
ATOM 6510 C C . GLY B 1 415 ? -8.32 19.328 -2.57 1 97.31 415 GLY B C 1
ATOM 6511 O O . GLY B 1 415 ? -7.484 18.453 -2.342 1 97.31 415 GLY B O 1
ATOM 6512 N N . ALA B 1 416 ? -9.625 19.125 -2.826 1 98.5 416 ALA B N 1
ATOM 6513 C CA . ALA B 1 416 ? -10.164 17.781 -2.793 1 98.5 416 ALA B CA 1
ATOM 6514 C C . ALA B 1 416 ? -9.523 16.906 -3.867 1 98.5 416 ALA B C 1
ATOM 6516 O O . ALA B 1 416 ? -9.391 15.688 -3.691 1 98.5 416 ALA B O 1
ATOM 6517 N N . GLU B 1 417 ? -9.094 17.531 -4.969 1 98.56 417 GLU B N 1
ATOM 6518 C CA . GLU B 1 417 ? -8.539 16.797 -6.105 1 98.56 417 GLU B CA 1
ATOM 6519 C C . GLU B 1 417 ? -7.043 16.562 -5.938 1 98.56 417 GLU B C 1
ATOM 6521 O O . GLU B 1 417 ? -6.43 15.859 -6.734 1 98.56 417 GLU B O 1
ATOM 6526 N N . LEU B 1 418 ? -6.449 17.156 -4.934 1 98.69 418 LEU B N 1
ATOM 6527 C CA . LEU B 1 418 ? -5.008 17.078 -4.727 1 98.69 418 LEU B CA 1
ATOM 6528 C C . LEU B 1 418 ? -4.66 16.016 -3.686 1 98.69 418 LEU B C 1
ATOM 6530 O O . LEU B 1 418 ? -5.133 16.078 -2.549 1 98.69 418 LEU B O 1
ATOM 6534 N N . PRO B 1 419 ? -3.832 15.062 -4.07 1 98.38 419 PRO B N 1
ATOM 6535 C CA . PRO B 1 419 ? -3.52 13.977 -3.133 1 98.38 419 PRO B CA 1
ATOM 6536 C C . PRO B 1 419 ? -2.754 14.461 -1.903 1 98.38 419 PRO B C 1
ATOM 6538 O O . PRO B 1 419 ? -1.926 15.375 -2.008 1 98.38 419 PRO B O 1
ATOM 6541 N N . PHE B 1 420 ? -3.088 13.836 -0.823 1 98.5 420 PHE B N 1
ATOM 6542 C CA . PHE B 1 420 ? -2.48 14.094 0.476 1 98.5 420 PHE B CA 1
ATOM 6543 C C . PHE B 1 420 ? -1.744 12.859 0.987 1 98.5 420 PHE B C 1
ATOM 6545 O O . PHE B 1 420 ? -2.299 11.766 1 1 98.5 420 PHE B O 1
ATOM 6552 N N . GLY B 1 421 ? -0.52 12.977 1.379 1 97.81 421 GLY B N 1
ATOM 6553 C CA . GLY B 1 421 ? 0.249 11.883 1.954 1 97.81 421 GLY B CA 1
ATOM 6554 C C . GLY B 1 421 ? 1.748 12.078 1.843 1 97.81 421 GLY B C 1
ATOM 6555 O O . GLY B 1 421 ? 2.209 12.977 1.133 1 97.81 421 GLY B O 1
ATOM 6556 N N . GLY B 1 422 ? 2.5 11.359 2.57 1 97.56 422 GLY B N 1
ATOM 6557 C CA . GLY B 1 422 ? 3.938 11.57 2.645 1 97.56 422 GLY B CA 1
ATOM 6558 C C . GLY B 1 422 ? 4.734 10.297 2.418 1 97.56 422 GLY B C 1
ATOM 6559 O O . GLY B 1 422 ? 4.207 9.305 1.91 1 97.56 422 GLY B O 1
ATOM 6560 N N . VAL B 1 423 ? 6.031 10.406 2.609 1 97.62 423 VAL B N 1
ATOM 6561 C CA . VAL B 1 423 ? 7.02 9.336 2.539 1 97.62 423 VAL B CA 1
ATOM 6562 C C . VAL B 1 423 ? 7.836 9.297 3.83 1 97.62 423 VAL B C 1
ATOM 6564 O O . VAL B 1 423 ? 7.508 9.984 4.797 1 97.62 423 VAL B O 1
ATOM 6567 N N . LYS B 1 424 ? 8.859 8.484 3.896 1 97.31 424 LYS B N 1
ATOM 6568 C CA . LYS B 1 424 ? 9.672 8.32 5.098 1 97.31 424 LYS B CA 1
ATOM 6569 C C . LYS B 1 424 ? 8.805 7.969 6.305 1 97.31 424 LYS B C 1
ATOM 6571 O O . LYS B 1 424 ? 7.969 7.066 6.23 1 97.31 424 LYS B O 1
ATOM 6576 N N . ARG B 1 425 ? 9.016 8.602 7.422 1 97.56 425 ARG B N 1
ATOM 6577 C CA . ARG B 1 425 ? 8.273 8.25 8.633 1 97.56 425 ARG B CA 1
ATOM 6578 C C . ARG B 1 425 ? 6.941 8.992 8.688 1 97.56 425 ARG B C 1
ATOM 6580 O O . ARG B 1 425 ? 6.195 8.859 9.664 1 97.56 425 ARG B O 1
ATOM 6587 N N . SER B 1 426 ? 6.621 9.75 7.648 1 98.38 426 SER B N 1
ATOM 6588 C CA . SER B 1 426 ? 5.316 10.398 7.555 1 98.38 426 SER B CA 1
ATOM 6589 C C . SER B 1 426 ? 4.254 9.438 7.039 1 98.38 426 SER B C 1
ATOM 6591 O O . SER B 1 426 ? 3.072 9.781 6.98 1 98.38 426 SER B O 1
ATOM 6593 N N . GLY B 1 427 ? 4.684 8.188 6.672 1 97.94 427 GLY B N 1
ATOM 6594 C CA . GLY B 1 427 ? 3.719 7.148 6.344 1 97.94 427 GLY B CA 1
ATOM 6595 C C . GLY B 1 427 ? 3.752 6.742 4.883 1 97.94 427 GLY B C 1
ATOM 6596 O O . GLY B 1 427 ? 4.777 6.891 4.215 1 97.94 427 GLY B O 1
ATOM 6597 N N . PHE B 1 428 ? 2.703 6.066 4.426 1 98.12 428 PHE B N 1
ATOM 6598 C CA . PHE B 1 428 ? 2.58 5.609 3.047 1 98.12 428 PHE B CA 1
ATOM 6599 C C . PHE B 1 428 ? 1.115 5.504 2.641 1 98.12 428 PHE B C 1
ATOM 6601 O O . PHE B 1 428 ? 0.244 5.301 3.488 1 98.12 428 PHE B O 1
ATOM 6608 N N . GLY B 1 429 ? 0.868 5.574 1.293 1 97.69 429 GLY B N 1
ATOM 6609 C CA . GLY B 1 429 ? -0.469 5.727 0.74 1 97.69 429 GLY B CA 1
ATOM 6610 C C . GLY B 1 429 ? -0.844 7.172 0.472 1 97.69 429 GLY B C 1
ATOM 6611 O O . GLY B 1 429 ? -0.102 8.086 0.833 1 97.69 429 GLY B O 1
ATOM 6612 N N . ARG B 1 430 ? -1.865 7.383 -0.224 1 98.44 430 ARG B N 1
ATOM 6613 C CA . ARG B 1 430 ? -2.373 8.719 -0.511 1 98.44 430 ARG B CA 1
ATOM 6614 C C . ARG B 1 430 ? -3.861 8.82 -0.199 1 98.44 430 ARG B C 1
ATOM 6616 O O . ARG B 1 430 ? -4.598 7.84 -0.331 1 98.44 430 ARG B O 1
ATOM 6623 N N . GLU B 1 431 ? -4.207 9.93 0.242 1 98 431 GLU B N 1
ATOM 6624 C CA . GLU B 1 431 ? -5.602 10.32 0.445 1 98 431 GLU B CA 1
ATOM 6625 C C . GLU B 1 431 ? -5.98 11.492 -0.454 1 98 431 GLU B C 1
ATOM 6627 O O . GLU B 1 431 ? -5.109 12.211 -0.942 1 98 431 GLU B O 1
ATOM 6632 N N . LEU B 1 432 ? -7.301 11.586 -0.746 1 98.44 432 LEU B N 1
ATOM 6633 C CA . LEU B 1 432 ? -7.871 12.625 -1.6 1 98.44 432 LEU B CA 1
ATOM 6634 C C . LEU B 1 432 ? -7.531 12.367 -3.064 1 98.44 432 LEU B C 1
ATOM 6636 O O . LEU B 1 432 ? -6.742 11.477 -3.377 1 98.44 432 LEU B O 1
ATOM 6640 N N . GLY B 1 433 ? -8.188 13.047 -3.916 1 97.94 433 GLY B N 1
ATOM 6641 C CA . GLY B 1 433 ? -7.973 12.93 -5.348 1 97.94 433 GLY B CA 1
ATOM 6642 C C . GLY B 1 433 ? -8.242 11.539 -5.883 1 97.94 433 GLY B C 1
ATOM 6643 O O . GLY B 1 433 ? -8.961 10.758 -5.258 1 97.94 433 GLY B O 1
ATOM 6644 N N . ARG B 1 434 ? -7.672 11.289 -6.969 1 97.44 434 ARG B N 1
ATOM 6645 C CA . ARG B 1 434 ? -7.867 10 -7.633 1 97.44 434 ARG B CA 1
ATOM 6646 C C . ARG B 1 434 ? -7.148 8.883 -6.883 1 97.44 434 ARG B C 1
ATOM 6648 O O . ARG B 1 434 ? -7.633 7.75 -6.824 1 97.44 434 ARG B O 1
ATOM 6655 N N . TYR B 1 435 ? -6.043 9.211 -6.266 1 97.94 435 TYR B N 1
ATOM 6656 C CA . TYR B 1 435 ? -5.238 8.188 -5.609 1 97.94 435 TYR B CA 1
ATOM 6657 C C . TYR B 1 435 ? -5.895 7.719 -4.316 1 97.94 435 TYR B C 1
ATOM 6659 O O . TYR B 1 435 ? -5.73 6.566 -3.91 1 97.94 435 TYR B O 1
ATOM 6667 N N . GLY B 1 436 ? -6.695 8.625 -3.672 1 98.19 436 GLY B N 1
ATOM 6668 C CA . GLY B 1 436 ? -7.383 8.25 -2.445 1 98.19 436 GLY B CA 1
ATOM 6669 C C . GLY B 1 436 ? -8.43 7.172 -2.656 1 98.19 436 GLY B C 1
ATOM 6670 O O . GLY B 1 436 ? -8.539 6.246 -1.85 1 98.19 436 GLY B O 1
ATOM 6671 N N . ILE B 1 437 ? -9.219 7.262 -3.736 1 98.38 437 ILE B N 1
ATOM 6672 C CA . ILE B 1 437 ? -10.297 6.309 -3.992 1 98.38 437 ILE B CA 1
ATOM 6673 C C . ILE B 1 437 ? -9.711 4.992 -4.504 1 98.38 437 ILE B C 1
ATOM 6675 O O . ILE B 1 437 ? -10.359 3.949 -4.441 1 98.38 437 ILE B O 1
ATOM 6679 N N . ASP B 1 438 ? -8.445 5.008 -4.93 1 97.75 438 ASP B N 1
ATOM 6680 C CA . ASP B 1 438 ? -7.805 3.852 -5.547 1 97.75 438 ASP B CA 1
ATOM 6681 C C . ASP B 1 438 ? -7.086 2.998 -4.508 1 97.75 438 ASP B C 1
ATOM 6683 O O . ASP B 1 438 ? -6.57 1.926 -4.824 1 97.75 438 ASP B O 1
ATOM 6687 N N . GLU B 1 439 ? -7.012 3.404 -3.256 1 98.06 439 GLU B N 1
ATOM 6688 C CA . GLU B 1 439 ? -6.188 2.744 -2.248 1 98.06 439 GLU B CA 1
ATOM 6689 C C . GLU B 1 439 ? -6.82 1.434 -1.788 1 98.06 439 GLU B C 1
ATOM 6691 O O . GLU B 1 439 ? -6.125 0.432 -1.61 1 98.06 439 GLU B O 1
ATOM 6696 N N . PHE B 1 440 ? -8.133 1.439 -1.585 1 98.25 440 PHE B N 1
ATOM 6697 C CA . PHE B 1 440 ? -8.773 0.266 -1.003 1 98.25 440 PHE B CA 1
ATOM 6698 C C . PHE B 1 440 ? -9.766 -0.346 -1.979 1 98.25 440 PHE B C 1
ATOM 6700 O O . PHE B 1 440 ? -10.945 -0.513 -1.651 1 98.25 440 PHE B O 1
ATOM 6707 N N . VAL B 1 441 ? -9.281 -0.681 -3.146 1 98.19 441 VAL B N 1
ATOM 6708 C CA . VAL B 1 441 ? -10.047 -1.379 -4.172 1 98.19 441 VAL B CA 1
ATOM 6709 C C . VAL B 1 441 ? -9.297 -2.635 -4.613 1 98.19 441 VAL B C 1
ATOM 6711 O O . VAL B 1 441 ? -8.062 -2.695 -4.523 1 98.19 441 VAL B O 1
ATOM 6714 N N . ASN B 1 442 ? -10.016 -3.635 -4.965 1 98.19 442 ASN B N 1
ATOM 6715 C CA . ASN B 1 442 ? -9.469 -4.746 -5.734 1 98.19 442 ASN B CA 1
ATOM 6716 C C . ASN B 1 442 ? -9.328 -4.387 -7.211 1 98.19 442 ASN B C 1
ATOM 6718 O O . ASN B 1 442 ? -10.328 -4.324 -7.938 1 98.19 442 ASN B O 1
ATOM 6722 N N . LYS B 1 443 ? -8.148 -4.094 -7.695 1 98.31 443 LYS B N 1
ATOM 6723 C CA . LYS B 1 443 ? -7.895 -3.893 -9.117 1 98.31 443 LYS B CA 1
ATOM 6724 C C . LYS B 1 443 ? -7.852 -5.227 -9.859 1 98.31 443 LYS B C 1
ATOM 6726 O O . LYS B 1 443 ? -6.777 -5.699 -10.242 1 98.31 443 LYS B O 1
ATOM 6731 N N . LYS B 1 444 ? -9.008 -5.754 -10.117 1 98.62 444 LYS B N 1
ATOM 6732 C CA . LYS B 1 444 ? -9.141 -7.109 -10.648 1 98.62 444 LYS B CA 1
ATOM 6733 C C . LYS B 1 444 ? -8.867 -7.141 -12.148 1 98.62 444 LYS B C 1
ATOM 6735 O O . LYS B 1 444 ? -9.531 -6.438 -12.922 1 98.62 444 LYS B O 1
ATOM 6740 N N . LEU B 1 445 ? -7.953 -7.926 -12.531 1 98.88 445 LEU B N 1
ATOM 6741 C CA . LEU B 1 445 ? -7.746 -8.227 -13.945 1 98.88 445 LEU B CA 1
ATOM 6742 C C . LEU B 1 445 ? -8.766 -9.242 -14.445 1 98.88 445 LEU B C 1
ATOM 6744 O O . LEU B 1 445 ? -8.93 -10.305 -13.844 1 98.88 445 LEU B O 1
ATOM 6748 N N . ILE B 1 446 ? -9.469 -8.953 -15.422 1 98.81 446 ILE B N 1
ATOM 6749 C CA . ILE B 1 446 ? -10.289 -9.914 -16.156 1 98.81 446 ILE B CA 1
ATOM 6750 C C . ILE B 1 446 ? -9.758 -10.055 -17.578 1 98.81 446 ILE B C 1
ATOM 6752 O O . ILE B 1 446 ? -9.82 -9.109 -18.375 1 98.81 446 ILE B O 1
ATOM 6756 N N . ARG B 1 447 ? -9.156 -11.109 -17.891 1 98.75 447 ARG B N 1
ATOM 6757 C CA . ARG B 1 447 ? -8.586 -11.461 -19.188 1 98.75 447 ARG B CA 1
ATOM 6758 C C . ARG B 1 447 ? -9.461 -12.469 -19.922 1 98.75 447 ARG B C 1
ATOM 6760 O O . ARG B 1 447 ? -9.656 -13.594 -19.438 1 98.75 447 ARG B O 1
ATOM 6767 N N . VAL B 1 448 ? -10.047 -12.125 -21.031 1 98.5 448 VAL B N 1
ATOM 6768 C CA . VAL B 1 448 ? -10.984 -12.953 -21.781 1 98.5 448 VAL B CA 1
ATOM 6769 C C . VAL B 1 448 ? -10.352 -13.383 -23.109 1 98.5 448 VAL B C 1
ATOM 6771 O O . VAL B 1 448 ? -9.852 -12.547 -23.859 1 98.5 448 VAL B O 1
ATOM 6774 N N . VAL B 1 449 ? -10.32 -14.625 -23.312 1 96.44 449 VAL B N 1
ATOM 6775 C CA . VAL B 1 449 ? -9.867 -15.148 -24.594 1 96.44 449 VAL B CA 1
ATOM 6776 C C . VAL B 1 449 ? -11.062 -15.625 -25.406 1 96.44 449 VAL B C 1
ATOM 6778 O O . VAL B 1 449 ? -11.906 -16.375 -24.922 1 96.44 449 VAL B O 1
ATOM 6781 N N . ASP B 1 450 ? -11.234 -15.133 -26.625 1 85.5 450 ASP B N 1
ATOM 6782 C CA . ASP B 1 450 ? -12.375 -15.406 -27.5 1 85.5 450 ASP B CA 1
ATOM 6783 C C . ASP B 1 450 ? -12.289 -16.812 -28.094 1 85.5 450 ASP B C 1
ATOM 6785 O O . ASP B 1 450 ? -11.195 -17.312 -28.359 1 85.5 450 ASP B O 1
#

InterPro domains:
  IPR015590 Aldehyde dehydrogenase domain [PF00171] (5-445)
  IPR016161 Aldehyde/histidinol dehydrogenase [SSF53720] (6-446)
  IPR016162 Aldehyde dehydrogenase, N-terminal [G3DSA:3.40.605.10] (6-444)
  IPR016163 Aldehyde dehydrogenase, C-terminal [G3DSA:3.40.309.10] (241-419)
  IPR044148 Succinate-semialdehyde dehydrogenase GabD1-like [cd07100] (28-448)
  IPR047110 Succinate-semialdehyde dehydrogenase [NADP(+)] GABD/Sad-like [PTHR43217] (6-448)

pLDDT: mean 97.4, std 4.7, range [32.88, 98.94]

Sequence (900 aa):
MNMTQYAVTDPATAEVVATYPTATDAEVQAAIEAAHKTGRTWAKSTTVAERAALIRKVAELHEQRREQLADVIVREMGKPRDQSLGEVDFCAAIYQYYADNAEKFLADEPIELLDGEGSAVIKRSPIGVLLGIMPWNYPYYQVARFAGPNLVVGNTILLKHAPQCPESAELLQLLFLEAGFPQGAYVDIRATNEQVANIIADPRVAAVSLTGSERAGAAVAEIAGRNLKKCVLELGGSDPFIVLSTDDLDATVQAAVDGRMENTGQACNAAKRFIVNESIYDDFLAKFTEKLLAAGEGIAPLSSEQAAVRLEDQVKSAVEAGAKLTAAGERKGAFFPPAVLTGVTEDNPVYRQELFGPVAVVYKAGSEEEAVQIANDTPFGLGSYVFTTDSEQAARVADKIEAGMVFVNAVGAEGAELPFGGVKRSGFGRELGRYGIDEFVNKKLIRVVDMNMTQYAVTDPATAEVVATYPTATDAEVQAAIEAAHKTGRTWAKSTTVAERAALIRKVAELHEQRREQLADVIVREMGKPRDQSLGEVDFCAAIYQYYADNAEKFLADEPIELLDGEGSAVIKRSPIGVLLGIMPWNYPYYQVARFAGPNLVVGNTILLKHAPQCPESAELLQLLFLEAGFPQGAYVDIRATNEQVANIIADPRVAAVSLTGSERAGAAVAEIAGRNLKKCVLELGGSDPFIVLSTDDLDATVQAAVDGRMENTGQACNAAKRFIVNESIYDDFLAKFTEKLLAAGEGIAPLSSEQAAVRLEDQVKSAVEAGAKLTAAGERKGAFFPPAVLTGVTEDNPVYRQELFGPVAVVYKAGSEEEAVQIANDTPFGLGSYVFTTDSEQAARVADKIEAGMVFVNAVGAEGAELPFGGVKRSGFGRELGRYGIDEFVNKKLIRVVD